Protein AF-A0A7S4S3A5-F1 (afdb_monomer_lite)

Structure (mmCIF, N/CA/C/O backbone):
data_AF-A0A7S4S3A5-F1
#
_entry.id   AF-A0A7S4S3A5-F1
#
loop_
_atom_site.group_PDB
_atom_site.id
_atom_site.type_symbol
_atom_site.label_atom_id
_atom_site.label_alt_id
_atom_site.label_comp_id
_atom_site.label_asym_id
_atom_site.label_entity_id
_atom_site.label_seq_id
_atom_site.pdbx_PDB_ins_code
_atom_site.Cartn_x
_atom_site.Cartn_y
_atom_site.Cartn_z
_atom_site.occupancy
_atom_site.B_iso_or_equiv
_atom_site.auth_seq_id
_atom_site.auth_comp_id
_atom_site.auth_asym_id
_atom_site.auth_atom_id
_atom_site.pdbx_PDB_model_num
ATOM 1 N N . GLN A 1 1 ? -41.468 -53.583 -55.514 1.00 37.50 1 GLN A N 1
ATOM 2 C CA . GLN A 1 1 ? -40.670 -54.495 -56.365 1.00 37.50 1 GLN A CA 1
ATOM 3 C C . GLN A 1 1 ? -39.213 -54.039 -56.278 1.00 37.50 1 GLN A C 1
ATOM 5 O O . GLN A 1 1 ? -38.823 -53.096 -56.940 1.00 37.50 1 GLN A O 1
ATOM 10 N N . ALA A 1 2 ? -38.533 -54.387 -55.187 1.00 44.19 2 ALA A N 1
ATOM 11 C CA . ALA A 1 2 ? -37.665 -55.563 -55.060 1.00 44.19 2 ALA A CA 1
ATOM 12 C C . ALA A 1 2 ? -36.298 -55.364 -55.738 1.00 44.19 2 ALA A C 1
ATOM 14 O O . ALA A 1 2 ? -36.160 -55.649 -56.922 1.00 44.19 2 ALA A O 1
ATOM 15 N N . ARG A 1 3 ? -35.287 -54.944 -54.961 1.00 41.59 3 ARG A N 1
ATOM 16 C CA . ARG A 1 3 ? -33.879 -55.312 -55.185 1.00 41.59 3 ARG A CA 1
ATOM 17 C C . ARG A 1 3 ? -33.167 -55.516 -53.845 1.00 41.59 3 ARG A C 1
ATOM 19 O O . ARG A 1 3 ? -33.154 -54.636 -52.993 1.00 41.59 3 ARG A O 1
ATOM 26 N N . GLN A 1 4 ? -32.658 -56.735 -53.691 1.00 42.19 4 GLN A N 1
ATOM 27 C CA . GLN A 1 4 ? -31.878 -57.276 -52.578 1.00 42.19 4 GLN A CA 1
ATOM 28 C C . GLN A 1 4 ? -30.462 -56.666 -52.526 1.00 42.19 4 GLN A C 1
ATOM 30 O O . GLN A 1 4 ? -29.972 -56.208 -53.562 1.00 42.19 4 GLN A O 1
ATOM 35 N N . PRO A 1 5 ? -29.767 -56.710 -51.374 1.00 48.22 5 PRO A N 1
ATOM 36 C CA . PRO A 1 5 ? -28.361 -56.340 -51.283 1.00 48.22 5 PRO A CA 1
ATOM 37 C C . PRO A 1 5 ? -27.451 -57.526 -51.643 1.00 48.22 5 PRO A C 1
ATOM 39 O O . PRO A 1 5 ? -27.626 -58.639 -51.147 1.00 48.22 5 PRO A O 1
ATOM 42 N N . ALA A 1 6 ? -26.465 -57.268 -52.505 1.00 44.44 6 ALA A N 1
ATOM 43 C CA . ALA A 1 6 ? -25.435 -58.223 -52.897 1.00 44.44 6 ALA A CA 1
ATOM 44 C C . ALA A 1 6 ? -24.244 -58.219 -51.921 1.00 44.44 6 ALA A C 1
ATOM 46 O O . ALA A 1 6 ? -23.878 -57.198 -51.337 1.00 44.44 6 ALA A O 1
ATOM 47 N N . ALA A 1 7 ? -23.667 -59.409 -51.778 1.00 40.34 7 ALA A N 1
ATOM 48 C CA . ALA A 1 7 ? -22.588 -59.813 -50.891 1.00 40.34 7 ALA A CA 1
ATOM 49 C C . ALA A 1 7 ? -21.313 -58.948 -50.959 1.00 40.34 7 ALA A C 1
ATOM 51 O O . ALA A 1 7 ? -20.834 -58.587 -52.033 1.00 40.34 7 ALA A O 1
ATOM 52 N N . ARG A 1 8 ? -20.706 -58.708 -49.789 1.00 41.41 8 ARG A N 1
ATOM 53 C CA . ARG A 1 8 ? -19.319 -58.240 -49.656 1.00 41.41 8 ARG A CA 1
ATOM 54 C C . ARG A 1 8 ? -18.373 -59.439 -49.763 1.00 41.41 8 ARG A C 1
ATOM 56 O O . ARG A 1 8 ? -18.410 -60.321 -48.910 1.00 41.41 8 ARG A O 1
ATOM 63 N N . GLY A 1 9 ? -17.531 -59.450 -50.794 1.00 48.03 9 GLY A N 1
ATOM 64 C CA . GLY A 1 9 ? -16.335 -60.295 -50.856 1.00 48.03 9 GLY A CA 1
ATOM 65 C C . GLY A 1 9 ? -15.207 -59.748 -49.962 1.00 48.03 9 GLY A C 1
ATOM 66 O O . GLY A 1 9 ? -15.243 -58.571 -49.587 1.00 48.03 9 GLY A O 1
ATOM 67 N N . PRO A 1 10 ? -14.220 -60.582 -49.593 1.00 45.22 10 PRO A N 1
ATOM 68 C CA . PRO A 1 10 ? -13.151 -60.205 -48.673 1.00 45.22 10 PRO A CA 1
ATOM 69 C C . PRO A 1 10 ? -12.150 -59.243 -49.339 1.00 45.22 10 PRO A C 1
ATOM 71 O O . PRO A 1 10 ? -11.857 -59.394 -50.528 1.00 45.22 10 PRO A O 1
ATOM 74 N N . PRO A 1 11 ? -11.601 -58.258 -48.606 1.00 46.75 11 PRO A N 1
ATOM 75 C CA . PRO A 1 11 ? -10.605 -57.354 -49.157 1.00 46.75 11 PRO A CA 1
ATOM 76 C C . PRO A 1 11 ? -9.257 -58.062 -49.330 1.00 46.75 11 PRO A C 1
ATOM 78 O O . PRO A 1 11 ? -8.777 -58.770 -48.444 1.00 46.75 11 PRO A O 1
ATOM 81 N N . ALA A 1 12 ? -8.656 -57.827 -50.494 1.00 41.59 12 ALA A N 1
ATOM 82 C CA . ALA A 1 12 ? -7.329 -58.279 -50.874 1.00 41.59 12 ALA A CA 1
ATOM 83 C C . ALA A 1 12 ? -6.245 -57.769 -49.909 1.00 41.59 12 ALA A C 1
ATOM 85 O O . ALA A 1 12 ? -6.272 -56.620 -49.457 1.00 41.59 12 ALA A O 1
ATOM 86 N N . ALA A 1 13 ? -5.273 -58.641 -49.640 1.00 45.72 13 ALA A N 1
ATOM 87 C CA . ALA A 1 13 ? -4.065 -58.346 -48.888 1.00 45.72 13 ALA A CA 1
ATOM 88 C C . ALA A 1 13 ? -3.307 -57.170 -49.524 1.00 45.72 13 ALA A C 1
ATOM 90 O O . ALA A 1 13 ? -2.934 -57.216 -50.696 1.00 45.72 13 ALA A O 1
ATOM 91 N N . ARG A 1 14 ? -3.081 -56.111 -48.741 1.00 42.50 14 ARG A N 1
ATOM 92 C CA . ARG A 1 14 ? -2.140 -55.040 -49.080 1.00 42.50 14 ARG A CA 1
ATOM 93 C C . ARG A 1 14 ? -0.765 -55.394 -48.531 1.00 42.50 14 ARG A C 1
ATOM 95 O O . ARG A 1 14 ? -0.626 -55.704 -47.351 1.00 42.50 14 ARG A O 1
ATOM 102 N N . GLU A 1 15 ? 0.222 -55.315 -49.412 1.00 42.34 15 GLU A N 1
ATOM 103 C CA . GLU A 1 15 ? 1.643 -55.477 -49.123 1.00 42.34 15 GLU A CA 1
ATOM 104 C C . GLU A 1 15 ? 2.129 -54.484 -48.046 1.00 42.34 15 GLU A C 1
ATOM 106 O O . GLU A 1 15 ? 1.672 -53.333 -48.005 1.00 42.34 15 GLU A O 1
ATOM 111 N N . PRO A 1 16 ? 3.056 -54.901 -47.165 1.00 41.09 16 PRO A N 1
ATOM 112 C CA . PRO A 1 16 ? 3.595 -54.042 -46.122 1.00 41.09 16 PRO A CA 1
ATOM 113 C C . PRO A 1 16 ? 4.495 -52.954 -46.723 1.00 41.09 16 PRO A C 1
ATOM 115 O O . PRO A 1 16 ? 5.475 -53.232 -47.411 1.00 41.09 16 PRO A O 1
ATOM 118 N N . ARG A 1 17 ? 4.181 -51.690 -46.413 1.00 43.78 17 ARG A N 1
ATOM 119 C CA . ARG A 1 17 ? 5.090 -50.557 -46.641 1.00 43.78 17 ARG A CA 1
ATOM 120 C C . ARG A 1 17 ? 6.388 -50.768 -45.843 1.00 43.78 17 ARG A C 1
ATOM 122 O O . ARG A 1 17 ? 6.305 -51.186 -44.687 1.00 43.78 17 ARG A O 1
ATOM 129 N N . PRO A 1 18 ? 7.566 -50.425 -46.393 1.00 39.50 18 PRO A N 1
ATOM 130 C CA . PRO A 1 18 ? 8.822 -50.517 -45.661 1.00 39.50 18 PRO A CA 1
ATOM 131 C C . PRO A 1 18 ? 8.795 -49.535 -44.483 1.00 39.50 18 PRO A C 1
ATOM 133 O O . PRO A 1 18 ? 8.697 -48.321 -44.667 1.00 39.50 18 PRO A O 1
ATOM 136 N N . MET A 1 19 ? 8.851 -50.071 -43.261 1.00 36.22 19 MET A N 1
ATOM 137 C CA . MET A 1 19 ? 9.057 -49.279 -42.053 1.00 36.22 19 MET A CA 1
ATOM 138 C C . MET A 1 19 ? 10.445 -48.643 -42.119 1.00 36.22 19 MET A C 1
ATOM 140 O O . MET A 1 19 ? 11.461 -49.336 -42.069 1.00 36.22 19 MET A O 1
ATOM 144 N N . ALA A 1 20 ? 10.487 -47.315 -42.202 1.00 43.66 20 ALA A N 1
ATOM 145 C CA . ALA A 1 20 ? 11.685 -46.561 -41.880 1.00 43.66 20 ALA A CA 1
ATOM 146 C C . ALA A 1 20 ? 12.095 -46.903 -40.439 1.00 43.66 20 ALA A C 1
ATOM 148 O O . ALA A 1 20 ? 11.288 -46.795 -39.513 1.00 43.66 20 ALA A O 1
ATOM 149 N N . ALA A 1 21 ? 13.336 -47.360 -40.270 1.00 41.38 21 ALA A N 1
ATOM 150 C CA . ALA A 1 21 ? 13.901 -47.743 -38.988 1.00 41.38 21 ALA A CA 1
ATOM 151 C C . ALA A 1 21 ? 13.780 -46.587 -37.983 1.00 41.38 21 ALA A C 1
ATOM 153 O O . ALA A 1 21 ? 14.452 -45.559 -38.099 1.00 41.38 21 ALA A O 1
ATOM 154 N N . ALA A 1 22 ? 12.915 -46.761 -36.984 1.00 43.72 22 ALA A N 1
ATOM 155 C CA . ALA A 1 22 ? 12.859 -45.884 -35.830 1.00 43.72 22 ALA A CA 1
ATOM 156 C C . ALA A 1 22 ? 14.199 -45.988 -35.092 1.00 43.72 22 ALA A C 1
ATOM 158 O O . ALA A 1 22 ? 14.549 -47.043 -34.560 1.00 43.72 22 ALA A O 1
ATOM 159 N N . ARG A 1 23 ? 14.963 -44.889 -35.072 1.00 42.09 23 ARG A N 1
ATOM 160 C CA . ARG A 1 23 ? 16.131 -44.763 -34.196 1.00 42.09 23 ARG A CA 1
ATOM 161 C C . ARG A 1 23 ? 15.680 -45.038 -32.753 1.00 42.09 23 ARG A C 1
ATOM 163 O O . ARG A 1 23 ? 14.708 -44.417 -32.314 1.00 42.09 23 ARG A O 1
ATOM 170 N N . PRO A 1 24 ? 16.350 -45.932 -32.007 1.00 42.34 24 PRO A N 1
ATOM 171 C CA . PRO A 1 24 ? 15.990 -46.194 -30.624 1.00 42.34 24 PRO A CA 1
ATOM 172 C C . PRO A 1 24 ? 16.175 -44.906 -29.818 1.00 42.34 24 PRO A C 1
ATOM 174 O O . PRO A 1 24 ? 17.274 -44.352 -29.754 1.00 42.34 24 PRO A O 1
ATOM 177 N N . LYS A 1 25 ? 15.088 -44.410 -29.215 1.00 43.53 25 LYS A N 1
ATOM 178 C CA . LYS A 1 25 ? 15.157 -43.383 -28.172 1.00 43.53 25 LYS A CA 1
ATOM 179 C C . LYS A 1 25 ? 15.916 -44.003 -27.001 1.00 43.53 25 LYS A C 1
ATOM 181 O O . LYS A 1 25 ? 15.350 -44.776 -26.233 1.00 43.53 25 LYS A O 1
ATOM 186 N N . GLY A 1 26 ? 17.215 -43.723 -26.929 1.00 42.66 26 GLY A N 1
ATOM 187 C CA . GLY A 1 26 ? 18.074 -44.168 -25.843 1.00 42.66 26 GLY A CA 1
ATOM 188 C C . GLY A 1 26 ? 17.502 -43.697 -24.512 1.00 42.66 26 GLY A C 1
ATOM 189 O O . GLY A 1 26 ? 17.360 -42.498 -24.274 1.00 42.66 26 GLY A O 1
ATOM 190 N N . VAL A 1 27 ? 17.154 -44.653 -23.658 1.00 42.47 27 VAL A N 1
ATOM 191 C CA . VAL A 1 27 ? 16.838 -44.418 -22.252 1.00 42.47 27 VAL A CA 1
ATOM 192 C C . VAL A 1 27 ? 18.093 -43.810 -21.620 1.00 42.47 27 VAL A C 1
ATOM 194 O O . VAL A 1 27 ? 19.087 -44.510 -21.423 1.00 42.47 27 VAL A O 1
ATOM 197 N N . ARG A 1 28 ? 18.087 -42.492 -21.369 1.00 46.34 28 ARG A N 1
ATOM 198 C CA . ARG A 1 28 ? 19.171 -41.812 -20.643 1.00 46.34 28 ARG A CA 1
ATOM 199 C C . ARG A 1 28 ? 19.309 -42.480 -19.274 1.00 46.34 28 ARG A C 1
ATOM 201 O O . ARG A 1 28 ? 18.336 -42.562 -18.522 1.00 46.34 28 ARG A O 1
ATOM 208 N N . ARG A 1 29 ? 20.506 -42.985 -18.968 1.00 49.81 29 ARG A N 1
ATOM 209 C CA . ARG A 1 29 ? 20.834 -43.567 -17.662 1.00 49.81 29 ARG A CA 1
ATOM 210 C C . ARG A 1 29 ? 20.615 -42.492 -16.590 1.00 49.81 29 ARG A C 1
ATOM 212 O O . ARG A 1 29 ? 21.306 -41.478 -16.585 1.00 49.81 29 ARG A O 1
ATOM 219 N N . ARG A 1 30 ? 19.639 -42.698 -15.698 1.00 45.53 30 ARG A N 1
ATOM 220 C CA . ARG A 1 30 ? 19.477 -41.909 -14.465 1.00 45.53 30 ARG A CA 1
ATOM 221 C C . ARG A 1 30 ? 20.737 -42.125 -13.620 1.00 45.53 30 ARG A C 1
ATOM 223 O O . ARG A 1 30 ? 20.896 -43.206 -13.065 1.00 45.53 30 ARG A O 1
ATOM 230 N N . GLY A 1 31 ? 21.648 -41.154 -13.582 1.00 44.56 31 GLY A N 1
ATOM 231 C CA . GLY A 1 31 ? 22.859 -41.253 -12.759 1.00 44.56 31 GLY A CA 1
ATOM 232 C C . GLY A 1 31 ? 24.038 -40.374 -13.174 1.00 44.56 31 GLY A C 1
ATOM 233 O O . GLY A 1 31 ? 24.948 -40.196 -12.371 1.00 44.56 31 GLY A O 1
ATOM 234 N N . GLU A 1 32 ? 24.044 -39.786 -14.373 1.00 55.31 32 GLU A N 1
ATOM 235 C CA . GLU A 1 32 ? 25.061 -38.784 -14.715 1.00 55.31 32 GLU A CA 1
ATOM 236 C C . GLU A 1 32 ? 24.706 -37.455 -14.039 1.00 55.31 32 GLU A C 1
ATOM 238 O O . GLU A 1 32 ? 23.836 -36.712 -14.490 1.00 55.31 32 GLU A O 1
ATOM 243 N N . CYS A 1 33 ? 25.347 -37.194 -12.897 1.00 51.50 33 CYS A N 1
ATOM 244 C CA . CYS A 1 33 ? 25.314 -35.901 -12.226 1.00 51.50 33 CYS A CA 1
ATOM 245 C C . CYS A 1 33 ? 25.749 -34.832 -13.241 1.00 51.50 33 CYS A C 1
ATOM 247 O O . CYS A 1 33 ? 26.848 -34.935 -13.788 1.00 51.50 33 CYS A O 1
ATOM 249 N N . LEU A 1 34 ? 24.879 -33.856 -13.537 1.00 68.50 34 LEU A N 1
ATOM 250 C CA . LEU A 1 34 ? 25.166 -32.768 -14.478 1.00 68.50 34 LEU A CA 1
ATOM 251 C C . LEU A 1 34 ? 26.463 -32.068 -14.051 1.00 68.50 34 LEU A C 1
ATOM 253 O O . LEU A 1 34 ? 26.477 -31.297 -13.089 1.00 68.50 34 LEU A O 1
ATOM 257 N N . GLN A 1 35 ? 27.557 -32.344 -14.759 1.00 77.56 35 GLN A N 1
ATOM 258 C CA . GLN A 1 35 ? 28.808 -31.624 -14.574 1.00 77.56 35 GLN A CA 1
ATOM 259 C C . GLN A 1 35 ? 28.621 -30.220 -15.154 1.00 77.56 35 GLN A C 1
ATOM 261 O O . GLN A 1 35 ? 28.675 -30.023 -16.366 1.00 77.56 35 GLN A O 1
ATOM 266 N N . LEU A 1 36 ? 28.322 -29.250 -14.287 1.00 82.88 36 LEU A N 1
ATOM 267 C CA . LEU A 1 36 ? 28.308 -27.841 -14.669 1.00 82.88 36 LEU A CA 1
ATOM 268 C C . LEU A 1 36 ? 29.756 -27.381 -14.906 1.00 82.88 36 LEU A C 1
ATOM 270 O O . LEU A 1 36 ? 30.623 -27.713 -14.091 1.00 82.88 36 LEU A O 1
ATOM 274 N N . PRO A 1 37 ? 30.034 -26.622 -15.981 1.00 84.19 37 PRO A N 1
ATOM 275 C CA . PRO A 1 37 ? 31.353 -26.046 -16.185 1.00 84.19 37 PRO A CA 1
ATOM 276 C C . PRO A 1 37 ? 31.720 -25.158 -14.991 1.00 84.19 37 PRO A C 1
ATOM 278 O O . PRO A 1 37 ? 30.894 -24.383 -14.504 1.00 84.19 37 PRO A O 1
ATOM 281 N N . LEU A 1 38 ? 32.963 -25.257 -14.519 1.00 90.25 38 LEU A N 1
ATOM 282 C CA . LEU A 1 38 ? 33.497 -24.294 -13.560 1.00 90.25 38 LEU A CA 1
ATOM 283 C C . LEU A 1 38 ? 33.682 -22.956 -14.280 1.00 90.25 38 LEU A C 1
ATOM 285 O O . LEU A 1 38 ? 34.464 -22.868 -15.225 1.00 90.25 38 LEU A O 1
ATOM 289 N N . LEU A 1 39 ? 32.976 -21.921 -13.825 1.00 96.06 39 LEU A N 1
ATOM 290 C CA . LEU A 1 39 ? 33.092 -20.563 -14.349 1.00 96.06 39 LEU A CA 1
ATOM 291 C C . LEU A 1 39 ? 33.826 -19.696 -13.315 1.00 96.06 39 LEU A C 1
ATOM 293 O O . LEU A 1 39 ? 33.231 -19.339 -12.298 1.00 96.06 39 LEU A O 1
ATOM 297 N N . PRO A 1 40 ? 35.116 -19.367 -13.527 1.00 96.94 40 PRO A N 1
ATOM 298 C CA . PRO A 1 40 ? 35.840 -18.464 -12.636 1.00 96.94 40 PRO A CA 1
ATOM 299 C C . PRO A 1 40 ? 35.103 -17.129 -12.488 1.00 96.94 40 PRO A C 1
ATOM 301 O O . PRO A 1 40 ? 34.561 -16.633 -13.475 1.00 96.94 40 PRO A O 1
ATOM 304 N N . LEU A 1 41 ? 35.140 -16.514 -11.299 1.00 95.50 41 LEU A N 1
ATOM 305 C CA . LEU A 1 41 ? 34.437 -15.253 -10.999 1.00 95.50 41 LEU A CA 1
ATOM 306 C C . LEU A 1 41 ? 34.650 -14.181 -12.077 1.00 95.50 41 LEU A C 1
ATOM 308 O O . LEU A 1 41 ? 33.695 -13.595 -12.575 1.00 95.50 41 LEU A O 1
ATOM 312 N N . GLN A 1 42 ? 35.893 -13.993 -12.526 1.00 97.38 42 GLN A N 1
ATOM 313 C CA . GLN A 1 42 ? 36.206 -13.010 -13.562 1.00 97.38 42 GLN A CA 1
ATOM 314 C C . GLN A 1 42 ? 35.545 -13.328 -14.916 1.00 97.38 42 GLN A C 1
ATOM 316 O O . GLN A 1 42 ? 35.103 -12.419 -15.614 1.00 97.38 42 GLN A O 1
ATOM 321 N N . ASN A 1 43 ? 35.448 -14.606 -15.290 1.00 97.56 43 ASN A N 1
ATOM 322 C CA . ASN A 1 43 ? 34.740 -15.017 -16.504 1.00 97.56 43 ASN A CA 1
ATOM 323 C C . ASN A 1 43 ? 33.227 -14.856 -16.338 1.00 97.56 43 ASN A C 1
ATOM 325 O O . ASN A 1 43 ? 32.555 -14.464 -17.286 1.00 97.56 43 ASN A O 1
ATOM 329 N N . ALA A 1 44 ? 32.708 -15.104 -15.134 1.00 97.56 44 ALA A N 1
ATOM 330 C CA . ALA A 1 44 ? 31.306 -14.904 -14.800 1.00 97.56 44 ALA A CA 1
ATOM 331 C C . ALA A 1 44 ? 30.894 -13.427 -14.934 1.00 97.56 44 ALA A C 1
ATOM 333 O O . ALA A 1 44 ? 29.846 -13.150 -15.510 1.00 97.56 44 ALA A O 1
ATOM 334 N N . MET A 1 45 ? 31.740 -12.493 -14.484 1.00 97.50 45 MET A N 1
ATOM 335 C CA . MET A 1 45 ? 31.525 -11.049 -14.653 1.00 97.50 45 MET A CA 1
ATOM 336 C C . MET A 1 45 ? 31.573 -10.631 -16.126 1.00 97.50 45 MET A C 1
ATOM 338 O O . MET A 1 45 ? 30.648 -9.971 -16.589 1.00 97.50 45 MET A O 1
ATOM 342 N N . ARG A 1 46 ? 32.591 -11.073 -16.886 1.00 97.81 46 ARG A N 1
ATOM 343 C CA . ARG A 1 46 ? 32.704 -10.751 -18.322 1.00 97.81 46 ARG A CA 1
ATOM 344 C C . ARG A 1 46 ? 31.513 -11.266 -19.132 1.00 97.81 46 ARG A C 1
ATOM 346 O O . ARG A 1 46 ? 31.037 -10.553 -20.005 1.00 97.81 46 ARG A O 1
ATOM 353 N N . LEU A 1 47 ? 31.020 -12.472 -18.828 1.00 98.06 47 LEU A N 1
ATOM 354 C CA . LEU A 1 47 ? 29.822 -13.028 -19.465 1.00 98.06 47 LEU A CA 1
ATOM 355 C C . LEU A 1 47 ? 28.626 -12.094 -19.263 1.00 98.06 47 LEU A C 1
ATOM 357 O O . LEU A 1 47 ? 27.947 -11.753 -20.230 1.00 98.06 47 LEU A O 1
ATOM 361 N N . LEU A 1 48 ? 28.390 -11.652 -18.025 1.00 97.75 48 LEU A N 1
ATOM 362 C CA . LEU A 1 48 ? 27.297 -10.731 -17.720 1.00 97.75 48 LEU A CA 1
ATOM 363 C C . LEU A 1 48 ? 27.500 -9.361 -18.384 1.00 97.75 48 LEU A C 1
ATOM 365 O O . LEU A 1 48 ? 26.537 -8.827 -18.918 1.00 97.75 48 LEU A O 1
ATOM 369 N N . ASP A 1 49 ? 28.722 -8.822 -18.413 1.00 98.06 49 ASP A N 1
ATOM 370 C CA . ASP A 1 49 ? 29.030 -7.548 -19.084 1.00 98.06 49 ASP A CA 1
ATOM 371 C C . ASP A 1 49 ? 28.745 -7.611 -20.598 1.00 98.06 49 ASP A C 1
ATOM 373 O O . ASP A 1 49 ? 28.136 -6.695 -21.150 1.00 98.06 49 ASP A O 1
ATOM 377 N N . GLU A 1 50 ? 29.110 -8.708 -21.272 1.00 98.31 50 GLU A N 1
ATOM 378 C CA . GLU A 1 50 ? 28.797 -8.903 -22.695 1.00 98.31 50 GLU A CA 1
ATOM 379 C C . GLU A 1 50 ? 27.288 -9.059 -22.951 1.00 98.31 50 GLU A C 1
ATOM 381 O O . GLU A 1 50 ? 26.775 -8.533 -23.941 1.00 98.31 50 GLU A O 1
ATOM 386 N N . LEU A 1 51 ? 26.557 -9.744 -22.060 1.00 98.00 51 LEU A N 1
ATOM 387 C CA . LEU A 1 51 ? 25.093 -9.816 -22.139 1.00 98.00 51 LEU A CA 1
ATOM 388 C C . LEU A 1 51 ? 24.447 -8.441 -21.938 1.00 98.00 51 LEU A C 1
ATOM 390 O O . LEU A 1 51 ? 23.548 -8.087 -22.695 1.00 98.00 51 LEU A O 1
ATOM 394 N N . ILE A 1 52 ? 24.903 -7.665 -20.948 1.00 97.56 52 ILE A N 1
ATOM 395 C CA . ILE A 1 52 ? 24.429 -6.298 -20.689 1.00 97.56 52 ILE A CA 1
ATOM 396 C C . ILE A 1 52 ? 24.637 -5.435 -21.931 1.00 97.56 52 ILE A C 1
ATOM 398 O O . ILE A 1 52 ? 23.678 -4.820 -22.385 1.00 97.56 52 ILE A O 1
ATOM 402 N N . ALA A 1 53 ? 25.839 -5.438 -22.514 1.00 97.50 53 ALA A N 1
ATOM 403 C CA . ALA A 1 53 ? 26.137 -4.663 -23.716 1.00 97.50 53 ALA A CA 1
ATOM 404 C C . ALA A 1 53 ? 25.194 -5.029 -24.875 1.00 97.50 53 ALA A C 1
ATOM 406 O O . ALA A 1 53 ? 24.570 -4.151 -25.463 1.00 97.50 53 ALA A O 1
ATOM 407 N N . GLY A 1 54 ? 25.010 -6.327 -25.147 1.00 97.62 54 GLY A N 1
ATOM 408 C CA . GLY A 1 54 ? 24.101 -6.782 -26.202 1.00 97.62 54 GLY A CA 1
ATOM 409 C C . GLY A 1 54 ? 22.631 -6.444 -25.937 1.00 97.62 54 GLY A C 1
ATOM 410 O O . GLY A 1 54 ? 21.895 -6.137 -26.871 1.00 97.62 54 GLY A O 1
ATOM 411 N N . TYR A 1 55 ? 22.189 -6.460 -24.677 1.00 97.88 55 TYR A N 1
ATOM 412 C CA . TYR A 1 55 ? 20.831 -6.052 -24.322 1.00 97.88 55 TYR A CA 1
ATOM 413 C C . TYR A 1 55 ? 20.640 -4.535 -24.291 1.00 97.88 55 TYR A C 1
ATOM 415 O O . TYR A 1 55 ? 19.510 -4.091 -24.462 1.00 97.88 55 TYR A O 1
ATOM 423 N N . GLN A 1 56 ? 21.689 -3.735 -24.095 1.00 96.00 56 GLN A N 1
ATOM 424 C CA . GLN A 1 56 ? 21.618 -2.269 -24.131 1.00 96.00 56 GLN A CA 1
ATOM 425 C C . GLN A 1 56 ? 21.504 -1.696 -25.547 1.00 96.00 56 GLN A C 1
ATOM 427 O O . GLN A 1 56 ? 21.121 -0.536 -25.691 1.00 96.00 56 GLN A O 1
ATOM 432 N N . GLU A 1 57 ? 21.800 -2.489 -26.580 1.00 97.25 57 GLU A N 1
ATOM 433 C CA . GLU A 1 57 ? 21.701 -2.056 -27.973 1.00 97.25 57 GLU A CA 1
ATOM 434 C C . GLU A 1 57 ? 20.309 -1.461 -28.282 1.00 97.25 57 GLU A C 1
ATOM 436 O O . GLU A 1 57 ? 19.291 -2.146 -28.100 1.00 97.25 57 GLU A O 1
ATOM 441 N N . PRO A 1 58 ? 20.218 -0.211 -28.788 1.00 92.56 58 PRO A N 1
ATOM 442 C CA . PRO A 1 58 ? 18.939 0.476 -28.982 1.00 92.56 58 PRO A CA 1
ATOM 443 C C . PRO A 1 58 ? 17.941 -0.305 -29.845 1.00 92.56 58 PRO A C 1
ATOM 445 O O . PRO A 1 58 ? 16.747 -0.341 -29.549 1.00 92.56 58 PRO A O 1
ATOM 448 N N . GLY A 1 59 ? 18.430 -0.989 -30.887 1.00 93.31 59 GLY A N 1
ATOM 449 C CA . GLY A 1 59 ? 17.594 -1.823 -31.755 1.00 93.31 59 GLY A CA 1
ATOM 450 C C . GLY A 1 59 ? 16.985 -3.031 -31.033 1.00 93.31 59 GLY A C 1
ATOM 451 O O . GLY A 1 59 ? 15.835 -3.395 -31.297 1.00 93.31 59 GLY A O 1
ATOM 452 N N . PHE A 1 60 ? 17.718 -3.624 -30.085 1.00 97.12 60 PHE A N 1
ATOM 453 C CA . PHE A 1 60 ? 17.221 -4.718 -29.253 1.00 97.12 60 PHE A CA 1
ATOM 454 C C . PHE A 1 60 ? 16.151 -4.217 -28.277 1.00 97.12 60 PHE A C 1
ATOM 456 O O . PHE A 1 60 ? 15.058 -4.785 -28.226 1.00 97.12 60 PHE A O 1
ATOM 463 N N . GLN A 1 61 ? 16.425 -3.119 -27.561 1.00 97.44 61 GLN A N 1
ATOM 464 C CA . GLN A 1 61 ? 15.475 -2.521 -26.614 1.00 97.44 61 GLN A CA 1
ATOM 465 C C . GLN A 1 61 ? 14.176 -2.089 -27.299 1.00 97.44 61 GLN A C 1
ATOM 467 O O . GLN A 1 61 ? 13.092 -2.389 -26.802 1.00 97.44 61 GLN A O 1
ATOM 472 N N . HIS A 1 62 ? 14.267 -1.475 -28.481 1.00 92.69 62 HIS A N 1
ATOM 473 C CA . HIS A 1 62 ? 13.092 -1.110 -29.267 1.00 92.69 62 HIS A CA 1
ATOM 474 C C . HIS A 1 62 ? 12.267 -2.340 -29.672 1.00 92.69 62 HIS A C 1
ATOM 476 O O . HIS A 1 62 ? 11.049 -2.355 -29.501 1.00 92.69 62 HIS A O 1
ATOM 482 N N . SER A 1 63 ? 12.923 -3.403 -30.151 1.00 95.81 63 SER A N 1
ATOM 483 C CA . SER A 1 63 ? 12.249 -4.654 -30.528 1.00 95.81 63 SER A CA 1
ATOM 484 C C . SER A 1 63 ? 11.542 -5.305 -29.337 1.00 95.81 63 SER A C 1
ATOM 486 O O . SER A 1 63 ? 10.429 -5.814 -29.467 1.00 95.81 63 SER A O 1
ATOM 488 N N . LEU A 1 64 ? 12.164 -5.260 -28.158 1.00 96.81 64 LEU A N 1
ATOM 489 C CA . LEU A 1 64 ? 11.592 -5.809 -26.937 1.00 96.81 64 LEU A CA 1
ATOM 490 C C . LEU A 1 64 ? 10.427 -4.946 -26.421 1.00 96.81 64 LEU A C 1
ATOM 492 O O . LEU A 1 64 ? 9.407 -5.493 -26.015 1.00 96.81 64 LEU A O 1
ATOM 496 N N . ALA A 1 65 ? 10.515 -3.617 -26.512 1.00 93.88 65 ALA A N 1
ATOM 497 C CA . ALA A 1 65 ? 9.410 -2.715 -26.184 1.00 93.88 65 ALA A CA 1
ATOM 498 C C . ALA A 1 65 ? 8.198 -2.930 -27.106 1.00 93.88 65 ALA A C 1
ATOM 500 O O . ALA A 1 65 ? 7.065 -2.989 -26.632 1.00 93.88 65 ALA A O 1
ATOM 501 N N . LEU A 1 66 ? 8.421 -3.128 -28.412 1.00 93.69 66 LEU A N 1
ATOM 502 C CA . LEU A 1 66 ? 7.353 -3.498 -29.346 1.00 93.69 66 LEU A CA 1
ATOM 503 C C . LEU A 1 66 ? 6.687 -4.820 -28.950 1.00 93.69 66 LEU A C 1
ATOM 505 O O . LEU A 1 66 ? 5.462 -4.908 -28.985 1.00 93.69 66 LEU A O 1
ATOM 509 N N . LEU A 1 67 ? 7.474 -5.805 -28.507 1.00 95.62 67 LEU A N 1
ATOM 510 C CA . LEU A 1 67 ? 6.953 -7.082 -28.025 1.00 95.62 67 LEU A CA 1
ATOM 511 C C . LEU A 1 67 ? 6.051 -6.920 -26.787 1.00 95.62 67 LEU A C 1
ATOM 513 O O . LEU A 1 67 ? 4.969 -7.498 -26.752 1.00 95.62 67 LEU A O 1
ATOM 517 N N . TYR A 1 68 ? 6.454 -6.117 -25.793 1.00 93.94 68 TYR A N 1
ATOM 518 C CA . TYR A 1 68 ? 5.622 -5.810 -24.612 1.00 93.94 68 TYR A CA 1
ATOM 519 C C . TYR A 1 68 ? 4.410 -4.926 -24.934 1.00 93.94 68 TYR A C 1
ATOM 521 O O . TYR A 1 68 ? 3.423 -4.914 -24.193 1.00 93.94 68 TYR A O 1
ATOM 529 N N . ARG A 1 69 ? 4.480 -4.151 -26.020 1.00 91.50 69 ARG A N 1
ATOM 530 C CA . ARG A 1 69 ? 3.345 -3.372 -26.514 1.00 91.50 69 ARG A CA 1
ATOM 531 C C . ARG A 1 69 ? 2.292 -4.277 -27.148 1.00 91.50 69 ARG A C 1
ATOM 533 O O . ARG A 1 69 ? 1.117 -4.066 -26.882 1.00 91.50 69 ARG A O 1
ATOM 540 N N . GLU A 1 70 ? 2.725 -5.234 -27.971 1.00 92.06 70 GLU A N 1
ATOM 541 C CA . GLU A 1 70 ? 1.862 -6.198 -28.667 1.00 92.06 70 GLU A CA 1
ATOM 542 C C . GLU A 1 70 ? 1.244 -7.209 -27.693 1.00 92.06 70 GLU A C 1
ATOM 544 O O . GLU A 1 70 ? 0.044 -7.415 -27.739 1.00 92.06 70 GLU A O 1
ATOM 549 N N . HIS A 1 71 ? 2.034 -7.759 -26.765 1.00 90.31 71 HIS A N 1
ATOM 550 C CA . HIS A 1 71 ? 1.619 -8.841 -25.858 1.00 90.31 71 HIS A CA 1
ATOM 551 C C . HIS A 1 71 ? 1.564 -8.403 -24.385 1.00 90.31 71 HIS A C 1
ATOM 553 O O . HIS A 1 71 ? 2.046 -9.118 -23.509 1.00 90.31 71 HIS A O 1
ATOM 559 N N . GLY A 1 72 ? 1.096 -7.178 -24.123 1.00 80.94 72 GLY A N 1
ATOM 560 C CA . GLY A 1 72 ? 1.012 -6.591 -22.777 1.00 80.94 72 GLY A CA 1
ATOM 561 C C . GLY A 1 72 ? -0.005 -7.277 -21.852 1.00 80.94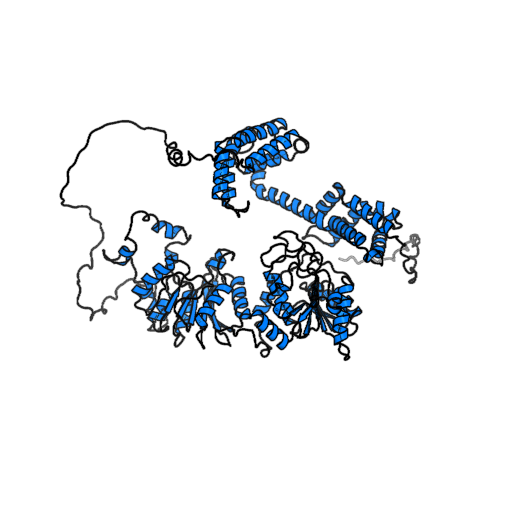 72 GLY A C 1
ATOM 562 O O . GLY A 1 72 ? -0.424 -8.393 -22.120 1.00 80.94 72 GLY A O 1
ATOM 563 N N . GLU A 1 73 ? -0.397 -6.599 -20.767 1.00 69.94 73 GLU A N 1
ATOM 564 C CA . GLU A 1 73 ? -1.161 -7.136 -19.615 1.00 69.94 73 GLU A CA 1
ATOM 565 C C . GLU A 1 73 ? -2.451 -7.915 -19.949 1.00 69.94 73 GLU A C 1
ATOM 567 O O . GLU A 1 73 ? -2.899 -8.709 -19.127 1.00 69.94 73 GLU A O 1
ATOM 572 N N . ASP A 1 74 ? -2.987 -7.769 -21.162 1.00 65.75 74 ASP A N 1
ATOM 573 C CA . ASP A 1 74 ? -4.223 -8.413 -21.615 1.00 65.75 74 ASP A CA 1
ATOM 574 C C . ASP A 1 74 ? -4.020 -9.704 -22.448 1.00 65.75 74 ASP A C 1
ATOM 576 O O . ASP A 1 74 ? -5.000 -10.363 -22.802 1.00 65.75 74 ASP A O 1
ATOM 580 N N . GLU A 1 75 ? -2.782 -10.091 -22.793 1.00 71.81 75 GLU A N 1
ATOM 581 C CA . GLU A 1 75 ? -2.498 -11.252 -23.662 1.00 71.81 75 GLU A CA 1
ATOM 582 C C . GLU A 1 75 ? -1.869 -12.461 -22.937 1.00 71.81 75 GLU A C 1
ATOM 584 O O . GLU A 1 75 ? -1.348 -12.346 -21.832 1.00 71.81 75 GLU A O 1
ATOM 589 N N . ASP A 1 76 ? -1.900 -13.648 -23.577 1.00 83.94 76 ASP A N 1
ATOM 590 C CA . ASP A 1 76 ? -1.366 -14.914 -23.038 1.00 83.94 76 ASP A CA 1
ATOM 591 C C . ASP A 1 76 ? 0.098 -14.757 -22.570 1.00 83.94 76 ASP A C 1
ATOM 593 O O . ASP A 1 76 ? 1.018 -14.704 -23.405 1.00 83.94 76 ASP A O 1
ATOM 597 N N . PRO A 1 77 ? 0.361 -14.778 -21.244 1.00 84.31 77 PRO A N 1
ATOM 598 C CA . PRO A 1 77 ? 1.702 -14.590 -20.697 1.00 84.31 77 PRO A CA 1
ATOM 599 C C . PRO A 1 77 ? 2.719 -15.604 -21.239 1.00 84.31 77 PRO A C 1
ATOM 601 O O . PRO A 1 77 ? 3.926 -15.342 -21.263 1.00 84.31 77 PRO A O 1
ATOM 604 N N . ARG A 1 78 ? 2.258 -16.773 -21.706 1.00 86.06 78 ARG A N 1
ATOM 605 C CA . ARG A 1 78 ? 3.118 -17.829 -22.255 1.00 86.06 78 ARG A CA 1
ATOM 606 C C . ARG A 1 78 ? 3.721 -17.438 -23.600 1.00 86.06 78 ARG A C 1
ATOM 608 O O . ARG A 1 78 ? 4.895 -17.738 -23.837 1.00 86.06 78 ARG A O 1
ATOM 615 N N . GLU A 1 79 ? 2.966 -16.763 -24.464 1.00 90.44 79 GLU A N 1
ATOM 616 C CA . GLU A 1 79 ? 3.472 -16.323 -25.768 1.00 90.44 79 GLU A CA 1
ATOM 617 C C . GLU A 1 79 ? 4.460 -15.163 -25.619 1.00 90.44 79 GLU A C 1
ATOM 619 O O . GLU A 1 79 ? 5.523 -15.200 -26.247 1.00 90.44 79 GLU A O 1
ATOM 624 N N . LEU A 1 80 ? 4.208 -14.213 -24.708 1.00 91.94 80 LEU A N 1
ATOM 625 C CA . LEU A 1 80 ? 5.180 -13.164 -24.378 1.00 91.94 80 LEU A CA 1
ATOM 626 C C . LEU A 1 80 ? 6.508 -13.770 -23.897 1.00 91.94 80 LEU A C 1
ATOM 628 O O . LEU A 1 80 ? 7.573 -13.419 -24.408 1.00 91.94 80 LEU A O 1
ATOM 632 N N . VAL A 1 81 ? 6.465 -14.721 -22.956 1.00 91.62 81 VAL A N 1
ATOM 633 C CA . VAL A 1 81 ? 7.673 -15.392 -22.442 1.00 91.62 81 VAL A CA 1
ATOM 634 C C . VAL A 1 81 ? 8.430 -16.113 -23.560 1.00 91.62 81 VAL A C 1
ATOM 636 O O . VAL A 1 81 ? 9.656 -16.005 -23.645 1.00 91.62 81 VAL A O 1
ATOM 639 N N . LYS A 1 82 ? 7.719 -16.818 -24.443 1.00 93.81 82 LYS A N 1
ATOM 640 C CA . LYS A 1 82 ? 8.300 -17.551 -25.576 1.00 93.81 82 LYS A CA 1
ATOM 641 C C . LYS A 1 82 ? 8.953 -16.617 -26.597 1.00 93.81 82 LYS A C 1
ATOM 643 O O . LYS A 1 82 ? 10.098 -16.857 -26.983 1.00 93.81 82 LYS A O 1
ATOM 648 N N . LYS A 1 83 ? 8.270 -15.546 -27.012 1.00 95.31 83 LYS A N 1
ATOM 649 C CA . LYS A 1 83 ? 8.813 -14.561 -27.961 1.00 95.31 83 LYS A CA 1
ATOM 650 C C . LYS A 1 83 ? 9.979 -13.778 -27.356 1.00 95.31 83 LYS A C 1
ATOM 652 O O . LYS A 1 83 ? 10.990 -13.583 -28.027 1.00 95.31 83 LYS A O 1
ATOM 657 N N . ARG A 1 84 ? 9.898 -13.416 -26.071 1.00 96.25 84 ARG A N 1
ATOM 658 C CA . ARG A 1 84 ? 10.995 -12.756 -25.347 1.00 96.25 84 ARG A CA 1
ATOM 659 C C . ARG A 1 84 ? 12.231 -13.641 -25.310 1.00 96.25 84 ARG A C 1
ATOM 661 O O . ARG A 1 84 ? 13.316 -13.169 -25.620 1.00 96.25 84 ARG A O 1
ATOM 668 N N . ARG A 1 85 ? 12.059 -14.927 -24.991 1.00 96.00 85 ARG A N 1
ATOM 669 C CA . ARG A 1 85 ? 13.145 -15.914 -25.002 1.00 96.00 85 ARG A CA 1
ATOM 670 C C . ARG A 1 85 ? 13.786 -16.037 -26.385 1.00 96.00 85 ARG A C 1
ATOM 672 O O . ARG A 1 85 ? 15.006 -16.059 -26.490 1.00 96.00 85 ARG A O 1
ATOM 679 N N . ALA A 1 86 ? 12.982 -16.078 -27.448 1.00 96.38 86 ALA A N 1
ATOM 680 C CA . ALA A 1 86 ? 13.497 -16.103 -28.815 1.00 96.38 86 ALA A CA 1
ATOM 681 C C . ALA A 1 86 ? 14.307 -14.837 -29.150 1.00 96.38 86 ALA A C 1
ATOM 683 O O . ALA A 1 86 ? 15.369 -14.937 -29.764 1.00 96.38 86 ALA A O 1
ATOM 684 N N . LEU A 1 87 ? 13.846 -13.663 -28.703 1.00 97.19 87 LEU A N 1
ATOM 685 C CA . LEU A 1 87 ? 14.546 -12.400 -28.919 1.00 97.19 87 LEU A CA 1
ATOM 686 C C . LEU A 1 87 ? 15.863 -12.339 -28.128 1.00 97.19 87 LEU A C 1
ATOM 688 O O . LEU A 1 87 ? 16.905 -12.063 -28.718 1.00 97.19 87 LEU A O 1
ATOM 692 N N . THR A 1 88 ? 15.866 -12.669 -26.830 1.00 97.50 88 THR A N 1
ATOM 693 C CA . THR A 1 88 ? 17.093 -12.682 -26.003 1.00 97.50 88 THR A CA 1
ATOM 694 C C . THR A 1 88 ? 18.123 -13.679 -26.525 1.00 97.50 88 THR A C 1
ATOM 696 O O . THR A 1 88 ? 19.324 -13.406 -26.470 1.00 97.50 88 THR A O 1
ATOM 699 N N . MET A 1 89 ? 17.673 -14.795 -27.110 1.00 97.94 89 MET A N 1
ATOM 700 C CA . MET A 1 89 ? 18.558 -15.785 -27.721 1.00 97.94 89 MET A CA 1
ATOM 701 C C . MET A 1 89 ? 19.380 -15.239 -28.894 1.00 97.94 89 MET A C 1
ATOM 703 O O . MET A 1 89 ? 20.452 -15.781 -29.154 1.00 97.94 89 MET A O 1
ATOM 707 N N . THR A 1 90 ? 18.961 -14.152 -29.555 1.00 97.81 90 THR A N 1
ATOM 708 C CA . THR A 1 90 ? 19.771 -13.512 -30.614 1.00 97.81 90 THR A CA 1
ATOM 709 C C . THR A 1 90 ? 21.091 -12.952 -30.071 1.00 97.81 90 THR A C 1
ATOM 711 O O . THR A 1 90 ? 22.117 -13.037 -30.743 1.00 97.81 90 THR A O 1
ATOM 714 N N . ILE A 1 91 ? 21.091 -12.479 -28.820 1.00 98.19 91 ILE A N 1
ATOM 715 C CA . ILE A 1 91 ? 22.284 -12.039 -28.092 1.00 98.19 91 ILE A CA 1
ATOM 716 C C . ILE A 1 91 ? 22.969 -13.238 -27.426 1.00 98.19 91 ILE A C 1
ATOM 718 O O . ILE A 1 91 ? 24.155 -13.487 -27.659 1.00 98.19 91 ILE A O 1
ATOM 722 N N . GLN A 1 92 ? 22.223 -14.038 -26.652 1.00 98.00 92 GLN A N 1
ATOM 723 C CA . GLN A 1 92 ? 22.777 -15.140 -25.850 1.00 98.00 92 GLN A CA 1
ATOM 724 C C . GLN A 1 92 ? 23.508 -16.187 -26.701 1.00 98.00 92 GLN A C 1
ATOM 726 O O . GLN A 1 92 ? 24.538 -16.700 -26.265 1.00 98.00 92 GLN A O 1
ATOM 731 N N . ALA A 1 93 ? 23.037 -16.470 -27.922 1.00 97.81 93 ALA A N 1
ATOM 732 C CA . ALA A 1 93 ? 23.679 -17.427 -28.823 1.00 97.81 93 ALA A CA 1
ATOM 733 C C . ALA A 1 93 ? 25.104 -17.019 -29.234 1.00 97.81 93 ALA A C 1
ATOM 735 O O . ALA A 1 93 ? 25.926 -17.888 -29.520 1.00 97.81 93 ALA A O 1
ATOM 736 N N . SER A 1 94 ? 25.408 -15.718 -29.242 1.00 97.69 94 SER A N 1
ATOM 737 C CA . SER A 1 94 ? 26.747 -15.204 -29.554 1.00 97.69 94 SER A CA 1
ATOM 738 C C . SER A 1 94 ? 27.670 -15.132 -28.331 1.00 97.69 94 SER A C 1
ATOM 740 O O . SER A 1 94 ? 28.887 -15.244 -28.476 1.00 97.69 94 SER A O 1
ATOM 742 N N . VAL A 1 95 ? 27.103 -14.975 -27.128 1.00 98.25 95 VAL A N 1
ATOM 743 C CA . VAL A 1 95 ? 27.857 -14.765 -25.881 1.00 98.25 95 VAL A CA 1
ATOM 744 C C . VAL A 1 95 ? 28.141 -16.084 -25.160 1.00 98.25 95 VAL A C 1
ATOM 746 O O . VAL A 1 95 ? 29.291 -16.368 -24.832 1.00 98.25 95 VAL A O 1
ATOM 749 N N . LEU A 1 96 ? 27.127 -16.931 -24.949 1.00 97.88 96 LEU A N 1
ATOM 750 C CA . LEU A 1 96 ? 27.228 -18.149 -24.130 1.00 97.88 96 LEU A CA 1
ATOM 751 C C . LEU A 1 96 ? 28.353 -19.120 -24.554 1.00 97.88 96 LEU A C 1
ATOM 753 O O . LEU A 1 96 ? 29.095 -19.567 -23.668 1.00 97.88 96 LEU A O 1
ATOM 757 N N . PRO A 1 97 ? 28.572 -19.399 -25.859 1.00 97.94 97 PRO A N 1
ATOM 758 C CA . PRO A 1 97 ? 29.651 -20.289 -26.301 1.00 97.94 97 PRO A CA 1
ATOM 759 C C . PRO A 1 97 ? 31.050 -19.849 -25.878 1.00 97.94 97 PRO A C 1
ATOM 761 O O . PRO A 1 97 ? 31.907 -20.699 -25.638 1.00 97.94 97 PRO A O 1
ATOM 764 N N . LYS A 1 98 ? 31.287 -18.539 -25.724 1.00 97.94 98 LYS A N 1
ATOM 765 C CA . LYS A 1 98 ? 32.591 -17.997 -25.305 1.00 97.94 98 LYS A CA 1
ATOM 766 C C . LYS A 1 98 ? 32.976 -18.415 -23.882 1.00 97.94 98 LYS A C 1
ATOM 768 O O . LYS A 1 98 ? 34.153 -18.393 -23.536 1.00 97.94 98 LYS A O 1
ATOM 773 N N . TYR A 1 99 ? 31.995 -18.820 -23.074 1.00 97.62 99 TYR A N 1
ATOM 774 C CA . TYR A 1 99 ? 32.161 -19.170 -21.663 1.00 97.62 99 TYR A CA 1
ATOM 775 C C . TYR A 1 99 ? 31.848 -20.641 -21.367 1.00 97.62 99 TYR A C 1
ATOM 777 O O . TYR A 1 99 ? 31.677 -21.018 -20.210 1.00 97.62 99 TYR A O 1
ATOM 785 N N . GLY A 1 100 ? 31.792 -21.483 -22.405 1.00 96.75 100 GLY A N 1
ATOM 786 C CA . GLY A 1 100 ? 31.593 -22.926 -22.260 1.00 96.75 100 GLY A CA 1
ATOM 787 C C . GLY A 1 100 ? 30.135 -23.361 -22.098 1.00 96.75 100 GLY A C 1
ATOM 788 O O . GLY A 1 100 ? 29.888 -24.497 -21.694 1.00 96.75 100 GLY A O 1
ATOM 789 N N . PHE A 1 101 ? 29.172 -22.495 -22.421 1.00 96.94 101 PHE A N 1
ATOM 790 C CA . PHE A 1 101 ? 27.750 -22.837 -22.449 1.00 96.94 101 PHE A CA 1
ATOM 791 C C . PHE A 1 101 ? 27.259 -22.971 -23.890 1.00 96.94 101 PHE A C 1
ATOM 793 O O . PHE A 1 101 ? 27.669 -22.236 -24.781 1.00 96.94 101 PHE A O 1
ATOM 800 N N . GLU A 1 102 ? 26.361 -23.916 -24.140 1.00 96.62 102 GLU A N 1
ATOM 801 C CA . GLU A 1 102 ? 25.788 -24.117 -25.471 1.00 96.62 102 GLU A CA 1
ATOM 802 C C . GLU A 1 102 ? 24.913 -22.910 -25.867 1.00 96.62 102 GLU A C 1
ATOM 804 O O . GLU A 1 102 ? 24.247 -22.315 -25.022 1.00 96.62 102 GLU A O 1
ATOM 809 N N . ALA A 1 103 ? 24.870 -22.558 -27.156 1.00 96.56 103 ALA A N 1
ATOM 810 C CA . ALA A 1 103 ? 23.971 -21.528 -27.694 1.00 96.56 103 ALA A CA 1
ATOM 811 C C . ALA A 1 103 ? 22.520 -22.041 -27.788 1.00 96.56 103 ALA A C 1
ATOM 813 O O . ALA A 1 103 ? 21.900 -22.042 -28.850 1.00 96.56 103 ALA A O 1
ATOM 814 N N . THR A 1 104 ? 21.998 -22.555 -26.678 1.00 96.94 104 THR A N 1
ATOM 815 C CA . THR A 1 104 ? 20.692 -23.201 -26.579 1.00 96.94 104 THR A CA 1
ATOM 816 C C . THR A 1 104 ? 20.005 -22.816 -25.279 1.00 96.94 104 THR A C 1
ATOM 818 O O . THR A 1 104 ? 20.622 -22.364 -24.316 1.00 96.94 104 THR A O 1
ATOM 821 N N . ASP A 1 105 ? 18.713 -23.098 -25.230 1.00 93.19 105 ASP A N 1
ATOM 822 C CA . ASP A 1 105 ? 17.883 -23.028 -24.034 1.00 93.19 105 ASP A CA 1
ATOM 823 C C . ASP A 1 105 ? 18.457 -23.787 -22.830 1.00 93.19 105 ASP A C 1
ATOM 825 O O . ASP A 1 105 ? 18.344 -23.336 -21.688 1.00 93.19 105 ASP A O 1
ATOM 829 N N . GLU A 1 106 ? 19.087 -24.934 -23.086 1.00 93.56 106 GLU A N 1
ATOM 830 C CA . GLU A 1 106 ? 19.759 -25.730 -22.063 1.00 93.56 106 GLU A CA 1
ATOM 831 C C . GLU A 1 106 ? 21.045 -25.042 -21.580 1.00 93.56 106 GLU A C 1
ATOM 833 O O . GLU A 1 106 ? 21.323 -25.037 -20.380 1.00 93.56 106 GLU A O 1
ATOM 838 N N . GLY A 1 107 ? 21.800 -24.405 -22.480 1.00 95.88 107 GLY A N 1
ATOM 839 C CA . GLY A 1 107 ? 22.984 -23.618 -22.135 1.00 95.88 107 GLY A CA 1
ATOM 840 C C . GLY A 1 107 ? 22.668 -22.389 -21.281 1.00 95.88 107 GLY A C 1
ATOM 841 O O . GLY A 1 107 ? 23.364 -22.159 -20.295 1.00 95.88 107 GLY A O 1
ATOM 842 N N . VAL A 1 108 ? 21.575 -21.673 -21.579 1.00 95.81 108 VAL A N 1
ATOM 843 C CA . VAL A 1 108 ? 21.066 -20.562 -20.745 1.00 95.81 108 VAL A CA 1
ATOM 844 C C . VAL A 1 108 ? 20.719 -21.049 -19.335 1.00 95.81 108 VAL A C 1
ATOM 846 O O . VAL A 1 108 ? 21.066 -20.417 -18.338 1.00 95.81 108 VAL A O 1
ATOM 849 N N . HIS A 1 109 ? 20.039 -22.194 -19.223 1.00 92.56 109 HIS A N 1
ATOM 850 C CA . HIS A 1 109 ? 19.689 -22.748 -17.916 1.00 92.56 109 HIS A CA 1
ATOM 851 C C . HIS A 1 109 ? 20.935 -23.187 -17.130 1.00 92.56 109 HIS A C 1
ATOM 853 O O . HIS A 1 109 ? 21.055 -22.886 -15.943 1.00 92.56 109 HIS A O 1
ATOM 859 N N . LYS A 1 110 ? 21.897 -23.843 -17.796 1.00 94.75 110 LYS A N 1
ATOM 860 C CA . LYS A 1 110 ? 23.185 -24.222 -17.196 1.00 94.75 110 LYS A CA 1
ATOM 861 C C . LYS A 1 110 ? 23.971 -22.997 -16.723 1.00 94.75 110 LYS A C 1
ATOM 863 O O . LYS A 1 110 ? 24.515 -23.045 -15.623 1.00 94.75 110 LYS A O 1
ATOM 868 N N . SER A 1 111 ? 24.009 -21.909 -17.498 1.00 96.12 111 SER A N 1
ATOM 869 C CA . SER A 1 111 ? 24.692 -20.680 -17.078 1.00 96.12 111 SER A CA 1
ATOM 870 C C . SER A 1 111 ? 24.019 -20.066 -15.857 1.00 96.12 111 SER A C 1
ATOM 872 O O . SER A 1 111 ? 24.703 -19.727 -14.898 1.00 96.12 111 SER A O 1
ATOM 874 N N . TRP A 1 112 ? 22.685 -20.012 -15.829 1.00 94.88 112 TRP A N 1
ATOM 875 C CA . TRP A 1 112 ? 21.936 -19.540 -14.663 1.00 94.88 112 TRP A CA 1
ATOM 876 C C . TRP A 1 112 ? 22.214 -20.377 -13.404 1.00 94.88 112 TRP A C 1
ATOM 878 O O . TRP A 1 112 ? 22.492 -19.812 -12.350 1.00 94.88 112 TRP A O 1
ATOM 888 N N . LEU A 1 113 ? 22.234 -21.713 -13.511 1.00 89.94 113 LEU A N 1
ATOM 889 C CA . LEU A 1 113 ? 22.551 -22.605 -12.385 1.00 89.94 113 LEU A CA 1
ATOM 890 C C . LEU A 1 113 ? 23.952 -22.376 -11.805 1.00 89.94 113 LEU A C 1
ATOM 892 O O . LEU A 1 113 ? 24.161 -22.603 -10.614 1.00 89.94 113 LEU A O 1
ATOM 896 N N . VAL A 1 114 ? 24.916 -21.954 -12.625 1.00 94.81 114 VAL A N 1
ATOM 897 C CA . VAL A 1 114 ? 26.269 -21.625 -12.157 1.00 94.81 114 VAL A CA 1
ATOM 898 C C . VAL A 1 114 ? 26.254 -20.374 -11.273 1.00 94.81 114 VAL A C 1
ATOM 900 O O . VAL A 1 114 ? 26.893 -20.380 -10.224 1.00 94.81 114 VAL A O 1
ATOM 903 N N . TYR A 1 115 ? 25.463 -19.354 -11.619 1.00 92.31 115 TYR A N 1
ATOM 904 C CA . TYR A 1 115 ? 25.317 -18.141 -10.802 1.00 92.31 115 TYR A CA 1
ATOM 905 C C . TYR A 1 115 ? 24.581 -18.362 -9.479 1.00 92.31 115 TYR A C 1
ATOM 907 O O . TYR A 1 115 ? 24.693 -17.520 -8.600 1.00 92.31 115 TYR A O 1
ATOM 915 N N . GLN A 1 116 ? 23.868 -19.480 -9.312 1.00 87.50 116 GLN A N 1
ATOM 916 C CA . GLN A 1 116 ? 23.181 -19.830 -8.061 1.00 87.50 116 GLN A CA 1
ATOM 917 C C . GLN A 1 116 ? 24.093 -20.504 -7.025 1.00 87.50 116 GLN A C 1
ATOM 919 O O . GLN A 1 116 ? 23.651 -20.808 -5.920 1.00 87.50 116 GLN A O 1
ATOM 924 N N . LYS A 1 117 ? 25.360 -20.771 -7.365 1.00 87.44 117 LYS A N 1
ATOM 925 C CA . LYS A 1 117 ? 26.302 -21.466 -6.481 1.00 87.44 117 LYS A CA 1
ATOM 926 C C . LYS A 1 117 ? 27.345 -20.503 -5.905 1.00 87.44 117 LYS A C 1
ATOM 928 O O . LYS A 1 117 ? 27.860 -19.665 -6.649 1.00 87.44 117 LYS A O 1
ATOM 933 N N . PRO A 1 118 ? 27.740 -20.664 -4.629 1.00 86.69 118 PRO A N 1
ATOM 934 C CA . PRO A 1 118 ? 28.893 -19.961 -4.086 1.00 86.69 118 PRO A CA 1
ATOM 935 C C . PRO A 1 118 ? 30.174 -20.274 -4.879 1.00 86.69 118 PRO A C 1
ATOM 937 O O . PRO A 1 118 ? 30.353 -21.412 -5.328 1.00 86.69 118 PRO A O 1
ATOM 940 N N . PRO A 1 119 ? 31.079 -19.294 -5.050 1.00 93.38 119 PRO A N 1
ATOM 941 C CA . PRO A 1 119 ? 31.016 -17.938 -4.492 1.00 93.38 119 PRO A CA 1
ATOM 942 C C . PRO A 1 119 ? 30.204 -16.928 -5.330 1.00 93.38 119 PRO A C 1
ATOM 944 O O . PRO A 1 119 ? 30.111 -15.770 -4.939 1.00 93.38 119 PRO A O 1
ATOM 947 N N . LEU A 1 120 ? 29.638 -17.321 -6.478 1.00 92.25 120 LEU A N 1
ATOM 948 C CA . LEU A 1 120 ? 29.056 -16.374 -7.439 1.00 92.25 120 LEU A CA 1
ATOM 949 C C . LEU A 1 120 ? 27.741 -15.747 -6.961 1.00 92.25 120 LEU A C 1
ATOM 951 O O . LEU A 1 120 ? 27.556 -14.551 -7.148 1.00 92.25 120 LEU A O 1
ATOM 955 N N . ASN A 1 121 ? 26.849 -16.515 -6.326 1.00 86.31 121 ASN A N 1
ATOM 956 C CA . ASN A 1 121 ? 25.573 -15.986 -5.810 1.00 86.31 121 ASN A CA 1
ATOM 957 C C . ASN A 1 121 ? 25.750 -15.009 -4.633 1.00 86.31 121 ASN A C 1
ATOM 959 O O . ASN A 1 121 ? 24.875 -14.193 -4.353 1.00 86.31 121 ASN A O 1
ATOM 963 N N . THR A 1 122 ? 26.884 -15.097 -3.941 1.00 80.94 122 THR A N 1
ATOM 964 C CA . THR A 1 122 ? 27.246 -14.218 -2.824 1.00 80.94 122 THR A CA 1
ATOM 965 C C . THR A 1 122 ? 28.077 -13.012 -3.256 1.00 80.94 122 THR A C 1
ATOM 967 O O . THR A 1 122 ? 28.357 -12.147 -2.431 1.00 80.94 122 THR A O 1
ATOM 970 N N . ASP A 1 123 ? 28.500 -12.944 -4.521 1.00 93.06 123 ASP A N 1
ATOM 971 C CA . ASP A 1 123 ? 29.331 -11.847 -5.008 1.00 93.06 123 ASP A CA 1
ATOM 972 C C . ASP A 1 123 ? 28.465 -10.609 -5.341 1.00 93.06 123 ASP A C 1
ATOM 974 O O . ASP A 1 123 ? 27.550 -10.688 -6.172 1.00 93.06 123 ASP A O 1
ATOM 978 N N . PRO A 1 124 ? 28.721 -9.447 -4.711 1.00 75.69 124 PRO A N 1
ATOM 979 C CA . PRO A 1 124 ? 27.885 -8.258 -4.879 1.00 75.69 124 PRO A CA 1
ATOM 980 C C . PRO A 1 124 ? 27.926 -7.695 -6.306 1.00 75.69 124 PRO A C 1
ATOM 982 O O . PRO A 1 124 ? 26.927 -7.161 -6.791 1.00 75.69 124 PRO A O 1
ATOM 985 N N . GLU A 1 125 ? 29.048 -7.844 -7.011 1.00 91.69 125 GLU A N 1
ATOM 986 C CA . GLU A 1 125 ? 29.218 -7.339 -8.373 1.00 91.69 125 GLU A CA 1
ATOM 987 C C . GLU A 1 125 ? 28.503 -8.219 -9.408 1.00 91.69 125 GLU A C 1
ATOM 989 O O . GLU A 1 125 ? 27.989 -7.705 -10.410 1.00 91.69 125 GLU A O 1
ATOM 994 N N . ILE A 1 126 ? 28.417 -9.529 -9.160 1.00 95.44 126 ILE A N 1
ATOM 995 C CA . ILE A 1 126 ? 27.554 -10.449 -9.914 1.00 95.44 126 ILE A CA 1
ATOM 996 C C . ILE A 1 126 ? 26.078 -10.100 -9.698 1.00 95.44 126 ILE A C 1
ATOM 998 O O . ILE A 1 126 ? 25.331 -9.968 -10.671 1.00 95.44 126 ILE A O 1
ATOM 1002 N N . ASN A 1 127 ? 25.661 -9.891 -8.446 1.00 78.50 127 ASN A N 1
ATOM 1003 C CA . ASN A 1 127 ? 24.273 -9.554 -8.117 1.00 78.50 127 ASN A CA 1
ATOM 1004 C C . ASN A 1 127 ? 23.833 -8.240 -8.771 1.00 78.50 127 ASN A C 1
ATOM 1006 O O . ASN A 1 127 ? 22.788 -8.196 -9.423 1.00 78.50 127 ASN A O 1
ATOM 1010 N N . LYS A 1 128 ? 24.679 -7.204 -8.713 1.00 79.12 128 LYS A N 1
ATOM 1011 C CA . LYS A 1 128 ? 24.448 -5.927 -9.402 1.00 79.12 128 LYS A CA 1
ATOM 1012 C C . LYS A 1 128 ? 24.219 -6.111 -10.907 1.00 79.12 128 LYS A C 1
ATOM 1014 O O . LYS A 1 128 ? 23.278 -5.550 -11.462 1.00 79.12 128 LYS A O 1
ATOM 1019 N N . ARG A 1 129 ? 25.040 -6.920 -11.581 1.00 95.94 129 ARG A N 1
ATOM 1020 C CA . ARG A 1 129 ? 24.901 -7.185 -13.026 1.00 95.94 129 ARG A CA 1
ATOM 1021 C C . ARG A 1 129 ? 23.650 -7.989 -13.363 1.00 95.94 129 ARG A C 1
ATOM 1023 O O . ARG A 1 129 ? 22.971 -7.667 -14.334 1.00 95.94 129 ARG A O 1
ATOM 1030 N N . ASN A 1 130 ? 23.311 -8.991 -12.554 1.00 91.38 130 ASN A N 1
ATOM 1031 C CA . ASN A 1 130 ? 22.070 -9.751 -12.714 1.00 91.38 130 ASN A CA 1
ATOM 1032 C C . ASN A 1 130 ? 20.834 -8.847 -12.589 1.00 91.38 130 ASN A C 1
ATOM 1034 O O . ASN A 1 130 ? 19.899 -8.994 -13.377 1.00 91.38 130 ASN A O 1
ATOM 1038 N N . MET A 1 131 ? 20.849 -7.869 -11.674 1.00 75.38 131 MET A N 1
ATOM 1039 C CA . MET A 1 131 ? 19.791 -6.854 -11.581 1.00 75.38 131 MET A CA 1
ATOM 1040 C C . MET A 1 131 ? 19.694 -6.005 -12.854 1.00 75.38 131 MET A C 1
ATOM 1042 O O . MET A 1 131 ? 18.593 -5.808 -13.366 1.00 75.38 131 MET A O 1
ATOM 1046 N N . VAL A 1 132 ? 20.827 -5.553 -13.408 1.00 85.81 132 VAL A N 1
ATOM 1047 C CA . VAL A 1 132 ? 20.852 -4.782 -14.667 1.00 85.81 132 VAL A CA 1
ATOM 1048 C C . VAL A 1 132 ? 20.304 -5.605 -15.836 1.00 85.81 132 VAL A C 1
ATOM 1050 O O . VAL A 1 132 ? 19.473 -5.107 -16.591 1.00 85.81 132 VAL A O 1
ATOM 1053 N N . ILE A 1 133 ? 20.698 -6.875 -15.970 1.00 96.06 133 ILE A N 1
ATOM 1054 C CA . ILE A 1 133 ? 20.142 -7.776 -16.995 1.00 96.06 133 ILE A CA 1
ATOM 1055 C C . ILE A 1 133 ? 18.629 -7.942 -16.813 1.00 96.06 133 ILE A C 1
ATOM 1057 O O . ILE A 1 133 ? 17.884 -7.863 -17.790 1.00 96.06 133 ILE A O 1
ATOM 1061 N N . GLY A 1 134 ? 18.168 -8.141 -15.574 1.00 88.31 134 GLY A N 1
ATOM 1062 C CA . GLY A 1 134 ? 16.743 -8.218 -15.252 1.00 88.31 134 GLY A CA 1
ATOM 1063 C C . GLY A 1 134 ? 15.986 -6.968 -15.703 1.00 88.31 134 GLY A C 1
ATOM 1064 O O . GLY A 1 134 ? 14.986 -7.082 -16.408 1.00 88.31 134 GLY A O 1
ATOM 1065 N N . TYR A 1 135 ? 16.508 -5.781 -15.387 1.00 83.69 135 TYR A N 1
ATOM 1066 C CA . TYR A 1 135 ? 15.936 -4.503 -15.813 1.00 83.69 135 TYR A CA 1
ATOM 1067 C C . TYR A 1 135 ? 15.879 -4.367 -17.343 1.00 83.69 135 TYR A C 1
ATOM 1069 O O . TYR A 1 135 ? 14.832 -4.024 -17.887 1.00 83.69 135 TYR A O 1
ATOM 1077 N N . LEU A 1 136 ? 16.967 -4.689 -18.049 1.00 91.06 136 LEU A N 1
ATOM 1078 C CA . LEU A 1 136 ? 17.051 -4.561 -19.510 1.00 91.06 136 LEU A CA 1
ATOM 1079 C C . LEU A 1 136 ? 16.123 -5.524 -20.265 1.00 91.06 136 LEU A C 1
ATOM 1081 O O . LEU A 1 136 ? 15.727 -5.230 -21.390 1.00 91.06 136 LEU A O 1
ATOM 1085 N N . ILE A 1 137 ? 15.781 -6.677 -19.685 1.00 96.50 137 ILE A N 1
ATOM 1086 C CA . ILE A 1 137 ? 14.898 -7.669 -20.324 1.00 96.50 137 ILE A CA 1
ATOM 1087 C C . ILE A 1 137 ? 13.427 -7.490 -19.903 1.00 96.50 137 ILE A C 1
ATOM 1089 O O . ILE A 1 137 ? 12.507 -7.876 -20.636 1.00 96.50 137 ILE A O 1
ATOM 1093 N N . LEU A 1 138 ? 13.187 -6.956 -18.704 1.00 91.62 138 LEU A N 1
ATOM 1094 C CA . LEU A 1 138 ? 11.859 -6.876 -18.100 1.00 91.62 138 LEU A CA 1
ATOM 1095 C C . LEU A 1 138 ? 11.366 -5.433 -18.011 1.00 91.62 138 LEU A C 1
ATOM 1097 O O . LEU A 1 138 ? 10.487 -5.046 -18.773 1.00 91.62 138 LEU A O 1
ATOM 1101 N N . GLU A 1 139 ? 11.924 -4.647 -17.098 1.00 82.31 139 GLU A N 1
ATOM 1102 C CA . GLU A 1 139 ? 11.317 -3.384 -16.666 1.00 82.31 139 GLU A CA 1
ATOM 1103 C C . GLU A 1 139 ? 11.529 -2.230 -17.657 1.00 82.31 139 GLU A C 1
ATOM 1105 O O . GLU A 1 139 ? 10.575 -1.530 -17.995 1.00 82.31 139 GLU A O 1
ATOM 1110 N N . GLY A 1 140 ? 12.735 -2.069 -18.211 1.00 84.19 140 GLY A N 1
ATOM 1111 C CA . GLY A 1 140 ? 13.030 -1.018 -19.194 1.00 84.19 140 GLY A CA 1
ATOM 1112 C C . GLY A 1 140 ? 12.120 -1.075 -20.436 1.00 84.19 140 GLY A C 1
ATOM 1113 O O . GLY A 1 140 ? 11.445 -0.089 -20.752 1.00 84.19 140 GLY A O 1
ATOM 1114 N N . PRO A 1 141 ? 12.018 -2.230 -21.118 1.00 90.81 141 PRO A N 1
ATOM 1115 C CA . PRO A 1 141 ? 11.121 -2.399 -22.259 1.00 90.81 141 PRO A CA 1
ATOM 1116 C C . PRO A 1 141 ? 9.634 -2.206 -21.933 1.00 90.81 141 PRO A C 1
ATOM 1118 O O . PRO A 1 141 ? 8.911 -1.644 -22.756 1.00 90.81 141 PRO A O 1
ATOM 1121 N N . LYS A 1 142 ? 9.163 -2.632 -20.749 1.00 87.75 142 LYS A N 1
ATOM 1122 C CA . LYS A 1 142 ? 7.776 -2.399 -20.302 1.00 87.75 142 LYS A CA 1
ATOM 1123 C C . LYS A 1 142 ? 7.474 -0.909 -20.167 1.00 87.75 142 LYS A C 1
ATOM 1125 O O . LYS A 1 142 ? 6.456 -0.448 -20.682 1.00 87.75 142 LYS A O 1
ATOM 1130 N N . ALA A 1 143 ? 8.365 -0.151 -19.526 1.00 78.12 143 ALA A N 1
ATOM 1131 C CA . ALA A 1 143 ? 8.214 1.294 -19.375 1.00 78.12 143 ALA A CA 1
ATOM 1132 C C . ALA A 1 143 ? 8.182 2.000 -20.744 1.00 78.12 143 ALA A C 1
ATOM 1134 O O . ALA A 1 143 ? 7.322 2.851 -20.995 1.00 78.12 143 ALA A O 1
ATOM 1135 N N . MET A 1 144 ? 9.057 1.592 -21.672 1.00 83.62 144 MET A N 1
ATOM 1136 C CA . MET A 1 144 ? 9.059 2.101 -23.047 1.00 83.62 144 MET A CA 1
ATOM 1137 C C . MET A 1 144 ? 7.759 1.749 -23.791 1.00 83.62 144 MET A C 1
ATOM 1139 O O . MET A 1 144 ? 7.181 2.613 -24.450 1.00 83.62 144 MET A O 1
ATOM 1143 N N . ALA A 1 145 ? 7.248 0.523 -23.643 1.00 89.56 145 ALA A N 1
ATOM 1144 C CA . ALA A 1 145 ? 5.977 0.097 -24.229 1.00 89.56 145 ALA A CA 1
ATOM 1145 C C . ALA A 1 145 ? 4.779 0.895 -23.685 1.00 89.56 145 ALA A C 1
ATOM 1147 O O . ALA A 1 145 ? 3.909 1.300 -24.457 1.00 89.56 145 ALA A O 1
ATOM 1148 N N . ALA A 1 146 ? 4.744 1.170 -22.378 1.00 82.88 146 ALA A N 1
ATOM 1149 C CA . ALA A 1 146 ? 3.721 2.012 -21.760 1.00 82.88 146 ALA A CA 1
ATOM 1150 C C . ALA A 1 146 ? 3.774 3.452 -22.295 1.00 82.88 146 ALA A C 1
ATOM 1152 O O . ALA A 1 146 ? 2.739 4.023 -22.634 1.00 82.88 146 ALA A O 1
ATOM 1153 N N . SER A 1 147 ? 4.978 4.015 -22.456 1.00 78.56 147 SER A N 1
ATOM 1154 C CA . SER A 1 147 ? 5.170 5.321 -23.099 1.00 78.56 147 SER A CA 1
ATOM 1155 C C . SER A 1 147 ? 4.649 5.329 -24.543 1.00 78.56 147 SER A C 1
ATOM 1157 O O . SER A 1 147 ? 3.890 6.220 -24.928 1.00 78.56 147 SER A O 1
ATOM 1159 N N . MET A 1 148 ? 4.955 4.283 -25.322 1.00 85.44 148 MET A N 1
ATOM 1160 C CA . MET A 1 148 ? 4.427 4.108 -26.679 1.00 85.44 148 MET A CA 1
ATOM 1161 C C . MET A 1 148 ? 2.895 4.011 -26.715 1.00 85.44 148 MET A C 1
ATOM 1163 O O . MET A 1 148 ? 2.285 4.570 -27.626 1.00 85.44 148 MET A O 1
ATOM 1167 N N . ARG A 1 149 ? 2.267 3.314 -25.753 1.00 84.38 149 ARG A N 1
ATOM 1168 C CA . ARG A 1 149 ? 0.799 3.219 -25.640 1.00 84.38 149 ARG A CA 1
ATOM 1169 C C . ARG A 1 149 ? 0.175 4.569 -25.323 1.00 84.38 149 ARG A C 1
ATOM 1171 O O . ARG A 1 149 ? -0.690 4.999 -26.073 1.00 84.38 149 ARG A O 1
ATOM 1178 N N . ARG A 1 150 ? 0.680 5.286 -24.314 1.00 78.19 150 ARG A N 1
ATOM 1179 C CA . ARG A 1 150 ? 0.206 6.640 -23.974 1.00 78.19 150 ARG A CA 1
ATOM 1180 C C . ARG A 1 150 ? 0.318 7.597 -25.154 1.00 78.19 150 ARG A C 1
ATOM 1182 O O . ARG A 1 150 ? -0.595 8.378 -25.408 1.00 78.19 150 ARG A O 1
ATOM 1189 N N . HIS A 1 151 ? 1.417 7.518 -25.902 1.00 71.75 151 HIS A N 1
ATOM 1190 C CA . HIS A 1 151 ? 1.586 8.310 -27.115 1.00 71.75 151 HIS A CA 1
ATOM 1191 C C . HIS A 1 151 ? 0.538 7.939 -28.179 1.00 71.75 151 HIS A C 1
ATOM 1193 O O . HIS A 1 151 ? -0.136 8.820 -28.706 1.00 71.75 151 HIS A O 1
ATOM 1199 N N . ALA A 1 152 ? 0.326 6.643 -28.438 1.00 73.56 152 ALA A N 1
ATOM 1200 C CA . ALA A 1 152 ? -0.692 6.171 -29.378 1.00 73.56 152 ALA A CA 1
ATOM 1201 C C . ALA A 1 152 ? -2.123 6.550 -28.950 1.00 73.56 152 ALA A C 1
ATOM 1203 O O . ALA A 1 152 ? -2.907 7.032 -29.766 1.00 73.56 152 ALA A O 1
ATOM 1204 N N . GLU A 1 153 ? -2.471 6.390 -27.677 1.00 72.62 153 GLU A N 1
ATOM 1205 C CA . GLU A 1 153 ? -3.769 6.759 -27.103 1.00 72.62 153 GLU A CA 1
ATOM 1206 C C . GLU A 1 153 ? -4.005 8.263 -27.159 1.00 72.62 153 GLU A C 1
ATOM 1208 O O . GLU A 1 153 ? -5.089 8.687 -27.552 1.00 72.62 153 GLU A O 1
ATOM 1213 N N . SER A 1 154 ? -2.984 9.072 -26.862 1.00 58.50 154 SER A N 1
ATOM 1214 C CA . SER A 1 154 ? -3.024 10.520 -27.067 1.00 58.50 154 SER A CA 1
ATOM 1215 C C . SER A 1 154 ? -3.362 10.833 -28.527 1.00 58.50 154 SER A C 1
ATOM 1217 O O . SER A 1 154 ? -4.354 11.510 -28.798 1.00 58.50 154 SER A O 1
ATOM 1219 N N . CYS A 1 155 ? -2.669 10.212 -29.490 1.00 54.25 155 CYS A N 1
ATOM 1220 C CA . CYS A 1 155 ? -2.993 10.354 -30.913 1.00 54.25 155 CYS A CA 1
ATOM 1221 C C . CYS A 1 155 ? -4.422 9.885 -31.269 1.00 54.25 155 CYS A C 1
ATOM 1223 O O . CYS A 1 155 ? -5.034 10.432 -32.188 1.00 54.25 155 CYS A O 1
ATOM 1225 N N . THR A 1 156 ? -4.983 8.908 -30.548 1.00 57.19 156 THR A N 1
ATOM 1226 C CA . THR A 1 156 ? -6.333 8.368 -30.806 1.00 57.19 156 THR A CA 1
ATOM 1227 C C . THR A 1 156 ? -7.440 9.203 -30.152 1.00 57.19 156 THR A C 1
ATOM 1229 O O . THR A 1 156 ? -8.513 9.353 -30.735 1.00 57.19 156 THR A O 1
ATOM 1232 N N . ARG A 1 157 ? -7.185 9.810 -28.986 1.00 44.59 157 ARG A N 1
ATOM 1233 C CA . ARG A 1 157 ? -8.121 10.689 -28.259 1.00 44.59 157 ARG A CA 1
ATOM 1234 C C . ARG A 1 157 ? -8.360 12.004 -29.000 1.00 44.59 157 ARG A C 1
ATOM 1236 O O . ARG A 1 157 ? -9.480 12.502 -29.020 1.00 44.59 157 ARG A O 1
ATOM 1243 N N . TYR A 1 158 ? -7.355 12.492 -29.724 1.00 48.03 158 TYR A N 1
ATOM 1244 C CA . TYR A 1 158 ? -7.512 13.576 -30.702 1.00 48.03 158 TYR A CA 1
ATOM 1245 C C . TYR A 1 158 ? -8.076 13.088 -32.060 1.00 48.03 158 TYR A C 1
ATOM 1247 O O . TYR A 1 158 ? -8.327 13.879 -32.970 1.00 48.03 158 TYR A O 1
ATOM 1255 N N . GLY A 1 159 ? -8.336 11.784 -32.207 1.00 47.38 159 GLY A N 1
ATOM 1256 C CA . GLY A 1 159 ? -8.681 11.078 -33.446 1.00 47.38 159 GLY A CA 1
ATOM 1257 C C . GLY A 1 159 ? -9.968 11.515 -34.159 1.00 47.38 159 GLY A C 1
ATOM 1258 O O . GLY A 1 159 ? -10.077 11.337 -35.376 1.00 47.38 159 GLY A O 1
ATOM 1259 N N . LEU A 1 160 ? -10.927 12.128 -33.453 1.00 44.81 160 LEU A N 1
ATOM 1260 C CA . LEU A 1 160 ? -12.111 12.727 -34.090 1.00 44.81 160 LEU A CA 1
ATOM 1261 C C . LEU A 1 160 ? -11.778 14.034 -34.830 1.00 44.81 160 LEU A C 1
ATOM 1263 O O . LEU A 1 160 ? -12.411 14.327 -35.840 1.00 44.81 160 LEU A O 1
ATOM 1267 N N . VAL A 1 161 ? -10.722 14.746 -34.421 1.00 48.69 161 VAL A N 1
ATOM 1268 C CA . VAL A 1 161 ? -10.182 15.916 -35.138 1.00 48.69 161 VAL A CA 1
ATOM 1269 C C . VAL A 1 161 ? -9.249 15.474 -36.280 1.00 48.69 161 VAL A C 1
ATOM 1271 O O . VAL A 1 161 ? -9.262 16.044 -37.370 1.00 48.69 161 VAL A O 1
ATOM 1274 N N . TYR A 1 162 ? -8.511 14.371 -36.104 1.00 47.31 162 TYR A N 1
ATOM 1275 C CA . TYR A 1 162 ? -7.573 13.855 -37.115 1.00 47.31 162 TYR A CA 1
ATOM 1276 C C . TYR A 1 162 ? -8.230 13.279 -38.383 1.00 47.31 162 TYR A C 1
ATOM 1278 O O . TYR A 1 162 ? -7.613 13.289 -39.452 1.00 47.31 162 TYR A O 1
ATOM 1286 N N . LYS A 1 163 ? -9.479 12.792 -38.323 1.00 47.53 163 LYS A N 1
ATOM 1287 C CA . LYS A 1 163 ? -10.159 12.225 -39.507 1.00 47.53 163 LYS A CA 1
ATOM 1288 C C . LYS A 1 163 ? -10.435 13.260 -40.607 1.00 47.53 163 LYS A C 1
ATOM 1290 O O . LYS A 1 163 ? -10.540 12.869 -41.765 1.00 47.53 163 LYS A O 1
ATOM 1295 N N . HIS A 1 164 ? -10.529 14.549 -40.272 1.00 47.59 164 HIS A N 1
ATOM 1296 C CA . HIS A 1 164 ? -10.679 15.636 -41.252 1.00 47.59 164 HIS A CA 1
ATOM 1297 C C . HIS A 1 164 ? -9.342 16.200 -41.762 1.00 47.59 164 HIS A C 1
ATOM 1299 O O . HIS A 1 164 ? -9.308 16.786 -42.841 1.00 47.59 164 HIS A O 1
ATOM 1305 N N . LEU A 1 165 ? -8.230 15.967 -41.055 1.00 49.06 165 LEU A N 1
ATOM 1306 C CA . LEU A 1 165 ? -6.908 16.503 -41.412 1.00 49.06 165 LEU A CA 1
ATOM 1307 C C . LEU A 1 165 ? -6.006 15.505 -42.159 1.00 49.06 165 LEU A C 1
ATOM 1309 O O . LEU A 1 165 ? -5.007 15.905 -42.748 1.00 49.06 165 LEU A O 1
ATOM 1313 N N . ARG A 1 166 ? -6.390 14.221 -42.245 1.00 47.44 166 ARG A N 1
ATOM 1314 C CA . ARG A 1 166 ? -5.626 13.154 -42.931 1.00 47.44 166 ARG A CA 1
ATOM 1315 C C . ARG A 1 166 ? -5.335 13.402 -44.422 1.00 47.44 166 ARG A C 1
ATOM 1317 O O . ARG A 1 166 ? -4.505 12.701 -44.990 1.00 47.44 166 ARG A O 1
ATOM 1324 N N . ASN A 1 167 ? -5.993 14.382 -45.043 1.00 47.88 167 ASN A N 1
ATOM 1325 C CA . ASN A 1 167 ? -5.836 14.705 -46.464 1.00 47.88 167 ASN A CA 1
ATOM 1326 C C . ASN A 1 167 ? -4.992 15.963 -46.740 1.00 47.88 167 ASN A C 1
ATOM 1328 O O . ASN A 1 167 ? -4.839 16.332 -47.903 1.00 47.88 167 ASN A O 1
ATOM 1332 N N . LYS A 1 168 ? -4.420 16.612 -45.717 1.00 50.25 168 LYS A N 1
ATOM 1333 C CA . LYS A 1 168 ? -3.402 17.653 -45.905 1.00 50.25 168 LYS A CA 1
ATOM 1334 C C . LYS A 1 168 ? -2.132 17.253 -45.153 1.00 50.25 168 LYS A C 1
ATOM 1336 O O . LYS A 1 168 ? -2.150 17.264 -43.925 1.00 50.25 168 LYS A O 1
ATOM 1341 N N . PRO A 1 169 ? -1.037 16.889 -45.842 1.00 53.62 169 PRO A N 1
ATOM 1342 C CA . PRO A 1 169 ? 0.247 16.748 -45.176 1.00 53.62 169 PRO A CA 1
ATOM 1343 C C . PRO A 1 169 ? 0.634 18.118 -44.603 1.00 53.62 169 PRO A C 1
ATOM 1345 O O . PRO A 1 169 ? 0.971 19.030 -45.353 1.00 53.62 169 PRO A O 1
ATOM 1348 N N . MET A 1 170 ? 0.542 18.279 -43.280 1.00 63.75 170 MET A N 1
ATOM 1349 C CA . MET A 1 170 ? 1.158 19.400 -42.565 1.00 63.75 170 MET A CA 1
ATOM 1350 C C . MET A 1 170 ? 2.659 19.147 -42.529 1.00 63.75 170 MET A C 1
ATOM 1352 O O . MET A 1 170 ? 3.213 18.619 -41.570 1.00 63.75 170 MET A O 1
ATOM 1356 N N . VAL A 1 171 ? 3.293 19.432 -43.657 1.00 80.69 171 VAL A N 1
ATOM 1357 C CA . VAL A 1 171 ? 4.736 19.383 -43.824 1.00 80.69 171 VAL A CA 1
ATOM 1358 C C . VAL A 1 171 ? 5.197 20.826 -43.847 1.00 80.69 171 VAL A C 1
ATOM 1360 O O . VAL A 1 171 ? 5.017 21.511 -44.849 1.00 80.69 171 VAL A O 1
ATOM 1363 N N . ILE A 1 172 ? 5.768 21.280 -42.734 1.00 92.31 172 ILE A N 1
ATOM 1364 C CA . ILE A 1 172 ? 6.581 22.490 -42.739 1.00 92.31 172 ILE A CA 1
ATOM 1365 C C . ILE A 1 172 ? 7.941 22.145 -43.354 1.00 92.31 172 ILE A C 1
ATOM 1367 O O . ILE A 1 172 ? 8.503 21.076 -43.078 1.00 92.31 172 ILE A O 1
ATOM 1371 N N . GLY A 1 173 ? 8.433 22.999 -44.250 1.00 95.06 173 GLY A N 1
ATOM 1372 C CA . GLY A 1 173 ? 9.804 22.899 -44.737 1.00 95.06 173 GLY A CA 1
ATOM 1373 C C . GLY A 1 173 ? 10.791 23.116 -43.590 1.00 95.06 173 GLY A C 1
ATOM 1374 O O . GLY A 1 173 ? 10.456 23.745 -42.593 1.00 95.06 173 GLY A O 1
ATOM 1375 N N . PHE A 1 174 ? 12.012 22.599 -43.714 1.00 94.75 174 PHE A N 1
ATOM 1376 C CA . PHE A 1 174 ? 13.041 22.817 -42.692 1.00 94.75 174 PHE A CA 1
ATOM 1377 C C . PHE A 1 174 ? 13.312 24.317 -42.467 1.00 94.75 174 PHE A C 1
ATOM 1379 O O . PHE A 1 174 ? 13.241 24.783 -41.334 1.00 94.75 174 PHE A O 1
ATOM 1386 N N . GLU A 1 175 ? 13.494 25.074 -43.555 1.00 96.50 175 GLU A N 1
ATOM 1387 C CA . GLU A 1 175 ? 13.689 26.534 -43.534 1.00 96.50 175 GLU A CA 1
ATOM 1388 C C . GLU A 1 175 ? 12.492 27.278 -42.927 1.00 96.50 175 GLU A C 1
ATOM 1390 O O . GLU A 1 175 ? 12.663 28.102 -42.034 1.00 96.50 175 GLU A O 1
ATOM 1395 N N . ASP A 1 176 ? 11.269 26.930 -43.342 1.00 95.50 176 ASP A N 1
ATOM 1396 C CA . ASP A 1 176 ? 10.040 27.507 -42.781 1.00 95.50 176 ASP A CA 1
ATOM 1397 C C . ASP A 1 176 ? 9.918 27.206 -41.278 1.00 95.50 176 ASP A C 1
ATOM 1399 O O . ASP A 1 176 ? 9.438 28.028 -40.504 1.00 95.50 176 ASP A O 1
ATOM 1403 N N . GLY A 1 177 ? 10.380 26.029 -40.845 1.00 96.31 177 GLY A N 1
ATOM 1404 C CA . GLY A 1 177 ? 10.396 25.627 -39.446 1.00 96.31 177 GLY A CA 1
ATOM 1405 C C . GLY A 1 177 ? 11.354 26.463 -38.603 1.00 96.31 177 GLY A C 1
ATOM 1406 O O . GLY A 1 177 ? 10.984 26.873 -37.504 1.00 96.31 177 GLY A O 1
ATOM 1407 N N . LEU A 1 178 ? 12.552 26.754 -39.118 1.00 96.94 178 LEU A N 1
ATOM 1408 C CA . LEU A 1 178 ? 13.496 27.658 -38.457 1.00 96.94 178 LEU A CA 1
ATOM 1409 C C . LEU A 1 178 ? 12.936 29.083 -38.395 1.00 96.94 178 LEU A C 1
ATOM 1411 O O . LEU A 1 178 ? 12.883 29.660 -37.312 1.00 96.94 178 LEU A O 1
ATOM 1415 N N . HIS A 1 179 ? 12.422 29.597 -39.515 1.00 96.94 179 HIS A N 1
ATOM 1416 C CA . HIS A 1 179 ? 11.790 30.916 -39.592 1.00 96.94 179 HIS A CA 1
ATOM 1417 C C . HIS A 1 179 ? 10.619 31.068 -38.605 1.00 96.94 179 HIS A C 1
ATOM 1419 O O . HIS A 1 179 ? 10.514 32.082 -37.912 1.00 96.94 179 HIS A O 1
ATOM 1425 N N . MET A 1 180 ? 9.779 30.038 -38.459 1.00 97.81 180 MET A N 1
ATOM 1426 C CA . MET A 1 180 ? 8.696 30.040 -37.475 1.00 97.81 180 MET A CA 1
ATOM 1427 C C . MET A 1 180 ? 9.223 30.150 -36.041 1.00 97.81 180 MET A C 1
ATOM 1429 O O . MET A 1 180 ? 8.663 30.896 -35.237 1.00 97.81 180 MET A O 1
ATOM 1433 N N . LEU A 1 181 ? 10.286 29.415 -35.699 1.00 97.38 181 LEU A N 1
ATOM 1434 C CA . LEU A 1 181 ? 10.887 29.490 -34.366 1.00 97.38 181 LEU A CA 1
ATOM 1435 C C . LEU A 1 181 ? 11.533 30.856 -34.117 1.00 97.38 181 LEU A C 1
ATOM 1437 O O . LEU A 1 181 ? 11.400 31.380 -33.017 1.00 97.38 181 LEU A O 1
ATOM 1441 N N . GLU A 1 182 ? 12.174 31.462 -35.117 1.00 97.56 182 GLU A N 1
ATOM 1442 C CA . GLU A 1 182 ? 12.729 32.817 -35.011 1.00 97.56 182 GLU A CA 1
ATOM 1443 C C . GLU A 1 182 ? 11.639 33.873 -34.779 1.00 97.56 182 GLU A C 1
ATOM 1445 O O . GLU A 1 182 ? 11.801 34.739 -33.917 1.00 97.56 182 GLU A O 1
ATOM 1450 N N . GLU A 1 183 ? 10.500 33.777 -35.472 1.00 97.50 183 GLU A N 1
ATOM 1451 C CA . GLU A 1 183 ? 9.344 34.649 -35.225 1.00 97.50 183 GLU A CA 1
ATOM 1452 C C . GLU A 1 183 ? 8.746 34.438 -33.826 1.00 97.50 183 GLU A C 1
ATOM 1454 O O . GLU A 1 183 ? 8.403 35.413 -33.152 1.00 97.50 183 GLU A O 1
ATOM 1459 N N . LEU A 1 184 ? 8.667 33.189 -33.346 1.00 97.06 184 LEU A N 1
ATOM 1460 C CA . LEU A 1 184 ? 8.252 32.897 -31.970 1.00 97.06 184 LEU A CA 1
ATOM 1461 C C . LEU A 1 184 ? 9.237 33.478 -30.948 1.00 97.06 184 LEU A C 1
ATOM 1463 O O . LEU A 1 184 ? 8.797 34.059 -29.959 1.00 97.06 184 LEU A O 1
ATOM 1467 N N . VAL A 1 185 ? 10.551 33.377 -31.182 1.00 97.12 185 VAL A N 1
ATOM 1468 C CA . VAL A 1 185 ? 11.572 34.018 -30.337 1.00 97.12 185 VAL A CA 1
ATOM 1469 C C . VAL A 1 185 ? 11.374 35.530 -30.317 1.00 97.12 185 VAL A C 1
ATOM 1471 O O . VAL A 1 185 ? 11.358 36.111 -29.235 1.00 97.12 185 VAL A O 1
ATOM 1474 N N . ALA A 1 186 ? 11.189 36.168 -31.474 1.00 96.44 186 ALA A N 1
ATOM 1475 C CA . ALA A 1 186 ? 10.984 37.612 -31.561 1.00 96.44 186 ALA A CA 1
ATOM 1476 C C . ALA A 1 186 ? 9.720 38.059 -30.808 1.00 96.44 186 ALA A C 1
ATOM 1478 O O . ALA A 1 186 ? 9.766 39.024 -30.048 1.00 96.44 186 ALA A O 1
ATOM 1479 N N . GLY A 1 187 ? 8.611 37.327 -30.953 1.00 96.06 187 GLY A N 1
ATOM 1480 C CA . GLY A 1 187 ? 7.377 37.604 -30.218 1.00 96.06 187 GLY A CA 1
ATOM 1481 C C . GLY A 1 187 ? 7.498 37.335 -28.716 1.00 96.06 187 GLY A C 1
ATOM 1482 O O . GLY A 1 187 ? 6.954 38.080 -27.907 1.00 96.06 187 GLY A O 1
ATOM 1483 N N . TYR A 1 188 ? 8.249 36.309 -28.311 1.00 96.56 188 TYR A N 1
ATOM 1484 C CA . TYR A 1 188 ? 8.503 36.028 -26.898 1.00 96.56 188 TYR A CA 1
ATOM 1485 C C . TYR A 1 188 ? 9.521 36.968 -26.256 1.00 96.56 188 TYR A C 1
ATOM 1487 O O . TYR A 1 188 ? 9.496 37.129 -25.040 1.00 96.56 188 TYR A O 1
ATOM 1495 N N . GLN A 1 189 ? 10.365 37.635 -27.039 1.00 95.25 189 GLN A N 1
ATOM 1496 C CA . GLN A 1 189 ? 11.239 38.711 -26.570 1.00 95.25 189 GLN A CA 1
ATOM 1497 C C . GLN A 1 189 ? 10.501 40.027 -26.308 1.00 95.25 189 GLN A C 1
ATOM 1499 O O . GLN A 1 189 ? 11.102 40.942 -25.741 1.00 95.25 189 GLN A O 1
ATOM 1504 N N . ASP A 1 190 ? 9.228 40.134 -26.701 1.00 94.56 190 ASP A N 1
ATOM 1505 C CA . ASP A 1 190 ? 8.441 41.343 -26.503 1.00 94.56 190 ASP A CA 1
ATOM 1506 C C . ASP A 1 190 ? 8.405 41.744 -25.008 1.00 94.56 190 ASP A C 1
ATOM 1508 O O . ASP A 1 190 ? 8.017 40.936 -24.151 1.00 94.56 190 ASP A O 1
ATOM 1512 N N . PRO A 1 191 ? 8.814 42.982 -24.660 1.00 93.25 191 PRO A N 1
ATOM 1513 C CA . PRO A 1 191 ? 8.867 43.426 -23.271 1.00 93.25 191 PRO A CA 1
ATOM 1514 C C . PRO A 1 191 ? 7.518 43.396 -22.545 1.00 93.25 191 PRO A C 1
ATOM 1516 O O . PRO A 1 191 ? 7.498 43.225 -21.325 1.00 93.25 191 PRO A O 1
ATOM 1519 N N . ASP A 1 192 ? 6.394 43.570 -23.241 1.00 92.38 192 ASP A N 1
ATOM 1520 C CA . ASP A 1 192 ? 5.059 43.553 -22.636 1.00 92.38 192 ASP A CA 1
ATOM 1521 C C . ASP A 1 192 ? 4.637 42.126 -22.306 1.00 92.38 192 ASP A C 1
ATOM 1523 O O . ASP A 1 192 ? 4.144 41.864 -21.205 1.00 92.38 192 ASP A O 1
ATOM 1527 N N . LEU A 1 193 ? 4.914 41.182 -23.209 1.00 94.81 193 LEU A N 1
ATOM 1528 C CA . LEU A 1 193 ? 4.694 39.762 -22.951 1.00 94.81 193 LEU A CA 1
ATOM 1529 C C . LEU A 1 193 ? 5.544 39.274 -21.770 1.00 94.81 193 LEU A C 1
ATOM 1531 O O . LEU A 1 193 ? 5.026 38.617 -20.865 1.00 94.81 193 LEU A O 1
ATOM 1535 N N . GLN A 1 194 ? 6.833 39.623 -21.742 1.00 95.19 194 GLN A N 1
ATOM 1536 C CA . GLN A 1 194 ? 7.731 39.242 -20.650 1.00 95.19 194 GLN A CA 1
ATOM 1537 C C . GLN A 1 194 ? 7.291 39.851 -19.313 1.00 95.19 194 GLN A C 1
ATOM 1539 O O . GLN A 1 194 ? 7.299 39.160 -18.293 1.00 95.19 194 GLN A O 1
ATOM 1544 N N . ARG A 1 195 ? 6.812 41.103 -19.308 1.00 90.88 195 ARG A N 1
ATOM 1545 C CA . ARG A 1 195 ? 6.182 41.712 -18.124 1.00 90.88 195 ARG A CA 1
ATOM 1546 C C . ARG A 1 195 ? 4.916 40.970 -17.692 1.00 90.88 195 ARG A C 1
ATOM 1548 O O . ARG A 1 195 ? 4.730 40.749 -16.498 1.00 90.88 195 ARG A O 1
ATOM 1555 N N . GLY A 1 196 ? 4.071 40.547 -18.631 1.00 92.19 196 GLY A N 1
ATOM 1556 C CA . GLY A 1 196 ? 2.885 39.738 -18.340 1.00 92.19 196 GLY A CA 1
ATOM 1557 C C . GLY A 1 196 ? 3.236 38.390 -17.704 1.00 92.19 196 GLY A C 1
ATOM 1558 O O . GLY A 1 196 ? 2.635 38.009 -16.700 1.00 92.19 196 GLY A O 1
ATOM 1559 N N . LEU A 1 197 ? 4.258 37.701 -18.226 1.00 92.38 197 LEU A N 1
ATOM 1560 C CA . LEU A 1 197 ? 4.767 36.464 -17.631 1.00 92.38 197 LEU A CA 1
ATOM 1561 C C . LEU A 1 197 ? 5.276 36.729 -16.211 1.00 92.38 197 LEU A C 1
ATOM 1563 O O . LEU A 1 197 ? 4.904 35.997 -15.300 1.00 92.38 197 LEU A O 1
ATOM 1567 N N . ALA A 1 198 ? 6.027 37.812 -15.993 1.00 87.81 198 ALA A N 1
ATOM 1568 C CA . ALA A 1 198 ? 6.486 38.223 -14.664 1.00 87.81 198 ALA A CA 1
ATOM 1569 C C . ALA A 1 198 ? 5.344 38.351 -13.653 1.00 87.81 198 ALA A C 1
ATOM 1571 O O . ALA A 1 198 ? 5.466 37.898 -12.518 1.00 87.81 198 ALA A O 1
ATOM 1572 N N . LEU A 1 199 ? 4.241 38.986 -14.060 1.00 89.56 199 LEU A N 1
ATOM 1573 C CA . LEU A 1 199 ? 3.077 39.196 -13.204 1.00 89.56 199 LEU A CA 1
ATOM 1574 C C . LEU A 1 199 ? 2.371 37.878 -12.893 1.00 89.56 199 LEU A C 1
ATOM 1576 O O . LEU A 1 199 ? 2.053 37.640 -11.734 1.00 89.56 199 LEU A O 1
ATOM 1580 N N . ILE A 1 200 ? 2.214 36.994 -13.883 1.00 91.12 200 ILE A N 1
ATOM 1581 C CA . ILE A 1 200 ? 1.671 35.644 -13.676 1.00 91.12 200 ILE A CA 1
ATOM 1582 C C . ILE A 1 200 ? 2.554 34.867 -12.686 1.00 91.12 200 ILE A C 1
ATOM 1584 O O . ILE A 1 200 ? 2.050 34.316 -11.712 1.00 91.12 200 ILE A O 1
ATOM 1588 N N . TYR A 1 201 ? 3.877 34.886 -12.862 1.00 86.81 201 TYR A N 1
ATOM 1589 C CA . TYR A 1 201 ? 4.812 34.260 -11.922 1.00 86.81 201 TYR A CA 1
ATOM 1590 C C . TYR A 1 201 ? 4.793 34.919 -10.537 1.00 86.81 201 TYR A C 1
ATOM 1592 O O . TYR A 1 201 ? 4.946 34.226 -9.543 1.00 86.81 201 TYR A O 1
ATOM 1600 N N . LYS A 1 202 ? 4.587 36.234 -10.430 1.00 85.38 202 LYS A N 1
ATOM 1601 C CA . LYS A 1 202 ? 4.506 36.938 -9.142 1.00 85.38 202 LYS A CA 1
ATOM 1602 C C . LYS A 1 202 ? 3.200 36.647 -8.398 1.00 85.38 202 LYS A C 1
ATOM 1604 O O . LYS A 1 202 ? 3.221 36.531 -7.178 1.00 85.38 202 LYS A O 1
ATOM 1609 N N . TRP A 1 203 ? 2.078 36.575 -9.111 1.00 83.69 203 TRP A N 1
ATOM 1610 C CA . TRP A 1 203 ? 0.755 36.347 -8.526 1.00 83.69 203 TRP A CA 1
ATOM 1611 C C . TRP A 1 203 ? 0.511 34.888 -8.169 1.00 83.69 203 TRP A C 1
ATOM 1613 O O . TRP A 1 203 ? -0.105 34.622 -7.143 1.00 83.69 203 TRP A O 1
ATOM 1623 N N . HIS A 1 204 ? 1.035 33.959 -8.967 1.00 81.25 204 HIS A N 1
ATOM 1624 C CA . HIS A 1 204 ? 0.889 32.531 -8.698 1.00 81.25 204 HIS A CA 1
ATOM 1625 C C . HIS A 1 204 ? 2.107 31.931 -7.965 1.00 81.25 204 HIS A C 1
ATOM 1627 O O . HIS A 1 204 ? 1.958 30.992 -7.197 1.00 81.25 204 HIS A O 1
ATOM 1633 N N . GLY A 1 205 ? 3.312 32.489 -8.120 1.00 61.91 205 GLY A N 1
ATOM 1634 C CA . GLY A 1 205 ? 4.579 31.911 -7.644 1.00 61.91 205 GLY A CA 1
ATOM 1635 C C . GLY A 1 205 ? 5.114 32.453 -6.315 1.00 61.91 205 GLY A C 1
ATOM 1636 O O . GLY A 1 205 ? 6.283 32.832 -6.225 1.00 61.91 205 GLY A O 1
ATOM 1637 N N . GLY A 1 206 ? 4.301 32.454 -5.253 1.00 63.91 206 GLY A N 1
ATOM 1638 C CA . GLY A 1 206 ? 4.832 32.542 -3.883 1.00 63.91 206 GLY A CA 1
ATOM 1639 C C . GLY A 1 206 ? 5.845 31.416 -3.590 1.00 63.91 206 GLY A C 1
ATOM 1640 O O . GLY A 1 206 ? 5.884 30.417 -4.302 1.00 63.91 206 GLY A O 1
ATOM 1641 N N . ALA A 1 207 ? 6.669 31.560 -2.542 1.00 42.97 207 ALA A N 1
ATOM 1642 C CA . ALA A 1 207 ? 7.867 30.748 -2.235 1.00 42.97 207 ALA A CA 1
ATOM 1643 C C . ALA A 1 207 ? 7.669 29.229 -1.958 1.00 42.97 207 ALA A C 1
ATOM 1645 O O . ALA A 1 207 ? 8.511 28.606 -1.315 1.00 42.97 207 ALA A O 1
ATOM 1646 N N . GLY A 1 208 ? 6.594 28.611 -2.442 1.00 53.84 208 GLY A N 1
ATOM 1647 C CA . GLY A 1 208 ? 6.317 27.177 -2.325 1.00 53.84 208 GLY A CA 1
ATOM 1648 C C . GLY A 1 208 ? 5.511 26.605 -3.492 1.00 53.84 208 GLY A C 1
ATOM 1649 O O . GLY A 1 208 ? 4.763 25.655 -3.298 1.00 53.84 208 GLY A O 1
ATOM 1650 N N . TYR A 1 209 ? 5.605 27.202 -4.678 1.00 68.12 209 TYR A N 1
ATOM 1651 C CA . TYR A 1 209 ? 4.721 26.877 -5.792 1.00 68.12 209 TYR A CA 1
ATOM 1652 C C . TYR A 1 209 ? 5.200 25.707 -6.673 1.00 68.12 209 TYR A C 1
ATOM 1654 O O . TYR A 1 209 ? 6.391 25.598 -6.968 1.00 68.12 209 TYR A O 1
ATOM 1662 N N . SER A 1 210 ? 4.255 24.869 -7.125 1.00 63.16 210 SER A N 1
ATOM 1663 C CA . SER A 1 210 ? 4.460 23.783 -8.099 1.00 63.16 210 SER A CA 1
ATOM 1664 C C . SER A 1 210 ? 4.066 24.259 -9.499 1.00 63.16 210 SER A C 1
ATOM 1666 O O . SER A 1 210 ? 2.997 24.840 -9.653 1.00 63.16 210 SER A O 1
ATOM 1668 N N . GLU A 1 211 ? 4.858 23.956 -10.539 1.00 69.12 211 GLU A N 1
ATOM 1669 C CA . GLU A 1 211 ? 4.508 24.216 -11.957 1.00 69.12 211 GLU A CA 1
ATOM 1670 C C . GLU A 1 211 ? 3.179 23.564 -12.403 1.00 69.12 211 GLU A C 1
ATOM 1672 O O . GLU A 1 211 ? 2.739 23.751 -13.538 1.00 69.12 211 GLU A O 1
ATOM 1677 N N . GLU A 1 212 ? 2.542 22.806 -11.516 1.00 75.88 212 GLU A N 1
ATOM 1678 C CA . GLU A 1 212 ? 1.324 22.047 -11.736 1.00 75.88 212 GLU A CA 1
ATOM 1679 C C . GLU A 1 212 ? 0.033 22.788 -11.369 1.00 75.88 212 GLU A C 1
ATOM 1681 O O . GLU A 1 212 ? -1.025 22.259 -11.716 1.00 75.88 212 GLU A O 1
ATOM 1686 N N . ASP A 1 213 ? 0.047 23.973 -10.723 1.00 82.25 213 ASP A N 1
ATOM 1687 C CA . ASP A 1 213 ? -1.252 24.603 -10.425 1.00 82.25 213 ASP A CA 1
ATOM 1688 C C . ASP A 1 213 ? -2.002 25.021 -11.717 1.00 82.25 213 ASP A C 1
ATOM 1690 O O . ASP A 1 213 ? -1.458 25.719 -12.594 1.00 82.25 213 ASP A O 1
ATOM 1694 N N . PRO A 1 214 ? -3.261 24.556 -11.870 1.00 78.31 214 PRO A N 1
ATOM 1695 C CA . PRO A 1 214 ? -4.062 24.769 -13.066 1.00 78.31 214 PRO A CA 1
ATOM 1696 C C . PRO A 1 214 ? -4.225 26.232 -13.485 1.00 78.31 214 PRO A C 1
ATOM 1698 O O . PRO A 1 214 ? -4.294 26.503 -14.690 1.00 78.31 214 PRO A O 1
ATOM 1701 N N . ASP A 1 215 ? -4.300 27.170 -12.541 1.00 82.75 215 ASP A N 1
ATOM 1702 C CA . ASP A 1 215 ? -4.623 28.567 -12.831 1.00 82.75 215 ASP A CA 1
ATOM 1703 C C . ASP A 1 215 ? -3.428 29.325 -13.403 1.00 82.75 215 ASP A C 1
ATOM 1705 O O . ASP A 1 215 ? -3.568 30.030 -14.408 1.00 82.75 215 ASP A O 1
ATOM 1709 N N . PHE A 1 216 ? -2.225 29.074 -12.888 1.00 87.44 216 PHE A N 1
ATOM 1710 C CA . PHE A 1 216 ? -0.986 29.539 -13.515 1.00 87.44 216 PHE A CA 1
ATOM 1711 C C . PHE A 1 216 ? -0.828 28.984 -14.923 1.00 87.44 216 PHE A C 1
ATOM 1713 O O . PHE A 1 216 ? -0.551 29.730 -15.866 1.00 87.44 216 PHE A O 1
ATOM 1720 N N . LEU A 1 217 ? -1.031 27.672 -15.096 1.00 85.75 217 LEU A N 1
ATOM 1721 C CA . LEU A 1 217 ? -0.902 27.038 -16.402 1.00 85.75 217 LEU A CA 1
ATOM 1722 C C . LEU A 1 217 ? -1.919 27.594 -17.402 1.00 85.75 217 LEU A C 1
ATOM 1724 O O . LEU A 1 217 ? -1.612 27.675 -18.595 1.00 85.75 217 LEU A O 1
ATOM 1728 N N . ARG A 1 218 ? -3.116 27.972 -16.943 1.00 87.31 218 ARG A N 1
ATOM 1729 C CA . ARG A 1 218 ? -4.158 28.602 -17.760 1.00 87.31 218 ARG A CA 1
ATOM 1730 C C . ARG A 1 218 ? -3.785 30.037 -18.131 1.00 87.31 218 ARG A C 1
ATOM 1732 O O . ARG A 1 218 ? -3.817 30.368 -19.317 1.00 87.31 218 ARG A O 1
ATOM 1739 N N . ALA A 1 219 ? -3.383 30.856 -17.160 1.00 88.88 219 ALA A N 1
ATOM 1740 C CA . ALA A 1 219 ? -2.985 32.247 -17.374 1.00 88.88 219 ALA A CA 1
ATOM 1741 C C . ALA A 1 219 ? -1.765 32.351 -18.302 1.00 88.88 219 ALA A C 1
ATOM 1743 O O . ALA A 1 219 ? -1.774 33.097 -19.284 1.00 88.88 219 ALA A O 1
ATOM 1744 N N . ARG A 1 220 ? -0.741 31.524 -18.058 1.00 93.94 220 ARG A N 1
ATOM 1745 C CA . ARG A 1 220 ? 0.465 31.438 -18.892 1.00 93.94 220 ARG A CA 1
ATOM 1746 C C . ARG A 1 220 ? 0.133 31.022 -20.321 1.00 93.94 220 ARG A C 1
ATOM 1748 O O . ARG A 1 220 ? 0.619 31.643 -21.263 1.00 93.94 220 ARG A O 1
ATOM 1755 N N . ARG A 1 221 ? -0.717 30.002 -20.503 1.00 92.81 221 ARG A N 1
ATOM 1756 C CA . ARG A 1 221 ? -1.169 29.576 -21.838 1.00 92.81 221 ARG A CA 1
ATOM 1757 C C . ARG A 1 221 ? -1.912 30.689 -22.570 1.00 92.81 221 ARG A C 1
ATOM 1759 O O . ARG A 1 221 ? -1.636 30.905 -23.744 1.00 92.81 221 ARG A O 1
ATOM 1766 N N . ALA A 1 222 ? -2.815 31.400 -21.898 1.00 91.94 222 ALA A N 1
ATOM 1767 C CA . ALA A 1 222 ? -3.562 32.499 -22.506 1.00 91.94 222 ALA A CA 1
ATOM 1768 C C . ALA A 1 222 ? -2.635 33.621 -23.001 1.00 91.94 222 ALA A C 1
ATOM 1770 O O . ALA A 1 222 ? -2.818 34.121 -24.109 1.00 91.94 222 ALA A O 1
ATOM 1771 N N . LEU A 1 223 ? -1.608 33.962 -22.218 1.00 94.94 223 LEU A N 1
ATOM 1772 C CA . LEU A 1 223 ? -0.641 34.993 -22.585 1.00 94.94 223 LEU A CA 1
ATOM 1773 C C . LEU A 1 223 ? 0.243 34.570 -23.769 1.00 94.94 223 LEU A C 1
ATOM 1775 O O . LEU A 1 223 ? 0.361 35.309 -24.743 1.00 94.94 223 LEU A O 1
ATOM 1779 N N . LEU A 1 224 ? 0.815 33.361 -23.730 1.00 95.81 224 LEU A N 1
ATOM 1780 C CA . LEU A 1 224 ? 1.657 32.843 -24.819 1.00 95.81 224 LEU A CA 1
ATOM 1781 C C . LEU A 1 224 ? 0.875 32.664 -26.128 1.00 95.81 224 LEU A C 1
ATOM 1783 O O . LEU A 1 224 ? 1.440 32.847 -27.211 1.00 95.81 224 LEU A O 1
ATOM 1787 N N . MET A 1 225 ? -0.425 32.364 -26.038 1.00 96.19 225 MET A N 1
ATOM 1788 C CA . MET A 1 225 ? -1.298 32.254 -27.204 1.00 96.19 225 MET A CA 1
ATOM 1789 C C . MET A 1 225 ? -1.454 33.559 -27.977 1.00 96.19 225 MET A C 1
ATOM 1791 O O . MET A 1 225 ? -1.742 33.487 -29.166 1.00 96.19 225 MET A O 1
ATOM 1795 N N . ALA A 1 226 ? -1.241 34.730 -27.369 1.00 92.94 226 ALA A N 1
ATOM 1796 C CA . ALA A 1 226 ? -1.306 35.998 -28.094 1.00 92.94 226 ALA A CA 1
ATOM 1797 C C . ALA A 1 226 ? -0.243 36.077 -29.206 1.00 92.94 226 ALA A C 1
ATOM 1799 O O . ALA A 1 226 ? -0.536 36.542 -30.304 1.00 92.94 226 ALA A O 1
ATOM 1800 N N . VAL A 1 227 ? 0.959 35.551 -28.946 1.00 96.31 227 VAL A N 1
ATOM 1801 C CA . VAL A 1 227 ? 2.047 35.454 -29.936 1.00 96.31 227 VAL A CA 1
ATOM 1802 C C . VAL A 1 227 ? 1.818 34.269 -30.870 1.00 96.31 227 VAL A C 1
ATOM 1804 O O . VAL A 1 227 ? 1.906 34.398 -32.088 1.00 96.31 227 VAL A O 1
ATOM 1807 N N . GLN A 1 228 ? 1.474 33.102 -30.316 1.00 96.88 228 GLN A N 1
ATOM 1808 C CA . GLN A 1 228 ? 1.295 31.885 -31.114 1.00 96.88 228 GLN A CA 1
ATOM 1809 C C . GLN A 1 228 ? 0.150 32.025 -32.126 1.00 96.88 228 GLN A C 1
ATOM 1811 O O . GLN A 1 228 ? 0.275 31.542 -33.246 1.00 96.88 228 GLN A O 1
ATOM 1816 N N . ALA A 1 229 ? -0.941 32.711 -31.774 1.00 94.75 229 ALA A N 1
ATOM 1817 C CA . ALA A 1 229 ? -2.074 32.940 -32.667 1.00 94.75 229 ALA A CA 1
ATOM 1818 C C . ALA A 1 229 ? -1.731 33.812 -33.887 1.00 94.75 229 ALA A C 1
ATOM 1820 O O . ALA A 1 229 ? -2.389 33.677 -34.916 1.00 94.75 229 ALA A O 1
ATOM 1821 N N . ASP A 1 230 ? -0.714 34.673 -33.790 1.00 95.62 230 ASP A N 1
ATOM 1822 C CA . ASP A 1 230 ? -0.241 35.503 -34.903 1.00 95.62 230 ASP A CA 1
ATOM 1823 C C . ASP A 1 230 ? 0.772 34.758 -35.791 1.00 95.62 230 ASP A C 1
ATOM 1825 O O . ASP A 1 230 ? 0.700 34.822 -37.022 1.00 95.62 230 ASP A O 1
ATOM 1829 N N . VAL A 1 231 ? 1.688 34.004 -35.173 1.00 97.00 231 VAL A N 1
ATOM 1830 C CA . VAL A 1 231 ? 2.780 33.321 -35.885 1.00 97.00 231 VAL A CA 1
ATOM 1831 C C . VAL A 1 231 ? 2.302 32.036 -36.569 1.00 97.00 231 VAL A C 1
ATOM 1833 O O . VAL A 1 231 ? 2.534 31.842 -37.760 1.00 97.00 231 VAL A O 1
ATOM 1836 N N . LEU A 1 232 ? 1.593 31.159 -35.852 1.00 96.00 232 LEU A N 1
ATOM 1837 C CA . LEU A 1 232 ? 1.250 29.808 -36.321 1.00 96.00 232 LEU A CA 1
ATOM 1838 C C . LEU A 1 232 ? 0.501 29.757 -37.674 1.00 96.00 232 LEU A C 1
ATOM 1840 O O . LEU A 1 232 ? 0.886 28.941 -38.521 1.00 96.00 232 LEU A O 1
ATOM 1844 N N . PRO A 1 233 ? -0.495 30.627 -37.955 1.00 96.50 233 PRO A N 1
ATOM 1845 C CA . PRO A 1 233 ? -1.212 30.623 -39.235 1.00 96.50 233 PRO A CA 1
ATOM 1846 C C . PRO A 1 233 ? -0.342 30.864 -40.466 1.00 96.50 233 PRO A C 1
ATOM 1848 O O . PRO A 1 233 ? -0.653 30.339 -41.537 1.00 96.50 233 PRO A O 1
ATOM 1851 N N . ARG A 1 234 ? 0.761 31.611 -40.330 1.00 97.12 234 ARG A N 1
ATOM 1852 C CA . ARG A 1 234 ? 1.686 31.907 -41.441 1.00 97.12 234 ARG A CA 1
ATOM 1853 C C . ARG A 1 234 ? 2.401 30.654 -41.938 1.00 97.12 234 ARG A C 1
ATOM 1855 O O . ARG A 1 234 ? 2.741 30.562 -43.112 1.00 97.12 234 ARG A O 1
ATOM 1862 N N . TYR A 1 235 ? 2.537 29.672 -41.053 1.00 96.38 235 TYR A N 1
ATOM 1863 C CA . TYR A 1 235 ? 3.227 28.409 -41.286 1.00 96.38 235 TYR A CA 1
ATOM 1864 C C . TYR A 1 235 ? 2.261 27.224 -41.432 1.00 96.38 235 TYR A C 1
ATOM 1866 O O . TYR A 1 235 ? 2.666 26.063 -41.410 1.00 96.38 235 TYR A O 1
ATOM 1874 N N . GLY A 1 236 ? 0.965 27.508 -41.608 1.00 93.50 236 GLY A N 1
ATOM 1875 C CA . GLY A 1 236 ? -0.059 26.497 -41.868 1.00 93.50 236 GLY A CA 1
ATOM 1876 C C . GLY A 1 236 ? -0.595 25.780 -40.626 1.00 93.50 236 GLY A C 1
ATOM 1877 O O . GLY A 1 236 ? -1.276 24.764 -40.773 1.00 93.50 236 GLY A O 1
ATOM 1878 N N . PHE A 1 237 ? -0.330 26.297 -39.424 1.00 93.75 237 PHE A N 1
ATOM 1879 C CA . PHE A 1 237 ? -0.902 25.807 -38.168 1.00 93.75 237 PHE A CA 1
ATOM 1880 C C . PHE A 1 237 ? -2.090 26.677 -37.741 1.00 93.75 237 PHE A C 1
ATOM 1882 O O . PHE A 1 237 ? -2.133 27.873 -38.003 1.00 93.75 237 PHE A O 1
ATOM 1889 N N . GLU A 1 238 ? -3.084 26.098 -37.075 1.00 91.25 238 GLU A N 1
ATOM 1890 C CA . GLU A 1 238 ? -4.217 26.878 -36.567 1.00 91.25 238 GLU A CA 1
ATOM 1891 C C . GLU A 1 238 ? -3.779 27.839 -35.442 1.00 91.25 238 GLU A C 1
ATOM 1893 O O . GLU A 1 238 ? -2.899 27.512 -34.647 1.00 91.25 238 GLU A O 1
ATOM 1898 N N . ALA A 1 239 ? -4.431 29.000 -35.324 1.00 92.50 239 ALA A N 1
ATOM 1899 C CA . ALA A 1 239 ? -4.281 29.927 -34.196 1.00 92.50 239 ALA A CA 1
ATOM 1900 C C . ALA A 1 239 ? -4.956 29.388 -32.913 1.00 92.50 239 ALA A C 1
ATOM 1902 O O . ALA A 1 239 ? -5.816 30.033 -32.315 1.00 92.50 239 ALA A O 1
ATOM 1903 N N . SER A 1 240 ? -4.610 28.165 -32.514 1.00 92.50 240 SER A N 1
ATOM 1904 C CA . SER A 1 240 ? -5.226 27.426 -31.411 1.00 92.50 240 SER A CA 1
ATOM 1905 C C . SER A 1 240 ? -4.183 26.609 -30.642 1.00 92.50 240 SER A C 1
ATOM 1907 O O . SER A 1 240 ? -3.073 26.372 -31.118 1.00 92.50 240 SER A O 1
ATOM 1909 N N . GLN A 1 241 ? -4.551 26.112 -29.457 1.00 87.94 241 GLN A N 1
ATOM 1910 C CA . GLN A 1 241 ? -3.712 25.174 -28.694 1.00 87.94 241 GLN A CA 1
ATOM 1911 C C . GLN A 1 241 ? -3.441 23.876 -29.467 1.00 87.94 241 GLN A C 1
ATOM 1913 O O . GLN A 1 241 ? -2.365 23.289 -29.355 1.00 87.94 241 GLN A O 1
ATOM 1918 N N . SER A 1 242 ? -4.392 23.440 -30.295 1.00 82.12 242 SER A N 1
ATOM 1919 C CA . SER A 1 242 ? -4.177 22.314 -31.198 1.00 82.12 242 SER A CA 1
ATOM 1920 C C . SER A 1 242 ? -3.113 22.652 -32.241 1.00 82.12 242 SER A C 1
ATOM 1922 O O . SER A 1 242 ? -2.220 21.840 -32.458 1.00 82.12 242 SER A O 1
ATOM 1924 N N . GLY A 1 243 ? -3.135 23.856 -32.820 1.00 91.00 243 GLY A N 1
ATOM 1925 C CA . GLY A 1 243 ? -2.092 24.325 -33.736 1.00 91.00 243 GLY A CA 1
ATOM 1926 C C . GLY A 1 243 ? -0.694 24.356 -33.113 1.00 91.00 243 GLY A C 1
ATOM 1927 O O . GLY A 1 243 ? 0.252 23.898 -33.750 1.00 91.00 243 GLY A O 1
ATOM 1928 N N . VAL A 1 244 ? -0.572 24.789 -31.851 1.00 92.62 244 VAL A N 1
ATOM 1929 C CA . VAL A 1 244 ? 0.687 24.720 -31.079 1.00 92.62 244 VAL A CA 1
ATOM 1930 C C . VAL A 1 244 ? 1.160 23.274 -30.936 1.00 92.62 244 VAL A C 1
ATOM 1932 O O . VAL A 1 244 ? 2.322 22.961 -31.173 1.00 92.62 244 VAL A O 1
ATOM 1935 N N . HIS A 1 245 ? 0.262 22.359 -30.570 1.00 86.75 245 HIS A N 1
ATOM 1936 C CA . HIS A 1 245 ? 0.616 20.948 -30.438 1.00 86.75 245 HIS A CA 1
ATOM 1937 C C . HIS A 1 245 ? 1.092 20.352 -31.772 1.00 86.75 245 HIS A C 1
ATOM 1939 O O . HIS A 1 245 ? 2.098 19.644 -31.820 1.00 86.75 245 HIS A O 1
ATOM 1945 N N . PHE A 1 246 ? 0.401 20.671 -32.868 1.00 87.56 246 PHE A N 1
ATOM 1946 C CA . PHE A 1 246 ? 0.780 20.209 -34.199 1.00 87.56 246 PHE A CA 1
ATOM 1947 C C . PHE A 1 246 ? 2.112 20.787 -34.677 1.00 87.56 246 PHE A C 1
ATOM 1949 O O . PHE A 1 246 ? 2.852 20.078 -35.359 1.00 87.56 246 PHE A O 1
ATOM 1956 N N . SER A 1 247 ? 2.443 22.030 -34.318 1.00 93.44 247 SER A N 1
ATOM 1957 C CA . SER A 1 247 ? 3.734 22.616 -34.682 1.00 93.44 247 SER A CA 1
ATOM 1958 C C . SER A 1 247 ? 4.893 21.937 -33.963 1.00 93.44 247 SER A C 1
ATOM 1960 O O . SER A 1 247 ? 5.896 21.626 -34.598 1.00 93.44 247 SER A O 1
ATOM 1962 N N . VAL A 1 248 ? 4.716 21.563 -32.693 1.00 91.44 248 VAL A N 1
ATOM 1963 C CA . VAL A 1 248 ? 5.697 20.753 -31.953 1.00 91.44 248 VAL A CA 1
ATOM 1964 C C . VAL A 1 248 ? 5.902 19.382 -32.604 1.00 91.44 248 VAL A C 1
ATOM 1966 O O . VAL A 1 248 ? 7.039 18.944 -32.765 1.00 91.44 248 VAL A O 1
ATOM 1969 N N . LEU A 1 249 ? 4.827 18.709 -33.026 1.00 84.00 249 LEU A N 1
ATOM 1970 C CA . LEU A 1 249 ? 4.935 17.416 -33.716 1.00 84.00 249 LEU A CA 1
ATOM 1971 C C . LEU A 1 249 ? 5.644 17.531 -35.072 1.00 84.00 249 LEU A C 1
ATOM 1973 O O . LEU A 1 249 ? 6.383 16.625 -35.453 1.00 84.00 249 LEU A O 1
ATOM 1977 N N . ALA A 1 250 ? 5.455 18.640 -35.790 1.00 89.00 250 ALA A N 1
ATOM 1978 C CA . ALA A 1 250 ? 6.110 18.871 -37.075 1.00 89.00 250 ALA A CA 1
ATOM 1979 C C . ALA A 1 250 ? 7.646 18.950 -36.960 1.00 89.00 250 ALA A C 1
ATOM 1981 O O . ALA A 1 250 ? 8.342 18.638 -37.929 1.00 89.00 250 ALA A O 1
ATOM 1982 N N . PHE A 1 251 ? 8.166 19.290 -35.774 1.00 91.69 251 PHE A N 1
ATOM 1983 C CA . PHE A 1 251 ? 9.598 19.335 -35.478 1.00 91.69 251 PHE A CA 1
ATOM 1984 C C . PHE A 1 251 ? 10.217 17.992 -35.070 1.00 91.69 251 PHE A C 1
ATOM 1986 O O . PHE A 1 251 ? 11.435 17.893 -35.040 1.00 91.69 251 PHE A O 1
ATOM 1993 N N . GLN A 1 252 ? 9.438 16.930 -34.837 1.00 86.75 252 GLN A N 1
ATOM 1994 C CA . GLN A 1 252 ? 9.965 15.599 -34.462 1.00 86.75 252 GLN A CA 1
ATOM 1995 C C . GLN A 1 252 ? 10.550 14.810 -35.647 1.00 86.75 252 GLN A C 1
ATOM 1997 O O . GLN A 1 252 ? 10.552 13.576 -35.661 1.00 86.75 252 GLN A O 1
ATOM 2002 N N . ARG A 1 253 ? 10.963 15.505 -36.707 1.00 86.31 253 ARG A N 1
ATOM 2003 C CA . ARG A 1 253 ? 11.495 14.869 -37.908 1.00 86.31 253 ARG A CA 1
ATOM 2004 C C . ARG A 1 253 ? 13.023 14.828 -37.863 1.00 86.31 253 ARG A C 1
ATOM 2006 O O . ARG A 1 253 ? 13.636 15.767 -37.354 1.00 86.31 253 ARG A O 1
ATOM 2013 N N . PRO A 1 254 ? 13.654 13.822 -38.503 1.00 86.69 254 PRO A N 1
ATOM 2014 C CA . PRO A 1 254 ? 15.107 13.669 -38.483 1.00 86.69 254 PRO A CA 1
ATOM 2015 C C . PRO A 1 254 ? 15.881 14.894 -38.978 1.00 86.69 254 PRO A C 1
ATOM 2017 O O . PRO A 1 254 ? 17.030 15.082 -38.583 1.00 86.69 254 PRO A O 1
ATOM 2020 N N . GLU A 1 255 ? 15.293 15.714 -39.855 1.00 90.81 255 GLU A N 1
ATOM 2021 C CA . GLU A 1 255 ? 15.962 16.913 -40.363 1.00 90.81 255 GLU A CA 1
ATOM 2022 C C . GLU A 1 255 ? 16.136 17.991 -39.276 1.00 90.81 255 GLU A C 1
ATOM 2024 O O . GLU A 1 255 ? 17.153 18.681 -39.267 1.00 90.81 255 GLU A O 1
ATOM 2029 N N . PHE A 1 256 ? 15.200 18.095 -38.325 1.00 92.44 256 PHE A N 1
ATOM 2030 C CA . PHE A 1 256 ? 15.281 19.019 -37.188 1.00 92.44 256 PHE A CA 1
ATOM 2031 C C . PHE A 1 256 ? 16.092 18.430 -36.029 1.00 92.44 256 PHE A C 1
ATOM 2033 O O . PHE A 1 256 ? 16.976 19.107 -35.510 1.00 92.44 256 PHE A O 1
ATOM 2040 N N . ASP A 1 257 ? 15.882 17.151 -35.694 1.00 85.50 257 ASP A N 1
ATOM 2041 C CA . ASP A 1 257 ? 16.590 16.473 -34.594 1.00 85.50 257 ASP A CA 1
ATOM 2042 C C . ASP A 1 257 ? 18.118 16.498 -34.759 1.00 85.50 257 ASP A C 1
ATOM 2044 O O . ASP A 1 257 ? 18.858 16.568 -33.778 1.00 85.50 257 ASP A O 1
ATOM 2048 N N . ASN A 1 258 ? 18.604 16.466 -36.003 1.00 87.44 258 ASN A N 1
ATOM 2049 C CA . ASN A 1 258 ? 20.034 16.494 -36.309 1.00 87.44 258 ASN A CA 1
ATOM 2050 C C . ASN A 1 258 ? 20.581 17.905 -36.581 1.00 87.44 258 ASN A C 1
ATOM 2052 O O . ASN A 1 258 ? 21.763 18.033 -36.903 1.00 87.44 258 ASN A O 1
ATOM 2056 N N . SER A 1 259 ? 19.761 18.957 -36.480 1.00 94.19 259 SER A N 1
ATOM 2057 C CA . SER A 1 259 ? 20.170 20.333 -36.774 1.00 94.19 259 SER A CA 1
ATOM 2058 C C . SER A 1 259 ? 20.618 21.077 -35.509 1.00 94.19 259 SER A C 1
ATOM 2060 O O . SER A 1 259 ? 19.792 21.385 -34.647 1.00 94.19 259 SER A O 1
ATOM 2062 N N . PRO A 1 260 ? 21.905 21.465 -35.395 1.00 93.62 260 PRO A N 1
ATOM 2063 C CA . PRO A 1 260 ? 22.371 22.309 -34.294 1.00 93.62 260 PRO A CA 1
ATOM 2064 C C . PRO A 1 260 ? 21.691 23.682 -34.267 1.00 93.62 260 PRO A C 1
ATOM 2066 O O . PRO A 1 260 ? 21.530 24.280 -33.205 1.00 93.62 260 PRO A O 1
ATOM 2069 N N . GLU A 1 261 ? 21.299 24.192 -35.436 1.00 96.00 261 GLU A N 1
ATOM 2070 C CA . GLU A 1 261 ? 20.622 25.479 -35.567 1.00 96.00 261 GLU A CA 1
ATOM 2071 C C . GLU A 1 261 ? 19.197 25.432 -35.013 1.00 96.00 261 GLU A C 1
ATOM 2073 O O . GLU A 1 261 ? 18.814 26.336 -34.271 1.00 96.00 261 GLU A O 1
ATOM 2078 N N . TYR A 1 262 ? 18.464 24.347 -35.283 1.00 96.25 262 TYR A N 1
ATOM 2079 C CA . TYR A 1 262 ? 17.151 24.102 -34.686 1.00 96.25 262 TYR A CA 1
ATOM 2080 C C . TYR A 1 262 ? 17.246 24.074 -33.160 1.00 96.25 262 TYR A C 1
ATOM 2082 O O . TYR A 1 262 ? 16.536 24.829 -32.500 1.00 96.25 262 TYR A O 1
ATOM 2090 N N . HIS A 1 263 ? 18.159 23.269 -32.601 1.00 92.00 263 HIS A N 1
ATOM 2091 C CA . HIS A 1 263 ? 18.326 23.161 -31.146 1.00 92.00 263 HIS A CA 1
ATOM 2092 C C . HIS A 1 263 ? 18.650 24.512 -30.514 1.00 92.00 263 HIS A C 1
ATOM 2094 O O . HIS A 1 263 ? 18.014 24.897 -29.540 1.00 92.00 263 HIS A O 1
ATOM 2100 N N . ARG A 1 264 ? 19.550 25.292 -31.128 1.00 96.31 264 ARG A N 1
ATOM 2101 C CA . ARG A 1 264 ? 19.889 26.644 -30.662 1.00 96.31 264 ARG A CA 1
ATOM 2102 C C . ARG A 1 264 ? 18.664 27.563 -30.591 1.00 96.31 264 ARG A C 1
ATOM 2104 O O . ARG A 1 264 ? 18.499 28.265 -29.598 1.00 96.31 264 ARG A O 1
ATOM 2111 N N . ILE A 1 265 ? 17.831 27.602 -31.633 1.00 95.00 265 ILE A N 1
ATOM 2112 C CA . ILE A 1 265 ? 16.665 28.502 -31.676 1.00 95.00 265 ILE A CA 1
ATOM 2113 C C . ILE A 1 265 ? 15.548 27.972 -30.764 1.00 95.00 265 ILE A C 1
ATOM 2115 O O . ILE A 1 265 ? 14.928 28.744 -30.035 1.00 95.00 265 ILE A O 1
ATOM 2119 N N . ASN A 1 266 ? 15.326 26.657 -30.730 1.00 94.69 266 ASN A N 1
ATOM 2120 C CA . ASN A 1 266 ? 14.351 26.028 -29.842 1.00 94.69 266 ASN A CA 1
ATOM 2121 C C . ASN A 1 266 ? 14.706 26.242 -28.359 1.00 94.69 266 ASN A C 1
ATOM 2123 O O . ASN A 1 266 ? 13.829 26.557 -27.557 1.00 94.69 266 ASN A O 1
ATOM 2127 N N . ASP A 1 267 ? 15.989 26.177 -27.999 1.00 91.06 267 ASP A N 1
ATOM 2128 C CA . ASP A 1 267 ? 16.462 26.519 -26.655 1.00 91.06 267 ASP A CA 1
ATOM 2129 C C . ASP A 1 267 ? 16.164 27.982 -26.305 1.00 91.06 267 ASP A C 1
ATOM 2131 O O . ASP A 1 267 ? 15.775 28.274 -25.175 1.00 91.06 267 ASP A O 1
ATOM 2135 N N . MET A 1 268 ? 16.262 28.906 -27.269 1.00 94.25 268 MET A N 1
ATOM 2136 C CA . MET A 1 268 ? 15.860 30.303 -27.067 1.00 94.25 268 MET A CA 1
ATOM 2137 C C . MET A 1 268 ? 14.347 30.445 -26.862 1.00 94.25 268 MET A C 1
ATOM 2139 O O . MET A 1 268 ? 13.932 31.171 -25.960 1.00 94.25 268 MET A O 1
ATOM 2143 N N . VAL A 1 269 ? 13.518 29.735 -27.638 1.00 95.12 269 VAL A N 1
ATOM 2144 C CA . VAL A 1 269 ? 12.059 29.694 -27.421 1.00 95.12 269 VAL A CA 1
ATOM 2145 C C . VAL A 1 269 ? 11.758 29.222 -25.998 1.00 95.12 269 VAL A C 1
ATOM 2147 O O . VAL A 1 269 ? 11.016 29.877 -25.265 1.00 95.12 269 VAL A O 1
ATOM 2150 N N . MET A 1 270 ? 12.380 28.121 -25.572 1.00 92.62 270 MET A N 1
ATOM 2151 C CA . MET A 1 270 ? 12.189 27.569 -24.233 1.00 92.62 270 MET A CA 1
ATOM 2152 C C . MET A 1 270 ? 12.715 28.501 -23.140 1.00 92.62 270 MET A C 1
ATOM 2154 O O . MET A 1 270 ? 12.070 28.613 -22.098 1.00 92.62 270 MET A O 1
ATOM 2158 N N . TYR A 1 271 ? 13.825 29.201 -23.380 1.00 91.81 271 TYR A N 1
ATOM 2159 C CA . TYR A 1 271 ? 14.368 30.209 -22.474 1.00 91.81 271 TYR A CA 1
ATOM 2160 C C . TYR A 1 271 ? 13.371 31.348 -22.248 1.00 91.81 271 TYR A C 1
ATOM 2162 O O . TYR A 1 271 ? 13.031 31.615 -21.104 1.00 91.81 271 TYR A O 1
ATOM 2170 N N . PHE A 1 272 ? 12.811 31.964 -23.293 1.00 91.75 272 PHE A N 1
ATOM 2171 C CA . PHE A 1 272 ? 11.851 33.066 -23.104 1.00 91.75 272 PHE A CA 1
ATOM 2172 C C . PHE A 1 272 ? 10.495 32.614 -22.550 1.00 91.75 272 PHE A C 1
ATOM 2174 O O . PHE A 1 272 ? 9.789 33.403 -21.923 1.00 91.75 272 PHE A O 1
ATOM 2181 N N . VAL A 1 273 ? 10.127 31.346 -22.752 1.00 91.00 273 VAL A N 1
ATOM 2182 C CA . VAL A 1 273 ? 8.895 30.767 -22.198 1.00 91.00 273 VAL A CA 1
ATOM 2183 C C . VAL A 1 273 ? 9.053 30.367 -20.728 1.00 91.00 273 VAL A C 1
ATOM 2185 O O . VAL A 1 273 ? 8.070 30.428 -19.986 1.00 91.00 273 VAL A O 1
ATOM 2188 N N . LYS A 1 274 ? 10.237 29.900 -20.301 1.00 84.31 274 LYS A N 1
ATOM 2189 C CA . LYS A 1 274 ? 10.483 29.344 -18.953 1.00 84.31 274 LYS A CA 1
ATOM 2190 C C . LYS A 1 274 ? 11.272 30.263 -18.027 1.00 84.31 274 LYS A C 1
ATOM 2192 O O . LYS A 1 274 ? 11.087 30.201 -16.817 1.00 84.31 274 LYS A O 1
ATOM 2197 N N . THR A 1 275 ? 12.189 31.053 -18.564 1.00 73.62 275 THR A N 1
ATOM 2198 C CA . THR A 1 275 ? 13.155 31.828 -17.791 1.00 73.62 275 THR A CA 1
ATOM 2199 C C . THR A 1 275 ? 12.780 33.298 -17.844 1.00 73.62 275 THR A C 1
ATOM 2201 O O . THR A 1 275 ? 12.927 33.964 -18.863 1.00 73.62 275 THR A O 1
ATOM 2204 N N . TYR A 1 276 ? 12.314 33.816 -16.713 1.00 66.00 276 TYR A N 1
ATOM 2205 C CA . TYR A 1 276 ? 12.138 35.249 -16.544 1.00 66.00 276 TYR A CA 1
ATOM 2206 C C . TYR A 1 276 ? 13.484 35.900 -16.173 1.00 66.00 276 TYR A C 1
ATOM 2208 O O . TYR A 1 276 ? 14.145 35.419 -15.245 1.00 66.00 276 TYR A O 1
ATOM 2216 N N . PRO A 1 277 ? 13.917 36.998 -16.820 1.00 54.34 277 PRO A N 1
ATOM 2217 C CA . PRO A 1 277 ? 15.069 37.760 -16.354 1.00 54.34 277 PRO A CA 1
ATOM 2218 C C . PRO A 1 277 ? 14.687 38.548 -15.089 1.00 54.34 277 PRO A C 1
ATOM 2220 O O . PRO A 1 277 ? 14.285 39.706 -15.156 1.00 54.34 277 PRO A O 1
ATOM 2223 N N . MET A 1 278 ? 14.826 37.928 -13.911 1.00 50.16 278 MET A N 1
ATOM 2224 C CA . MET A 1 278 ? 14.532 38.571 -12.618 1.00 50.16 278 MET A CA 1
ATOM 2225 C C . MET A 1 278 ? 15.411 39.797 -12.307 1.00 50.16 278 MET A C 1
ATOM 2227 O O . MET A 1 278 ? 15.051 40.598 -11.450 1.00 50.16 278 MET A O 1
ATOM 2231 N N . GLU A 1 279 ? 16.551 39.982 -12.975 1.00 43.88 279 GLU A N 1
ATOM 2232 C CA . GLU A 1 279 ? 17.631 40.815 -12.425 1.00 43.88 279 GLU A CA 1
ATOM 2233 C C . GLU A 1 279 ? 17.718 42.272 -12.914 1.00 43.88 279 GLU A C 1
ATOM 2235 O O . GLU A 1 279 ? 18.640 42.967 -12.495 1.00 43.88 279 GLU A O 1
ATOM 2240 N N . ARG A 1 280 ? 16.824 42.794 -13.774 1.00 44.84 280 ARG A N 1
ATOM 2241 C CA . ARG A 1 280 ? 17.070 44.136 -14.369 1.00 44.84 280 ARG A CA 1
ATOM 2242 C C . ARG A 1 280 ? 15.970 45.197 -14.371 1.00 44.84 280 ARG A C 1
ATOM 2244 O O . ARG A 1 280 ? 16.263 46.298 -14.824 1.00 44.84 280 ARG A O 1
ATOM 2251 N N . SER A 1 281 ? 14.759 44.967 -13.864 1.00 42.69 281 SER A N 1
ATOM 2252 C CA . SER A 1 281 ? 13.675 45.957 -14.055 1.00 42.69 281 SER A CA 1
ATOM 2253 C C . SER A 1 281 ? 12.850 46.326 -12.823 1.00 42.69 281 SER A C 1
ATOM 2255 O O . SER A 1 281 ? 11.741 46.833 -12.973 1.00 42.69 281 SER A O 1
ATOM 2257 N N . VAL A 1 282 ? 13.371 46.132 -11.610 1.00 43.34 282 VAL A N 1
ATOM 2258 C CA . VAL A 1 282 ? 12.742 46.687 -10.398 1.00 43.34 282 VAL A CA 1
ATOM 2259 C C . VAL A 1 282 ? 13.694 47.669 -9.718 1.00 43.34 282 VAL A C 1
ATOM 2261 O O . VAL A 1 282 ? 14.105 47.482 -8.579 1.00 43.34 282 VAL A O 1
ATOM 2264 N N . GLU A 1 283 ? 14.035 48.746 -10.427 1.00 40.19 283 GLU A N 1
ATOM 2265 C CA . GLU A 1 283 ? 14.255 50.026 -9.753 1.00 40.19 283 GLU A CA 1
ATOM 2266 C C . GLU A 1 283 ? 12.897 50.734 -9.663 1.00 40.19 283 GLU A C 1
ATOM 2268 O O . GLU A 1 283 ? 12.170 50.891 -10.645 1.00 40.19 283 GLU A O 1
ATOM 2273 N N . ALA A 1 284 ? 12.510 51.041 -8.427 1.00 46.78 284 ALA A N 1
ATOM 2274 C CA . ALA A 1 284 ? 11.183 51.473 -8.025 1.00 46.78 284 ALA A CA 1
ATOM 2275 C C . ALA A 1 284 ? 10.788 52.829 -8.638 1.00 46.78 284 ALA A C 1
ATOM 2277 O O . ALA A 1 284 ? 11.535 53.798 -8.525 1.00 46.78 284 ALA A O 1
ATOM 2278 N N . GLY A 1 285 ? 9.585 52.927 -9.220 1.00 39.97 285 GLY A N 1
ATOM 2279 C CA . GLY A 1 285 ? 9.023 54.240 -9.563 1.00 39.97 285 GLY A CA 1
ATOM 2280 C C . GLY A 1 285 ? 7.683 54.289 -10.304 1.00 39.97 285 GLY A C 1
ATOM 2281 O O . GLY A 1 285 ? 6.930 55.221 -10.066 1.00 39.97 285 GLY A O 1
ATOM 2282 N N . HIS A 1 286 ? 7.331 53.315 -11.150 1.00 41.91 286 HIS A N 1
ATOM 2283 C CA . HIS A 1 286 ? 6.213 53.491 -12.109 1.00 41.91 286 HIS A CA 1
ATOM 2284 C C . HIS A 1 286 ? 5.013 52.541 -11.935 1.00 41.91 286 HIS A C 1
ATOM 2286 O O . HIS A 1 286 ? 4.172 52.436 -12.822 1.00 41.91 286 HIS A O 1
ATOM 2292 N N . ALA A 1 287 ? 4.891 51.845 -10.801 1.00 41.03 287 ALA A N 1
ATOM 2293 C CA . ALA A 1 287 ? 3.834 50.842 -10.616 1.00 41.03 287 ALA A CA 1
ATOM 2294 C C . ALA A 1 287 ? 2.431 51.419 -10.316 1.00 41.03 287 ALA A C 1
ATOM 2296 O O . ALA A 1 287 ? 1.465 50.673 -10.391 1.00 41.03 287 ALA A O 1
ATOM 2297 N N . ILE A 1 288 ? 2.300 52.714 -9.998 1.00 41.28 288 ILE A N 1
ATOM 2298 C CA . ILE A 1 288 ? 1.018 53.313 -9.562 1.00 41.28 288 ILE A CA 1
ATOM 2299 C C . ILE A 1 288 ? 0.268 54.019 -10.711 1.00 41.28 288 ILE A C 1
ATOM 2301 O O . ILE A 1 288 ? -0.946 54.166 -10.647 1.00 41.28 288 ILE A O 1
ATOM 2305 N N . GLU A 1 289 ? 0.931 54.399 -11.807 1.00 37.22 289 GLU A N 1
ATOM 2306 C CA . GLU A 1 289 ? 0.263 55.133 -12.903 1.00 37.22 289 GLU A CA 1
ATOM 2307 C C . GLU A 1 289 ? -0.424 54.230 -13.949 1.00 37.22 289 GLU A C 1
ATOM 2309 O O . GLU A 1 289 ? -1.197 54.720 -14.769 1.00 37.22 289 GLU A O 1
ATOM 2314 N N . LEU A 1 290 ? -0.211 52.908 -13.909 1.00 42.34 290 LEU A N 1
ATOM 2315 C CA . LEU A 1 290 ? -0.655 51.977 -14.961 1.00 42.34 290 LEU A CA 1
ATOM 2316 C C . LEU A 1 290 ? -1.904 51.139 -14.634 1.00 42.34 290 LEU A C 1
ATOM 2318 O O . LEU A 1 290 ? -2.481 50.570 -15.561 1.00 42.34 290 LEU A O 1
ATOM 2322 N N . GLU A 1 291 ? -2.384 51.112 -13.384 1.00 36.34 291 GLU A N 1
ATOM 2323 C CA . GLU A 1 291 ? -3.692 50.502 -13.058 1.00 36.34 291 GLU A CA 1
ATOM 2324 C C . GLU A 1 291 ? -4.855 51.235 -13.749 1.00 36.34 291 GLU A C 1
ATOM 2326 O O . GLU A 1 291 ? -5.884 50.638 -14.063 1.00 36.34 291 GLU A O 1
ATOM 2331 N N . THR A 1 292 ? -4.664 52.511 -14.091 1.00 36.94 292 THR A N 1
ATOM 2332 C CA . THR A 1 292 ? -5.708 53.354 -14.684 1.00 36.94 292 THR A CA 1
ATOM 2333 C C . THR A 1 292 ? -5.680 53.363 -16.220 1.00 36.94 292 THR A C 1
ATOM 2335 O O . THR A 1 292 ? -6.712 53.580 -16.855 1.00 36.94 292 THR A O 1
ATOM 2338 N N . GLU A 1 293 ? -4.532 53.110 -16.863 1.00 34.50 293 GLU A N 1
ATOM 2339 C CA . GLU A 1 293 ? -4.379 53.362 -18.309 1.00 34.50 293 GLU A CA 1
ATOM 2340 C C . GLU A 1 293 ? -4.765 52.174 -19.215 1.00 34.50 293 GLU A C 1
ATOM 2342 O O . GLU A 1 293 ? -5.187 52.379 -20.357 1.00 34.50 293 GLU A O 1
ATOM 2347 N N . VAL A 1 294 ? -4.707 50.933 -18.714 1.00 37.84 294 VAL A N 1
ATOM 2348 C CA . VAL A 1 294 ? -5.051 49.727 -19.501 1.00 37.84 294 VAL A CA 1
ATOM 2349 C C . VAL A 1 294 ? -6.570 49.501 -19.593 1.00 37.84 294 VAL A C 1
ATOM 2351 O O . VAL A 1 294 ? -7.051 48.966 -20.594 1.00 37.84 294 VAL A O 1
ATOM 2354 N N . CYS A 1 295 ? -7.359 49.999 -18.634 1.00 37.34 295 CYS A N 1
ATOM 2355 C CA . CYS A 1 295 ? -8.826 49.936 -18.699 1.00 37.34 295 CYS A CA 1
ATOM 2356 C C . CYS A 1 295 ? -9.454 50.975 -19.648 1.00 37.34 295 CYS A C 1
ATOM 2358 O O . CYS A 1 295 ? -10.538 50.740 -20.179 1.00 37.34 295 CYS A O 1
ATOM 2360 N N . LEU A 1 296 ? -8.787 52.104 -19.925 1.00 35.78 296 LEU A N 1
ATOM 2361 C CA . LEU A 1 296 ? -9.420 53.248 -20.602 1.00 35.78 296 LEU A CA 1
ATOM 2362 C C . LEU A 1 296 ? -9.211 53.330 -22.126 1.00 35.78 296 LEU A C 1
ATOM 2364 O O . LEU A 1 296 ? -9.855 54.152 -22.775 1.00 35.78 296 LEU A O 1
ATOM 2368 N N . ARG A 1 297 ? -8.396 52.465 -22.752 1.00 34.62 297 ARG A N 1
ATOM 2369 C CA . ARG A 1 297 ? -8.188 52.492 -24.222 1.00 34.62 297 ARG A CA 1
ATOM 2370 C C . ARG A 1 297 ? -9.091 51.556 -25.042 1.00 34.62 297 ARG A C 1
ATOM 2372 O O . ARG A 1 297 ? -8.969 51.530 -26.264 1.00 34.62 297 ARG A O 1
ATOM 2379 N N . ARG A 1 298 ? -10.023 50.810 -24.429 1.00 40.56 298 ARG A N 1
ATOM 2380 C CA . ARG A 1 298 ? -10.829 49.786 -25.136 1.00 40.56 298 ARG A CA 1
ATOM 2381 C C . ARG A 1 298 ? -12.147 50.253 -25.773 1.00 40.56 298 ARG A C 1
ATOM 2383 O O . ARG A 1 298 ? -12.781 49.454 -26.458 1.00 40.56 298 ARG A O 1
ATOM 2390 N N . HIS A 1 299 ? -12.529 51.527 -25.661 1.00 38.25 299 HIS A N 1
ATOM 2391 C CA . HIS A 1 299 ? -13.733 52.055 -26.323 1.00 38.25 299 HIS A CA 1
ATOM 2392 C C . HIS A 1 299 ? -13.447 53.328 -27.129 1.00 38.25 299 HIS A C 1
ATOM 2394 O O . HIS A 1 299 ? -13.690 54.443 -26.680 1.00 38.25 299 HIS A O 1
ATOM 2400 N N . GLY A 1 300 ? -12.935 53.154 -28.349 1.00 33.06 300 GLY A N 1
ATOM 2401 C CA . GLY A 1 300 ? -12.742 54.232 -29.321 1.00 33.06 300 GLY A CA 1
ATOM 2402 C C . GLY A 1 300 ? -13.736 54.162 -30.481 1.00 33.06 300 GLY A C 1
ATOM 2403 O O . GLY A 1 300 ? -13.418 53.576 -31.510 1.00 33.06 300 GLY A O 1
ATOM 2404 N N . ALA A 1 301 ? -14.910 54.786 -30.340 1.00 30.73 301 ALA A N 1
ATOM 2405 C CA . ALA A 1 301 ? -15.713 55.296 -31.461 1.00 30.73 301 ALA A CA 1
ATOM 2406 C C . ALA A 1 301 ? -16.722 56.358 -30.962 1.00 30.73 301 ALA A C 1
ATOM 2408 O O . ALA A 1 301 ? -17.505 56.047 -30.063 1.00 30.73 301 ALA A O 1
ATOM 2409 N N . PRO A 1 302 ? -16.754 57.589 -31.517 1.00 32.19 302 PRO A N 1
ATOM 2410 C CA . PRO A 1 302 ? -17.760 58.592 -31.169 1.00 32.19 302 PRO A CA 1
ATOM 2411 C C . PRO A 1 302 ? -18.961 58.571 -32.137 1.00 32.19 302 PRO A C 1
ATOM 2413 O O . PRO A 1 302 ? -18.794 58.465 -33.352 1.00 32.19 302 PRO A O 1
ATOM 2416 N N . LEU A 1 303 ? -20.174 58.750 -31.601 1.00 28.83 303 LEU A N 1
ATOM 2417 C CA . LEU A 1 303 ? -21.392 59.153 -32.329 1.00 28.83 303 LEU A CA 1
ATOM 2418 C C . LEU A 1 303 ? -21.892 60.518 -31.786 1.00 28.83 303 LEU A C 1
ATOM 2420 O O . LEU A 1 303 ? -21.439 60.936 -30.721 1.00 28.83 303 LEU A O 1
ATOM 2424 N N . PRO A 1 304 ? -22.714 61.272 -32.549 1.00 34.09 304 PRO A N 1
ATOM 2425 C CA . PRO A 1 304 ? -22.485 62.690 -32.834 1.00 34.09 304 PRO A CA 1
ATOM 2426 C C . PRO A 1 304 ? -23.091 63.689 -31.834 1.00 34.09 304 PRO A C 1
ATOM 2428 O O . PRO A 1 304 ? -23.856 63.356 -30.938 1.00 34.09 304 PRO A O 1
ATOM 2431 N N . ALA A 1 305 ? -22.691 64.941 -32.053 1.00 29.97 305 ALA A N 1
ATOM 2432 C CA . ALA A 1 305 ? -22.684 66.082 -31.150 1.00 29.97 305 ALA A CA 1
ATOM 2433 C C . ALA A 1 305 ? -24.028 66.752 -30.782 1.00 29.97 305 ALA A C 1
ATOM 2435 O O . ALA A 1 305 ? -24.971 66.786 -31.571 1.00 29.97 305 ALA A O 1
ATOM 2436 N N . CYS A 1 306 ? -23.920 67.489 -29.663 1.00 25.12 306 CYS A N 1
ATOM 2437 C CA . CYS A 1 306 ? -24.578 68.750 -29.270 1.00 25.12 306 CYS A CA 1
ATOM 2438 C C . CYS A 1 306 ? -25.983 68.726 -28.625 1.00 25.12 306 CYS A C 1
ATOM 2440 O O . CYS A 1 306 ? -26.795 67.877 -28.980 1.00 25.12 306 CYS A O 1
ATOM 2442 N N . PRO A 1 307 ? -26.350 69.747 -27.802 1.00 38.00 307 PRO A N 1
ATOM 2443 C CA . PRO A 1 307 ? -25.539 70.854 -27.264 1.00 38.00 307 PRO A CA 1
ATOM 2444 C C . PRO A 1 307 ? -25.678 71.132 -25.746 1.00 38.00 307 PRO A C 1
ATOM 2446 O O . PRO A 1 307 ? -26.626 70.748 -25.069 1.00 38.00 307 PRO A O 1
ATOM 2449 N N . GLU A 1 308 ? -24.680 71.881 -25.285 1.00 32.66 308 GLU A N 1
ATOM 2450 C CA . GLU A 1 308 ? -24.523 72.705 -24.080 1.00 32.66 308 GLU A CA 1
ATOM 2451 C C . GLU A 1 308 ? -25.802 73.295 -23.441 1.00 32.66 308 GLU A C 1
ATOM 2453 O O . GLU A 1 308 ? -26.650 73.851 -24.143 1.00 32.66 308 GLU A O 1
ATOM 2458 N N . ARG A 1 309 ? -25.847 73.343 -22.094 1.00 30.50 309 ARG A N 1
ATOM 2459 C CA . ARG A 1 309 ? -25.778 74.603 -21.309 1.00 30.50 309 ARG A CA 1
ATOM 2460 C C . ARG A 1 309 ? -25.868 74.403 -19.783 1.00 30.50 309 ARG A C 1
ATOM 2462 O O . ARG A 1 309 ? -26.701 73.658 -19.286 1.00 30.50 309 ARG A O 1
ATOM 2469 N N . ASP A 1 310 ? -24.981 75.153 -19.136 1.00 29.84 310 ASP A N 1
ATOM 2470 C CA . ASP A 1 310 ? -24.773 75.627 -17.757 1.00 29.84 310 ASP A CA 1
ATOM 2471 C C . ASP A 1 310 ? -25.715 75.298 -16.558 1.00 29.84 310 ASP A C 1
ATOM 2473 O O . ASP A 1 310 ? -26.934 75.203 -16.704 1.00 29.84 310 ASP A O 1
ATOM 2477 N N . PRO A 1 311 ? -25.137 75.239 -15.327 1.00 51.12 311 PRO A N 1
ATOM 2478 C CA . PRO A 1 311 ? -25.815 75.080 -14.019 1.00 51.12 311 PRO A CA 1
ATOM 2479 C C . PRO A 1 311 ? -26.404 76.443 -13.539 1.00 51.12 311 PRO A C 1
ATOM 2481 O O . PRO A 1 311 ? -26.072 77.440 -14.185 1.00 51.12 311 PRO A O 1
ATOM 2484 N N . PRO A 1 312 ? -27.198 76.607 -12.433 1.00 47.06 312 PRO A N 1
ATOM 2485 C CA . PRO A 1 312 ? -26.997 75.970 -11.113 1.00 47.06 312 PRO A CA 1
ATOM 2486 C C . PRO A 1 312 ? -28.222 75.827 -10.150 1.00 47.06 312 PRO A C 1
ATOM 2488 O O . PRO A 1 312 ? -29.314 76.304 -10.417 1.00 47.06 312 PRO A O 1
ATOM 2491 N N . LEU A 1 313 ? -27.949 75.223 -8.977 1.00 37.38 313 LEU A N 1
ATOM 2492 C CA . LEU A 1 313 ? -28.476 75.489 -7.614 1.00 37.38 313 LEU A CA 1
ATOM 2493 C C . LEU A 1 313 ? -30.000 75.529 -7.313 1.00 37.38 313 LEU A C 1
ATOM 2495 O O . LEU A 1 313 ? -30.797 76.118 -8.028 1.00 37.38 313 LEU A O 1
ATOM 2499 N N . VAL A 1 314 ? -30.308 75.068 -6.084 1.00 29.72 314 VAL A N 1
ATOM 2500 C CA . VAL A 1 314 ? -31.415 75.439 -5.160 1.00 29.72 314 VAL A CA 1
ATOM 2501 C C . VAL A 1 314 ? -32.369 74.280 -4.773 1.00 29.72 314 VAL A C 1
ATOM 2503 O O . VAL A 1 314 ? -33.178 73.797 -5.552 1.00 29.72 314 VAL A O 1
ATOM 2506 N N . SER A 1 315 ? -32.277 73.878 -3.498 1.00 35.03 315 SER A N 1
ATOM 2507 C CA . SER A 1 315 ? -33.302 73.206 -2.657 1.00 35.03 315 SER A CA 1
ATOM 2508 C C . SER A 1 315 ? -34.368 74.242 -2.215 1.00 35.03 315 SER A C 1
ATOM 2510 O O . SER A 1 315 ? -33.962 75.403 -2.180 1.00 35.03 315 SER A O 1
ATOM 2512 N N . PRO A 1 316 ? -35.642 73.970 -1.793 1.00 49.75 316 PRO A N 1
ATOM 2513 C CA . PRO A 1 316 ? -36.202 72.756 -1.154 1.00 49.75 316 PRO A CA 1
ATOM 2514 C C . PRO A 1 316 ? -37.696 72.401 -1.484 1.00 49.75 316 PRO A C 1
ATOM 2516 O O . PRO A 1 316 ? -38.413 73.153 -2.134 1.00 49.75 316 PRO A O 1
ATOM 2519 N N . ARG A 1 317 ? -38.190 71.314 -0.851 1.00 30.12 317 ARG A N 1
ATOM 2520 C CA . ARG A 1 317 ? -39.601 70.941 -0.512 1.00 30.12 317 ARG A CA 1
ATOM 2521 C C . ARG A 1 317 ? -40.522 70.287 -1.577 1.00 30.12 317 ARG A C 1
ATOM 2523 O O . ARG A 1 317 ? -40.845 70.861 -2.605 1.00 30.12 317 ARG A O 1
ATOM 2530 N N . ALA A 1 318 ? -41.025 69.101 -1.197 1.00 33.72 318 ALA A N 1
ATOM 2531 C CA . ALA A 1 318 ? -42.175 68.331 -1.725 1.00 33.72 318 ALA A CA 1
ATOM 2532 C C . ALA A 1 318 ? -43.534 69.064 -1.528 1.00 33.72 318 ALA A C 1
ATOM 2534 O O . ALA A 1 318 ? -43.505 70.076 -0.817 1.00 33.72 318 ALA A O 1
ATOM 2535 N N . PRO A 1 319 ? -44.732 68.589 -1.994 1.00 42.62 319 PRO A N 1
ATOM 2536 C CA . PRO A 1 319 ? -45.175 67.265 -2.532 1.00 42.62 319 PRO A CA 1
ATOM 2537 C C . PRO A 1 319 ? -46.163 67.426 -3.753 1.00 42.62 319 PRO A C 1
ATOM 2539 O O . PRO A 1 319 ? -46.040 68.451 -4.417 1.00 42.62 319 PRO A O 1
ATOM 2542 N N . PRO A 1 320 ? -47.247 66.638 -4.024 1.00 45.09 320 PRO A N 1
ATOM 2543 C CA . PRO A 1 320 ? -47.568 65.186 -4.055 1.00 45.09 320 PRO A CA 1
ATOM 2544 C C . PRO A 1 320 ? -48.160 64.712 -5.437 1.00 45.09 320 PRO A C 1
ATOM 2546 O O . PRO A 1 320 ? -48.243 65.489 -6.378 1.00 45.09 320 PRO A O 1
ATOM 2549 N N . GLN A 1 321 ? -48.701 63.474 -5.479 1.00 28.61 321 GLN A N 1
ATOM 2550 C CA . GLN A 1 321 ? -49.628 62.847 -6.468 1.00 28.61 321 GLN A CA 1
ATOM 2551 C C . GLN A 1 321 ? -48.977 62.091 -7.647 1.00 28.61 321 GLN A C 1
ATOM 2553 O O . GLN A 1 321 ? -48.316 62.671 -8.492 1.00 28.61 321 GLN A O 1
ATOM 2558 N N . ALA A 1 322 ? -48.977 60.752 -7.634 1.00 27.59 322 ALA A N 1
ATOM 2559 C CA . ALA A 1 322 ? -50.074 59.807 -7.929 1.00 27.59 322 ALA A CA 1
ATOM 2560 C C . ALA A 1 322 ? -50.300 59.597 -9.438 1.00 27.59 322 ALA A C 1
ATOM 2562 O O . ALA A 1 322 ? -50.764 60.498 -10.120 1.00 27.59 322 ALA A O 1
ATOM 2563 N N . ASP A 1 323 ? -50.007 58.393 -9.940 1.00 27.45 323 ASP A N 1
ATOM 2564 C CA . ASP A 1 323 ? -50.987 57.412 -10.452 1.00 27.45 323 ASP A CA 1
ATOM 2565 C C . ASP A 1 323 ? -50.224 56.323 -11.235 1.00 27.45 323 ASP A C 1
ATOM 2567 O O . ASP A 1 323 ? -49.495 56.637 -12.175 1.00 27.45 323 ASP A O 1
ATOM 2571 N N . ARG A 1 324 ? -50.394 55.050 -10.849 1.00 27.55 324 ARG A N 1
ATOM 2572 C CA . ARG A 1 324 ? -50.706 53.928 -11.760 1.00 27.55 324 ARG A CA 1
ATOM 2573 C C . ARG A 1 324 ? -50.836 52.602 -11.001 1.00 27.55 324 ARG A C 1
ATOM 2575 O O . ARG A 1 324 ? -49.895 51.863 -10.752 1.00 27.55 324 ARG A O 1
ATOM 2582 N N . ARG A 1 325 ? -52.099 52.380 -10.652 1.00 27.78 325 ARG A N 1
ATOM 2583 C CA . ARG A 1 325 ? -52.872 51.149 -10.429 1.00 27.78 325 ARG A CA 1
ATOM 2584 C C . ARG A 1 325 ? -52.240 49.828 -10.901 1.00 27.78 325 ARG A C 1
ATOM 2586 O O . ARG A 1 325 ? -51.941 49.658 -12.079 1.00 27.78 325 ARG A O 1
ATOM 2593 N N . CYS A 1 326 ? -52.243 48.867 -9.976 1.00 25.67 326 CYS A N 1
ATOM 2594 C CA . CYS A 1 326 ? -52.184 47.425 -10.202 1.00 25.67 326 CYS A CA 1
ATOM 2595 C C . CYS A 1 326 ? -53.605 46.832 -10.090 1.00 25.67 326 CYS A C 1
ATOM 2597 O O . CYS A 1 326 ? -54.420 47.293 -9.286 1.00 25.67 326 CYS A O 1
ATOM 2599 N N . VAL A 1 327 ? -53.907 45.837 -10.923 1.00 29.11 327 VAL A N 1
ATOM 2600 C CA . VAL A 1 327 ? -55.194 45.140 -11.024 1.00 29.11 327 VAL A CA 1
ATOM 2601 C C . VAL A 1 327 ? -55.000 43.728 -10.479 1.00 29.11 327 VAL A C 1
ATOM 2603 O O . VAL A 1 327 ? -54.272 42.964 -11.097 1.00 29.11 327 VAL A O 1
ATOM 2606 N N . LEU A 1 328 ? -55.646 43.397 -9.353 1.00 26.59 328 LEU A N 1
ATOM 2607 C CA . LEU A 1 328 ? -56.439 42.171 -9.123 1.00 26.59 328 LEU A CA 1
ATOM 2608 C C . LEU A 1 328 ? -56.868 42.057 -7.638 1.00 26.59 328 LEU A C 1
ATOM 2610 O O . LEU A 1 328 ? -56.041 42.087 -6.737 1.00 26.59 328 LEU A O 1
ATOM 2614 N N . CYS A 1 329 ? -58.201 42.011 -7.461 1.00 27.94 329 CYS A N 1
ATOM 2615 C CA . CYS A 1 329 ? -59.089 41.766 -6.298 1.00 27.94 329 CYS A CA 1
ATOM 2616 C C . CYS A 1 329 ? -58.462 41.570 -4.895 1.00 27.94 329 CYS A C 1
ATOM 2618 O O . CYS A 1 329 ? -57.630 40.699 -4.702 1.00 27.94 329 CYS A O 1
ATOM 2620 N N . ARG A 1 330 ? -58.823 42.283 -3.813 1.00 31.23 330 ARG A N 1
ATOM 2621 C CA . ARG A 1 330 ? -60.090 42.872 -3.303 1.00 31.23 330 ARG A CA 1
ATOM 2622 C C . ARG A 1 330 ? -61.161 41.863 -2.849 1.00 31.23 330 ARG A C 1
ATOM 2624 O O . ARG A 1 330 ? -62.288 41.908 -3.324 1.00 31.23 330 ARG A O 1
ATOM 2631 N N . ALA A 1 331 ? -60.814 41.024 -1.874 1.00 30.91 331 ALA A N 1
ATOM 2632 C CA . ALA A 1 331 ? -61.728 40.517 -0.844 1.00 30.91 331 ALA A CA 1
ATOM 2633 C C . ALA A 1 331 ? -60.897 40.091 0.386 1.00 30.91 331 ALA A C 1
ATOM 2635 O O . ALA A 1 331 ? -59.924 39.369 0.214 1.00 30.91 331 ALA A O 1
ATOM 2636 N N . CYS A 1 332 ? -61.274 40.549 1.588 1.00 29.09 332 CYS A N 1
ATOM 2637 C CA . CYS A 1 332 ? -60.658 40.263 2.905 1.00 29.09 332 CYS A CA 1
ATOM 2638 C C . CYS A 1 332 ? -59.537 41.194 3.420 1.00 29.09 332 CYS A C 1
ATOM 2640 O O . CYS A 1 332 ? -58.672 40.757 4.172 1.00 29.09 332 CYS A O 1
ATOM 2642 N N . VAL A 1 333 ? -59.620 42.499 3.143 1.00 30.06 333 VAL A N 1
ATOM 2643 C CA . VAL A 1 333 ? -59.098 43.512 4.081 1.00 30.06 333 VAL A CA 1
ATOM 2644 C C . VAL A 1 333 ? -60.297 44.129 4.776 1.00 30.06 333 VAL A C 1
ATOM 2646 O O . VAL A 1 333 ? -61.001 44.921 4.166 1.00 30.06 333 VAL A O 1
ATOM 2649 N N . ASP A 1 334 ? -60.567 43.653 5.985 1.00 33.25 334 ASP A N 1
ATOM 2650 C CA . ASP A 1 334 ? -61.123 44.415 7.106 1.00 33.25 334 ASP A CA 1
ATOM 2651 C C . ASP A 1 334 ? -61.308 43.427 8.256 1.00 33.25 334 ASP A C 1
ATOM 2653 O O . ASP A 1 334 ? -62.220 42.611 8.208 1.00 33.25 334 ASP A O 1
ATOM 2657 N N . LEU A 1 335 ? -60.396 43.455 9.232 1.00 30.69 335 LEU A N 1
ATOM 2658 C CA . LEU A 1 335 ? -60.631 43.205 10.661 1.00 30.69 335 LEU A CA 1
ATOM 2659 C C . LEU A 1 335 ? -59.295 43.410 11.401 1.00 30.69 335 LEU A C 1
ATOM 2661 O O . LEU A 1 335 ? -58.377 42.595 11.341 1.00 30.69 335 LEU A O 1
ATOM 2665 N N . THR A 1 336 ? -59.180 44.554 12.071 1.00 33.19 336 THR A N 1
ATOM 2666 C CA . THR A 1 336 ? -58.093 44.901 12.991 1.00 33.19 336 THR A CA 1
ATOM 2667 C C . THR A 1 336 ? -58.171 44.105 14.295 1.00 33.19 336 THR A C 1
ATOM 2669 O O . THR A 1 336 ? -59.237 43.648 14.699 1.00 33.19 336 THR A O 1
ATOM 2672 N N . ALA A 1 337 ? -57.016 43.993 14.955 1.00 36.62 337 ALA A N 1
ATOM 2673 C CA . ALA A 1 337 ? -56.756 43.349 16.239 1.00 36.62 337 ALA A CA 1
ATOM 2674 C C . ALA A 1 337 ? -57.918 43.373 17.254 1.00 36.62 337 ALA A C 1
ATOM 2676 O O . ALA A 1 337 ? -58.336 44.435 17.713 1.00 36.62 337 ALA A O 1
ATOM 2677 N N . GLY A 1 338 ? -58.345 42.176 17.675 1.00 36.66 338 GLY A N 1
ATOM 2678 C CA . GLY A 1 338 ? -59.118 41.979 18.903 1.00 36.66 338 GLY A CA 1
ATOM 2679 C C . GLY A 1 338 ? -60.327 41.057 18.773 1.00 36.66 338 GLY A C 1
ATOM 2680 O O . GLY A 1 338 ? -61.438 41.547 18.882 1.00 36.66 338 GLY A O 1
ATOM 2681 N N . GLN A 1 339 ? -60.117 39.744 18.587 1.00 29.42 339 GLN A N 1
ATOM 2682 C CA . GLN A 1 339 ? -60.987 38.638 19.054 1.00 29.42 339 GLN A CA 1
ATOM 2683 C C . GLN A 1 339 ? -60.562 37.321 18.389 1.00 29.42 339 GLN A C 1
ATOM 2685 O O . GLN A 1 339 ? -61.055 36.938 17.335 1.00 29.42 339 GLN A O 1
ATOM 2690 N N . TRP A 1 340 ? -59.646 36.596 19.028 1.00 30.19 340 TRP A N 1
ATOM 2691 C CA . TRP A 1 340 ? -59.375 35.190 18.720 1.00 30.19 340 TRP A CA 1
ATOM 2692 C C . TRP A 1 340 ? -60.035 34.318 19.787 1.00 30.19 340 TRP A C 1
ATOM 2694 O O . TRP A 1 340 ? -59.391 33.749 20.661 1.00 30.19 340 TRP A O 1
ATOM 2704 N N . SER A 1 341 ? -61.363 34.244 19.749 1.00 42.28 341 SER A N 1
ATOM 2705 C CA . SER A 1 341 ? -62.070 33.110 20.336 1.00 42.28 341 SER A CA 1
ATOM 2706 C C . SER A 1 341 ? -63.421 32.947 19.650 1.00 42.28 341 SER A C 1
ATOM 2708 O O . SER A 1 341 ? -64.234 33.867 19.711 1.00 42.28 341 SER A O 1
ATOM 2710 N N . ARG A 1 342 ? -63.651 31.741 19.111 1.00 37.28 342 ARG A N 1
ATOM 2711 C CA . ARG A 1 342 ? -64.886 31.238 18.478 1.00 37.28 342 ARG A CA 1
ATOM 2712 C C . ARG A 1 342 ? -65.106 31.740 17.046 1.00 37.28 342 ARG A C 1
ATOM 2714 O O . ARG A 1 342 ? -65.527 32.867 16.861 1.00 37.28 342 ARG A O 1
ATOM 2721 N N . ASP A 1 343 ? -64.772 30.881 16.072 1.00 33.50 343 ASP A N 1
ATOM 2722 C CA . ASP A 1 343 ? -65.557 30.615 14.839 1.00 33.50 343 ASP A CA 1
ATOM 2723 C C . ASP A 1 343 ? -64.745 29.978 13.685 1.00 33.50 343 ASP A C 1
ATOM 2725 O O . ASP A 1 343 ? -64.993 30.231 12.509 1.00 33.50 343 ASP A O 1
ATOM 2729 N N . CYS A 1 344 ? -63.842 29.029 13.969 1.00 29.83 344 CYS A N 1
ATOM 2730 C CA . CYS A 1 344 ? -63.319 28.121 12.930 1.00 29.83 344 CYS A CA 1
ATOM 2731 C C . CYS A 1 344 ? -64.257 26.910 12.734 1.00 29.83 344 CYS A C 1
ATOM 2733 O O . CYS A 1 344 ? -63.887 25.761 12.960 1.00 29.83 344 CYS A O 1
ATOM 2735 N N . GLY A 1 345 ? -65.525 27.182 12.407 1.00 35.31 345 GLY A N 1
ATOM 2736 C CA . GLY A 1 345 ? -66.574 26.161 12.282 1.00 35.31 345 GLY A CA 1
ATOM 2737 C C . GLY A 1 345 ? -67.364 26.173 10.972 1.00 35.31 345 GLY A C 1
ATOM 2738 O O . GLY A 1 345 ? -68.164 25.266 10.751 1.00 35.31 345 GLY A O 1
ATOM 2739 N N . ARG A 1 346 ? -67.190 27.165 10.088 1.00 36.62 346 ARG A N 1
ATOM 2740 C CA . ARG A 1 346 ? -68.003 27.281 8.861 1.00 36.62 346 ARG A CA 1
ATOM 2741 C C . ARG A 1 346 ? -67.226 27.860 7.680 1.00 36.62 346 ARG A C 1
ATOM 2743 O O . ARG A 1 346 ? -67.438 29.001 7.301 1.00 36.62 346 ARG A O 1
ATOM 2750 N N . ALA A 1 347 ? -66.377 27.041 7.071 1.00 30.45 347 ALA A N 1
ATOM 2751 C CA . ALA A 1 347 ? -65.961 27.199 5.675 1.00 30.45 347 ALA A CA 1
ATOM 2752 C C . ALA A 1 347 ? -65.421 25.858 5.149 1.00 30.45 347 ALA A C 1
ATOM 2754 O O . ALA A 1 347 ? -64.232 25.692 4.904 1.00 30.45 347 ALA A O 1
ATOM 2755 N N . ARG A 1 348 ? -66.297 24.853 5.031 1.00 41.53 348 ARG A N 1
ATOM 2756 C CA . ARG A 1 348 ? -66.055 23.701 4.151 1.00 41.53 348 ARG A CA 1
ATOM 2757 C C . ARG A 1 348 ? -66.857 23.941 2.882 1.00 41.53 348 ARG A C 1
ATOM 2759 O O . ARG A 1 348 ? -68.081 23.867 2.924 1.00 41.53 348 ARG A O 1
ATOM 2766 N N . GLY A 1 349 ? -66.164 24.251 1.795 1.00 32.50 349 GLY A N 1
ATOM 2767 C CA . GLY A 1 349 ? -66.777 24.480 0.496 1.00 32.50 349 GLY A CA 1
ATOM 2768 C C . GLY A 1 349 ? -65.731 24.703 -0.587 1.00 32.50 349 GLY A C 1
ATOM 2769 O O . GLY A 1 349 ? -65.318 25.832 -0.804 1.00 32.50 349 GLY A O 1
ATOM 2770 N N . GLU A 1 350 ? -65.387 23.596 -1.248 1.00 37.53 350 GLU A N 1
ATOM 2771 C CA . GLU A 1 350 ? -64.862 23.478 -2.617 1.00 37.53 350 GLU A CA 1
ATOM 2772 C C . GLU A 1 350 ? -63.355 23.712 -2.872 1.00 37.53 350 GLU A C 1
ATOM 2774 O O . GLU A 1 350 ? -62.808 24.788 -2.663 1.00 37.53 350 GLU A O 1
ATOM 2779 N N . LYS A 1 351 ? -62.742 22.655 -3.444 1.00 35.88 351 LYS A N 1
ATOM 2780 C CA . LYS A 1 351 ? -61.367 22.480 -3.961 1.00 35.88 351 LYS A CA 1
ATOM 2781 C C . LYS A 1 351 ? -60.265 22.138 -2.952 1.00 35.88 351 LYS A C 1
ATOM 2783 O O . LYS A 1 351 ? -59.379 22.940 -2.687 1.00 35.88 351 LYS A O 1
ATOM 2788 N N . CYS A 1 352 ? -60.241 20.880 -2.504 1.00 29.23 352 CYS A N 1
ATOM 2789 C CA . CYS A 1 352 ? -58.987 20.208 -2.142 1.00 29.23 352 CYS A CA 1
ATOM 2790 C C . CYS A 1 352 ? -59.131 18.681 -2.302 1.00 29.23 352 CYS A C 1
ATOM 2792 O O . CYS A 1 352 ? -59.283 17.956 -1.325 1.00 29.23 352 CYS A O 1
ATOM 2794 N N . ASP A 1 353 ? -59.117 18.203 -3.550 1.00 30.44 353 ASP A N 1
ATOM 2795 C CA . ASP A 1 353 ? -59.244 16.774 -3.900 1.00 30.44 353 ASP A CA 1
ATOM 2796 C C . ASP A 1 353 ? -57.887 16.069 -4.110 1.00 30.44 353 ASP A C 1
ATOM 2798 O O . ASP A 1 353 ? -57.821 15.031 -4.756 1.00 30.44 353 ASP A O 1
ATOM 2802 N N . LEU A 1 354 ? -56.782 16.589 -3.559 1.00 31.39 354 LEU A N 1
ATOM 2803 C CA . LEU A 1 354 ? -55.448 15.980 -3.731 1.00 31.39 354 LEU A CA 1
ATOM 2804 C C . LEU A 1 354 ? -54.858 15.319 -2.472 1.00 31.39 354 LEU A C 1
ATOM 2806 O O . LEU A 1 354 ? -53.753 14.794 -2.531 1.00 31.39 354 LEU A O 1
ATOM 2810 N N . LEU A 1 355 ? -55.589 15.272 -1.351 1.00 32.41 355 LEU A N 1
ATOM 2811 C CA . LEU A 1 355 ? -55.095 14.672 -0.094 1.00 32.41 355 LEU A CA 1
ATOM 2812 C C . LEU A 1 355 ? -56.005 13.582 0.504 1.00 32.41 355 LEU A C 1
ATOM 2814 O O . LEU A 1 355 ? -55.758 13.109 1.611 1.00 32.41 355 LEU A O 1
ATOM 2818 N N . ALA A 1 356 ? -57.042 13.138 -0.213 1.00 31.89 356 ALA A N 1
ATOM 2819 C CA . ALA A 1 356 ? -58.024 12.184 0.318 1.00 31.89 356 ALA A CA 1
ATOM 2820 C C . ALA A 1 356 ? -57.741 10.692 0.020 1.00 31.89 356 ALA A C 1
ATOM 2822 O O . ALA A 1 356 ? -58.484 9.841 0.505 1.00 31.89 356 ALA A O 1
ATOM 2823 N N . GLU A 1 357 ? -56.683 10.330 -0.717 1.00 34.28 357 GLU A N 1
ATOM 2824 C CA . GLU A 1 357 ? -56.476 8.933 -1.164 1.00 34.28 357 GLU A CA 1
ATOM 2825 C C . GLU A 1 357 ? -55.581 8.043 -0.282 1.00 34.28 357 GLU A C 1
ATOM 2827 O O . GLU A 1 357 ? -55.331 6.890 -0.629 1.00 34.28 357 GLU A O 1
ATOM 2832 N N . ARG A 1 358 ? -55.150 8.475 0.908 1.00 34.06 358 ARG A N 1
ATOM 2833 C CA . ARG A 1 358 ? -54.484 7.563 1.861 1.00 34.06 358 ARG A CA 1
ATOM 2834 C C . ARG A 1 358 ? -55.212 7.528 3.195 1.00 34.06 358 ARG A C 1
ATOM 2836 O O . ARG A 1 358 ? -54.950 8.297 4.112 1.00 34.06 358 ARG A O 1
ATOM 2843 N N . GLY A 1 359 ? -56.172 6.611 3.275 1.00 34.00 359 GLY A N 1
ATOM 2844 C CA . GLY A 1 359 ? -56.917 6.306 4.487 1.00 34.00 359 GLY A CA 1
ATOM 2845 C C . GLY A 1 359 ? -56.033 5.674 5.564 1.00 34.00 359 GLY A C 1
ATOM 2846 O O . GLY A 1 359 ? -55.534 4.567 5.396 1.00 34.00 359 GLY A O 1
ATOM 2847 N N . GLY A 1 360 ? -55.908 6.357 6.699 1.00 31.59 360 GLY A N 1
ATOM 2848 C CA . GLY A 1 360 ? -55.320 5.825 7.927 1.00 31.59 360 GLY A CA 1
ATOM 2849 C C . GLY A 1 360 ? -55.368 6.876 9.032 1.00 31.59 360 GLY A C 1
ATOM 2850 O O . GLY A 1 360 ? -54.685 7.888 8.962 1.00 31.59 360 GLY A O 1
ATOM 2851 N N . ARG A 1 361 ? -56.239 6.688 10.027 1.00 33.34 361 ARG A N 1
ATOM 2852 C CA . ARG A 1 361 ? -56.490 7.656 11.105 1.00 33.34 361 ARG A CA 1
ATOM 2853 C C . ARG A 1 361 ? -55.340 7.659 12.121 1.00 33.34 361 ARG A C 1
ATOM 2855 O O . ARG A 1 361 ? -55.169 6.661 12.807 1.00 33.34 361 ARG A O 1
ATOM 2862 N N . HIS A 1 362 ? -54.684 8.803 12.318 1.00 30.25 362 HIS A N 1
ATOM 2863 C CA . HIS A 1 362 ? -54.051 9.175 13.592 1.00 30.25 362 HIS A CA 1
ATOM 2864 C C . HIS A 1 362 ? -54.239 10.685 13.845 1.00 30.25 362 HIS A C 1
ATOM 2866 O O . HIS A 1 362 ? -53.742 11.503 13.070 1.00 30.25 362 HIS A O 1
ATOM 2872 N N . PRO A 1 363 ? -54.972 11.100 14.897 1.00 31.36 363 PRO A N 1
ATOM 2873 C CA . PRO A 1 363 ? -55.127 12.507 15.246 1.00 31.36 363 PRO A CA 1
ATOM 2874 C C . PRO A 1 363 ? -53.886 12.962 16.030 1.00 31.36 363 PRO A C 1
ATOM 2876 O O . PRO A 1 363 ? -53.862 12.891 17.253 1.00 31.36 363 PRO A O 1
ATOM 2879 N N . GLY A 1 364 ? -52.835 13.369 15.314 1.00 35.16 364 GLY A N 1
ATOM 2880 C CA . GLY A 1 364 ? -51.598 13.890 15.918 1.00 35.16 364 GLY A CA 1
ATOM 2881 C C . GLY A 1 364 ? -50.546 14.449 14.946 1.00 35.16 364 GLY A C 1
ATOM 2882 O O . GLY A 1 364 ? -49.617 15.109 15.388 1.00 35.16 364 GLY A O 1
ATOM 2883 N N . MET A 1 365 ? -50.686 14.243 13.629 1.00 34.69 365 MET A N 1
ATOM 2884 C CA . MET A 1 365 ? -49.615 14.507 12.646 1.00 34.69 365 MET A CA 1
ATOM 2885 C C . MET A 1 365 ? -49.543 15.925 12.038 1.00 34.69 365 MET A C 1
ATOM 2887 O O . MET A 1 365 ? -48.649 16.185 11.243 1.00 34.69 365 MET A O 1
ATOM 2891 N N . LEU A 1 366 ? -50.416 16.870 12.397 1.00 35.97 366 LEU A N 1
ATOM 2892 C CA . LEU A 1 366 ? -50.534 18.160 11.681 1.00 35.97 366 LEU A CA 1
ATOM 2893 C C . LEU A 1 366 ? -49.584 19.286 12.161 1.00 35.97 366 LEU A C 1
ATOM 2895 O O . LEU A 1 366 ? -49.846 20.458 11.912 1.00 35.97 366 LEU A O 1
ATOM 2899 N N . GLY A 1 367 ? -48.497 18.970 12.873 1.00 39.81 367 GLY A N 1
ATOM 2900 C CA . GLY A 1 367 ? -47.598 19.990 13.445 1.00 39.81 367 GLY A CA 1
ATOM 2901 C C . GLY A 1 367 ? -46.417 20.419 12.559 1.00 39.81 367 GLY A C 1
ATOM 2902 O O . GLY A 1 367 ? -45.989 21.567 12.617 1.00 39.81 367 GLY A O 1
ATOM 2903 N N . TRP A 1 368 ? -45.871 19.509 11.748 1.00 41.12 368 TRP A N 1
ATOM 2904 C CA . TRP A 1 368 ? -44.581 19.696 11.059 1.00 41.12 368 TRP A CA 1
ATOM 2905 C C . TRP A 1 368 ? -44.652 20.602 9.833 1.00 41.12 368 TRP A C 1
ATOM 2907 O O . TRP A 1 368 ? -43.741 21.385 9.575 1.00 41.12 368 TRP A O 1
ATOM 2917 N N . GLU A 1 369 ? -45.761 20.510 9.100 1.00 38.31 369 GLU A N 1
ATOM 2918 C CA . GLU A 1 369 ? -46.029 21.319 7.910 1.00 38.31 369 GLU A CA 1
ATOM 2919 C C . GLU A 1 369 ? -46.137 22.806 8.280 1.00 38.31 369 GLU A C 1
ATOM 2921 O O . GLU A 1 369 ? -45.795 23.667 7.484 1.00 38.31 369 GLU A O 1
ATOM 2926 N N . CYS A 1 370 ? -46.520 23.134 9.520 1.00 33.56 370 CYS A N 1
ATOM 2927 C CA . CYS A 1 370 ? -46.618 24.517 9.986 1.00 33.56 370 CYS A CA 1
ATOM 2928 C C . CYS A 1 370 ? -45.253 25.165 10.263 1.00 33.56 370 CYS A C 1
ATOM 2930 O O . CYS A 1 370 ? -45.109 26.355 10.014 1.00 33.56 370 CYS A O 1
ATOM 2932 N N . LEU A 1 371 ? -44.239 24.411 10.706 1.00 36.19 371 LEU A N 1
ATOM 2933 C CA . LEU A 1 371 ? -42.875 24.938 10.903 1.00 36.19 371 LEU A CA 1
ATOM 2934 C C . LEU A 1 371 ? -42.151 25.226 9.576 1.00 36.19 371 LEU A C 1
ATOM 2936 O O . LEU A 1 371 ? -41.192 25.989 9.561 1.00 36.19 371 LEU A O 1
ATOM 2940 N N . THR A 1 372 ? -42.634 24.656 8.469 1.00 36.34 372 THR A N 1
ATOM 2941 C CA . THR A 1 372 ? -42.133 24.904 7.106 1.00 36.34 372 THR A CA 1
ATOM 2942 C C . THR A 1 372 ? -43.049 25.823 6.285 1.00 36.34 372 THR A C 1
ATOM 2944 O O . THR A 1 372 ? -42.569 26.498 5.381 1.00 36.34 372 THR A O 1
ATOM 2947 N N . ALA A 1 373 ? -44.346 25.920 6.610 1.00 25.88 373 ALA A N 1
ATOM 2948 C CA . ALA A 1 373 ? -45.314 26.756 5.887 1.00 25.88 373 ALA A CA 1
ATOM 2949 C C . ALA A 1 373 ? -45.496 28.179 6.448 1.00 25.88 373 ALA A C 1
ATOM 2951 O O . ALA A 1 373 ? -46.086 29.020 5.767 1.00 25.88 373 ALA A O 1
ATOM 2952 N N . THR A 1 374 ? -45.001 28.504 7.648 1.00 26.81 374 THR A N 1
ATOM 2953 C CA . THR A 1 374 ? -45.001 29.893 8.147 1.00 26.81 374 THR A CA 1
ATOM 2954 C C . THR A 1 374 ? -43.643 30.571 8.007 1.00 26.81 374 THR A C 1
ATOM 2956 O O . THR A 1 374 ? -43.061 30.952 9.013 1.00 26.81 374 THR A O 1
ATOM 2959 N N . THR A 1 375 ? -43.188 30.801 6.771 1.00 26.91 375 THR A N 1
ATOM 2960 C CA . THR A 1 375 ? -42.262 31.901 6.433 1.00 26.91 375 THR A CA 1
ATOM 2961 C C . THR A 1 375 ? -42.299 32.252 4.930 1.00 26.91 375 THR A C 1
ATOM 2963 O O . THR A 1 375 ? -41.701 31.601 4.088 1.00 26.91 375 THR A O 1
ATOM 2966 N N . PHE A 1 376 ? -43.005 33.355 4.644 1.00 31.16 376 PHE A N 1
ATOM 2967 C CA . PHE A 1 376 ? -42.776 34.372 3.600 1.00 31.16 376 PHE A CA 1
ATOM 2968 C C . PHE A 1 376 ? -42.886 34.027 2.097 1.00 31.16 376 PHE A C 1
ATOM 2970 O O . PHE A 1 376 ? -41.877 33.911 1.415 1.00 31.16 376 PHE A O 1
ATOM 2977 N N . TYR A 1 377 ? -44.097 34.172 1.528 1.00 25.97 377 TYR A N 1
ATOM 2978 C CA . TYR A 1 377 ? -44.328 35.243 0.536 1.00 25.97 377 TYR A CA 1
ATOM 2979 C C . TYR A 1 377 ? -45.824 35.591 0.327 1.00 25.97 377 TYR A C 1
ATOM 2981 O O . TYR A 1 377 ? -46.629 34.678 0.138 1.00 25.97 377 TYR A O 1
ATOM 2989 N N . PRO A 1 378 ? -46.213 36.887 0.278 1.00 35.03 378 PRO A N 1
ATOM 2990 C CA . PRO A 1 378 ? -45.441 38.070 0.660 1.00 35.03 378 PRO A CA 1
ATOM 2991 C C . PRO A 1 378 ? -45.667 38.452 2.145 1.00 35.03 378 PRO A C 1
ATOM 2993 O O . PRO A 1 378 ? -46.780 38.300 2.657 1.00 35.03 378 PRO A O 1
ATOM 2996 N N . PRO A 1 379 ? -44.646 38.975 2.854 1.00 32.50 379 PRO A N 1
ATOM 2997 C CA . PRO A 1 379 ? -44.831 39.562 4.180 1.00 32.50 379 PRO A CA 1
ATOM 2998 C C . PRO A 1 379 ? -45.652 40.864 4.137 1.00 32.50 379 PRO A C 1
ATOM 3000 O O . PRO A 1 379 ? -45.671 41.552 3.113 1.00 32.50 379 PRO A O 1
ATOM 3003 N N . PRO A 1 380 ? -46.257 41.283 5.266 1.00 34.00 380 PRO A N 1
ATOM 3004 C CA . PRO A 1 380 ? -46.699 42.661 5.446 1.00 34.00 380 PRO A CA 1
ATOM 3005 C C . PRO A 1 380 ? -45.506 43.615 5.306 1.00 34.00 380 PRO A C 1
ATOM 3007 O O . PRO A 1 380 ? -44.426 43.345 5.836 1.00 34.00 380 PRO A O 1
ATOM 3010 N N . ALA A 1 381 ? -45.701 44.748 4.631 1.00 29.62 381 ALA A N 1
ATOM 3011 C CA . ALA A 1 381 ? -44.685 45.791 4.532 1.00 29.62 381 ALA A CA 1
ATOM 3012 C C . ALA A 1 381 ? -44.217 46.218 5.941 1.00 29.62 381 ALA A C 1
ATOM 3014 O O . ALA A 1 381 ? -45.007 46.760 6.713 1.00 29.62 381 ALA A O 1
ATOM 3015 N N . GLY A 1 382 ? -42.944 45.953 6.271 1.00 35.06 382 GLY A N 1
ATOM 3016 C CA . GLY A 1 382 ? -42.312 46.366 7.534 1.00 35.06 382 GLY A CA 1
ATOM 3017 C C . GLY A 1 382 ? -41.818 45.257 8.478 1.00 35.06 382 GLY A C 1
ATOM 3018 O O . GLY A 1 382 ? -41.499 45.564 9.623 1.00 35.06 382 GLY A O 1
ATOM 3019 N N . SER A 1 383 ? -41.736 43.985 8.067 1.00 35.41 383 SER A N 1
ATOM 3020 C CA . SER A 1 383 ? -41.171 42.933 8.930 1.00 35.41 383 SER A CA 1
ATOM 3021 C C . SER A 1 383 ? -39.641 43.041 9.088 1.00 35.41 383 SER A C 1
ATOM 3023 O O . SER A 1 383 ? -38.908 43.062 8.100 1.00 35.41 383 SER A O 1
ATOM 3025 N N . VAL A 1 384 ? -39.180 43.004 10.343 1.00 34.81 384 VAL A N 1
ATOM 3026 C CA . VAL A 1 384 ? -37.780 43.101 10.818 1.00 34.81 384 VAL A CA 1
ATOM 3027 C C . VAL A 1 384 ? -36.750 42.168 10.132 1.00 34.81 384 VAL A C 1
ATOM 3029 O O . VAL A 1 384 ? -35.610 42.605 9.986 1.00 34.81 384 VAL A O 1
ATOM 3032 N N . PRO A 1 385 ? -37.072 40.945 9.648 1.00 34.53 385 PRO A N 1
ATOM 3033 C CA . PRO A 1 385 ? -36.066 40.063 9.036 1.00 34.53 385 PRO A CA 1
ATOM 3034 C C . PRO A 1 385 ? -35.387 40.643 7.785 1.00 34.53 385 PRO A C 1
ATOM 3036 O O . PRO A 1 385 ? -34.214 40.383 7.552 1.00 34.53 385 PRO A O 1
ATOM 3039 N N . LEU A 1 386 ? -36.089 41.489 7.020 1.00 32.47 386 LEU A N 1
ATOM 3040 C CA . LEU A 1 386 ? -35.524 42.168 5.846 1.00 32.47 386 LEU A CA 1
ATOM 3041 C C . LEU A 1 386 ? -34.654 43.377 6.219 1.00 32.47 386 LEU A C 1
ATOM 3043 O O . LEU A 1 386 ? -33.842 43.803 5.413 1.00 32.47 386 LEU A O 1
ATOM 3047 N N . GLN A 1 387 ? -34.781 43.915 7.435 1.00 33.97 387 GLN A N 1
ATOM 3048 C CA . GLN A 1 387 ? -33.924 45.008 7.906 1.00 33.97 387 GLN A CA 1
ATOM 3049 C C . GLN A 1 387 ? -32.566 44.509 8.411 1.00 33.97 387 GLN A C 1
ATOM 3051 O O . GLN A 1 387 ? -31.595 45.250 8.327 1.00 33.97 387 GLN A O 1
ATOM 3056 N N . LEU A 1 388 ? -32.473 43.260 8.881 1.00 35.78 388 LEU A N 1
ATOM 3057 C CA . LEU A 1 388 ? -31.199 42.658 9.302 1.00 35.78 388 LEU A CA 1
ATOM 3058 C C . LEU A 1 388 ? -30.314 42.221 8.123 1.00 35.78 388 LEU A C 1
ATOM 3060 O O . LEU A 1 388 ? -29.107 42.128 8.298 1.00 35.78 388 LEU A O 1
ATOM 3064 N N . LEU A 1 389 ? -30.897 42.003 6.939 1.00 34.59 389 LEU A N 1
ATOM 3065 C CA . LEU A 1 389 ? -30.165 41.744 5.689 1.00 34.59 389 LEU A CA 1
ATOM 3066 C C . LEU A 1 389 ? -29.948 43.009 4.836 1.00 34.59 389 LEU A C 1
ATOM 3068 O O . LEU A 1 389 ? -29.294 42.934 3.806 1.00 34.59 389 LEU A O 1
ATOM 3072 N N . ALA A 1 390 ? -30.497 44.162 5.240 1.00 34.47 390 ALA A N 1
ATOM 3073 C CA . ALA A 1 390 ? -30.460 45.406 4.460 1.00 34.47 390 ALA A CA 1
ATOM 3074 C C . ALA A 1 390 ? -29.867 46.608 5.222 1.00 34.47 390 ALA A C 1
ATOM 3076 O O . ALA A 1 390 ? -30.094 47.751 4.827 1.00 34.47 390 ALA A O 1
ATOM 3077 N N . ALA A 1 391 ? -29.132 46.385 6.316 1.00 31.58 391 ALA A N 1
ATOM 3078 C CA . ALA A 1 391 ? -28.482 47.457 7.067 1.00 31.58 391 ALA A CA 1
ATOM 3079 C C . ALA A 1 391 ? -26.943 47.376 6.962 1.00 31.58 391 ALA A C 1
ATOM 3081 O O . ALA A 1 391 ? -26.331 46.574 7.663 1.00 31.58 391 ALA A O 1
ATOM 3082 N N . GLU A 1 392 ? -26.402 48.303 6.146 1.00 33.09 392 GLU A N 1
ATOM 3083 C CA . GLU A 1 392 ? -25.000 48.770 5.950 1.00 33.09 392 GLU A CA 1
ATOM 3084 C C . GLU A 1 392 ? -24.112 48.025 4.913 1.00 33.09 392 GLU A C 1
ATOM 3086 O O . GLU A 1 392 ? -23.935 46.819 5.037 1.00 33.09 392 GLU A O 1
ATOM 3091 N N . PRO A 1 393 ? -23.383 48.734 4.013 1.00 41.19 393 PRO A N 1
ATOM 3092 C CA . PRO A 1 393 ? -23.837 49.701 3.010 1.00 41.19 393 PRO A CA 1
ATOM 3093 C C . PRO A 1 393 ? -23.691 49.186 1.547 1.00 41.19 393 PRO A C 1
ATOM 3095 O O . PRO A 1 393 ? -22.722 48.531 1.190 1.00 41.19 393 PRO A O 1
ATOM 3098 N N . GLU A 1 394 ? -24.679 49.547 0.720 1.00 39.94 394 GLU A N 1
ATOM 3099 C CA . GLU A 1 394 ? -24.810 49.682 -0.756 1.00 39.94 394 GLU A CA 1
ATOM 3100 C C . GLU A 1 394 ? -23.955 48.934 -1.825 1.00 39.94 394 GLU A C 1
ATOM 3102 O O . GLU A 1 394 ? -24.268 49.126 -2.999 1.00 39.94 394 GLU A O 1
ATOM 3107 N N . GLU A 1 395 ? -22.996 48.043 -1.541 1.00 41.47 395 GLU A N 1
ATOM 3108 C CA . GLU A 1 395 ? -22.213 47.369 -2.615 1.00 41.47 395 GLU A CA 1
ATOM 3109 C C . GLU A 1 395 ? -22.607 45.919 -2.972 1.00 41.47 395 GLU A C 1
ATOM 3111 O O . GLU A 1 395 ? -22.249 45.457 -4.051 1.00 41.47 395 GLU A O 1
ATOM 3116 N N . GLU A 1 396 ? -23.435 45.223 -2.187 1.00 43.75 396 GLU A N 1
ATOM 3117 C CA . GLU A 1 396 ? -23.716 43.780 -2.398 1.00 43.75 396 GLU A CA 1
ATOM 3118 C C . GLU A 1 396 ? -25.195 43.453 -2.701 1.00 43.75 396 GLU A C 1
ATOM 3120 O O . GLU A 1 396 ? -25.715 42.387 -2.379 1.00 43.75 396 GLU A O 1
ATOM 3125 N N . ALA A 1 397 ? -25.926 44.354 -3.366 1.00 36.19 397 ALA A N 1
ATOM 3126 C CA . ALA A 1 397 ? -27.289 44.043 -3.827 1.00 36.19 397 ALA A CA 1
ATOM 3127 C C . ALA A 1 397 ? -27.327 43.073 -5.034 1.00 36.19 397 ALA A C 1
ATOM 3129 O O . ALA A 1 397 ? -28.407 42.614 -5.412 1.00 36.19 397 ALA A O 1
ATOM 3130 N N . ALA A 1 398 ? -26.173 42.760 -5.636 1.00 36.00 398 ALA A N 1
ATOM 3131 C CA . ALA A 1 398 ? -26.045 41.806 -6.740 1.00 36.00 398 ALA A CA 1
ATOM 3132 C C . ALA A 1 398 ? -25.986 40.333 -6.276 1.00 36.00 398 ALA A C 1
ATOM 3134 O O . ALA A 1 398 ? -26.279 39.432 -7.062 1.00 36.00 398 ALA A O 1
ATOM 3135 N N . ASP A 1 399 ? -25.718 40.077 -4.993 1.00 43.75 399 ASP A N 1
ATOM 3136 C CA . ASP A 1 399 ? -25.294 38.746 -4.540 1.00 43.75 399 ASP A CA 1
ATOM 3137 C C . ASP A 1 399 ? -26.448 37.790 -4.226 1.00 43.75 399 ASP A C 1
ATOM 3139 O O . ASP A 1 399 ? -26.252 36.583 -4.119 1.00 43.75 399 ASP A O 1
ATOM 3143 N N . VAL A 1 400 ? -27.689 38.272 -4.123 1.00 37.69 400 VAL A N 1
ATOM 3144 C CA . VAL A 1 400 ? -28.834 37.401 -3.790 1.00 37.69 400 VAL A CA 1
ATOM 3145 C C . VAL A 1 400 ? -29.227 36.488 -4.961 1.00 37.69 400 VAL A C 1
ATOM 3147 O O . VAL A 1 400 ? -29.659 35.358 -4.730 1.00 37.69 400 VAL A O 1
ATOM 3150 N N . GLU A 1 401 ? -29.018 36.917 -6.212 1.00 34.06 401 GLU A N 1
ATOM 3151 C CA . GLU A 1 401 ? -29.119 36.023 -7.379 1.00 34.06 401 GLU A CA 1
ATOM 3152 C C . GLU A 1 401 ? -27.889 35.103 -7.500 1.00 34.06 401 GLU A C 1
ATOM 3154 O O . GLU A 1 401 ? -28.027 33.942 -7.891 1.00 34.06 401 GLU A O 1
ATOM 3159 N N . GLU A 1 402 ? -26.703 35.555 -7.085 1.00 37.91 402 GLU A N 1
ATOM 3160 C CA . GLU A 1 402 ? -25.463 34.764 -7.116 1.00 37.91 402 GLU A CA 1
ATOM 3161 C C . GLU A 1 402 ? -25.425 33.663 -6.034 1.00 37.91 402 GLU A C 1
ATOM 3163 O O . GLU A 1 402 ? -24.909 32.568 -6.275 1.00 37.91 402 GLU A O 1
ATOM 3168 N N . ILE A 1 403 ? -26.095 33.874 -4.893 1.00 40.56 403 ILE A N 1
ATOM 3169 C CA . ILE A 1 403 ? -26.298 32.881 -3.822 1.00 40.56 403 ILE A CA 1
ATOM 3170 C C . ILE A 1 403 ? -27.040 31.630 -4.332 1.00 40.56 403 ILE A C 1
ATOM 3172 O O . ILE A 1 403 ? -26.746 30.517 -3.889 1.00 40.56 403 ILE A O 1
ATOM 3176 N N . ALA A 1 404 ? -27.965 31.782 -5.287 1.00 35.91 404 ALA A N 1
ATOM 3177 C CA . ALA A 1 404 ? -28.668 30.654 -5.901 1.00 35.91 404 ALA A CA 1
ATOM 3178 C C . ALA A 1 404 ? -27.834 29.957 -6.993 1.00 35.91 404 ALA A C 1
ATOM 3180 O O . ALA A 1 404 ? -27.900 28.738 -7.136 1.00 35.91 404 ALA A O 1
ATOM 3181 N N . TYR A 1 405 ? -27.018 30.702 -7.746 1.00 33.72 405 TYR A N 1
ATOM 3182 C CA . TYR A 1 405 ? -26.243 30.145 -8.861 1.00 33.72 405 TYR A CA 1
ATOM 3183 C C . TYR A 1 405 ? -24.909 29.503 -8.444 1.00 33.72 405 TYR A C 1
ATOM 3185 O O . TYR A 1 405 ? -24.482 28.542 -9.086 1.00 33.72 405 TYR A O 1
ATOM 3193 N N . GLY A 1 406 ? -24.280 29.947 -7.350 1.00 34.78 406 GLY A N 1
ATOM 3194 C CA . GLY A 1 406 ? -22.972 29.445 -6.900 1.00 34.78 406 GLY A CA 1
ATOM 3195 C C . GLY A 1 406 ? -22.956 27.998 -6.380 1.00 34.78 406 GLY A C 1
ATOM 3196 O O . GLY A 1 406 ? -21.889 27.400 -6.276 1.00 34.78 406 GLY A O 1
ATOM 3197 N N . THR A 1 407 ? -24.120 27.410 -6.074 1.00 41.81 407 THR A N 1
ATOM 3198 C CA . THR A 1 407 ? -24.244 26.015 -5.593 1.00 41.81 407 THR A CA 1
ATOM 3199 C C . THR A 1 407 ? -24.761 25.038 -6.654 1.00 41.81 407 THR A C 1
ATOM 3201 O O . THR A 1 407 ? -24.780 23.832 -6.416 1.00 41.81 407 THR A O 1
ATOM 3204 N N . GLY A 1 408 ? -25.187 25.529 -7.826 1.00 34.00 408 GLY A N 1
ATOM 3205 C CA . GLY A 1 408 ? -25.765 24.699 -8.890 1.00 34.00 408 GLY A CA 1
ATOM 3206 C C . GLY A 1 408 ? -27.118 24.045 -8.555 1.00 34.00 408 GLY A C 1
ATOM 3207 O O . GLY A 1 408 ? -27.595 23.225 -9.339 1.00 34.00 408 GLY A O 1
ATOM 3208 N N . LEU A 1 409 ? -27.748 24.391 -7.427 1.00 34.59 409 LEU A N 1
ATOM 3209 C CA . LEU A 1 409 ? -29.058 23.885 -7.011 1.00 34.59 409 LEU A CA 1
ATOM 3210 C C . LEU A 1 409 ? -30.141 24.945 -7.253 1.00 34.59 409 LEU A C 1
ATOM 3212 O O . LEU A 1 409 ? -29.966 26.116 -6.931 1.00 34.59 409 LEU A O 1
ATOM 3216 N N . ALA A 1 410 ? -31.284 24.536 -7.811 1.00 33.88 410 ALA A N 1
ATOM 3217 C CA . ALA A 1 410 ? -32.436 25.424 -7.958 1.00 33.88 410 ALA A CA 1
ATOM 3218 C C . ALA A 1 410 ? -32.893 25.942 -6.573 1.00 33.88 410 ALA A C 1
ATOM 3220 O O . ALA A 1 410 ? -32.887 25.157 -5.621 1.00 33.88 410 ALA A O 1
ATOM 3221 N N . PRO A 1 411 ? -33.358 27.202 -6.438 1.00 39.12 411 PRO A N 1
ATOM 3222 C CA . PRO A 1 411 ? -33.835 27.765 -5.167 1.00 39.12 411 PRO A CA 1
ATOM 3223 C C . PRO A 1 411 ? -34.870 26.891 -4.442 1.00 39.12 411 PRO A C 1
ATOM 3225 O O . PRO A 1 411 ? -34.946 26.897 -3.218 1.00 39.12 411 PRO A O 1
ATOM 3228 N N . GLU A 1 412 ? -35.646 26.102 -5.191 1.00 37.12 412 GLU A N 1
ATOM 3229 C CA . GLU A 1 412 ? -36.659 25.176 -4.673 1.00 37.12 412 GLU A CA 1
ATOM 3230 C C . GLU A 1 412 ? -36.067 23.964 -3.924 1.00 37.12 412 GLU A C 1
ATOM 3232 O O . GLU A 1 412 ? -36.744 23.381 -3.074 1.00 37.12 412 GLU A O 1
ATOM 3237 N N . ALA A 1 413 ? -34.813 23.588 -4.199 1.00 39.25 413 ALA A N 1
ATOM 3238 C CA . ALA A 1 413 ? -34.133 22.462 -3.554 1.00 39.25 413 ALA A CA 1
ATOM 3239 C C . ALA A 1 413 ? -33.662 22.793 -2.126 1.00 39.25 413 ALA A C 1
ATOM 3241 O O . ALA A 1 413 ? -33.607 21.906 -1.276 1.00 39.25 413 ALA A O 1
ATOM 3242 N N . CYS A 1 414 ? -33.404 24.070 -1.822 1.00 42.31 414 CYS A N 1
ATOM 3243 C CA . CYS A 1 414 ? -32.925 24.520 -0.509 1.00 42.31 414 CYS A CA 1
ATOM 3244 C C . CYS A 1 414 ? -33.987 24.463 0.607 1.00 42.31 414 CYS A C 1
ATOM 3246 O O . CYS A 1 414 ? -33.657 24.662 1.776 1.00 42.31 414 CYS A O 1
ATOM 3248 N N . PHE A 1 415 ? -35.252 24.184 0.273 1.00 54.19 415 PHE A N 1
ATOM 3249 C CA . PHE A 1 415 ? -36.371 24.193 1.226 1.00 54.19 415 PHE A CA 1
ATOM 3250 C C . PHE A 1 415 ? -37.005 22.818 1.470 1.00 54.19 415 PHE A C 1
ATOM 3252 O O . PHE A 1 415 ? -37.956 22.713 2.246 1.00 54.19 415 PHE A O 1
ATOM 3259 N N . GLN A 1 416 ? -36.508 21.753 0.836 1.00 70.81 416 GLN A N 1
ATOM 3260 C CA . GLN A 1 416 ? -37.032 20.407 1.060 1.00 70.81 416 GLN A CA 1
ATOM 3261 C C . GLN A 1 416 ? -36.319 19.730 2.231 1.00 70.81 416 GLN A C 1
ATOM 3263 O O . GLN A 1 416 ? -35.092 19.689 2.302 1.00 70.81 416 GLN A O 1
ATOM 3268 N N . ILE A 1 417 ? -37.102 19.157 3.150 1.00 81.62 417 ILE A N 1
ATOM 3269 C CA . ILE A 1 417 ? -36.556 18.288 4.193 1.00 81.62 417 ILE A CA 1
ATOM 3270 C C . ILE A 1 417 ? -35.973 17.058 3.501 1.00 81.62 417 ILE A C 1
ATOM 3272 O O . ILE A 1 417 ? -36.706 16.285 2.878 1.00 81.62 417 ILE A O 1
ATOM 3276 N N . ARG A 1 418 ? -34.657 16.875 3.629 1.00 88.12 418 ARG A N 1
ATOM 3277 C CA . ARG A 1 418 ? -33.956 15.715 3.078 1.00 88.12 418 ARG A CA 1
ATOM 3278 C C . ARG A 1 418 ? -34.574 14.423 3.633 1.00 88.12 418 ARG A C 1
ATOM 3280 O O . ARG A 1 418 ? -34.847 14.357 4.837 1.00 88.12 418 ARG A O 1
ATOM 3287 N N . PRO A 1 419 ? -34.770 13.374 2.814 1.00 92.44 419 PRO A N 1
ATOM 3288 C CA . PRO A 1 419 ? -35.359 12.119 3.280 1.00 92.44 419 PRO A CA 1
ATOM 3289 C C . PRO A 1 419 ? -34.635 11.512 4.493 1.00 92.44 419 PRO A C 1
ATOM 3291 O O . PRO A 1 419 ? -35.280 11.046 5.431 1.00 92.44 419 PRO A O 1
ATOM 3294 N N . ALA A 1 420 ? -33.301 11.595 4.526 1.00 91.69 420 ALA A N 1
ATOM 3295 C CA . ALA A 1 420 ? -32.489 11.142 5.653 1.00 91.69 420 ALA A CA 1
ATOM 3296 C C . ALA A 1 420 ? -32.708 11.971 6.937 1.00 91.69 420 ALA A C 1
ATOM 3298 O O . ALA A 1 420 ? -32.717 11.405 8.031 1.00 91.69 420 ALA A O 1
ATOM 3299 N N . ALA A 1 421 ? -32.929 13.287 6.823 1.00 93.44 421 ALA A N 1
ATOM 3300 C CA . ALA A 1 421 ? -33.243 14.158 7.961 1.00 93.44 421 ALA A CA 1
ATOM 3301 C C . ALA A 1 421 ? -34.620 13.827 8.548 1.00 93.44 421 ALA A C 1
ATOM 3303 O O . ALA A 1 421 ? -34.786 13.752 9.765 1.00 93.44 421 ALA A O 1
ATOM 3304 N N . ARG A 1 422 ? -35.601 13.566 7.676 1.00 94.19 422 ARG A N 1
ATOM 3305 C CA . ARG A 1 422 ? -36.939 13.125 8.079 1.00 94.19 422 ARG A CA 1
ATOM 3306 C C . ARG A 1 422 ? -36.892 11.788 8.818 1.00 94.19 422 ARG A C 1
ATOM 3308 O O . ARG A 1 422 ? -37.456 11.687 9.902 1.00 94.19 422 ARG A O 1
ATOM 3315 N N . LEU A 1 423 ? -36.204 10.791 8.259 1.00 95.25 423 LEU A N 1
ATOM 3316 C CA . LEU A 1 423 ? -36.089 9.470 8.881 1.00 95.25 423 LEU A CA 1
ATOM 3317 C C . LEU A 1 423 ? -35.380 9.543 10.244 1.00 95.25 423 LEU A C 1
ATOM 3319 O O . LEU A 1 423 ? -35.802 8.887 11.193 1.00 95.25 423 LEU A O 1
ATOM 3323 N N . LEU A 1 424 ? -34.331 10.371 10.358 1.00 95.94 424 LEU A N 1
ATOM 3324 C CA . LEU A 1 424 ? -33.644 10.627 11.629 1.00 95.94 424 LEU A CA 1
ATOM 3325 C C . LEU A 1 424 ? -34.599 11.189 12.680 1.00 95.94 424 LEU A C 1
ATOM 3327 O O . LEU A 1 424 ? -34.621 10.726 13.815 1.00 95.94 424 LEU A O 1
ATOM 3331 N N . LEU A 1 425 ? -35.388 12.183 12.288 1.00 95.06 425 LEU A N 1
ATOM 3332 C CA . LEU A 1 425 ? -36.331 12.859 13.160 1.00 95.06 425 LEU A CA 1
ATOM 3333 C C . LEU A 1 425 ? -37.423 11.901 13.653 1.00 95.06 425 LEU A C 1
ATOM 3335 O O . LEU A 1 425 ? -37.634 11.814 14.858 1.00 95.06 425 LEU A O 1
ATOM 3339 N N . GLU A 1 426 ? -38.024 11.114 12.756 1.00 94.25 426 GLU A N 1
ATOM 3340 C CA . GLU A 1 426 ? -39.005 10.073 13.105 1.00 94.25 426 GLU A CA 1
ATOM 3341 C C . GLU A 1 426 ? -38.418 9.045 14.095 1.00 94.25 426 GLU A C 1
ATOM 3343 O O . GLU A 1 426 ? -39.044 8.735 15.107 1.00 94.25 426 GLU A O 1
ATOM 3348 N N . ALA A 1 427 ? -37.180 8.586 13.876 1.00 94.31 427 ALA A N 1
ATOM 3349 C CA . ALA A 1 427 ? -36.510 7.628 14.764 1.00 94.31 427 ALA A CA 1
ATOM 3350 C C . ALA A 1 427 ? -36.205 8.188 16.166 1.00 94.31 427 ALA A C 1
ATOM 3352 O O . ALA A 1 427 ? -36.213 7.458 17.164 1.00 94.31 427 ALA A O 1
ATOM 3353 N N . LEU A 1 428 ? -35.887 9.481 16.243 1.00 94.69 428 LEU A N 1
ATOM 3354 C CA . LEU A 1 428 ? -35.509 10.154 17.482 1.00 94.69 428 LEU A CA 1
ATOM 3355 C C . LEU A 1 428 ? -36.718 10.535 18.343 1.00 94.69 428 LEU A C 1
ATOM 3357 O O . LEU A 1 428 ? -36.597 10.563 19.565 1.00 94.69 428 LEU A O 1
ATOM 3361 N N . GLU A 1 429 ? -37.883 10.786 17.746 1.00 90.81 429 GLU A N 1
ATOM 3362 C CA . GLU A 1 429 ? -39.111 11.090 18.491 1.00 90.81 429 GLU A CA 1
ATOM 3363 C C . GLU A 1 429 ? -39.658 9.920 19.302 1.00 90.81 429 GLU A C 1
ATOM 3365 O O . GLU A 1 429 ? -40.315 10.120 20.323 1.00 90.81 429 GLU A O 1
ATOM 3370 N N . GLU A 1 430 ? -39.373 8.693 18.875 1.00 88.06 430 GLU A N 1
ATOM 3371 C CA . GLU A 1 430 ? -39.744 7.492 19.622 1.00 88.06 430 GLU A CA 1
ATOM 3372 C C . GLU A 1 430 ? -38.919 7.332 20.915 1.00 88.06 430 GLU A C 1
ATOM 3374 O O . GLU A 1 430 ? -39.219 6.477 21.753 1.00 88.06 430 GLU A O 1
ATOM 3379 N N . GLN A 1 431 ? -37.888 8.162 21.115 1.00 82.62 431 GLN A N 1
ATOM 3380 C CA . GLN A 1 431 ? -37.041 8.139 22.304 1.00 82.62 431 GLN A CA 1
ATOM 3381 C C . GLN A 1 431 ? -37.642 8.989 23.434 1.00 82.62 431 GLN A C 1
ATOM 3383 O O . GLN A 1 431 ? -38.021 10.139 23.251 1.00 82.62 431 GLN A O 1
ATOM 3388 N N . CYS A 1 432 ? -37.674 8.443 24.657 1.00 69.69 432 CYS A N 1
ATOM 3389 C CA . CYS A 1 432 ? -38.339 9.087 25.802 1.00 69.69 432 CYS A CA 1
ATOM 3390 C C . CYS A 1 432 ? -37.674 10.400 26.269 1.00 69.69 432 CYS A C 1
ATOM 3392 O O . CYS A 1 432 ? -38.322 11.201 26.939 1.00 69.69 432 CYS A O 1
ATOM 3394 N N . SER A 1 433 ? -36.378 10.583 25.996 1.00 90.25 433 SER A N 1
ATOM 3395 C CA . SER A 1 433 ? -35.621 11.822 26.228 1.00 90.25 433 SER A CA 1
ATOM 3396 C C . SER A 1 433 ? -34.223 11.696 25.616 1.00 90.25 433 SER A C 1
ATOM 3398 O O . SER A 1 433 ? -33.538 10.681 25.819 1.00 90.25 433 SER A O 1
ATOM 3400 N N . LEU A 1 434 ? -33.801 12.730 24.885 1.00 94.12 434 LEU A N 1
ATOM 3401 C CA . LEU A 1 434 ? -32.448 12.853 24.331 1.00 94.12 434 LEU A CA 1
ATOM 3402 C C . LEU A 1 434 ? -31.505 13.685 25.211 1.00 94.12 434 LEU A C 1
ATOM 3404 O O . LEU A 1 434 ? -30.317 13.767 24.904 1.00 94.12 434 LEU A O 1
ATOM 3408 N N . GLY A 1 435 ? -32.009 14.286 26.294 1.00 94.62 435 GLY A N 1
ATOM 3409 C CA . GLY A 1 435 ? -31.240 15.240 27.094 1.00 94.62 435 GLY A CA 1
ATOM 3410 C C . GLY A 1 435 ? -30.820 16.458 26.268 1.00 94.62 435 GLY A C 1
ATOM 3411 O O . GLY A 1 435 ? -31.588 16.930 25.420 1.00 94.62 435 GLY A O 1
ATOM 3412 N N . ARG A 1 436 ? -29.611 16.971 26.517 1.00 94.94 436 ARG A N 1
ATOM 3413 C CA . ARG A 1 436 ? -29.043 18.070 25.730 1.00 94.94 436 ARG A CA 1
ATOM 3414 C C . ARG A 1 436 ? -28.411 17.539 24.445 1.00 94.94 436 ARG A C 1
ATOM 3416 O O . ARG A 1 436 ? -27.504 16.705 24.492 1.00 94.94 436 ARG A O 1
ATOM 3423 N N . VAL A 1 437 ? -28.883 18.050 23.312 1.00 96.44 437 VAL A N 1
ATOM 3424 C CA . VAL A 1 437 ? -28.495 17.603 21.971 1.00 96.44 437 VAL A CA 1
ATOM 3425 C C . VAL A 1 437 ? -27.467 18.550 21.347 1.00 96.44 437 VAL A C 1
ATOM 3427 O O . VAL A 1 437 ? -27.615 19.765 21.442 1.00 96.44 437 VAL A O 1
ATOM 3430 N N . LEU A 1 438 ? -26.461 18.002 20.668 1.00 96.81 438 LEU A N 1
ATOM 3431 C CA . LEU A 1 438 ? -25.628 18.708 19.691 1.00 96.81 438 LEU A CA 1
ATOM 3432 C C . LEU A 1 438 ? -25.973 18.208 18.287 1.00 96.81 438 LEU A C 1
ATOM 3434 O O . LEU A 1 438 ? -25.912 17.005 18.045 1.00 96.81 438 LEU A O 1
ATOM 3438 N N . GLU A 1 439 ? -26.285 19.108 17.360 1.00 96.62 439 GLU A N 1
ATOM 3439 C CA . GLU A 1 439 ? -26.435 18.777 15.940 1.00 96.62 439 GLU A CA 1
ATOM 3440 C C . GLU A 1 439 ? -25.218 19.255 15.138 1.00 96.62 439 GLU A C 1
ATOM 3442 O O . GLU A 1 439 ? -24.873 20.442 15.168 1.00 96.62 439 GLU A O 1
ATOM 3447 N N . LEU A 1 440 ? -24.573 18.320 14.432 1.00 95.56 440 LEU A N 1
ATOM 3448 C CA . LEU A 1 440 ? -23.443 18.568 13.534 1.00 95.56 440 LEU A CA 1
ATOM 3449 C C . LEU A 1 440 ? -23.935 18.701 12.090 1.00 95.56 440 LEU A C 1
ATOM 3451 O O . LEU A 1 440 ? -24.623 17.804 11.599 1.00 95.56 440 LEU A O 1
ATOM 3455 N N . GLY A 1 441 ? -23.552 19.786 11.411 1.00 93.69 441 GLY A N 1
ATOM 3456 C CA . GLY A 1 441 ? -23.995 20.064 10.039 1.00 93.69 441 GLY A CA 1
ATOM 3457 C C . GLY A 1 441 ? -25.498 20.327 9.970 1.00 93.69 441 GLY A C 1
ATOM 3458 O O . GLY A 1 441 ? -26.208 19.708 9.182 1.00 93.69 441 GLY A O 1
ATOM 3459 N N . ALA A 1 442 ? -26.000 21.188 10.858 1.00 94.12 442 ALA A N 1
ATOM 3460 C CA . ALA A 1 442 ? -27.429 21.401 11.053 1.00 94.12 442 ALA A CA 1
ATOM 3461 C C . ALA A 1 442 ? -28.124 22.045 9.838 1.00 94.12 442 ALA A C 1
ATOM 3463 O O . ALA A 1 442 ? -29.352 21.980 9.735 1.00 94.12 442 ALA A O 1
ATOM 3464 N N . GLY A 1 443 ? -27.381 22.687 8.928 1.00 92.94 443 GLY A N 1
ATOM 3465 C CA . GLY A 1 443 ? -27.920 23.349 7.746 1.00 92.94 443 GLY A CA 1
ATOM 3466 C C . GLY A 1 443 ? -28.942 24.423 8.117 1.00 92.94 443 GLY A C 1
ATOM 3467 O O . GLY A 1 443 ? -28.592 25.501 8.585 1.00 92.94 443 GLY A O 1
ATOM 3468 N N . THR A 1 444 ? -30.228 24.128 7.914 1.00 92.56 444 THR A N 1
ATOM 3469 C CA . THR A 1 444 ? -31.353 25.014 8.270 1.00 92.56 444 THR A CA 1
ATOM 3470 C C . THR A 1 444 ? -31.880 24.798 9.696 1.00 92.56 444 THR A C 1
ATOM 3472 O O . THR A 1 444 ? -32.691 25.592 10.179 1.00 92.56 444 THR A O 1
ATOM 3475 N N . GLY A 1 445 ? -31.430 23.744 10.384 1.00 93.56 445 GLY A N 1
ATOM 3476 C CA . GLY A 1 445 ? -31.785 23.408 11.765 1.00 93.56 445 GLY A CA 1
ATOM 3477 C C . GLY A 1 445 ? -33.059 22.584 11.911 1.00 93.56 445 GLY A C 1
ATOM 3478 O O . GLY A 1 445 ? -33.581 22.472 13.018 1.00 93.56 445 GLY A O 1
ATOM 3479 N N . VAL A 1 446 ? -33.592 22.027 10.818 1.00 93.88 446 VAL A N 1
ATOM 3480 C CA . VAL A 1 446 ? -34.886 21.319 10.804 1.00 93.88 446 VAL A CA 1
ATOM 3481 C C . VAL A 1 446 ? -34.973 20.229 11.872 1.00 93.88 446 VAL A C 1
ATOM 3483 O O . VAL A 1 446 ? -36.005 20.134 12.538 1.00 93.88 446 VAL A O 1
ATOM 3486 N N . VAL A 1 447 ? -33.926 19.421 12.063 1.00 95.06 447 VAL A N 1
ATOM 3487 C CA . VAL A 1 447 ? -33.966 18.299 13.013 1.00 95.06 447 VAL A CA 1
ATOM 3488 C C . VAL A 1 447 ? -33.851 18.815 14.449 1.00 95.06 447 VAL A C 1
ATOM 3490 O O . VAL A 1 447 ? -34.768 18.604 15.245 1.00 95.06 447 VAL A O 1
ATOM 3493 N N . GLY A 1 448 ? -32.792 19.550 14.789 1.00 94.62 448 GLY A N 1
ATOM 3494 C CA . GLY A 1 448 ? -32.545 20.027 16.149 1.00 94.62 448 GLY A CA 1
ATOM 3495 C C . GLY A 1 448 ? -33.590 21.016 16.673 1.00 94.62 448 GLY A C 1
ATOM 3496 O O . GLY A 1 448 ? -34.030 20.878 17.818 1.00 94.62 448 GLY A O 1
ATOM 3497 N N . LEU A 1 449 ? -34.072 21.953 15.843 1.00 94.50 449 LEU A N 1
ATOM 3498 C CA . LEU A 1 449 ? -35.176 22.854 16.219 1.00 94.50 449 LEU A CA 1
ATOM 3499 C C . LEU A 1 449 ? -36.458 22.066 16.494 1.00 94.50 449 LEU A C 1
ATOM 3501 O O . LEU A 1 449 ? -37.165 22.339 17.467 1.00 94.50 449 LEU A O 1
ATOM 3505 N N . SER A 1 450 ? -36.750 21.058 15.668 1.00 94.06 450 SER A N 1
ATOM 3506 C CA . SER A 1 450 ? -37.933 20.223 15.856 1.00 94.06 450 SER A CA 1
ATOM 3507 C C . SER A 1 450 ? -37.865 19.423 17.154 1.00 94.06 450 SER A C 1
ATOM 3509 O O . SER A 1 450 ? -38.821 19.451 17.927 1.00 94.06 450 SER A O 1
ATOM 3511 N N . LEU A 1 451 ? -36.734 18.773 17.437 1.00 94.06 451 LEU A N 1
ATOM 3512 C CA . LEU A 1 451 ? -36.540 18.003 18.669 1.00 94.06 451 LEU A CA 1
ATOM 3513 C C . LEU A 1 451 ? -36.670 18.881 19.923 1.00 94.06 451 LEU A C 1
ATOM 3515 O O . LEU A 1 451 ? -37.318 18.477 20.892 1.00 94.06 451 LEU A O 1
ATOM 3519 N N . ALA A 1 452 ? -36.105 20.092 19.897 1.00 93.44 452 ALA A N 1
ATOM 3520 C CA . ALA A 1 452 ? -36.194 21.039 21.006 1.00 93.44 452 ALA A CA 1
ATOM 3521 C C . ALA A 1 452 ? -37.617 21.599 21.187 1.00 93.44 452 ALA A C 1
ATOM 3523 O O . ALA A 1 452 ? -38.132 21.629 22.303 1.00 93.44 452 ALA A O 1
ATOM 3524 N N . SER A 1 453 ? -38.292 21.993 20.100 1.00 91.75 453 SER A N 1
ATOM 3525 C CA . SER A 1 453 ? -39.657 22.552 20.155 1.00 91.75 453 SER A CA 1
ATOM 3526 C C . SER A 1 453 ? -40.699 21.569 20.704 1.00 91.75 453 SER A C 1
ATOM 3528 O O . SER A 1 453 ? -41.703 21.979 21.284 1.00 91.75 453 SER A O 1
ATOM 3530 N N . ARG A 1 454 ? -40.447 20.265 20.559 1.00 91.50 454 ARG A N 1
ATOM 3531 C CA . ARG A 1 454 ? -41.332 19.182 21.013 1.00 91.50 454 ARG A CA 1
ATOM 3532 C C . ARG A 1 454 ? -41.009 18.671 22.408 1.00 91.50 454 ARG A C 1
ATOM 3534 O O . ARG A 1 454 ? -41.714 17.801 22.911 1.00 91.50 454 ARG A O 1
ATOM 3541 N N . GLY A 1 455 ? -39.942 19.181 23.020 1.00 92.69 455 GLY A N 1
ATOM 3542 C CA . GLY A 1 455 ? -39.455 18.703 24.310 1.00 92.69 455 GLY A CA 1
ATOM 3543 C C . GLY A 1 455 ? -38.855 17.294 24.267 1.00 92.69 455 GLY A C 1
ATOM 3544 O O . GLY A 1 455 ? -38.702 16.681 25.320 1.00 92.69 455 GLY A O 1
ATOM 3545 N N . VAL A 1 456 ? -38.514 16.778 23.078 1.00 94.94 456 VAL A N 1
ATOM 3546 C CA . VAL A 1 456 ? -37.767 15.513 22.924 1.00 94.94 456 VAL A CA 1
ATOM 3547 C C . VAL A 1 456 ? -36.312 15.718 23.369 1.00 94.94 456 VAL A C 1
ATOM 3549 O O . VAL A 1 456 ? -35.726 14.862 24.037 1.00 94.94 456 VAL A O 1
ATOM 3552 N N . ALA A 1 457 ? -35.753 16.890 23.052 1.00 95.12 457 ALA A N 1
ATOM 3553 C CA . ALA A 1 457 ? -34.503 17.401 23.609 1.00 95.12 457 ALA A CA 1
ATOM 3554 C C . ALA A 1 457 ? -34.794 18.439 24.707 1.00 95.12 457 ALA A C 1
ATOM 3556 O O . ALA A 1 457 ? -35.662 19.295 24.536 1.00 95.12 457 ALA A O 1
ATOM 3557 N N . SER A 1 458 ? -34.048 18.406 25.817 1.00 93.44 458 SER A N 1
ATOM 3558 C CA . SER A 1 458 ? -34.148 19.433 26.872 1.00 93.44 458 SER A CA 1
ATOM 3559 C C . SER A 1 458 ? -33.526 20.770 26.455 1.00 93.44 458 SER A C 1
ATOM 3561 O O . SER A 1 458 ? -33.833 21.808 27.036 1.00 93.44 458 SER A O 1
ATOM 3563 N N . GLY A 1 459 ? -32.664 20.730 25.441 1.00 93.38 459 GLY A N 1
ATOM 3564 C CA . GLY A 1 459 ? -32.105 21.864 24.719 1.00 93.38 459 GLY A CA 1
ATOM 3565 C C . GLY A 1 459 ? -31.241 21.361 23.566 1.00 93.38 459 GLY A C 1
ATOM 3566 O O . GLY A 1 459 ? -30.790 20.212 23.597 1.00 93.38 459 GLY A O 1
ATOM 3567 N N . ALA A 1 460 ? -31.016 22.197 22.554 1.00 94.75 460 ALA A N 1
ATOM 3568 C CA . ALA A 1 460 ? -30.167 21.844 21.416 1.00 94.75 460 ALA A CA 1
ATOM 3569 C C . ALA A 1 460 ? -29.100 22.911 21.148 1.00 94.75 460 ALA A C 1
ATOM 3571 O O . ALA A 1 460 ? -29.378 24.102 21.255 1.00 94.75 460 ALA A O 1
ATOM 3572 N N . VAL A 1 461 ? -27.897 22.478 20.775 1.00 95.81 461 VAL A N 1
ATOM 3573 C CA . VAL A 1 461 ? -26.849 23.322 20.193 1.00 95.81 461 VAL A CA 1
ATOM 3574 C C . VAL A 1 461 ? -26.731 22.953 18.721 1.00 95.81 461 VAL A C 1
ATOM 3576 O O . VAL A 1 461 ? -26.477 21.792 18.403 1.00 95.81 461 VAL A O 1
ATOM 3579 N N . LEU A 1 462 ? -26.948 23.914 17.825 1.00 95.50 462 LEU A N 1
ATOM 3580 C CA . LEU A 1 462 ? -26.917 23.676 16.377 1.00 95.50 462 LEU A CA 1
ATOM 3581 C C . LEU A 1 462 ? -25.639 24.252 15.787 1.00 95.50 462 LEU A C 1
ATOM 3583 O O . LEU A 1 462 ? -25.344 25.429 15.998 1.00 95.50 462 LEU A O 1
ATOM 3587 N N . THR A 1 463 ? -24.892 23.435 15.051 1.00 95.00 463 THR A N 1
ATOM 3588 C CA . THR A 1 463 ? -23.594 23.823 14.493 1.00 95.00 463 THR A CA 1
ATOM 3589 C C . THR A 1 463 ? -23.506 23.515 13.010 1.00 95.00 463 THR A C 1
ATOM 3591 O O . THR A 1 463 ? -24.107 22.559 12.526 1.00 95.00 463 THR A O 1
ATOM 3594 N N . ASP A 1 464 ? -22.744 24.334 12.296 1.00 93.44 464 ASP A N 1
ATOM 3595 C CA . ASP A 1 464 ? -22.452 24.153 10.882 1.00 93.44 464 ASP A CA 1
ATOM 3596 C C 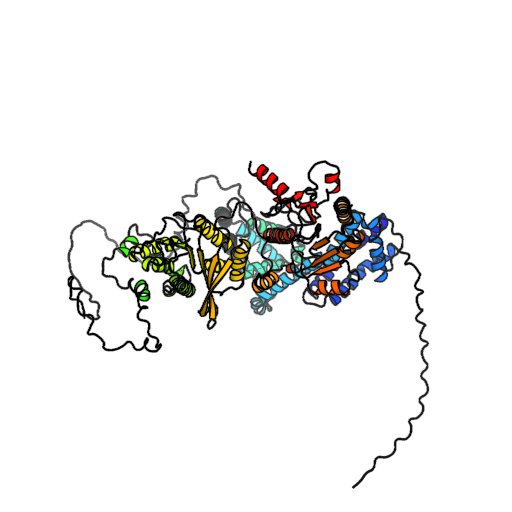. ASP A 1 464 ? -21.062 24.721 10.561 1.00 93.44 464 ASP A C 1
ATOM 3598 O O . ASP A 1 464 ? -20.576 25.627 11.251 1.00 93.44 464 ASP A O 1
ATOM 3602 N N . SER A 1 465 ? -20.420 24.184 9.527 1.00 89.38 465 SER A N 1
ATOM 3603 C CA . SER A 1 465 ? -19.148 24.697 9.017 1.00 89.38 465 SER A CA 1
ATOM 3604 C C . SER A 1 465 ? -19.335 25.918 8.112 1.00 89.38 465 SER A C 1
ATOM 3606 O O . SER A 1 465 ? -18.401 26.700 7.955 1.00 89.38 465 SER A O 1
ATOM 3608 N N . ASP A 1 466 ? -20.524 26.108 7.528 1.00 86.00 466 ASP A N 1
ATOM 3609 C CA . ASP A 1 466 ? -20.830 27.252 6.667 1.00 86.00 466 ASP A CA 1
ATOM 3610 C C . ASP A 1 466 ? -21.396 28.427 7.485 1.00 86.00 466 ASP A C 1
ATOM 3612 O O . ASP A 1 466 ? -22.446 28.337 8.130 1.00 86.00 466 ASP A O 1
ATOM 3616 N N . ALA A 1 467 ? -20.720 29.577 7.425 1.00 85.00 467 ALA A N 1
ATOM 3617 C CA . ALA A 1 467 ? -21.140 30.798 8.110 1.00 85.00 467 ALA A CA 1
ATOM 3618 C C . ALA A 1 467 ? -22.547 31.273 7.693 1.00 85.00 467 ALA A C 1
ATOM 3620 O O . ALA A 1 467 ? -23.265 31.855 8.511 1.00 85.00 467 ALA A O 1
ATOM 3621 N N . ARG A 1 468 ? -22.975 30.994 6.455 1.00 86.00 468 ARG A N 1
ATOM 3622 C CA . ARG A 1 468 ? -24.322 31.311 5.953 1.00 86.00 468 ARG A CA 1
ATOM 3623 C C . ARG A 1 468 ? -25.378 30.439 6.627 1.00 86.00 468 ARG A C 1
ATOM 3625 O O . ARG A 1 468 ? -26.414 30.950 7.054 1.00 86.00 468 ARG A O 1
ATOM 3632 N N . CYS A 1 469 ? -25.089 29.149 6.807 1.00 88.69 469 CYS A N 1
ATOM 3633 C CA . CYS A 1 469 ? -25.940 28.240 7.575 1.00 88.69 469 CYS A CA 1
ATOM 3634 C C . CYS A 1 469 ? -26.049 28.696 9.033 1.00 88.69 469 CYS A C 1
ATOM 3636 O O . CYS A 1 469 ? -27.153 28.756 9.562 1.00 88.69 469 CYS A O 1
ATOM 3638 N N . ILE A 1 470 ? -24.956 29.146 9.662 1.00 89.12 470 ILE A N 1
ATOM 3639 C CA . ILE A 1 470 ? -25.001 29.716 11.021 1.00 89.12 470 ILE A CA 1
ATOM 3640 C C . ILE A 1 470 ? -25.936 30.935 11.113 1.00 89.12 470 ILE A C 1
ATOM 3642 O O . ILE A 1 470 ? -26.718 31.043 12.062 1.00 89.12 470 ILE A O 1
ATOM 3646 N N . GLN A 1 471 ? -25.893 31.857 10.146 1.00 85.31 471 GLN A N 1
ATOM 3647 C CA . GLN A 1 471 ? -26.803 33.010 10.124 1.00 85.31 471 GLN A CA 1
ATOM 3648 C C . GLN A 1 471 ? -28.270 32.573 9.994 1.00 85.31 471 GLN A C 1
ATOM 3650 O O . GLN A 1 471 ? -29.127 33.050 10.744 1.00 85.31 471 GLN A O 1
ATOM 3655 N N . LEU A 1 472 ? -28.549 31.624 9.097 1.00 89.19 472 LEU A N 1
ATOM 3656 C CA . LEU A 1 472 ? -29.887 31.074 8.897 1.00 89.19 472 LEU A CA 1
ATOM 3657 C C . LEU A 1 472 ? -30.399 30.332 10.141 1.00 89.19 472 LEU A C 1
ATOM 3659 O O . LEU A 1 472 ? -31.538 30.537 10.560 1.00 89.19 472 LEU A O 1
ATOM 3663 N N . LEU A 1 473 ? -29.546 29.532 10.784 1.00 91.12 473 LEU A N 1
ATOM 3664 C CA . LEU A 1 473 ? -29.851 28.837 12.034 1.00 91.12 473 LEU A CA 1
ATOM 3665 C C . LEU A 1 473 ? -30.259 29.815 13.133 1.00 91.12 473 LEU A C 1
ATOM 3667 O O . LEU A 1 473 ? -31.238 29.563 13.830 1.00 91.12 473 LEU A O 1
ATOM 3671 N N . ARG A 1 474 ? -29.566 30.953 13.275 1.00 89.19 474 ARG A N 1
ATOM 3672 C CA . ARG A 1 474 ? -29.942 31.991 14.253 1.00 89.19 474 ARG A CA 1
ATOM 3673 C C . ARG A 1 474 ? -31.320 32.568 13.969 1.00 89.19 474 ARG A C 1
ATOM 3675 O O . ARG A 1 474 ? -32.114 32.719 14.896 1.00 89.19 474 ARG A O 1
ATOM 3682 N N . ALA A 1 475 ? -31.610 32.874 12.706 1.00 87.81 475 ALA A N 1
ATOM 3683 C CA . ALA A 1 475 ? -32.922 33.372 12.312 1.00 87.81 475 ALA A CA 1
ATOM 3684 C C . ALA A 1 475 ? -34.020 32.345 12.639 1.00 87.81 475 ALA A C 1
ATOM 3686 O O . ALA A 1 475 ? -35.013 32.687 13.282 1.00 87.81 475 ALA A O 1
ATOM 3687 N N . ASN A 1 476 ? -33.808 31.074 12.292 1.00 89.56 476 ASN A N 1
ATOM 3688 C CA . ASN A 1 476 ? -34.772 30.004 12.549 1.00 89.56 476 ASN A CA 1
ATOM 3689 C C . ASN A 1 476 ? -34.935 29.704 14.049 1.00 89.56 476 ASN A C 1
ATOM 3691 O O . ASN A 1 476 ? -36.057 29.503 14.519 1.00 89.56 476 ASN A O 1
ATOM 3695 N N . ALA A 1 477 ? -33.853 29.746 14.830 1.00 88.25 477 ALA A N 1
ATOM 3696 C CA . ALA A 1 477 ? -33.899 29.585 16.281 1.00 88.25 477 ALA A CA 1
ATOM 3697 C C . ALA A 1 477 ? -34.745 30.683 16.944 1.00 88.25 477 ALA A C 1
ATOM 3699 O O . ALA A 1 477 ? -35.641 30.362 17.729 1.00 88.25 477 ALA A O 1
ATOM 3700 N N . LEU A 1 478 ? -34.544 31.952 16.560 1.00 86.94 478 LEU A N 1
ATOM 3701 C CA . LEU A 1 478 ? -35.341 33.086 17.048 1.00 86.94 478 LEU A CA 1
ATOM 3702 C C . LEU A 1 478 ? -36.834 32.937 16.726 1.00 86.94 478 LEU A C 1
ATOM 3704 O O . LEU A 1 478 ? -37.677 33.299 17.545 1.00 86.94 478 LEU A O 1
ATOM 3708 N N . LEU A 1 479 ? -37.165 32.388 15.555 1.00 88.69 479 LEU A N 1
ATOM 3709 C CA . LEU A 1 479 ? -38.551 32.159 15.138 1.00 88.69 479 LEU A CA 1
ATOM 3710 C C . LEU A 1 479 ? -39.207 30.978 15.869 1.00 88.69 479 LEU A C 1
ATOM 3712 O O . LEU A 1 479 ? -40.401 31.022 16.158 1.00 88.69 479 LEU A O 1
ATOM 3716 N N . SER A 1 480 ? -38.442 29.934 16.195 1.00 84.62 480 SER A N 1
ATOM 3717 C CA . SER A 1 480 ? -38.975 28.691 16.770 1.00 84.62 480 SER A CA 1
ATOM 3718 C C . SER A 1 480 ? -39.451 28.810 18.224 1.00 84.62 480 SER A C 1
ATOM 3720 O O . SER A 1 480 ? -40.218 27.967 18.685 1.00 84.62 480 SER A O 1
ATOM 3722 N N . SER A 1 481 ? -38.986 29.826 18.966 1.00 84.62 481 SER A N 1
ATOM 3723 C CA . SER A 1 481 ? -39.127 29.924 20.435 1.00 84.62 481 SER A CA 1
ATOM 3724 C C . SER A 1 481 ? -38.618 28.693 21.212 1.00 84.62 481 SER A C 1
ATOM 3726 O O . SER A 1 481 ? -38.901 28.556 22.403 1.00 84.62 481 SER A O 1
ATOM 3728 N N . ALA A 1 482 ? -37.887 27.784 20.559 1.00 84.38 482 ALA A N 1
ATOM 3729 C CA . ALA A 1 482 ? -37.368 26.569 21.165 1.00 84.38 482 ALA A CA 1
ATOM 3730 C C . ALA A 1 482 ? -36.122 26.870 22.023 1.00 84.38 482 ALA A C 1
ATOM 3732 O O . ALA A 1 482 ? -35.414 27.845 21.753 1.00 84.38 482 ALA A O 1
ATOM 3733 N N . PRO A 1 483 ? -35.818 26.048 23.048 1.00 88.81 483 PRO A N 1
ATOM 3734 C CA . PRO A 1 483 ? -34.618 26.198 23.874 1.00 88.81 483 PRO A CA 1
ATOM 3735 C C . PRO A 1 483 ? -33.362 25.771 23.095 1.00 88.81 483 PRO A C 1
ATOM 3737 O O . PRO A 1 483 ? -32.806 24.693 23.311 1.00 88.81 483 PRO A O 1
ATOM 3740 N N . VAL A 1 484 ? -32.948 26.605 22.142 1.00 89.00 484 VAL A N 1
ATOM 3741 C CA . VAL A 1 484 ? -31.876 26.306 21.192 1.00 89.00 484 VAL A CA 1
ATOM 3742 C C . VAL A 1 484 ? -30.800 27.380 21.225 1.00 89.00 484 VAL A C 1
ATOM 3744 O O . VAL A 1 484 ? -31.080 28.576 21.179 1.00 89.00 484 VAL A O 1
ATOM 3747 N N . GLU A 1 485 ? -29.554 26.928 21.277 1.00 90.19 485 GLU A N 1
ATOM 3748 C CA . GLU A 1 485 ? -28.353 27.746 21.202 1.00 90.19 485 GLU A CA 1
ATOM 3749 C C . GLU A 1 485 ? -27.716 27.566 19.817 1.00 90.19 485 GLU A C 1
ATOM 3751 O O . GLU A 1 485 ? -27.472 26.449 19.364 1.00 90.19 485 GLU A O 1
ATOM 3756 N N . VAL A 1 486 ? -27.424 28.671 19.133 1.00 85.88 486 VAL A N 1
ATOM 3757 C CA . VAL A 1 486 ? -26.670 28.661 17.870 1.00 85.88 486 VAL A CA 1
ATOM 3758 C C . VAL A 1 486 ? -25.381 29.444 18.104 1.00 85.88 486 VAL A C 1
ATOM 3760 O O . VAL A 1 486 ? -25.449 30.671 18.251 1.00 85.88 486 VAL A O 1
ATOM 3763 N N . PRO A 1 487 ? -24.214 28.778 18.200 1.00 82.12 487 PRO A N 1
ATOM 3764 C CA . PRO A 1 487 ? -22.964 29.435 18.550 1.00 82.12 487 PRO A CA 1
ATOM 3765 C C . PRO A 1 487 ? -22.582 30.607 17.636 1.00 82.12 487 PRO A C 1
ATOM 3767 O O . PRO A 1 487 ? -22.994 30.728 16.480 1.00 82.12 487 PRO A O 1
ATOM 3770 N N . GLY A 1 488 ? -21.751 31.492 18.194 1.00 73.06 488 GLY A N 1
ATOM 3771 C CA . GLY A 1 488 ? -21.143 32.643 17.519 1.00 73.06 488 GLY A CA 1
ATOM 3772 C C . GLY A 1 488 ? -20.320 32.276 16.276 1.00 73.06 488 GLY A C 1
ATOM 3773 O O . GLY A 1 488 ? -20.283 33.042 15.312 1.00 73.06 488 GLY A O 1
ATOM 3774 N N . ALA A 1 489 ? -19.690 31.106 16.325 1.00 69.88 489 ALA A N 1
ATOM 3775 C CA . ALA A 1 489 ? -18.680 30.633 15.392 1.00 69.88 489 ALA A CA 1
ATOM 3776 C C . ALA A 1 489 ? -19.149 29.386 14.629 1.00 69.88 489 ALA A C 1
ATOM 3778 O O . ALA A 1 489 ? -20.020 28.653 15.103 1.00 69.88 489 ALA A O 1
ATOM 3779 N N . THR A 1 490 ? -18.541 29.161 13.466 1.00 86.69 490 THR A N 1
ATOM 3780 C CA . THR A 1 490 ? -18.619 27.900 12.721 1.00 86.69 490 THR A CA 1
ATOM 3781 C C . THR A 1 490 ? -17.951 26.775 13.510 1.00 86.69 490 THR A C 1
ATOM 3783 O O . THR A 1 490 ? -17.060 27.039 14.319 1.00 86.69 490 THR A O 1
ATOM 3786 N N . LEU A 1 491 ? -18.362 25.534 13.260 1.00 86.50 491 LEU A N 1
ATOM 3787 C CA . LEU A 1 491 ? -17.694 24.343 13.784 1.00 86.50 491 LEU A CA 1
ATOM 3788 C C . LEU A 1 491 ? -17.318 23.440 12.613 1.00 86.50 491 LEU A C 1
ATOM 3790 O O . LEU A 1 491 ? -18.199 22.899 11.942 1.00 86.50 491 LEU A O 1
ATOM 3794 N N . ALA A 1 492 ? -16.022 23.276 12.370 1.00 86.50 492 ALA A N 1
ATOM 3795 C CA . ALA A 1 492 ? -15.547 22.276 11.428 1.00 86.50 492 ALA A CA 1
ATOM 3796 C C . ALA A 1 492 ? -15.540 20.891 12.093 1.00 86.50 492 ALA A C 1
ATOM 3798 O O . ALA A 1 492 ? -15.278 20.748 13.291 1.00 86.50 492 ALA A O 1
ATOM 3799 N N . LEU A 1 493 ? -15.811 19.840 11.316 1.00 87.00 493 LEU A N 1
ATOM 3800 C CA . LEU A 1 493 ? -15.618 18.476 11.805 1.00 87.00 493 LEU A CA 1
ATOM 3801 C C . LEU A 1 493 ? -14.132 18.273 12.155 1.00 87.00 493 LEU A C 1
ATOM 3803 O O . LEU A 1 493 ? -13.244 18.730 11.437 1.00 87.00 493 LEU A O 1
ATOM 3807 N N . GLY A 1 494 ? -13.868 17.583 13.260 1.00 84.31 494 GLY A N 1
ATOM 3808 C CA . GLY A 1 494 ? -12.554 17.454 13.892 1.00 84.31 494 GLY A CA 1
ATOM 3809 C C . GLY A 1 494 ? -12.318 18.443 15.041 1.00 84.31 494 GLY A C 1
ATOM 3810 O O . GLY A 1 494 ? -11.430 18.213 15.862 1.00 84.31 494 GLY A O 1
ATOM 3811 N N . GLU A 1 495 ? -13.119 19.506 15.154 1.00 88.06 495 GLU A N 1
ATOM 3812 C CA . GLU A 1 495 ? -13.016 20.482 16.242 1.00 88.06 495 GLU A CA 1
ATOM 3813 C C . GLU A 1 495 ? -13.826 20.071 17.481 1.00 88.06 495 GLU A C 1
ATOM 3815 O O . GLU A 1 495 ? -14.760 19.264 17.419 1.00 88.06 495 GLU A O 1
ATOM 3820 N N . THR A 1 496 ? -13.473 20.659 18.629 1.00 88.56 496 THR A N 1
ATOM 3821 C CA . THR A 1 496 ? -14.213 20.495 19.886 1.00 88.56 496 THR A CA 1
ATOM 3822 C C . THR A 1 496 ? -15.426 21.428 19.891 1.00 88.56 496 THR A C 1
ATOM 3824 O O . THR A 1 496 ? -15.244 22.646 19.811 1.00 88.56 496 THR A O 1
ATOM 3827 N N . PRO A 1 497 ? -16.656 20.907 20.036 1.00 87.62 497 PRO A N 1
ATOM 3828 C CA . PRO A 1 497 ? -17.845 21.740 20.008 1.00 87.62 497 PRO A CA 1
ATOM 3829 C C . PRO A 1 497 ? -17.911 22.679 21.221 1.00 87.62 497 PRO A C 1
ATOM 3831 O O . PRO A 1 497 ? -17.587 22.281 22.346 1.00 87.62 497 PRO A O 1
ATOM 3834 N N . PRO A 1 498 ? -18.357 23.931 21.028 1.00 79.75 498 PRO A N 1
ATOM 3835 C CA . PRO A 1 498 ? -18.568 24.861 22.124 1.00 79.75 498 PRO A CA 1
ATOM 3836 C C . PRO A 1 498 ? -19.792 24.449 22.955 1.00 79.75 498 PRO A C 1
ATOM 3838 O O . PRO A 1 498 ? -20.774 23.932 22.429 1.00 79.75 498 PRO A O 1
ATOM 3841 N N . GLY A 1 499 ? -19.771 24.755 24.254 1.00 72.00 499 GLY A N 1
ATOM 3842 C CA . GLY A 1 499 ? -20.985 24.732 25.075 1.00 72.00 499 GLY A CA 1
ATOM 3843 C C . GLY A 1 499 ? -21.071 23.657 26.156 1.00 72.00 499 GLY A C 1
ATOM 3844 O O . GLY A 1 499 ? -22.061 23.668 26.878 1.00 72.00 499 GLY A O 1
ATOM 3845 N N . GLY A 1 500 ? -20.064 22.807 26.363 1.00 74.75 500 GLY A N 1
ATOM 3846 C CA . GLY A 1 500 ? -20.013 21.860 27.491 1.00 74.75 500 GLY A CA 1
ATOM 3847 C C . GLY A 1 500 ? -20.419 20.431 27.120 1.00 74.75 500 GLY A C 1
ATOM 3848 O O . GLY A 1 500 ? -20.360 20.055 25.958 1.00 74.75 500 GLY A O 1
ATOM 3849 N N . GLU A 1 501 ? -20.775 19.624 28.120 1.00 86.31 501 GLU A N 1
ATOM 3850 C CA . GLU A 1 501 ? -21.080 18.198 27.945 1.00 86.31 501 GLU A CA 1
ATOM 3851 C C . GLU A 1 501 ? -22.473 18.005 27.313 1.00 86.31 501 GLU A C 1
ATOM 3853 O O . GLU A 1 501 ? -23.442 18.669 27.705 1.00 86.31 501 GLU A O 1
ATOM 3858 N N . PHE A 1 502 ? -22.566 17.106 26.331 1.00 94.19 502 PHE A N 1
ATOM 3859 C CA . PHE A 1 502 ? -23.807 16.746 25.640 1.00 94.19 502 PHE A CA 1
ATOM 3860 C C . PHE A 1 502 ? -24.246 15.326 25.999 1.00 94.19 502 PHE A C 1
ATOM 3862 O O . PHE A 1 502 ? -23.410 14.451 26.220 1.00 94.19 502 PHE A O 1
ATOM 3869 N N . ASP A 1 503 ? -25.556 15.079 26.020 1.00 94.38 503 ASP A N 1
ATOM 3870 C CA . ASP A 1 503 ? -26.117 13.737 26.226 1.00 94.38 503 ASP A CA 1
ATOM 3871 C C . ASP A 1 503 ? -26.274 12.987 24.903 1.00 94.38 503 ASP A C 1
ATOM 3873 O O . ASP A 1 503 ? -26.111 11.766 24.842 1.00 94.38 503 ASP A O 1
ATOM 3877 N N . THR A 1 504 ? -26.583 13.723 23.835 1.00 95.62 504 THR A N 1
ATOM 3878 C CA . THR A 1 504 ? -26.791 13.160 22.505 1.00 95.62 504 THR A CA 1
ATOM 3879 C C . THR A 1 504 ? -26.128 14.036 21.445 1.00 95.62 504 THR A C 1
ATOM 3881 O O . THR A 1 504 ? -26.309 15.249 21.436 1.00 95.62 504 THR A O 1
ATOM 3884 N N . VAL A 1 505 ? -25.399 13.424 20.516 1.00 96.19 505 VAL A N 1
ATOM 3885 C CA . VAL A 1 505 ? -24.979 14.044 19.255 1.00 96.19 505 VAL A CA 1
ATOM 3886 C C . VAL A 1 505 ? -25.855 13.488 18.145 1.00 96.19 505 VAL A C 1
ATOM 3888 O O . VAL A 1 505 ? -26.164 12.292 18.134 1.00 96.19 505 VAL A O 1
ATOM 3891 N N . ILE A 1 506 ? -26.258 14.343 17.214 1.00 97.00 506 ILE A N 1
ATOM 3892 C CA . ILE A 1 506 ? -26.975 13.953 16.006 1.00 97.00 506 ILE A CA 1
ATOM 3893 C C . ILE A 1 506 ? -26.295 14.540 14.769 1.00 97.00 506 ILE A C 1
ATOM 3895 O O . ILE A 1 506 ? -25.713 15.623 14.830 1.00 97.00 506 ILE A O 1
ATOM 3899 N N . ALA A 1 507 ? -26.367 13.829 13.648 1.00 95.88 507 ALA A N 1
ATOM 3900 C CA . ALA A 1 507 ? -25.881 14.321 12.364 1.00 95.88 507 ALA A CA 1
ATOM 3901 C C . ALA A 1 507 ? -26.738 13.783 11.211 1.00 95.88 507 ALA A C 1
ATOM 3903 O O . ALA A 1 507 ? -26.908 12.570 11.073 1.00 95.88 507 ALA A O 1
ATOM 3904 N N . SER A 1 508 ? -27.271 14.666 10.369 1.00 94.25 508 SER A N 1
ATOM 3905 C CA . SER A 1 508 ? -28.068 14.268 9.204 1.00 94.25 508 SER A CA 1
ATOM 3906 C C . SER A 1 508 ? -27.251 14.422 7.928 1.00 94.25 508 SER A C 1
ATOM 3908 O O . SER A 1 508 ? -26.958 15.538 7.526 1.00 94.25 508 SER A O 1
ATOM 3910 N N . GLU A 1 509 ? -26.902 13.310 7.278 1.00 89.38 509 GLU A N 1
ATOM 3911 C CA . GLU A 1 509 ? -26.030 13.292 6.089 1.00 89.38 509 GLU A CA 1
ATOM 3912 C C . GLU A 1 509 ? -24.702 14.074 6.245 1.00 89.38 509 GLU A C 1
ATOM 3914 O O . GLU A 1 509 ? -24.312 14.812 5.337 1.00 89.38 509 GLU A O 1
ATOM 3919 N N . PRO A 1 510 ? -23.939 13.884 7.342 1.00 81.00 510 PRO A N 1
ATOM 3920 C CA . PRO A 1 510 ? -22.774 14.725 7.660 1.00 81.00 510 PRO A CA 1
ATOM 3921 C C . PRO A 1 510 ? -21.643 14.710 6.620 1.00 81.00 510 PRO A C 1
ATOM 3923 O O . PRO A 1 510 ? -20.733 15.526 6.690 1.00 81.00 510 PRO A O 1
ATOM 3926 N N . LEU A 1 511 ? -21.666 13.765 5.677 1.00 84.38 511 LEU A N 1
ATOM 3927 C CA . LEU A 1 511 ? -20.577 13.486 4.739 1.00 84.38 511 LEU A CA 1
ATOM 3928 C C . LEU A 1 511 ? -20.964 13.727 3.270 1.00 84.38 511 LEU A C 1
ATOM 3930 O O . LEU A 1 511 ? -20.239 13.323 2.362 1.00 84.38 511 LEU A O 1
ATOM 3934 N N . HIS A 1 512 ? -22.093 14.394 3.010 1.00 82.38 512 HIS A N 1
ATOM 3935 C CA . HIS A 1 512 ? -22.544 14.682 1.644 1.00 82.38 512 HIS A CA 1
ATOM 3936 C C . HIS A 1 512 ? -21.516 15.506 0.838 1.00 82.38 512 HIS A C 1
ATOM 3938 O O . HIS A 1 512 ? -21.251 15.225 -0.335 1.00 82.38 512 HIS A O 1
ATOM 3944 N N . HIS A 1 513 ? -20.881 16.497 1.474 1.00 76.38 513 HIS A N 1
ATOM 3945 C CA . HIS A 1 513 ? -19.841 17.314 0.838 1.00 76.38 513 HIS A CA 1
ATOM 3946 C C . HIS A 1 513 ? -18.548 16.542 0.574 1.00 76.38 513 HIS A C 1
ATOM 3948 O O . HIS A 1 513 ? -17.937 16.727 -0.477 1.00 76.38 513 HIS A O 1
ATOM 3954 N N . TRP A 1 514 ? -18.170 15.641 1.484 1.00 79.44 514 TRP A N 1
ATOM 3955 C CA . TRP A 1 514 ? -16.982 14.801 1.334 1.00 79.44 514 TRP A CA 1
ATOM 3956 C C . TRP A 1 514 ? -17.058 13.945 0.058 1.00 79.44 514 TRP A C 1
ATOM 3958 O O . TRP A 1 514 ? -16.108 13.912 -0.723 1.00 79.44 514 TRP A O 1
ATOM 3968 N N . LEU A 1 515 ? -18.232 13.360 -0.222 1.00 71.94 515 LEU A N 1
ATOM 3969 C CA . LEU A 1 515 ? -18.492 12.608 -1.459 1.00 71.94 515 LEU A CA 1
ATOM 3970 C C . LEU A 1 515 ? -18.339 13.451 -2.723 1.00 71.94 515 LEU A C 1
ATOM 3972 O O . LEU A 1 515 ? -17.839 12.976 -3.739 1.00 71.94 515 LEU A O 1
ATOM 3976 N N . SER A 1 516 ? -18.821 14.690 -2.677 1.00 72.62 516 SER A N 1
ATOM 3977 C CA . SER A 1 516 ? -18.897 15.548 -3.862 1.00 72.62 516 SER A CA 1
ATOM 3978 C C . SER A 1 516 ? -17.524 16.072 -4.294 1.00 72.62 516 SER A C 1
ATOM 3980 O O . SER A 1 516 ? -17.347 16.437 -5.452 1.00 72.62 516 SER A O 1
ATOM 3982 N N . LEU A 1 517 ? -16.556 16.092 -3.373 1.00 72.88 517 LEU A N 1
ATOM 3983 C CA . LEU A 1 517 ? -15.229 16.678 -3.567 1.00 72.88 517 LEU A CA 1
ATOM 3984 C C . LEU A 1 517 ? -14.100 15.636 -3.659 1.00 72.88 517 LEU A C 1
ATOM 3986 O O . LEU A 1 517 ? -12.934 16.007 -3.711 1.00 72.88 517 LEU A O 1
ATOM 3990 N N . GLY A 1 518 ? -14.422 14.338 -3.699 1.00 72.69 518 GLY A N 1
ATOM 3991 C CA . GLY A 1 518 ? -13.417 13.275 -3.850 1.00 72.69 518 GLY A CA 1
ATOM 3992 C C . GLY A 1 518 ? -12.535 13.053 -2.616 1.00 72.69 518 GLY A C 1
ATOM 3993 O O . GLY A 1 518 ? -11.494 12.414 -2.715 1.00 72.69 518 GLY A O 1
ATOM 3994 N N . GLY A 1 519 ? -12.948 13.570 -1.457 1.00 70.56 519 GLY A N 1
ATOM 3995 C CA . GLY A 1 519 ? -12.338 13.305 -0.157 1.00 70.56 519 GLY A CA 1
ATOM 3996 C C . GLY A 1 519 ? -11.010 13.998 0.166 1.00 70.56 519 GLY A C 1
ATOM 3997 O O . GLY A 1 519 ? -10.603 13.964 1.327 1.00 70.56 519 GLY A O 1
ATOM 3998 N N . GLU A 1 520 ? -10.354 14.664 -0.786 1.00 62.44 520 GLU A N 1
ATOM 3999 C CA . GLU A 1 520 ? -9.132 15.430 -0.506 1.00 62.44 520 GLU A CA 1
ATOM 4000 C C . GLU A 1 520 ? -9.454 16.800 0.111 1.00 62.44 520 GLU A C 1
ATOM 4002 O O . GLU A 1 520 ? -10.222 17.589 -0.436 1.00 62.44 520 GLU A O 1
ATOM 4007 N N . GLY A 1 521 ? -8.860 17.093 1.273 1.00 68.06 521 GLY A N 1
ATOM 4008 C CA . GLY A 1 521 ? -8.968 18.401 1.935 1.00 68.06 521 GLY A CA 1
ATOM 4009 C C . GLY A 1 521 ? -10.309 18.697 2.620 1.00 68.06 521 GLY A C 1
ATOM 4010 O O . GLY A 1 521 ? -10.498 19.804 3.120 1.00 68.06 521 GLY A O 1
ATOM 4011 N N . VAL A 1 522 ? -11.226 17.726 2.677 1.00 76.31 522 VAL A N 1
ATOM 4012 C CA . VAL A 1 522 ? -12.535 17.850 3.334 1.00 76.31 522 VAL A CA 1
ATOM 4013 C C . VAL A 1 522 ? -12.592 16.898 4.519 1.00 76.31 522 VAL A C 1
ATOM 4015 O O . VAL A 1 522 ? -12.162 15.751 4.419 1.00 76.31 522 VAL A O 1
ATOM 4018 N N . ALA A 1 523 ? -13.145 17.359 5.636 1.00 81.19 523 ALA A N 1
ATOM 4019 C CA . ALA A 1 523 ? -13.298 16.534 6.824 1.00 81.19 523 ALA A CA 1
ATOM 4020 C C . ALA A 1 523 ? -14.169 15.294 6.538 1.00 81.19 523 ALA A C 1
ATOM 4022 O O . ALA A 1 523 ? -15.257 15.403 5.966 1.00 81.19 523 ALA A O 1
ATOM 4023 N N . GLY A 1 524 ? -13.667 14.116 6.904 1.00 88.94 524 GLY A N 1
ATOM 4024 C CA . GLY A 1 524 ? -14.276 12.824 6.623 1.00 88.94 524 GLY A CA 1
ATOM 4025 C C . GLY A 1 524 ? -14.916 12.167 7.856 1.00 88.94 524 GLY A C 1
ATOM 4026 O O . GLY A 1 524 ? -15.167 12.811 8.880 1.00 88.94 524 GLY A O 1
ATOM 4027 N N . PRO A 1 525 ? -15.196 10.852 7.785 1.00 89.75 525 PRO A N 1
ATOM 4028 C CA . PRO A 1 525 ? -15.679 10.040 8.899 1.00 89.75 525 PRO A CA 1
ATOM 4029 C C . PRO A 1 525 ? -14.842 10.159 10.173 1.00 89.75 525 PRO A C 1
ATOM 4031 O O . PRO A 1 525 ? -15.401 10.189 11.268 1.00 89.75 525 PRO A O 1
ATOM 4034 N N . GLY A 1 526 ? -13.513 10.221 10.050 1.00 89.69 526 GLY A N 1
ATOM 4035 C CA . GLY A 1 526 ? -12.616 10.299 11.201 1.00 89.69 526 GLY A CA 1
ATOM 4036 C C . GLY A 1 526 ? -12.827 11.582 12.003 1.00 89.69 526 GLY A C 1
ATOM 4037 O O . GLY A 1 526 ? -12.965 11.541 13.225 1.00 89.69 526 GLY A O 1
ATOM 4038 N N . GLU A 1 527 ? -12.908 12.714 11.315 1.00 92.75 527 GLU A N 1
ATOM 4039 C CA . GLU A 1 527 ? -13.159 14.032 11.889 1.00 92.75 527 GLU A CA 1
ATOM 4040 C C . GLU A 1 527 ? -14.562 14.126 12.502 1.00 92.75 527 GLU A C 1
ATOM 4042 O O . GLU A 1 527 ? -14.708 14.611 13.626 1.00 92.75 527 GLU A O 1
ATOM 4047 N N . LEU A 1 528 ? -15.579 13.589 11.815 1.00 93.50 528 LEU A N 1
ATOM 4048 C CA . LEU A 1 528 ? -16.947 13.490 12.335 1.00 93.50 528 LEU A CA 1
ATOM 4049 C C . LEU A 1 528 ? -16.986 12.757 13.681 1.00 93.50 528 LEU A C 1
ATOM 4051 O O . LEU A 1 528 ? -17.581 13.242 14.647 1.00 93.50 528 LEU A O 1
ATOM 4055 N N . LEU A 1 529 ? -16.335 11.593 13.752 1.00 93.06 529 LEU A N 1
ATOM 4056 C CA . LEU A 1 529 ? -16.284 10.786 14.968 1.00 93.06 529 LEU A CA 1
ATOM 4057 C C . LEU A 1 529 ? -15.504 11.488 16.080 1.00 93.06 529 LEU A C 1
ATOM 4059 O O . LEU A 1 529 ? -15.942 11.462 17.225 1.00 93.06 529 LEU A O 1
ATOM 4063 N N . SER A 1 530 ? -14.404 12.170 15.757 1.00 91.50 530 SER A N 1
ATOM 4064 C CA . SER A 1 530 ? -13.623 12.932 16.738 1.00 91.50 530 SER A CA 1
ATOM 4065 C C . SER A 1 530 ? -14.421 14.087 17.356 1.00 91.50 530 SER A C 1
ATOM 4067 O O . SER A 1 530 ? -14.378 14.272 18.573 1.00 91.50 530 SER A O 1
ATOM 4069 N N . THR A 1 531 ? -15.200 14.830 16.562 1.00 93.00 531 THR A N 1
ATOM 4070 C CA . THR A 1 531 ? -16.088 15.880 17.094 1.00 93.00 531 THR A CA 1
ATOM 4071 C C . THR A 1 531 ? -17.194 15.294 17.967 1.00 93.00 531 THR A C 1
ATOM 4073 O O . THR A 1 531 ? -17.445 15.810 19.059 1.00 93.00 531 THR A O 1
ATOM 4076 N N . ALA A 1 532 ? -17.831 14.198 17.535 1.00 93.19 532 ALA A N 1
ATOM 4077 C CA . ALA A 1 532 ? -18.851 13.517 18.333 1.00 93.19 532 ALA A CA 1
ATOM 4078 C C . ALA A 1 532 ? -18.279 12.991 19.663 1.00 93.19 532 ALA A C 1
ATOM 4080 O O . ALA A 1 532 ? -18.916 13.119 20.709 1.00 93.19 532 ALA A O 1
ATOM 4081 N N . GLU A 1 533 ? -17.052 12.467 19.648 1.00 91.12 533 GLU A N 1
ATOM 4082 C CA . GLU A 1 533 ? -16.347 12.024 20.851 1.00 91.12 533 GLU A CA 1
ATOM 4083 C C . GLU A 1 533 ? -16.048 13.165 21.814 1.00 91.12 533 GLU A C 1
ATOM 4085 O O . GLU A 1 533 ? -16.336 13.056 23.008 1.00 91.12 533 GLU A O 1
ATOM 4090 N N . ALA A 1 534 ? -15.520 14.276 21.302 1.00 90.44 534 ALA A N 1
ATOM 4091 C CA . ALA A 1 534 ? -15.252 15.457 22.109 1.00 90.44 534 ALA A CA 1
ATOM 4092 C C . ALA A 1 534 ? -16.535 15.960 22.793 1.00 90.44 534 ALA A C 1
ATOM 4094 O O . ALA A 1 534 ? -16.526 16.210 24.003 1.00 90.44 534 ALA A O 1
ATOM 4095 N N . ALA A 1 535 ? -17.647 16.015 22.050 1.00 92.31 535 ALA A N 1
ATOM 4096 C CA . ALA A 1 535 ? -18.957 16.435 22.547 1.00 92.31 535 ALA A CA 1
ATOM 4097 C C . ALA A 1 535 ? -19.482 15.556 23.693 1.00 92.31 535 ALA A C 1
ATOM 4099 O O . ALA A 1 535 ? -20.065 16.048 24.662 1.00 92.31 535 ALA A O 1
ATOM 4100 N N . LEU A 1 536 ? -19.288 14.243 23.571 1.00 92.44 536 LEU A N 1
ATOM 4101 C CA . LEU A 1 536 ? -19.892 13.260 24.466 1.00 92.44 536 LEU A CA 1
ATOM 4102 C C . LEU A 1 536 ? -18.964 12.845 25.609 1.00 92.44 536 LEU A C 1
ATOM 4104 O O . LEU A 1 536 ? -19.419 12.176 26.531 1.00 92.44 536 LEU A O 1
ATOM 4108 N N . SER A 1 537 ? -17.698 13.276 25.607 1.00 88.12 537 SER A N 1
ATOM 4109 C CA . SER A 1 537 ? -16.649 12.917 26.583 1.00 88.12 537 SER A CA 1
ATOM 4110 C C . SER A 1 537 ? -17.008 13.127 28.067 1.00 88.12 537 SER A C 1
ATOM 4112 O O . SER A 1 537 ? -16.388 12.535 28.961 1.00 88.12 537 SER A O 1
ATOM 4114 N N . GLY A 1 538 ? -18.010 13.955 28.348 1.00 84.88 538 GLY A N 1
ATOM 4115 C CA . GLY A 1 538 ? -18.570 14.182 29.676 1.00 84.88 538 GLY A CA 1
ATOM 4116 C C . GLY A 1 538 ? -19.734 13.274 30.074 1.00 84.88 538 GLY A C 1
ATOM 4117 O O . GLY A 1 538 ? -19.986 13.058 31.258 1.00 84.88 538 GLY A O 1
ATOM 4118 N N . SER A 1 539 ? -20.431 12.692 29.099 1.00 86.19 539 SER A N 1
ATOM 4119 C CA . SER A 1 539 ? -21.651 11.929 29.334 1.00 86.19 539 SER A CA 1
ATOM 4120 C C . SER A 1 539 ? -21.375 10.441 29.528 1.00 86.19 539 SER A C 1
ATOM 4122 O O . SER A 1 539 ? -20.875 9.735 28.648 1.00 86.19 539 SER A O 1
ATOM 4124 N N . ALA A 1 540 ? -21.778 9.930 30.693 1.00 83.00 540 ALA A N 1
ATOM 4125 C CA . ALA A 1 540 ? -21.708 8.506 31.016 1.00 83.00 540 ALA A CA 1
ATOM 4126 C C . ALA A 1 540 ? -22.631 7.643 30.134 1.00 83.00 540 ALA A C 1
ATOM 4128 O O . ALA A 1 540 ? -22.404 6.443 30.003 1.00 83.00 540 ALA A O 1
ATOM 4129 N N . ALA A 1 541 ? -23.662 8.248 29.540 1.00 85.50 541 ALA A N 1
ATOM 4130 C CA . ALA A 1 541 ? -24.658 7.579 28.709 1.00 85.50 541 ALA A CA 1
ATOM 4131 C C . ALA A 1 541 ? -24.790 8.237 27.327 1.00 85.50 541 ALA A C 1
ATOM 4133 O O . ALA A 1 541 ? -25.860 8.156 26.721 1.00 85.50 541 ALA A O 1
ATOM 4134 N N . GLY A 1 542 ? -23.718 8.892 26.860 1.00 90.62 542 GLY A N 1
ATOM 4135 C CA . GLY A 1 542 ? -23.713 9.640 25.610 1.00 90.62 542 GLY A CA 1
ATOM 4136 C C . GLY A 1 542 ? -24.185 8.792 24.429 1.00 90.62 542 GLY A C 1
ATOM 4137 O O . GLY A 1 542 ? -23.852 7.606 24.331 1.00 90.62 542 GLY A O 1
ATOM 4138 N N . ARG A 1 543 ? -24.956 9.385 23.521 1.00 92.50 543 ARG A N 1
ATOM 4139 C CA . ARG A 1 543 ? -25.480 8.699 22.332 1.00 92.50 543 ARG A CA 1
ATOM 4140 C C . ARG A 1 543 ? -25.093 9.475 21.090 1.00 92.50 543 ARG A C 1
ATOM 4142 O O . ARG A 1 543 ? -25.247 10.688 21.072 1.00 92.50 543 ARG A O 1
ATOM 4149 N N . PHE A 1 544 ? -24.654 8.789 20.042 1.00 95.31 544 PHE A N 1
ATOM 4150 C CA . PHE A 1 544 ? -24.488 9.422 18.738 1.00 95.31 544 PHE A CA 1
ATOM 4151 C C . PHE A 1 544 ? -25.415 8.756 17.727 1.00 95.31 544 PHE A C 1
ATOM 4153 O O . PHE A 1 544 ? -25.339 7.543 17.520 1.00 95.31 544 PHE A O 1
ATOM 4160 N N . PHE A 1 545 ? -26.304 9.553 17.137 1.00 96.06 545 PHE A N 1
ATOM 4161 C CA . PHE A 1 545 ? -27.158 9.142 16.034 1.00 96.06 545 PHE A CA 1
ATOM 4162 C C . PHE A 1 545 ? -26.722 9.831 14.753 1.00 96.06 545 PHE A C 1
ATOM 4164 O O . PHE A 1 545 ? -26.452 11.029 14.746 1.00 96.06 545 PHE A O 1
ATOM 4171 N N . PHE A 1 546 ? -26.716 9.105 13.647 1.00 95.06 546 PHE A N 1
ATOM 4172 C CA . PHE A 1 546 ? -26.576 9.746 12.350 1.00 95.06 546 PHE A CA 1
ATOM 4173 C C . PHE A 1 546 ? -27.451 9.066 11.312 1.00 95.06 546 PHE A C 1
ATOM 4175 O O . PHE A 1 546 ? -27.658 7.852 11.362 1.00 95.06 546 PHE A O 1
ATOM 4182 N N . SER A 1 547 ? -27.969 9.852 10.374 1.00 94.75 547 SER A N 1
ATOM 4183 C CA . SER A 1 547 ? -28.645 9.325 9.195 1.00 94.75 547 SER A CA 1
ATOM 4184 C C . SER A 1 547 ? -27.761 9.417 7.964 1.00 94.75 547 SER A C 1
ATOM 4186 O O . SER A 1 547 ? -26.957 10.340 7.806 1.00 94.75 547 SER A O 1
ATOM 4188 N N . HIS A 1 548 ? -27.901 8.427 7.091 1.00 91.69 548 HIS A N 1
ATOM 4189 C CA . HIS A 1 548 ? -27.142 8.342 5.857 1.00 91.69 548 HIS A CA 1
ATOM 4190 C C . HIS A 1 548 ? -28.007 7.778 4.732 1.00 91.69 548 HIS A C 1
ATOM 4192 O O . HIS A 1 548 ? -28.703 6.773 4.909 1.00 91.69 548 HIS A O 1
ATOM 4198 N N . GLN A 1 549 ? -27.938 8.423 3.570 1.00 91.12 549 GLN A N 1
ATOM 4199 C CA . GLN A 1 549 ? -28.437 7.877 2.319 1.00 91.12 549 GLN A CA 1
ATOM 4200 C C . GLN A 1 549 ? -27.312 7.087 1.654 1.00 91.12 549 GLN A C 1
ATOM 4202 O O . GLN A 1 549 ? -26.275 7.646 1.310 1.00 91.12 549 GLN A O 1
ATOM 4207 N N . HIS A 1 550 ? -27.529 5.789 1.444 1.00 87.56 550 HIS A N 1
ATOM 4208 C CA . HIS A 1 550 ? -26.566 4.847 0.861 1.00 87.56 550 HIS A CA 1
ATOM 4209 C C . HIS A 1 550 ? -26.431 5.029 -0.659 1.00 87.56 550 HIS A C 1
ATOM 4211 O O . HIS A 1 550 ? -26.503 4.069 -1.424 1.00 87.56 550 HIS A O 1
ATOM 4217 N N . ALA A 1 551 ? -26.272 6.272 -1.112 1.00 81.62 551 ALA A N 1
ATOM 4218 C CA . ALA A 1 551 ? -25.958 6.587 -2.502 1.00 81.62 551 ALA A CA 1
ATOM 4219 C C . ALA A 1 551 ? -24.501 6.227 -2.852 1.00 81.62 551 ALA A C 1
ATOM 4221 O O . ALA A 1 551 ? -24.154 6.156 -4.030 1.00 81.62 551 ALA A O 1
ATOM 4222 N N . ASP A 1 552 ? -23.655 6.015 -1.837 1.00 79.25 552 ASP A N 1
ATOM 4223 C CA . ASP A 1 552 ? -22.287 5.524 -1.970 1.00 79.25 552 ASP A CA 1
ATOM 4224 C C . ASP A 1 552 ? -22.002 4.416 -0.929 1.00 79.25 552 ASP A C 1
ATOM 4226 O O . ASP A 1 552 ? -21.824 4.700 0.264 1.00 79.25 552 ASP A O 1
ATOM 4230 N N . PRO A 1 553 ? -21.972 3.139 -1.355 1.00 79.44 553 PRO A N 1
ATOM 4231 C CA . PRO A 1 553 ? -21.668 2.021 -0.469 1.00 79.44 553 PRO A CA 1
ATOM 4232 C C . PRO A 1 553 ? -20.275 2.096 0.171 1.00 79.44 553 PRO A C 1
ATOM 4234 O O . PRO A 1 553 ? -20.130 1.675 1.318 1.00 79.44 553 PRO A O 1
ATOM 4237 N N . GLN A 1 554 ? -19.271 2.648 -0.524 1.00 78.81 554 GLN A N 1
ATOM 4238 C CA . GLN A 1 554 ? -17.889 2.695 -0.029 1.00 78.81 554 GLN A CA 1
ATOM 4239 C C . GLN A 1 554 ? -17.760 3.652 1.151 1.00 78.81 554 GLN A C 1
ATOM 4241 O O . GLN A 1 554 ? -17.099 3.341 2.139 1.00 78.81 554 GLN A O 1
ATOM 4246 N N . LEU A 1 555 ? -18.441 4.798 1.094 1.00 79.31 555 LEU A N 1
ATOM 4247 C CA . LEU A 1 555 ? -18.451 5.730 2.217 1.00 79.31 555 LEU A CA 1
ATOM 4248 C C . LEU A 1 555 ? -19.141 5.135 3.444 1.00 79.31 555 LEU A C 1
ATOM 4250 O O . LEU A 1 555 ? -18.656 5.300 4.563 1.00 79.31 555 LEU A O 1
ATOM 4254 N N . THR A 1 556 ? -20.265 4.445 3.240 1.00 81.44 556 THR A N 1
ATOM 4255 C CA . THR A 1 556 ? -20.961 3.762 4.338 1.00 81.44 556 THR A CA 1
ATOM 4256 C C . THR A 1 556 ? -20.030 2.749 4.991 1.00 81.44 556 THR A C 1
ATOM 4258 O O . THR A 1 556 ? -19.892 2.721 6.211 1.00 81.44 556 THR A O 1
ATOM 4261 N N . GLU A 1 557 ? -19.366 1.934 4.178 1.00 82.19 557 GLU A N 1
ATOM 4262 C CA . GLU A 1 557 ? -18.409 0.942 4.645 1.00 82.19 557 GLU A CA 1
ATOM 4263 C C . GLU A 1 557 ? -17.251 1.580 5.414 1.00 82.19 557 GLU A C 1
ATOM 4265 O O . GLU A 1 557 ? -16.927 1.131 6.513 1.00 82.19 557 GLU A O 1
ATOM 4270 N N . TRP A 1 558 ? -16.674 2.658 4.885 1.00 82.88 558 TRP A N 1
ATOM 4271 C CA . TRP A 1 558 ? -15.561 3.350 5.521 1.00 82.88 558 TRP A CA 1
ATOM 4272 C C . TRP A 1 558 ? -15.960 3.976 6.860 1.00 82.88 558 TRP A C 1
ATOM 4274 O O . TRP A 1 558 ? -15.273 3.772 7.861 1.00 82.88 558 TRP A O 1
ATOM 4284 N N . LEU A 1 559 ? -17.110 4.656 6.917 1.00 85.81 559 LEU A N 1
ATOM 4285 C CA . LEU A 1 559 ? -17.650 5.213 8.156 1.00 85.81 559 LEU A CA 1
ATOM 4286 C C . LEU A 1 559 ? -17.890 4.117 9.199 1.00 85.81 559 LEU A C 1
ATOM 4288 O O . LEU A 1 559 ? -17.460 4.250 10.343 1.00 85.81 559 LEU A O 1
ATOM 4292 N N . LEU A 1 560 ? -18.535 3.013 8.817 1.00 85.62 560 LEU A N 1
ATOM 4293 C CA . LEU A 1 560 ? -18.774 1.891 9.725 1.00 85.62 560 LEU A CA 1
ATOM 4294 C C . LEU A 1 560 ? -17.472 1.195 10.153 1.00 85.62 560 LEU A C 1
ATOM 4296 O O . LEU A 1 560 ? -17.365 0.755 11.300 1.00 85.62 560 LEU A O 1
ATOM 4300 N N . GLY A 1 561 ? -16.479 1.130 9.265 1.00 84.38 561 GLY A N 1
ATOM 4301 C CA . GLY A 1 561 ? -15.138 0.622 9.542 1.00 84.38 561 GLY A CA 1
ATOM 4302 C C . GLY A 1 561 ? -14.394 1.473 10.567 1.00 84.38 561 GLY A C 1
ATOM 4303 O O . GLY A 1 561 ? -13.858 0.929 11.533 1.00 84.38 561 GLY A O 1
ATOM 4304 N N . GLU A 1 562 ? -14.428 2.799 10.421 1.00 86.44 562 GLU A N 1
ATOM 4305 C CA . GLU A 1 562 ? -13.854 3.737 11.391 1.00 86.44 562 GLU A CA 1
ATOM 4306 C C . GLU A 1 562 ? -14.541 3.634 12.753 1.00 86.44 562 GLU A C 1
ATOM 4308 O O . GLU A 1 562 ? -13.882 3.523 13.788 1.00 86.44 562 GLU A O 1
ATOM 4313 N N . VAL A 1 563 ? -15.872 3.566 12.778 1.00 85.56 563 VAL A N 1
ATOM 4314 C CA . VAL A 1 563 ? -16.616 3.368 14.027 1.00 85.56 563 VAL A CA 1
ATOM 4315 C C . VAL A 1 563 ? -16.204 2.068 14.727 1.00 85.56 563 VAL A C 1
ATOM 4317 O O . VAL A 1 563 ? -15.963 2.054 15.940 1.00 85.56 563 VAL A O 1
ATOM 4320 N N . ALA A 1 564 ? -16.097 0.972 13.972 1.00 81.00 564 ALA A N 1
ATOM 4321 C CA . ALA A 1 564 ? -15.667 -0.316 14.501 1.00 81.00 564 ALA A CA 1
ATOM 4322 C C . ALA A 1 564 ? -14.213 -0.271 14.998 1.00 81.00 564 ALA A C 1
ATOM 4324 O O . ALA A 1 564 ? -13.905 -0.830 16.053 1.00 81.00 564 ALA A O 1
ATOM 4325 N N . HIS A 1 565 ? -13.327 0.429 14.283 1.00 80.88 565 HIS A N 1
ATOM 4326 C CA . HIS A 1 565 ? -11.934 0.640 14.677 1.00 80.88 565 HIS A CA 1
ATOM 4327 C C . HIS A 1 565 ? -11.821 1.367 16.025 1.00 80.88 565 HIS A C 1
ATOM 4329 O O . HIS A 1 565 ? -10.973 1.021 16.851 1.00 80.88 565 HIS A O 1
ATOM 4335 N N . ARG A 1 566 ? -12.737 2.302 16.296 1.00 81.31 566 ARG A N 1
ATOM 4336 C CA . ARG A 1 566 ? -12.831 3.021 17.575 1.00 81.31 566 ARG A CA 1
ATOM 4337 C C . ARG A 1 566 ? -13.568 2.253 18.677 1.00 81.31 566 ARG A C 1
ATOM 4339 O O . ARG A 1 566 ? -13.709 2.747 19.793 1.00 81.31 566 ARG A O 1
ATOM 4346 N N . GLY A 1 567 ? -14.002 1.022 18.403 1.00 81.81 567 GLY A N 1
ATOM 4347 C CA . GLY A 1 567 ? -14.629 0.139 19.387 1.00 81.81 567 GLY A CA 1
ATOM 4348 C C . GLY A 1 567 ? -16.074 0.504 19.736 1.00 81.81 567 GLY A C 1
ATOM 4349 O O . GLY A 1 567 ? -16.586 0.029 20.755 1.00 81.81 567 GLY A O 1
ATOM 4350 N N . ALA A 1 568 ? -16.740 1.324 18.918 1.00 83.75 568 ALA A N 1
ATOM 4351 C CA . ALA A 1 568 ? -18.163 1.582 19.081 1.00 83.75 568 ALA A CA 1
ATOM 4352 C C . ALA A 1 568 ? -19.002 0.404 18.579 1.00 83.75 568 ALA A C 1
ATOM 4354 O O . ALA A 1 568 ? -18.688 -0.261 17.591 1.00 83.75 568 ALA A O 1
ATOM 4355 N N . VAL A 1 569 ? -20.121 0.171 19.255 1.00 84.62 569 VAL A N 1
ATOM 4356 C CA . VAL A 1 569 ? -21.167 -0.730 18.785 1.00 84.62 569 VAL A CA 1
ATOM 4357 C C . VAL A 1 569 ? -22.088 0.064 17.873 1.00 84.62 569 VAL A C 1
ATOM 4359 O O . VAL A 1 569 ? -22.768 0.983 18.325 1.00 84.62 569 VAL A O 1
ATOM 4362 N N . VAL A 1 570 ? -22.124 -0.316 16.599 1.00 90.00 570 VAL A N 1
ATOM 4363 C CA . VAL A 1 570 ? -23.078 0.214 15.620 1.00 90.00 570 VAL A CA 1
ATOM 4364 C C . VAL A 1 570 ? -24.382 -0.568 15.714 1.00 90.00 570 VAL A C 1
ATOM 4366 O O . VAL A 1 570 ? -24.378 -1.800 15.669 1.00 90.00 570 VAL A O 1
ATOM 4369 N N . ARG A 1 571 ? -25.511 0.138 15.775 1.00 91.94 571 ARG A N 1
ATOM 4370 C CA . ARG A 1 571 ? -26.844 -0.438 15.581 1.00 91.94 571 ARG A CA 1
ATOM 4371 C C . ARG A 1 571 ? -27.595 0.362 14.532 1.00 91.94 571 ARG A C 1
ATOM 4373 O O . ARG A 1 571 ? -27.729 1.570 14.666 1.00 91.94 571 ARG A O 1
ATOM 4380 N N . GLU A 1 572 ? -28.107 -0.301 13.507 1.00 93.75 572 GLU A N 1
ATOM 4381 C CA . GLU A 1 572 ? -29.091 0.312 12.616 1.00 93.75 572 GLU A CA 1
ATOM 4382 C C . GLU A 1 572 ? -30.440 0.346 13.350 1.00 93.75 572 GLU A C 1
ATOM 4384 O O . GLU A 1 572 ? -30.959 -0.698 13.742 1.00 93.75 572 GLU A O 1
ATOM 4389 N N . VAL A 1 573 ? -30.954 1.548 13.615 1.00 94.56 573 VAL A N 1
ATOM 4390 C CA . VAL A 1 573 ? -32.188 1.773 14.386 1.00 94.56 573 VAL A CA 1
ATOM 4391 C C . VAL A 1 573 ? -33.405 1.629 13.485 1.00 94.56 573 VAL A C 1
ATOM 4393 O O . VAL A 1 573 ? -34.349 0.919 13.821 1.00 94.56 573 VAL A O 1
ATOM 4396 N N . VAL A 1 574 ? -33.364 2.289 12.330 1.00 95.88 574 VAL A N 1
ATOM 4397 C CA . VAL A 1 574 ? -34.406 2.231 11.308 1.00 95.88 574 VAL A CA 1
ATOM 4398 C C . VAL A 1 574 ? -33.764 2.340 9.930 1.00 95.88 574 VAL A C 1
ATOM 4400 O O . VAL A 1 574 ? -32.725 2.985 9.766 1.00 95.88 574 VAL A O 1
ATOM 4403 N N . ALA A 1 575 ? -34.388 1.700 8.947 1.00 95.44 575 ALA A N 1
ATOM 4404 C CA . ALA A 1 575 ? -34.035 1.823 7.545 1.00 95.44 575 ALA A CA 1
ATOM 4405 C C . ALA A 1 575 ? -35.295 2.052 6.708 1.00 95.44 575 ALA A C 1
ATOM 4407 O O . ALA A 1 575 ? -36.351 1.499 7.018 1.00 95.44 575 ALA A O 1
ATOM 4408 N N . ASP A 1 576 ? -35.160 2.837 5.646 1.00 96.38 576 ASP A N 1
ATOM 4409 C CA . ASP A 1 576 ? -36.217 3.104 4.669 1.00 96.38 576 ASP A CA 1
ATOM 4410 C C . ASP A 1 576 ? -35.616 3.194 3.253 1.00 96.38 576 ASP A C 1
ATOM 4412 O O . ASP A 1 576 ? -34.417 2.975 3.057 1.00 96.38 576 ASP A O 1
ATOM 4416 N N . ALA A 1 577 ? -36.431 3.493 2.248 1.00 93.50 577 ALA A N 1
ATOM 4417 C CA . ALA A 1 577 ? -35.998 3.753 0.884 1.00 93.50 577 ALA A CA 1
ATOM 4418 C C . ALA A 1 577 ? -36.538 5.101 0.392 1.00 93.50 577 ALA A C 1
ATOM 4420 O O . ALA A 1 577 ? -37.724 5.397 0.517 1.00 93.50 577 ALA A O 1
ATOM 4421 N N . ALA A 1 578 ? -35.674 5.896 -0.233 1.00 90.62 578 ALA A N 1
ATOM 4422 C CA . ALA A 1 578 ? -36.052 7.129 -0.917 1.00 90.62 578 ALA A CA 1
ATOM 4423 C C . ALA A 1 578 ? -35.645 7.073 -2.393 1.00 90.62 578 ALA A C 1
ATOM 4425 O O . ALA A 1 578 ? -34.778 6.276 -2.753 1.00 90.62 578 ALA A O 1
ATOM 4426 N N . PRO A 1 579 ? -36.258 7.887 -3.270 1.00 89.12 579 PRO A N 1
ATOM 4427 C CA . PRO A 1 579 ? -35.769 8.053 -4.634 1.00 89.12 579 PRO A CA 1
ATOM 4428 C C . PRO A 1 579 ? -34.274 8.394 -4.639 1.00 89.12 579 PRO A C 1
ATOM 4430 O O . PRO A 1 579 ? -33.824 9.246 -3.874 1.00 89.12 579 PRO A O 1
ATOM 4433 N N . ASP A 1 580 ? -33.506 7.709 -5.481 1.00 83.88 580 ASP A N 1
ATOM 4434 C CA . ASP A 1 580 ? -32.086 7.989 -5.658 1.00 83.88 580 ASP A CA 1
ATOM 4435 C C . ASP A 1 580 ? -31.917 9.263 -6.496 1.00 83.88 580 ASP A C 1
ATOM 4437 O O . ASP A 1 580 ? -32.296 9.306 -7.667 1.00 83.88 580 ASP A O 1
ATOM 4441 N N . GLU A 1 581 ? -31.345 10.311 -5.901 1.00 78.06 581 GLU A N 1
ATOM 4442 C CA . GLU A 1 581 ? -31.090 11.583 -6.589 1.00 78.06 581 GLU A CA 1
ATOM 4443 C C . GLU A 1 581 ? -30.087 11.423 -7.740 1.00 78.06 581 GLU A C 1
ATOM 4445 O O . GLU A 1 581 ? -30.147 12.167 -8.720 1.00 78.06 581 GLU A O 1
ATOM 4450 N N . LYS A 1 582 ? -29.187 10.432 -7.661 1.00 78.75 582 LYS A N 1
ATOM 4451 C CA . LYS A 1 582 ? -28.172 10.172 -8.691 1.00 78.75 582 LYS A CA 1
ATOM 4452 C C . LYS A 1 582 ? -28.691 9.287 -9.822 1.00 78.75 582 LYS A C 1
ATOM 4454 O O . LYS A 1 582 ? -28.139 9.322 -10.922 1.00 78.75 582 LYS A O 1
ATOM 4459 N N . GLN A 1 583 ? -29.730 8.490 -9.575 1.00 80.62 583 GLN A N 1
ATOM 4460 C CA . GLN A 1 583 ? -30.279 7.551 -10.552 1.00 80.62 583 GLN A CA 1
ATOM 4461 C C . GLN A 1 583 ? -31.777 7.798 -10.753 1.00 80.62 583 GLN A C 1
ATOM 4463 O O . GLN A 1 583 ? -32.583 7.343 -9.943 1.00 80.62 583 GLN A O 1
ATOM 4468 N N . PRO A 1 584 ? -32.194 8.458 -11.853 1.00 83.00 584 PRO A N 1
ATOM 4469 C CA . PRO A 1 584 ? -33.607 8.659 -12.156 1.00 83.00 584 PRO A CA 1
ATOM 4470 C C . PRO A 1 584 ? -34.379 7.329 -12.164 1.00 83.00 584 PRO A C 1
ATOM 4472 O O . PRO A 1 584 ? -34.142 6.464 -13.005 1.00 83.00 584 PRO A O 1
ATOM 4475 N N . GLY A 1 585 ? -35.305 7.165 -11.215 1.00 88.56 585 GLY A N 1
ATOM 4476 C CA . GLY A 1 585 ? -36.089 5.936 -11.026 1.00 88.56 585 GLY A CA 1
ATOM 4477 C C . GLY A 1 585 ? -35.447 4.874 -10.121 1.00 88.56 585 GLY A C 1
ATOM 4478 O O . GLY A 1 585 ? -36.086 3.857 -9.852 1.00 88.56 585 GLY A O 1
ATOM 4479 N N . GLY A 1 586 ? -34.226 5.101 -9.631 1.00 88.69 586 GLY A N 1
ATOM 4480 C CA . GLY A 1 586 ? -33.584 4.296 -8.595 1.00 88.69 586 GLY A CA 1
ATOM 4481 C C . GLY A 1 586 ? -34.163 4.575 -7.206 1.00 88.69 586 GLY A C 1
ATOM 4482 O O . GLY A 1 586 ? -34.775 5.617 -6.964 1.00 88.69 586 GLY A O 1
ATOM 4483 N N . GLN A 1 587 ? -33.975 3.632 -6.284 1.00 90.75 587 GLN A N 1
ATOM 4484 C CA . GLN A 1 587 ? -34.235 3.826 -4.857 1.00 90.75 587 GLN A CA 1
ATOM 4485 C C . GLN A 1 587 ? -32.919 3.684 -4.094 1.00 90.75 587 GLN A C 1
ATOM 4487 O O . GLN A 1 587 ? -32.249 2.659 -4.207 1.00 90.75 587 GLN A O 1
ATOM 4492 N N . ALA A 1 588 ? -32.572 4.696 -3.305 1.00 89.38 588 ALA A N 1
ATOM 4493 C CA . ALA A 1 588 ? -31.465 4.652 -2.367 1.00 89.38 588 ALA A CA 1
ATOM 4494 C C . ALA A 1 588 ? -31.979 4.211 -0.993 1.00 89.38 588 ALA A C 1
ATOM 4496 O O . ALA A 1 588 ? -33.001 4.701 -0.502 1.00 89.38 588 ALA A O 1
ATOM 4497 N N . ARG A 1 589 ? -31.255 3.292 -0.350 1.00 94.00 589 ARG A N 1
ATOM 4498 C CA . ARG A 1 589 ? -31.522 2.924 1.042 1.00 94.00 589 ARG A CA 1
ATOM 4499 C C . ARG A 1 589 ? -31.167 4.103 1.947 1.00 94.00 589 ARG A C 1
ATOM 4501 O O . ARG A 1 589 ? -30.114 4.714 1.790 1.00 94.00 589 ARG A O 1
ATOM 4508 N N . LEU A 1 590 ? -32.028 4.390 2.906 1.00 94.38 590 LEU A N 1
ATOM 4509 C CA . LEU A 1 590 ? -31.787 5.306 4.009 1.00 94.38 590 LEU A CA 1
ATOM 4510 C C . LEU A 1 590 ? -31.602 4.487 5.278 1.00 94.38 590 LEU A C 1
ATOM 4512 O O . LEU A 1 590 ? -32.343 3.530 5.497 1.00 94.38 590 LEU A O 1
ATOM 4516 N N . SER A 1 591 ? -30.666 4.884 6.129 1.00 95.06 591 SER A N 1
ATOM 4517 C CA . SER A 1 591 ? -30.496 4.271 7.445 1.00 95.06 591 SER A CA 1
ATOM 4518 C C . SER A 1 591 ? -30.246 5.330 8.500 1.00 95.06 591 SER A C 1
ATOM 4520 O O . SER A 1 591 ? -29.553 6.315 8.248 1.00 95.06 591 SER A O 1
ATOM 4522 N N . VAL A 1 592 ? -30.773 5.091 9.697 1.00 95.94 592 VAL A N 1
ATOM 4523 C CA . VAL A 1 592 ? -30.392 5.793 10.921 1.00 95.94 592 VAL A CA 1
ATOM 4524 C C . VAL A 1 592 ? -29.594 4.826 11.773 1.00 95.94 592 VAL A C 1
ATOM 4526 O O . VAL A 1 592 ? -30.070 3.744 12.120 1.00 95.94 592 VAL A O 1
ATOM 4529 N N . TYR A 1 593 ? -28.384 5.225 12.127 1.00 94.50 593 TYR A N 1
ATOM 4530 C CA . TYR A 1 593 ? -27.497 4.454 12.978 1.00 94.50 593 TYR A CA 1
ATOM 4531 C C . TYR A 1 593 ? -27.418 5.074 14.363 1.00 94.50 593 TYR A C 1
ATOM 4533 O O . TYR A 1 593 ? -27.434 6.292 14.518 1.00 94.50 593 TYR A O 1
ATOM 4541 N N . TRP A 1 594 ? -27.288 4.212 15.362 1.00 94.06 594 TRP A N 1
ATOM 4542 C CA . TRP A 1 594 ? -26.993 4.545 16.743 1.00 94.06 594 TRP A CA 1
ATOM 4543 C C . TRP A 1 594 ? -25.657 3.920 17.133 1.00 94.06 594 TRP A C 1
ATOM 4545 O O . TRP A 1 594 ? -25.459 2.709 16.998 1.00 94.06 594 TRP A O 1
ATOM 4555 N N . LEU A 1 595 ? -24.746 4.761 17.615 1.00 91.81 595 LEU A N 1
ATOM 4556 C CA . LEU A 1 595 ? -23.418 4.383 18.073 1.00 91.81 595 LEU A CA 1
ATOM 4557 C C . LEU A 1 595 ? -23.341 4.410 19.602 1.00 91.81 595 LEU A C 1
ATOM 4559 O O . LEU A 1 595 ? -23.680 5.410 20.242 1.00 91.81 595 LEU A O 1
ATOM 4563 N N . GLU A 1 596 ? -22.874 3.301 20.179 1.00 83.12 596 GLU A N 1
ATOM 4564 C CA . GLU A 1 596 ? -22.707 3.111 21.623 1.00 83.12 596 GLU A CA 1
ATOM 4565 C C . GLU A 1 596 ? -21.260 2.705 21.955 1.00 83.12 596 GLU A C 1
ATOM 4567 O O . GLU A 1 596 ? -20.790 1.639 21.552 1.00 83.12 596 GLU A O 1
ATOM 4572 N N . PHE A 1 597 ? -20.550 3.522 22.735 1.00 77.44 597 PHE A N 1
ATOM 4573 C CA . PHE A 1 597 ? -19.183 3.231 23.180 1.00 77.44 597 PHE A CA 1
ATOM 4574 C C . PHE A 1 597 ? -19.202 2.574 24.567 1.00 77.44 597 PHE A C 1
ATOM 4576 O O . PHE A 1 597 ? -19.545 3.198 25.571 1.00 77.44 597 PHE A O 1
ATOM 4583 N N . ARG A 1 598 ? -18.808 1.295 24.650 1.00 58.19 598 ARG A N 1
ATOM 4584 C CA . ARG A 1 598 ? -18.954 0.455 25.862 1.00 58.19 598 ARG A CA 1
ATOM 4585 C C . ARG A 1 598 ? -18.038 0.820 27.050 1.00 58.19 598 ARG A C 1
ATOM 4587 O O . ARG A 1 598 ? -18.066 0.123 28.060 1.00 58.19 598 ARG A O 1
ATOM 4594 N N . GLY A 1 599 ? -17.256 1.898 26.962 1.00 61.25 599 GLY A N 1
ATOM 4595 C CA . GLY A 1 599 ? -16.354 2.384 28.019 1.00 61.25 599 GLY A CA 1
ATOM 4596 C C . GLY A 1 599 ? -16.671 3.788 28.547 1.00 61.25 599 GLY A C 1
ATOM 4597 O O . GLY A 1 599 ? -15.873 4.334 29.305 1.00 61.25 599 GLY A O 1
ATOM 4598 N N . GLY A 1 600 ? -17.806 4.373 28.145 1.00 60.38 600 GLY A N 1
ATOM 4599 C CA . GLY A 1 600 ? -18.016 5.820 28.204 1.00 60.38 600 GLY A CA 1
ATOM 4600 C C . GLY A 1 600 ? -17.273 6.523 27.063 1.00 60.38 600 GLY A C 1
ATOM 4601 O O . GLY A 1 600 ? -16.341 5.977 26.479 1.00 60.38 600 GLY A O 1
ATOM 4602 N N . TRP A 1 601 ? -17.676 7.748 26.734 1.00 60.69 601 TRP A N 1
ATOM 4603 C CA . TRP A 1 601 ? -17.093 8.537 25.636 1.00 60.69 601 TRP A CA 1
ATOM 4604 C C . TRP A 1 601 ? -15.712 9.129 25.946 1.00 60.69 601 TRP A C 1
ATOM 4606 O O . TRP A 1 601 ? -15.177 9.941 25.198 1.00 60.69 601 TRP A O 1
ATOM 4616 N N . ARG A 1 602 ? -15.096 8.694 27.046 1.00 48.34 602 ARG A N 1
ATOM 4617 C CA . ARG A 1 602 ? -13.669 8.874 27.271 1.00 48.34 602 ARG A CA 1
ATOM 4618 C C . ARG A 1 602 ? -12.984 7.611 26.801 1.00 48.34 602 ARG A C 1
ATOM 4620 O O . ARG A 1 602 ? -13.114 6.575 27.448 1.00 48.34 602 ARG A O 1
ATOM 4627 N N . LEU A 1 603 ? -12.197 7.712 25.734 1.00 39.50 603 LEU A N 1
ATOM 4628 C CA . LEU A 1 603 ? -11.124 6.749 25.529 1.00 39.50 603 LEU A CA 1
ATOM 4629 C C . LEU A 1 603 ? -10.319 6.709 26.839 1.00 39.50 603 LEU A C 1
ATOM 4631 O O . LEU A 1 603 ? -9.769 7.742 27.241 1.00 39.50 603 LEU A O 1
ATOM 4635 N N . PRO A 1 604 ? -10.247 5.569 27.552 1.00 33.94 604 PRO A N 1
ATOM 4636 C CA . PRO A 1 604 ? -9.245 5.423 28.587 1.00 33.94 604 PRO A CA 1
ATOM 4637 C C . PRO A 1 604 ? -7.914 5.675 27.888 1.00 33.94 604 PRO A C 1
ATOM 4639 O O . PRO A 1 604 ? -7.683 5.133 26.804 1.00 33.94 604 PRO A O 1
ATOM 4642 N N . GLY A 1 605 ? -7.050 6.507 28.466 1.00 37.62 605 GLY A N 1
ATOM 4643 C CA . GLY A 1 605 ? -5.673 6.609 27.999 1.00 37.62 605 GLY A CA 1
ATOM 4644 C C . GLY A 1 605 ? -5.072 5.202 27.931 1.00 37.62 605 GLY A C 1
ATOM 4645 O O . GLY A 1 605 ? -4.690 4.635 28.949 1.00 37.62 605 GLY A O 1
ATOM 4646 N N . GLY A 1 606 ? -5.033 4.622 26.730 1.00 35.50 606 GLY A N 1
ATOM 4647 C CA . GLY A 1 606 ? -4.647 3.235 26.501 1.00 35.50 606 GLY A CA 1
ATOM 4648 C C . GLY A 1 606 ? -5.815 2.245 26.410 1.00 35.50 606 GLY A C 1
ATOM 4649 O O . GLY A 1 606 ? -6.437 1.880 27.402 1.00 35.50 606 GLY A O 1
ATOM 4650 N N . PHE A 1 607 ? -5.986 1.705 25.201 1.00 36.00 607 PHE A N 1
ATOM 4651 C CA . PHE A 1 607 ? -6.656 0.440 24.899 1.00 36.00 607 PHE A CA 1
ATOM 4652 C C . PHE A 1 607 ? -6.379 -0.642 25.960 1.00 36.00 607 PHE A C 1
ATOM 4654 O O . PHE A 1 607 ? -5.268 -1.174 26.029 1.00 36.00 607 PHE A O 1
ATOM 4661 N N . GLN A 1 608 ? -7.400 -1.017 26.730 1.00 35.62 608 GLN A N 1
ATOM 4662 C CA . GLN A 1 608 ? -7.475 -2.292 27.445 1.00 35.62 608 GLN A CA 1
ATOM 4663 C C . GLN A 1 608 ? -8.924 -2.786 27.453 1.00 35.62 608 GLN A C 1
ATOM 4665 O O . GLN A 1 608 ? -9.735 -2.301 28.230 1.00 35.62 608 GLN A O 1
ATOM 4670 N N . HIS A 1 609 ? -9.233 -3.724 26.552 1.00 31.94 609 HIS A N 1
ATOM 4671 C CA . HIS A 1 609 ? -10.015 -4.953 26.779 1.00 31.94 609 HIS A CA 1
ATOM 4672 C C . HIS A 1 609 ? -10.618 -5.467 25.462 1.00 31.94 609 HIS A C 1
ATOM 4674 O O . HIS A 1 609 ? -11.797 -5.282 25.181 1.00 31.94 609 HIS A O 1
ATOM 4680 N N . ALA A 1 610 ? -9.800 -6.176 24.677 1.00 33.62 610 ALA A N 1
ATOM 4681 C CA . ALA A 1 610 ? -10.262 -7.013 23.563 1.00 33.62 610 ALA A CA 1
ATOM 4682 C C . ALA A 1 610 ? -10.281 -8.520 23.911 1.00 33.62 610 ALA A C 1
ATOM 4684 O O . ALA A 1 610 ? -10.630 -9.343 23.075 1.00 33.62 610 ALA A O 1
ATOM 4685 N N . ASP A 1 611 ? -9.971 -8.907 25.154 1.00 33.78 611 ASP A N 1
ATOM 4686 C CA . ASP A 1 611 ? -9.770 -10.325 25.508 1.00 33.78 611 ASP A CA 1
ATOM 4687 C C . ASP A 1 611 ? -11.056 -11.107 25.834 1.00 33.78 611 ASP A C 1
ATOM 4689 O O . ASP A 1 611 ? -10.994 -12.249 26.288 1.00 33.78 611 ASP A O 1
ATOM 4693 N N . ARG A 1 612 ? -12.249 -10.535 25.620 1.00 33.69 612 ARG A N 1
ATOM 4694 C CA . ARG A 1 612 ? -13.514 -11.233 25.915 1.00 33.69 612 ARG A CA 1
ATOM 4695 C C . ARG A 1 612 ? -14.655 -10.941 24.942 1.00 33.69 612 ARG A C 1
ATOM 4697 O O . ARG A 1 612 ? -15.751 -10.693 25.410 1.00 33.69 612 ARG A O 1
ATOM 4704 N N . MET A 1 613 ? -14.458 -11.025 23.628 1.00 30.91 613 MET A N 1
ATOM 4705 C CA . MET A 1 613 ? -15.542 -11.428 22.707 1.00 30.91 613 MET A CA 1
ATOM 4706 C C . MET A 1 613 ? -14.949 -12.119 21.479 1.00 30.91 613 MET A C 1
ATOM 4708 O O . MET A 1 613 ? -14.697 -11.505 20.449 1.00 30.91 613 MET A O 1
ATOM 4712 N N . GLY A 1 614 ? -14.730 -13.428 21.598 1.00 38.62 614 GLY A N 1
ATOM 4713 C CA . GLY A 1 614 ? -14.750 -14.293 20.428 1.00 38.62 614 GLY A CA 1
ATOM 4714 C C . GLY A 1 614 ? -16.196 -14.423 19.944 1.00 38.62 614 GLY A C 1
ATOM 4715 O O . GLY A 1 614 ? -17.074 -14.729 20.747 1.00 38.62 614 GLY A O 1
ATOM 4716 N N . ALA A 1 615 ? -16.376 -14.232 18.637 1.00 40.81 615 ALA A N 1
ATOM 4717 C CA . ALA A 1 615 ? -17.577 -14.432 17.822 1.00 40.81 615 ALA A CA 1
ATOM 4718 C C . ALA A 1 615 ? -18.436 -13.187 17.504 1.00 40.81 615 ALA A C 1
ATOM 4720 O O . ALA A 1 615 ? -19.076 -12.596 18.367 1.00 40.81 615 ALA A O 1
ATOM 4721 N N . GLN A 1 616 ? -18.519 -12.946 16.186 1.00 35.09 616 GLN A N 1
ATOM 4722 C CA . GLN A 1 616 ? -19.469 -12.121 15.425 1.00 35.09 616 GLN A CA 1
ATOM 4723 C C . GLN A 1 616 ? -19.119 -10.641 15.213 1.00 35.09 616 GLN A C 1
ATOM 4725 O O . GLN A 1 616 ? -19.858 -9.740 15.593 1.00 35.09 616 GLN A O 1
ATOM 4730 N N . VAL A 1 617 ? -18.045 -10.409 14.452 1.00 43.19 617 VAL A N 1
ATOM 4731 C CA . VAL A 1 617 ? -18.056 -9.318 13.464 1.00 43.19 617 VAL A CA 1
ATOM 4732 C C . VAL A 1 617 ? -18.989 -9.761 12.319 1.00 43.19 617 VAL A C 1
ATOM 4734 O O . VAL A 1 617 ? -18.862 -10.907 11.872 1.00 43.19 617 VAL A O 1
ATOM 4737 N N . PRO A 1 618 ? -19.954 -8.941 11.860 1.00 44.59 618 PRO A N 1
ATOM 4738 C CA . PRO A 1 618 ? -20.815 -9.302 10.738 1.00 44.59 618 PRO A CA 1
ATOM 4739 C C . PRO A 1 618 ? -19.977 -9.606 9.494 1.00 44.59 618 PRO A C 1
ATOM 4741 O O . PRO A 1 618 ? -19.100 -8.824 9.138 1.00 44.59 618 PRO A O 1
ATOM 4744 N N . LYS A 1 619 ? -20.284 -10.711 8.804 1.00 40.53 619 LYS A N 1
ATOM 4745 C CA . LYS A 1 619 ? -19.626 -11.143 7.557 1.00 40.53 619 LYS A CA 1
ATOM 4746 C C . LYS A 1 619 ? -19.484 -10.005 6.525 1.00 40.53 619 LYS A C 1
ATOM 4748 O O . LYS A 1 619 ? -18.486 -9.948 5.824 1.00 40.53 619 LYS A O 1
ATOM 4753 N N . LEU A 1 620 ? -20.432 -9.062 6.518 1.00 38.03 620 LEU A N 1
ATOM 4754 C CA . LEU A 1 620 ? -20.434 -7.881 5.652 1.00 38.03 620 LEU A CA 1
ATOM 4755 C C . LEU A 1 620 ? -19.215 -6.960 5.849 1.00 38.03 620 LEU A C 1
ATOM 4757 O O . LEU A 1 620 ? -18.700 -6.442 4.873 1.00 38.03 620 LEU A O 1
ATOM 4761 N N . VAL A 1 621 ? -18.734 -6.778 7.085 1.00 41.50 621 VAL A N 1
ATOM 4762 C CA . VAL A 1 621 ? -17.557 -5.935 7.385 1.00 41.50 621 VAL A CA 1
ATOM 4763 C C . VAL A 1 621 ? -16.273 -6.608 6.890 1.00 41.50 621 VAL A C 1
ATOM 4765 O O . VAL A 1 621 ? -15.337 -5.938 6.469 1.00 41.50 621 VAL A O 1
ATOM 4768 N N . TRP A 1 622 ? -16.242 -7.944 6.910 1.00 42.16 622 TRP A N 1
ATOM 4769 C CA . TRP A 1 622 ? -15.091 -8.714 6.447 1.00 42.16 622 TRP A CA 1
ATOM 4770 C C . TRP A 1 622 ? -15.040 -8.842 4.923 1.00 42.16 622 TRP A C 1
ATOM 4772 O O . TRP A 1 622 ? -13.991 -8.637 4.321 1.00 42.16 622 TRP A O 1
ATOM 4782 N N . ASP A 1 623 ? -16.178 -9.138 4.290 1.00 40.72 623 ASP A N 1
ATOM 4783 C CA . ASP A 1 623 ? -16.285 -9.264 2.831 1.00 40.72 623 ASP A CA 1
ATOM 4784 C C . ASP A 1 623 ? -15.924 -7.945 2.119 1.00 40.72 623 ASP A C 1
ATOM 4786 O O . ASP A 1 623 ? -15.434 -7.961 0.992 1.00 40.72 623 ASP A O 1
ATOM 4790 N N . ALA A 1 624 ? -16.113 -6.813 2.797 1.00 39.38 624 ALA A N 1
ATOM 4791 C CA . ALA A 1 624 ? -15.854 -5.488 2.264 1.00 39.38 624 ALA A CA 1
ATOM 4792 C C . ALA A 1 624 ? -14.383 -5.036 2.489 1.00 39.38 624 ALA A C 1
ATOM 4794 O O . ALA A 1 624 ? -13.710 -4.642 1.535 1.00 39.38 624 ALA A O 1
ATOM 4795 N N . GLN A 1 625 ? -13.776 -5.357 3.646 1.00 43.25 625 GLN A N 1
ATOM 4796 C CA . GLN A 1 625 ? -12.308 -5.307 3.816 1.00 43.25 625 GLN A CA 1
ATOM 4797 C C . GLN A 1 625 ? -11.556 -6.213 2.828 1.00 43.25 625 GLN A C 1
ATOM 4799 O O . GLN A 1 625 ? -10.441 -5.904 2.410 1.00 43.25 625 GLN A O 1
ATOM 4804 N N . LYS A 1 626 ? -12.169 -7.330 2.419 1.00 42.38 626 LYS A N 1
ATOM 4805 C CA . LYS A 1 626 ? -11.627 -8.210 1.379 1.00 42.38 626 LYS A CA 1
ATOM 4806 C C . LYS A 1 626 ? -11.664 -7.564 -0.012 1.00 42.38 626 LYS A C 1
ATOM 4808 O O . LYS A 1 626 ? -10.805 -7.871 -0.832 1.00 42.38 626 LYS A O 1
ATOM 4813 N N . ALA A 1 627 ? -12.600 -6.648 -0.271 1.00 39.72 627 ALA A N 1
ATOM 4814 C CA . ALA A 1 627 ? -12.647 -5.849 -1.498 1.00 39.72 627 ALA A CA 1
ATOM 4815 C C . ALA A 1 627 ? -11.632 -4.685 -1.495 1.00 39.72 627 ALA A C 1
ATOM 4817 O O . ALA A 1 627 ? -11.221 -4.242 -2.566 1.00 39.72 627 ALA A O 1
ATOM 4818 N N . SER A 1 628 ? -11.170 -4.236 -0.319 1.00 42.06 628 SER A N 1
ATOM 4819 C CA . SER A 1 628 ? -10.118 -3.216 -0.158 1.00 42.06 628 SER A CA 1
ATOM 4820 C C . SER A 1 628 ? -8.701 -3.789 -0.008 1.00 42.06 628 SER A C 1
ATOM 4822 O O . SER A 1 628 ? -7.764 -3.060 0.326 1.00 42.06 628 SER A O 1
ATOM 4824 N N . LEU A 1 629 ? -8.521 -5.096 -0.208 1.00 54.44 629 LEU A N 1
ATOM 4825 C CA . LEU A 1 629 ? -7.219 -5.755 -0.218 1.00 54.44 629 LEU A CA 1
ATOM 4826 C C . LEU A 1 629 ? -6.446 -5.308 -1.469 1.00 54.44 629 LEU A C 1
ATOM 4828 O O . LEU A 1 629 ? -6.514 -5.914 -2.535 1.00 54.44 629 LEU A O 1
ATOM 4832 N N . VAL A 1 630 ? -5.738 -4.186 -1.350 1.00 64.56 630 VAL A N 1
ATOM 4833 C CA . VAL A 1 630 ? -4.909 -3.638 -2.425 1.00 64.56 630 VAL A CA 1
ATOM 4834 C C . VAL A 1 630 ? -3.543 -4.302 -2.377 1.00 64.56 630 VAL A C 1
ATOM 4836 O O . VAL A 1 630 ? -2.839 -4.250 -1.369 1.00 64.56 630 VAL A O 1
ATOM 4839 N N . GLN A 1 631 ? -3.130 -4.878 -3.501 1.00 77.56 631 GLN A N 1
ATOM 4840 C CA . GLN A 1 631 ? -1.776 -5.379 -3.675 1.00 77.56 631 GLN A CA 1
ATOM 4841 C C . GLN A 1 631 ? -0.752 -4.251 -3.419 1.00 77.56 631 GLN A C 1
ATOM 4843 O O . GLN A 1 631 ? -0.686 -3.256 -4.145 1.00 77.56 631 GLN A O 1
ATOM 4848 N N . HIS A 1 632 ? 0.053 -4.395 -2.362 1.00 80.00 632 HIS A N 1
ATOM 4849 C CA . HIS A 1 632 ? 1.024 -3.370 -1.965 1.00 80.00 632 HIS A CA 1
ATOM 4850 C C . HIS A 1 632 ? 2.257 -3.338 -2.879 1.00 80.00 632 HIS A C 1
ATOM 4852 O O . HIS A 1 632 ? 2.670 -2.256 -3.299 1.00 80.00 632 HIS A O 1
ATOM 4858 N N . GLN A 1 633 ? 2.805 -4.512 -3.217 1.00 79.62 633 GLN A N 1
ATOM 4859 C CA . GLN A 1 633 ? 3.998 -4.680 -4.055 1.00 79.62 633 GLN A CA 1
ATOM 4860 C C . GLN A 1 633 ? 3.653 -5.033 -5.506 1.00 79.62 633 GLN A C 1
ATOM 4862 O O . GLN A 1 633 ? 2.777 -5.850 -5.762 1.00 79.62 633 GLN A O 1
ATOM 4867 N N . VAL A 1 634 ? 4.395 -4.486 -6.470 1.00 76.00 634 VAL A N 1
ATOM 4868 C CA . VAL A 1 634 ? 4.176 -4.769 -7.905 1.00 76.00 634 VAL A CA 1
ATOM 4869 C C . VAL A 1 634 ? 4.904 -6.042 -8.362 1.00 76.00 634 VAL A C 1
ATOM 4871 O O . VAL A 1 634 ? 4.438 -6.752 -9.249 1.00 76.00 634 VAL A O 1
ATOM 4874 N N . SER A 1 635 ? 6.050 -6.360 -7.754 1.00 78.94 635 SER A N 1
ATOM 4875 C CA . SER A 1 635 ? 6.841 -7.543 -8.111 1.00 78.94 635 SER A CA 1
ATOM 4876 C C . SER A 1 635 ? 6.481 -8.731 -7.229 1.00 78.94 635 SER A C 1
ATOM 4878 O O . SER A 1 635 ? 6.480 -8.615 -6.010 1.00 78.94 635 SER A O 1
ATOM 4880 N N . GLN A 1 636 ? 6.265 -9.893 -7.843 1.00 79.94 636 GLN A N 1
ATOM 4881 C CA . GLN A 1 636 ? 6.078 -11.170 -7.144 1.00 79.94 636 GLN A CA 1
ATOM 4882 C C . GLN A 1 636 ? 7.389 -11.963 -6.999 1.00 79.94 636 GLN A C 1
ATOM 4884 O O . GLN A 1 636 ? 7.364 -13.145 -6.649 1.00 79.94 636 GLN A O 1
ATOM 4889 N N . TRP A 1 637 ? 8.542 -11.356 -7.316 1.00 82.06 637 TRP A N 1
ATOM 4890 C CA . TRP A 1 637 ? 9.813 -12.076 -7.331 1.00 82.06 637 TRP A CA 1
ATOM 4891 C C . TRP A 1 637 ? 10.145 -12.635 -5.946 1.00 82.06 637 TRP A C 1
ATOM 4893 O O . TRP A 1 637 ? 10.354 -11.893 -4.986 1.00 82.06 637 TRP A O 1
ATOM 4903 N N . THR A 1 638 ? 10.231 -13.958 -5.878 1.00 88.25 638 THR A N 1
ATOM 4904 C CA . THR A 1 638 ? 10.607 -14.733 -4.702 1.00 88.25 638 THR A CA 1
ATOM 4905 C C . THR A 1 638 ? 11.619 -15.799 -5.112 1.00 88.25 638 THR A C 1
ATOM 4907 O O . THR A 1 638 ? 11.737 -16.153 -6.289 1.00 88.25 638 THR A O 1
ATOM 4910 N N . GLN A 1 639 ? 12.407 -16.271 -4.152 1.00 83.50 639 GLN A N 1
ATOM 4911 C CA . GLN A 1 639 ? 13.408 -17.305 -4.369 1.00 83.50 639 GLN A CA 1
ATOM 4912 C C . GLN A 1 639 ? 13.590 -18.111 -3.081 1.00 83.50 639 GLN A C 1
ATOM 4914 O O . GLN A 1 639 ? 13.522 -17.567 -1.980 1.00 83.50 639 GLN A O 1
ATOM 4919 N N . PHE A 1 640 ? 13.859 -19.409 -3.223 1.00 90.50 640 PHE A N 1
ATOM 4920 C CA . PHE A 1 640 ? 14.353 -20.223 -2.117 1.00 90.50 640 PHE A CA 1
ATOM 4921 C C . PHE A 1 640 ? 15.613 -19.608 -1.513 1.00 90.50 640 PHE A C 1
ATOM 4923 O O . PHE A 1 640 ? 16.568 -19.312 -2.227 1.00 90.50 640 PHE A O 1
ATOM 4930 N N . ASP A 1 641 ? 15.603 -19.475 -0.193 1.00 91.06 641 ASP A N 1
ATOM 4931 C CA . ASP A 1 641 ? 16.725 -18.992 0.606 1.00 91.06 641 ASP A CA 1
ATOM 4932 C C . ASP A 1 641 ? 17.231 -17.619 0.157 1.00 91.06 641 ASP A C 1
ATOM 4934 O O . ASP A 1 641 ? 18.424 -17.369 0.022 1.00 91.06 641 ASP A O 1
ATOM 4938 N N . ARG A 1 642 ? 16.279 -16.715 -0.105 1.00 92.19 642 ARG A N 1
ATOM 4939 C CA . ARG A 1 642 ? 16.552 -15.347 -0.558 1.00 92.19 642 ARG A CA 1
ATOM 4940 C C . ARG A 1 642 ? 17.301 -14.497 0.480 1.00 92.19 642 ARG A C 1
ATOM 4942 O O . ARG A 1 642 ? 18.035 -13.596 0.086 1.00 92.19 642 ARG A O 1
ATOM 4949 N N . HIS A 1 643 ? 17.098 -14.762 1.775 1.00 94.75 643 HIS A N 1
ATOM 4950 C CA . HIS A 1 643 ? 17.612 -13.960 2.898 1.00 94.75 643 HIS A CA 1
ATOM 4951 C C . HIS A 1 643 ? 18.254 -14.831 4.002 1.00 94.75 643 HIS A C 1
ATOM 4953 O O . HIS A 1 643 ? 17.795 -14.814 5.152 1.00 94.75 643 HIS A O 1
ATOM 4959 N N . PRO A 1 644 ? 19.301 -15.616 3.683 1.00 94.06 644 PRO A N 1
ATOM 4960 C CA . PRO A 1 644 ? 19.853 -16.627 4.588 1.00 94.06 644 PRO A CA 1
ATOM 4961 C C . PRO A 1 644 ? 20.389 -16.031 5.897 1.00 94.06 644 PRO A C 1
ATOM 4963 O O . PRO A 1 644 ? 20.295 -16.654 6.958 1.00 94.06 644 PRO A O 1
ATOM 4966 N N . GLU A 1 645 ? 20.928 -14.811 5.856 1.00 94.38 645 GLU A N 1
ATOM 4967 C CA . GLU A 1 645 ? 21.431 -14.101 7.031 1.00 94.38 645 GLU A CA 1
ATOM 4968 C C . GLU A 1 645 ? 20.320 -13.704 8.015 1.00 94.38 645 GLU A C 1
ATOM 4970 O O . GLU A 1 645 ? 20.508 -13.829 9.230 1.00 94.38 645 GLU A O 1
ATOM 4975 N N . ILE A 1 646 ? 19.146 -13.314 7.506 1.00 96.44 646 ILE A N 1
ATOM 4976 C CA . ILE A 1 646 ? 17.975 -12.957 8.318 1.00 96.44 646 ILE A CA 1
ATOM 4977 C C . ILE A 1 646 ? 17.369 -14.224 8.926 1.00 96.44 646 ILE A C 1
ATOM 4979 O O . ILE A 1 646 ? 17.129 -14.264 10.135 1.00 96.44 646 ILE A O 1
ATOM 4983 N N . PHE A 1 647 ? 17.207 -15.297 8.143 1.00 96.81 647 PHE A N 1
ATOM 4984 C CA . PHE A 1 647 ? 16.720 -16.578 8.670 1.00 96.81 647 PHE A CA 1
ATOM 4985 C C . PHE A 1 647 ? 17.659 -17.152 9.738 1.00 96.81 647 PHE A C 1
ATOM 4987 O O . PHE A 1 647 ? 17.204 -17.577 10.800 1.00 96.81 647 PHE A O 1
ATOM 4994 N N . GLY A 1 648 ? 18.976 -17.090 9.516 1.00 95.81 648 GLY A N 1
ATOM 4995 C CA . GLY A 1 648 ? 19.970 -17.526 10.495 1.00 95.81 648 GLY A CA 1
ATOM 4996 C C . GLY A 1 648 ? 19.973 -16.689 11.780 1.00 95.81 648 GLY A C 1
ATOM 4997 O O . GLY A 1 648 ? 20.185 -17.228 12.866 1.00 95.81 648 GLY A O 1
ATOM 4998 N N . ALA A 1 649 ? 19.726 -15.379 11.694 1.00 95.50 649 ALA A N 1
ATOM 4999 C CA . ALA A 1 649 ? 19.587 -14.525 12.873 1.00 95.50 649 ALA A CA 1
ATOM 5000 C C . ALA A 1 649 ? 18.313 -14.827 13.662 1.00 95.50 649 ALA A C 1
ATOM 5002 O O . ALA A 1 649 ? 18.381 -15.007 14.879 1.00 95.50 649 ALA A O 1
ATOM 5003 N N . LEU A 1 650 ? 17.181 -14.984 12.970 1.00 96.31 650 LEU A N 1
ATOM 5004 C CA . LEU A 1 650 ? 15.930 -15.399 13.596 1.00 96.31 650 LEU A CA 1
ATOM 5005 C C . LEU A 1 650 ? 16.076 -16.764 14.281 1.00 96.31 650 LEU A C 1
ATOM 5007 O O . LEU A 1 650 ? 15.567 -16.952 15.384 1.00 96.31 650 LEU A O 1
ATOM 5011 N N . GLN A 1 651 ? 16.816 -17.696 13.670 1.00 95.75 651 GLN A N 1
ATOM 5012 C CA . GLN A 1 651 ? 17.091 -19.011 14.247 1.00 95.75 651 GLN A CA 1
ATOM 5013 C C . GLN A 1 651 ? 17.831 -18.917 15.581 1.00 95.75 651 GLN A C 1
ATOM 5015 O O . GLN A 1 651 ? 17.485 -19.639 16.512 1.00 95.75 651 GLN A O 1
ATOM 5020 N N . ARG A 1 652 ? 18.804 -18.008 15.710 1.00 93.81 652 ARG A N 1
ATOM 5021 C CA . ARG A 1 652 ? 19.498 -17.771 16.985 1.00 93.81 652 ARG A CA 1
ATOM 5022 C C . ARG A 1 652 ? 18.560 -17.178 18.038 1.00 93.81 652 ARG A C 1
ATOM 5024 O O . ARG A 1 652 ? 18.494 -17.712 19.141 1.00 93.81 652 ARG A O 1
ATOM 5031 N N . LEU A 1 653 ? 17.787 -16.151 17.674 1.00 93.19 653 LEU A N 1
ATOM 5032 C CA . LEU A 1 653 ? 16.835 -15.488 18.579 1.00 93.19 653 LEU A CA 1
ATOM 5033 C C . LEU A 1 653 ? 15.762 -16.455 19.108 1.00 93.19 653 LEU A C 1
ATOM 5035 O O . LEU A 1 653 ? 15.492 -16.518 20.310 1.00 93.19 653 LEU A O 1
ATOM 5039 N N . LEU A 1 654 ? 15.168 -17.248 18.214 1.00 92.75 654 LEU A N 1
ATOM 5040 C CA . LEU A 1 654 ? 14.193 -18.264 18.596 1.00 92.75 654 LEU A CA 1
ATOM 5041 C C . LEU A 1 654 ? 14.862 -19.443 19.311 1.00 92.75 654 LEU A C 1
ATOM 5043 O O . LEU A 1 654 ? 14.287 -19.954 20.262 1.00 92.75 654 LEU A O 1
ATOM 5047 N N . GLY A 1 655 ? 16.070 -19.854 18.921 1.00 86.06 655 GLY A N 1
ATOM 5048 C CA . GLY A 1 655 ? 16.802 -20.971 19.526 1.00 86.06 655 GLY A CA 1
ATOM 5049 C C . GLY A 1 655 ? 17.157 -20.749 20.998 1.00 86.06 655 GLY A C 1
ATOM 5050 O O . GLY A 1 655 ? 16.973 -21.654 21.811 1.00 86.06 655 GLY A O 1
ATOM 5051 N N . GLU A 1 656 ? 17.576 -19.535 21.366 1.00 73.81 656 GLU A N 1
ATOM 5052 C CA . GLU A 1 656 ? 17.774 -19.144 22.771 1.00 73.81 656 GLU A CA 1
ATOM 5053 C C . GLU A 1 656 ? 16.475 -19.295 23.582 1.00 73.81 656 GLU A C 1
ATOM 5055 O O . GLU A 1 656 ? 16.484 -19.800 24.709 1.00 73.81 656 GLU A O 1
ATOM 5060 N N . SER A 1 657 ? 15.342 -18.952 22.963 1.00 68.69 657 SER A N 1
ATOM 5061 C CA . SER A 1 657 ? 14.005 -19.063 23.560 1.00 68.69 657 SER A CA 1
ATOM 5062 C C . SER A 1 657 ? 13.455 -20.501 23.575 1.00 68.69 657 SER A C 1
ATOM 5064 O O . SER A 1 657 ? 12.682 -20.855 24.462 1.00 68.69 657 SER A O 1
ATOM 5066 N N . CYS A 1 658 ? 13.853 -21.346 22.615 1.00 65.06 658 CYS A N 1
ATOM 5067 C CA . CYS A 1 658 ? 13.305 -22.689 22.371 1.00 65.06 658 CYS A CA 1
ATOM 5068 C C . CYS A 1 658 ? 14.083 -23.823 23.059 1.00 65.06 658 CYS A C 1
ATOM 5070 O O . CYS A 1 658 ? 13.767 -24.996 22.852 1.00 65.06 658 CYS A O 1
ATOM 5072 N N . SER A 1 659 ? 15.050 -23.511 23.929 1.00 67.81 659 SER A N 1
ATOM 5073 C CA . SER A 1 659 ? 15.827 -24.488 24.719 1.00 67.81 659 SER A CA 1
ATOM 5074 C C . SER A 1 659 ? 14.984 -25.434 25.607 1.00 67.81 659 SER A C 1
ATOM 5076 O O . SER A 1 659 ? 15.525 -26.340 26.238 1.00 67.81 659 SER A O 1
ATOM 5078 N N . GLN A 1 660 ? 13.655 -25.275 25.621 1.00 68.56 660 GLN A N 1
ATOM 5079 C CA . GLN A 1 660 ? 12.680 -26.057 26.386 1.00 68.56 660 GLN A CA 1
ATOM 5080 C C . GLN A 1 660 ? 11.870 -27.079 25.557 1.00 68.56 660 GLN A C 1
ATOM 5082 O O . GLN A 1 660 ? 10.891 -27.624 26.058 1.00 68.56 660 GLN A O 1
ATOM 5087 N N . GLY A 1 661 ? 12.258 -27.371 24.308 1.00 79.00 661 GLY A N 1
ATOM 5088 C CA . GLY A 1 661 ? 11.635 -28.444 23.511 1.00 79.00 661 GLY A CA 1
ATOM 5089 C C . GLY A 1 661 ? 10.284 -28.086 22.880 1.00 79.00 661 GLY A C 1
ATOM 5090 O O . GLY A 1 661 ? 9.489 -28.972 22.575 1.00 79.00 661 GLY A O 1
ATOM 5091 N N . TRP A 1 662 ? 10.017 -26.795 22.684 1.00 87.06 662 TRP A N 1
ATOM 5092 C CA . TRP A 1 662 ? 8.829 -26.294 21.996 1.00 87.06 662 TRP A CA 1
ATOM 5093 C C . TRP A 1 662 ? 9.149 -25.914 20.539 1.00 87.06 662 TRP A C 1
ATOM 5095 O O . TRP A 1 662 ? 10.175 -25.303 20.254 1.00 87.06 662 TRP A O 1
ATOM 5105 N N . ALA A 1 663 ? 8.249 -26.289 19.627 1.00 92.44 663 ALA A N 1
ATOM 5106 C CA . ALA A 1 663 ? 8.240 -25.924 18.213 1.00 92.44 663 ALA A CA 1
ATOM 5107 C C . ALA A 1 663 ? 7.633 -24.524 17.959 1.00 92.44 663 ALA A C 1
ATOM 5109 O O . ALA A 1 663 ? 6.421 -24.360 18.151 1.00 92.44 663 ALA A O 1
ATOM 5110 N N . PRO A 1 664 ? 8.407 -23.528 17.483 1.00 96.50 664 PRO A N 1
ATOM 5111 C CA . PRO A 1 664 ? 7.887 -22.180 17.281 1.00 96.50 664 PRO A CA 1
ATOM 5112 C C . PRO A 1 664 ? 6.841 -22.141 16.160 1.00 96.50 664 PRO A C 1
ATOM 5114 O O . PRO A 1 664 ? 6.885 -22.922 15.207 1.00 96.50 664 PRO A O 1
ATOM 5117 N N . ARG A 1 665 ? 5.904 -21.201 16.264 1.00 97.88 665 ARG A N 1
ATOM 5118 C CA . ARG A 1 665 ? 4.903 -20.905 15.245 1.00 97.88 665 ARG A CA 1
ATOM 5119 C C . ARG A 1 665 ? 5.263 -19.621 14.513 1.00 97.88 665 ARG A C 1
ATOM 5121 O O . ARG A 1 665 ? 5.313 -18.551 15.118 1.00 97.88 665 ARG A O 1
ATOM 5128 N N . ILE A 1 666 ? 5.499 -19.726 13.211 1.00 98.44 666 ILE A N 1
ATOM 5129 C CA . ILE A 1 666 ? 6.060 -18.647 12.394 1.00 98.44 666 ILE A CA 1
ATOM 5130 C C . ILE A 1 666 ? 5.092 -18.305 11.261 1.00 98.44 666 ILE A C 1
ATOM 5132 O O . ILE A 1 666 ? 4.546 -19.205 10.626 1.00 98.44 666 ILE A O 1
ATOM 5136 N N . LEU A 1 667 ? 4.880 -17.013 11.014 1.00 98.62 667 LEU A N 1
ATOM 5137 C CA . LEU A 1 667 ? 4.090 -16.509 9.889 1.00 98.62 667 LEU A CA 1
ATOM 5138 C C . LEU A 1 667 ? 5.008 -15.858 8.849 1.00 98.62 667 LEU A C 1
ATOM 5140 O O . LEU A 1 667 ? 5.767 -14.953 9.191 1.00 98.62 667 LEU A O 1
ATOM 5144 N N . SER A 1 668 ? 4.895 -16.280 7.591 1.00 98.50 668 SER A N 1
ATOM 5145 C CA . SER A 1 668 ? 5.388 -15.547 6.418 1.00 98.50 668 SER A CA 1
ATOM 5146 C C . SER A 1 668 ? 4.227 -14.754 5.828 1.00 98.50 668 SER A C 1
ATOM 5148 O O . SER A 1 668 ? 3.275 -15.334 5.301 1.00 98.50 668 SER A O 1
ATOM 5150 N N . PHE A 1 669 ? 4.265 -13.433 5.981 1.00 97.81 669 PHE A N 1
ATOM 5151 C CA . PHE A 1 669 ? 3.245 -12.527 5.468 1.00 97.81 669 PHE A CA 1
ATOM 5152 C C . PHE A 1 669 ? 3.660 -12.034 4.081 1.00 97.81 669 PHE A C 1
ATOM 5154 O O . PHE A 1 669 ? 4.716 -11.420 3.963 1.00 97.81 669 PHE A O 1
ATOM 5161 N N . GLY A 1 670 ? 2.841 -12.307 3.060 1.00 96.62 670 GLY A N 1
ATOM 5162 C CA . GLY A 1 670 ? 3.169 -12.133 1.637 1.00 96.62 670 GLY A CA 1
ATOM 5163 C C . GLY A 1 670 ? 4.077 -13.244 1.103 1.00 96.62 670 GLY A C 1
ATOM 5164 O O . GLY A 1 670 ? 5.158 -12.980 0.579 1.00 96.62 670 GLY A O 1
ATOM 5165 N N . CYS A 1 671 ? 3.663 -14.499 1.291 1.00 96.75 671 CYS A N 1
ATOM 5166 C CA . CYS A 1 671 ? 4.496 -15.677 1.043 1.00 96.75 671 CYS A CA 1
ATOM 5167 C C . CYS A 1 671 ? 4.705 -16.029 -0.445 1.00 96.75 671 CYS A C 1
ATOM 5169 O O . CYS A 1 671 ? 5.527 -16.904 -0.744 1.00 96.75 671 CYS A O 1
ATOM 5171 N N . SER A 1 672 ? 4.015 -15.355 -1.375 1.00 95.62 672 SER A N 1
ATOM 5172 C CA . SER A 1 672 ? 4.095 -15.566 -2.825 1.00 95.62 672 SER A CA 1
ATOM 5173 C C . SER A 1 672 ? 3.951 -17.055 -3.180 1.00 95.62 672 SER A C 1
ATOM 5175 O O . SER A 1 672 ? 2.996 -17.696 -2.758 1.00 95.62 672 SER A O 1
ATOM 5177 N N . ASP A 1 673 ? 4.886 -17.652 -3.921 1.00 95.56 673 ASP A N 1
ATOM 5178 C CA . ASP A 1 673 ? 4.875 -19.073 -4.306 1.00 95.56 673 ASP A CA 1
ATOM 5179 C C . ASP A 1 673 ? 5.216 -20.059 -3.161 1.00 95.56 673 ASP A C 1
ATOM 5181 O O . ASP A 1 673 ? 5.441 -21.254 -3.389 1.00 95.56 673 ASP A O 1
ATOM 5185 N N . GLY A 1 674 ? 5.333 -19.566 -1.924 1.00 97.00 674 GLY A N 1
ATOM 5186 C CA . GLY A 1 674 ? 5.649 -20.340 -0.726 1.00 97.00 674 GLY A CA 1
ATOM 5187 C C . GLY A 1 674 ? 7.127 -20.705 -0.557 1.00 97.00 674 GLY A C 1
ATOM 5188 O O . GLY A 1 674 ? 7.463 -21.466 0.355 1.00 97.00 674 GLY A O 1
ATOM 5189 N N . SER A 1 675 ? 8.035 -20.204 -1.404 1.00 96.06 675 SER A N 1
ATOM 5190 C CA . SER A 1 675 ? 9.470 -20.515 -1.293 1.00 96.06 675 SER A CA 1
ATOM 5191 C C . SER A 1 675 ? 10.058 -20.053 0.039 1.00 96.06 675 SER A C 1
ATOM 5193 O O . SER A 1 675 ? 10.846 -20.788 0.629 1.00 96.06 675 SER A O 1
ATOM 5195 N N . GLU A 1 676 ? 9.611 -18.908 0.568 1.00 97.69 676 GLU A N 1
ATOM 5196 C CA . GLU A 1 676 ? 10.006 -18.437 1.901 1.00 97.69 676 GLU A CA 1
ATOM 5197 C C . GLU A 1 676 ? 9.572 -19.419 3.003 1.00 97.69 676 GLU A C 1
ATOM 5199 O O . GLU A 1 676 ? 10.390 -19.806 3.839 1.00 97.69 676 GLU A O 1
ATOM 5204 N N . CYS A 1 677 ? 8.325 -19.906 2.972 1.00 98.25 677 CYS A N 1
ATOM 5205 C CA . CYS A 1 677 ? 7.830 -20.894 3.935 1.00 98.25 677 CYS A CA 1
ATOM 5206 C C . CYS A 1 677 ? 8.667 -22.179 3.913 1.00 98.25 677 CYS A C 1
ATOM 5208 O O . CYS A 1 677 ? 9.062 -22.690 4.963 1.00 98.25 677 CYS A O 1
ATOM 5210 N N . ARG A 1 678 ? 8.976 -22.691 2.716 1.00 97.31 678 ARG A N 1
ATOM 5211 C CA . ARG A 1 678 ? 9.786 -23.907 2.544 1.00 97.31 678 ARG A CA 1
ATOM 5212 C C . ARG A 1 678 ? 11.235 -23.702 2.982 1.00 97.31 678 ARG A C 1
ATOM 5214 O O . ARG A 1 678 ? 11.817 -24.602 3.578 1.00 97.31 678 ARG A O 1
ATOM 5221 N N . THR A 1 679 ? 11.806 -22.522 2.755 1.00 96.44 679 THR A N 1
ATOM 5222 C CA . THR A 1 679 ? 13.115 -22.160 3.309 1.00 96.44 679 THR A CA 1
ATOM 5223 C C . THR A 1 679 ? 13.085 -22.136 4.828 1.00 96.44 679 THR A C 1
ATOM 5225 O O . THR A 1 679 ? 13.952 -22.738 5.456 1.00 96.44 679 THR A O 1
ATOM 5228 N N . MET A 1 680 ? 12.080 -21.516 5.446 1.00 97.44 680 MET A N 1
ATOM 5229 C CA . MET A 1 680 ? 11.990 -21.487 6.905 1.00 97.44 680 MET A CA 1
ATOM 5230 C C . MET A 1 680 ? 11.901 -22.896 7.508 1.00 97.44 680 MET A C 1
ATOM 5232 O O . MET A 1 680 ? 12.495 -23.128 8.555 1.00 97.44 680 MET A O 1
ATOM 5236 N N . ARG A 1 681 ? 11.279 -23.877 6.838 1.00 96.50 681 ARG A N 1
ATOM 5237 C CA . ARG A 1 681 ? 11.322 -25.288 7.279 1.00 96.50 681 ARG A CA 1
ATOM 5238 C C . ARG A 1 681 ? 12.735 -25.870 7.354 1.00 96.50 681 ARG A C 1
ATOM 5240 O O . ARG A 1 681 ? 12.984 -26.727 8.196 1.00 96.50 681 ARG A O 1
ATOM 5247 N N . MET A 1 682 ? 13.672 -25.399 6.528 1.00 95.31 682 MET A N 1
ATOM 5248 C CA . MET A 1 682 ? 15.078 -25.820 6.593 1.00 95.31 682 MET A CA 1
ATOM 5249 C C . MET A 1 682 ? 15.777 -25.281 7.847 1.00 95.31 682 MET A C 1
ATOM 5251 O O . MET A 1 682 ? 16.581 -25.985 8.455 1.00 95.31 682 MET A O 1
ATOM 5255 N N . TYR A 1 683 ? 15.457 -24.048 8.249 1.00 95.88 683 TYR A N 1
ATOM 5256 C CA . TYR A 1 683 ? 16.010 -23.409 9.450 1.00 95.88 683 TYR A CA 1
ATOM 5257 C C . TYR A 1 683 ? 15.290 -23.840 10.732 1.00 95.88 683 TYR A C 1
ATOM 5259 O O . TYR A 1 683 ? 15.896 -23.887 11.803 1.00 95.88 683 TYR A O 1
ATOM 5267 N N . PHE A 1 684 ? 14.012 -24.193 10.635 1.00 95.88 684 PHE A N 1
ATOM 5268 C CA . PHE A 1 684 ? 13.168 -24.550 11.766 1.00 95.88 684 PHE A CA 1
ATOM 5269 C C . PHE A 1 684 ? 12.436 -25.876 11.513 1.00 95.88 684 PHE A C 1
ATOM 5271 O O . PHE A 1 684 ? 11.223 -25.860 11.309 1.00 95.88 684 PHE A O 1
ATOM 5278 N N . PRO A 1 685 ? 13.129 -27.033 11.562 1.00 94.75 685 PRO A N 1
ATOM 5279 C CA . PRO A 1 685 ? 12.558 -28.329 11.179 1.00 94.75 685 PRO A CA 1
ATOM 5280 C C . PRO A 1 685 ? 11.363 -28.786 12.013 1.00 94.75 685 PRO A C 1
ATOM 5282 O O . PRO A 1 685 ? 10.571 -29.594 11.544 1.00 94.75 685 PRO A O 1
ATOM 5285 N N . GLU A 1 686 ? 11.150 -28.231 13.202 1.00 94.62 686 GLU A N 1
ATOM 5286 C CA . GLU A 1 686 ? 9.989 -28.562 14.039 1.00 94.62 686 GLU A CA 1
ATOM 5287 C C . GLU A 1 686 ? 8.905 -27.474 14.017 1.00 94.62 686 GLU A C 1
ATOM 5289 O O . GLU A 1 686 ? 7.820 -27.690 14.541 1.00 94.62 686 GLU A O 1
ATOM 5294 N N . ALA A 1 687 ? 9.160 -26.306 13.413 1.00 96.38 687 ALA A N 1
ATOM 5295 C CA . ALA A 1 687 ? 8.223 -25.186 13.458 1.00 96.38 687 ALA A CA 1
ATOM 5296 C C . ALA A 1 687 ? 6.932 -25.447 12.681 1.00 96.38 687 ALA A C 1
ATOM 5298 O O . ALA A 1 687 ? 6.959 -26.004 11.580 1.00 96.38 687 ALA A O 1
ATOM 5299 N N . ALA A 1 688 ? 5.831 -24.927 13.224 1.00 97.75 688 ALA A N 1
ATOM 5300 C CA . ALA A 1 688 ? 4.580 -24.767 12.500 1.00 97.75 688 ALA A CA 1
ATOM 5301 C C . ALA A 1 688 ? 4.625 -23.450 11.718 1.00 97.75 688 ALA A C 1
ATOM 5303 O O . ALA A 1 688 ? 4.730 -22.374 12.309 1.00 97.75 688 ALA A O 1
ATOM 5304 N N . ILE A 1 689 ? 4.549 -23.534 10.395 1.00 98.44 689 ILE A N 1
ATOM 5305 C CA . ILE A 1 689 ? 4.716 -22.397 9.496 1.00 98.44 689 ILE A CA 1
ATOM 5306 C C . ILE A 1 689 ? 3.401 -22.115 8.790 1.00 98.44 689 ILE A C 1
ATOM 5308 O O . ILE A 1 689 ? 2.843 -22.982 8.124 1.00 98.44 689 ILE A O 1
ATOM 5312 N N . ASP A 1 690 ? 2.927 -20.886 8.919 1.00 98.75 690 ASP A N 1
ATOM 5313 C CA . ASP A 1 690 ? 1.787 -20.387 8.167 1.00 98.75 690 ASP A CA 1
ATOM 5314 C C . ASP A 1 690 ? 2.311 -19.387 7.119 1.00 98.75 690 ASP A C 1
ATOM 5316 O O . ASP A 1 690 ? 3.129 -18.522 7.430 1.00 98.75 690 ASP A O 1
ATOM 5320 N N . GLY A 1 691 ? 1.904 -19.538 5.862 1.00 98.44 691 GLY A N 1
ATOM 5321 C CA . GLY A 1 691 ? 2.138 -18.576 4.786 1.00 98.44 691 GLY A CA 1
ATOM 5322 C C . GLY A 1 691 ? 0.829 -17.899 4.414 1.00 98.44 691 GLY A C 1
ATOM 5323 O O . GLY A 1 691 ? -0.187 -18.576 4.285 1.00 98.44 691 GLY A O 1
ATOM 5324 N N . ILE A 1 692 ? 0.826 -16.582 4.250 1.00 98.00 692 ILE A N 1
ATOM 5325 C CA . ILE A 1 692 ? -0.348 -15.855 3.759 1.00 98.00 692 ILE A CA 1
ATOM 5326 C C . ILE A 1 692 ? 0.015 -15.021 2.542 1.00 98.00 692 ILE A C 1
ATOM 5328 O O . ILE A 1 692 ? 1.075 -14.403 2.517 1.00 98.00 692 ILE A O 1
ATOM 5332 N N . ASP A 1 693 ? -0.851 -15.003 1.538 1.00 96.69 693 ASP A N 1
ATOM 5333 C CA . ASP A 1 693 ? -0.757 -14.094 0.397 1.00 96.69 693 ASP A CA 1
ATOM 5334 C C . ASP A 1 693 ? -2.162 -13.705 -0.071 1.00 96.69 693 ASP A C 1
ATOM 5336 O O . ASP A 1 693 ? -3.130 -14.398 0.221 1.00 96.69 693 ASP A O 1
ATOM 5340 N N . ILE A 1 694 ? -2.277 -12.580 -0.764 1.00 93.94 694 ILE A N 1
ATOM 5341 C CA . ILE A 1 694 ? -3.553 -12.036 -1.238 1.00 93.94 694 ILE A CA 1
ATOM 5342 C C . ILE A 1 694 ? -4.082 -12.804 -2.462 1.00 93.94 694 ILE A C 1
ATOM 5344 O O . ILE A 1 694 ? -5.281 -12.815 -2.732 1.00 93.94 694 ILE A O 1
ATOM 5348 N N . ASP A 1 695 ? -3.178 -13.441 -3.213 1.00 92.62 695 ASP A N 1
ATOM 5349 C CA . ASP A 1 695 ? -3.490 -14.187 -4.429 1.00 92.62 695 ASP A CA 1
ATOM 5350 C C . ASP A 1 695 ? -4.016 -15.590 -4.082 1.00 92.62 695 ASP A C 1
ATOM 5352 O O . ASP A 1 695 ? -3.261 -16.543 -3.866 1.00 92.62 695 ASP A O 1
ATOM 5356 N N . ALA A 1 696 ? -5.343 -15.717 -4.022 1.00 94.19 696 ALA A N 1
ATOM 5357 C CA . ALA A 1 696 ? -6.017 -16.961 -3.661 1.00 94.19 696 ALA A CA 1
ATOM 5358 C C . ALA A 1 696 ? -5.699 -18.129 -4.617 1.00 94.19 696 ALA A C 1
ATOM 5360 O O . ALA A 1 696 ? -5.628 -19.280 -4.176 1.00 94.19 696 ALA A O 1
ATOM 5361 N N . GLU A 1 697 ? -5.476 -17.868 -5.911 1.00 94.31 697 GLU A N 1
ATOM 5362 C CA . GLU A 1 697 ? -5.121 -18.917 -6.875 1.00 94.31 697 GLU A CA 1
ATOM 5363 C C . GLU A 1 697 ? -3.706 -19.443 -6.614 1.00 94.31 697 GLU A C 1
ATOM 5365 O O . GLU A 1 697 ? -3.481 -20.661 -6.583 1.00 94.31 697 GLU A O 1
ATOM 5370 N N . LEU A 1 698 ? -2.761 -18.533 -6.361 1.00 94.06 698 LEU A N 1
ATOM 5371 C CA . LEU A 1 698 ? -1.393 -18.871 -5.978 1.00 94.06 698 LEU A CA 1
ATOM 5372 C C . LEU A 1 698 ? -1.359 -19.663 -4.666 1.00 94.06 698 LEU A C 1
ATOM 5374 O O . LEU A 1 698 ? -0.701 -20.702 -4.587 1.00 94.06 698 LEU A O 1
ATOM 5378 N N . ILE A 1 699 ? -2.120 -19.234 -3.658 1.00 97.19 699 ILE A N 1
ATOM 5379 C CA . ILE A 1 699 ? -2.237 -19.928 -2.370 1.00 97.19 699 ILE A CA 1
ATOM 5380 C C . ILE A 1 699 ? -2.862 -21.320 -2.514 1.00 97.19 699 ILE A C 1
ATOM 5382 O O . ILE A 1 699 ? -2.377 -22.282 -1.902 1.00 97.19 699 ILE A O 1
ATOM 5386 N N . ALA A 1 700 ? -3.898 -21.470 -3.343 1.00 96.69 700 ALA A N 1
ATOM 5387 C CA . ALA A 1 700 ? -4.498 -22.771 -3.625 1.00 96.69 700 ALA A CA 1
ATOM 5388 C C . ALA A 1 700 ? -3.482 -23.720 -4.278 1.00 96.69 700 ALA A C 1
ATOM 5390 O O . ALA A 1 700 ? -3.376 -24.888 -3.888 1.00 96.69 700 ALA A O 1
ATOM 5391 N N . LYS A 1 701 ? -2.679 -23.210 -5.219 1.00 96.62 701 LYS A N 1
ATOM 5392 C CA . LYS A 1 701 ? -1.591 -23.966 -5.843 1.00 96.62 701 LYS A CA 1
ATOM 5393 C C . LYS A 1 701 ? -0.519 -24.364 -4.827 1.00 96.62 701 LYS A C 1
ATOM 5395 O O . LYS A 1 701 ? -0.169 -25.542 -4.759 1.00 96.62 701 LYS A O 1
ATOM 5400 N N . ASN A 1 702 ? -0.045 -23.428 -4.003 1.00 96.94 702 ASN A N 1
ATOM 5401 C CA . ASN A 1 702 ? 0.941 -23.705 -2.955 1.00 96.94 702 ASN A CA 1
ATOM 5402 C C . ASN A 1 702 ? 0.451 -24.791 -1.997 1.00 96.94 702 ASN A C 1
ATOM 5404 O O . ASN A 1 702 ? 1.202 -25.701 -1.655 1.00 96.94 702 ASN A O 1
ATOM 5408 N N . SER A 1 703 ? -0.821 -24.724 -1.598 1.00 97.38 703 SER A N 1
ATOM 5409 C CA . SER A 1 703 ? -1.447 -25.723 -0.732 1.00 97.38 703 SER A CA 1
ATOM 5410 C C . SER A 1 703 ? -1.485 -27.106 -1.383 1.00 97.38 703 SER A C 1
ATOM 5412 O O . SER A 1 703 ? -1.189 -28.097 -0.722 1.00 97.38 703 SER A O 1
ATOM 5414 N N . ALA A 1 704 ? -1.821 -27.183 -2.674 1.00 97.38 704 ALA A N 1
ATOM 5415 C CA . ALA A 1 704 ? -1.896 -28.446 -3.406 1.00 97.38 704 ALA A CA 1
ATOM 5416 C C . ALA A 1 704 ? -0.516 -29.077 -3.665 1.00 97.38 704 ALA A C 1
ATOM 5418 O O . ALA A 1 704 ? -0.387 -30.302 -3.680 1.00 97.38 704 ALA A O 1
ATOM 5419 N N . GLU A 1 705 ? 0.510 -28.253 -3.883 1.00 94.88 705 GLU A N 1
ATOM 5420 C CA . GLU A 1 705 ? 1.869 -28.697 -4.208 1.00 94.88 705 GLU A CA 1
ATOM 5421 C C . GLU A 1 705 ? 2.749 -28.926 -2.970 1.00 94.88 705 GLU A C 1
ATOM 5423 O O . GLU A 1 705 ? 3.832 -29.496 -3.101 1.00 94.88 705 GLU A O 1
ATOM 5428 N N . ASN A 1 706 ? 2.315 -28.510 -1.776 1.00 95.62 706 ASN A N 1
ATOM 5429 C CA . ASN A 1 706 ? 3.100 -28.613 -0.550 1.00 95.62 706 ASN A CA 1
ATOM 5430 C C . ASN A 1 706 ? 2.991 -30.002 0.116 1.00 95.62 706 ASN A C 1
ATOM 5432 O O . ASN A 1 706 ? 1.938 -30.340 0.657 1.00 95.62 706 ASN A O 1
ATOM 5436 N N . PRO A 1 707 ? 4.080 -30.794 0.166 1.00 94.38 707 PRO A N 1
ATOM 5437 C CA . PRO A 1 707 ? 4.077 -32.092 0.832 1.00 94.38 707 PRO A CA 1
ATOM 5438 C C . PRO A 1 707 ? 4.381 -32.006 2.338 1.00 94.38 707 PRO A C 1
ATOM 5440 O O . PRO A 1 707 ? 4.280 -33.023 3.022 1.00 94.38 707 PRO A O 1
ATOM 5443 N N . ASP A 1 708 ? 4.811 -30.846 2.854 1.00 97.62 708 ASP A N 1
ATOM 5444 C CA . ASP A 1 708 ? 5.241 -30.695 4.248 1.00 97.62 708 ASP A CA 1
ATOM 5445 C C . ASP A 1 708 ? 4.041 -30.365 5.158 1.00 97.62 708 ASP A C 1
ATOM 5447 O O . ASP A 1 708 ? 3.489 -29.264 5.055 1.00 97.62 708 ASP A O 1
ATOM 5451 N N . PRO A 1 709 ? 3.639 -31.267 6.078 1.00 97.12 709 PRO A N 1
ATOM 5452 C CA . PRO A 1 709 ? 2.503 -31.034 6.970 1.00 97.12 709 PRO A CA 1
ATOM 5453 C C . PRO A 1 709 ? 2.752 -29.924 8.005 1.00 97.12 709 PRO A C 1
ATOM 5455 O O . PRO A 1 709 ? 1.808 -29.471 8.651 1.00 97.12 709 PRO A O 1
ATOM 5458 N N . GLY A 1 710 ? 4.003 -29.492 8.182 1.00 97.38 710 GLY A N 1
ATOM 5459 C CA . GLY A 1 710 ? 4.378 -28.362 9.024 1.00 97.38 710 GLY A CA 1
ATOM 5460 C C . GLY A 1 710 ? 4.124 -26.999 8.378 1.00 97.38 710 GLY A C 1
ATOM 5461 O O . GLY A 1 710 ? 4.266 -25.995 9.071 1.00 97.38 710 GLY A O 1
ATOM 5462 N N . ILE A 1 711 ? 3.747 -26.941 7.091 1.00 98.50 711 ILE A N 1
ATOM 5463 C CA . ILE A 1 711 ? 3.404 -25.697 6.388 1.00 98.50 711 ILE A CA 1
ATOM 5464 C C . ILE A 1 711 ? 1.913 -25.666 6.040 1.00 98.50 711 ILE A C 1
ATOM 5466 O O . ILE A 1 711 ? 1.370 -26.625 5.490 1.00 98.50 711 ILE A O 1
ATOM 5470 N N . ARG A 1 712 ? 1.256 -24.534 6.298 1.00 98.50 712 ARG A N 1
ATOM 5471 C CA . ARG A 1 712 ? -0.107 -24.239 5.833 1.00 98.50 712 ARG A CA 1
ATOM 5472 C C . ARG A 1 712 ? -0.138 -22.896 5.126 1.00 98.50 712 ARG A C 1
ATOM 5474 O O . ARG A 1 712 ? 0.657 -22.020 5.453 1.00 98.50 712 ARG A O 1
ATOM 5481 N N . TYR A 1 713 ? -1.070 -22.737 4.195 1.00 98.44 713 TYR A N 1
ATOM 5482 C CA . TYR A 1 713 ? -1.247 -21.491 3.463 1.00 98.44 713 TYR A CA 1
ATOM 5483 C C . TYR A 1 713 ? -2.660 -20.939 3.634 1.00 98.44 713 TYR A C 1
ATOM 5485 O O . TYR A 1 713 ? -3.613 -21.709 3.769 1.00 98.44 713 TYR A O 1
ATOM 5493 N N . PHE A 1 714 ? -2.768 -19.615 3.635 1.00 97.94 714 PHE A N 1
ATOM 5494 C CA . PHE A 1 714 ? -4.001 -18.860 3.829 1.00 97.94 714 PHE A CA 1
ATOM 5495 C C . PHE A 1 714 ? -4.069 -17.731 2.803 1.00 97.94 714 PHE A C 1
ATOM 5497 O O . PHE A 1 714 ? -3.040 -17.182 2.417 1.00 97.94 714 PHE A O 1
ATOM 5504 N N . ASP A 1 715 ? -5.275 -17.394 2.365 1.00 96.06 715 ASP A N 1
ATOM 5505 C CA . ASP A 1 715 ? -5.549 -16.289 1.438 1.00 96.06 715 ASP A CA 1
ATOM 5506 C C . ASP A 1 715 ? -6.245 -15.103 2.129 1.00 96.06 715 ASP A C 1
ATOM 5508 O O . ASP A 1 715 ? -6.624 -14.114 1.504 1.00 96.06 715 ASP A O 1
ATOM 5512 N N . ASP A 1 716 ? -6.467 -15.224 3.440 1.00 92.25 716 ASP A N 1
ATOM 5513 C CA . ASP A 1 716 ? -7.291 -14.310 4.211 1.00 92.25 716 ASP A CA 1
ATOM 5514 C C . ASP A 1 716 ? -6.786 -14.223 5.654 1.00 92.25 716 ASP A C 1
ATOM 5516 O O . ASP A 1 716 ? -6.666 -15.222 6.370 1.00 92.25 716 ASP A O 1
ATOM 5520 N N . VAL A 1 717 ? -6.499 -13.001 6.100 1.00 92.56 717 VAL A N 1
ATOM 5521 C CA . VAL A 1 717 ? -5.890 -12.748 7.409 1.00 92.56 717 VAL A CA 1
ATOM 5522 C C . VAL A 1 717 ? -6.817 -13.121 8.576 1.00 92.56 717 VAL A C 1
ATOM 5524 O O . VAL A 1 717 ? -6.326 -13.451 9.654 1.00 92.56 717 VAL A O 1
ATOM 5527 N N . SER A 1 718 ? -8.143 -13.183 8.375 1.00 89.88 718 SER A N 1
ATOM 5528 C CA . SER A 1 718 ? -9.087 -13.666 9.407 1.00 89.88 718 SER A CA 1
ATOM 5529 C C . SER A 1 718 ? -8.927 -15.144 9.734 1.00 89.88 718 SER A C 1
ATOM 5531 O O . SER A 1 718 ? -9.343 -15.583 10.808 1.00 89.88 718 SER A O 1
ATOM 5533 N N . GLN A 1 719 ? -8.346 -15.925 8.823 1.00 94.69 719 GLN A N 1
ATOM 5534 C CA . GLN A 1 719 ? -8.097 -17.346 9.041 1.00 94.69 719 GLN A CA 1
ATOM 5535 C C . GLN A 1 719 ? -6.900 -17.565 9.980 1.00 94.69 719 GLN A C 1
ATOM 5537 O O . GLN A 1 719 ? -6.725 -18.663 10.518 1.00 94.69 719 GLN A O 1
ATOM 5542 N N . LEU A 1 720 ? -6.082 -16.528 10.197 1.00 95.94 720 LEU A N 1
ATOM 5543 C CA . LEU A 1 720 ? -4.920 -16.595 11.065 1.00 95.94 720 LEU A CA 1
ATOM 5544 C C . LEU A 1 720 ? -5.318 -16.392 12.537 1.00 95.94 720 LEU A C 1
ATOM 5546 O O . LEU A 1 720 ? -6.048 -15.457 12.873 1.00 95.94 720 LEU A O 1
ATOM 5550 N N . PRO A 1 721 ? -4.798 -17.211 13.464 1.00 94.12 721 PRO A N 1
ATOM 5551 C CA . PRO A 1 721 ? -4.975 -16.978 14.894 1.00 94.12 721 PRO A CA 1
ATOM 5552 C C . PRO A 1 721 ? -4.358 -15.649 15.355 1.00 94.12 721 PRO A C 1
ATOM 5554 O O . PRO A 1 721 ? -3.282 -15.235 14.912 1.00 94.12 721 PRO A O 1
ATOM 5557 N N . LEU A 1 722 ? -5.034 -14.991 16.296 1.00 93.31 722 LEU A N 1
ATOM 5558 C CA . LEU A 1 722 ? -4.554 -13.772 16.944 1.00 93.31 722 LEU A CA 1
ATOM 5559 C C . LEU A 1 722 ? -3.557 -14.102 18.062 1.00 93.31 722 LEU A C 1
ATOM 5561 O O . LEU A 1 722 ? -3.729 -15.075 18.796 1.00 93.31 722 LEU A O 1
ATOM 5565 N N . GLY A 1 723 ? -2.529 -13.264 18.206 1.00 92.88 723 GLY A N 1
ATOM 5566 C CA . GLY A 1 723 ? -1.571 -13.295 19.312 1.00 92.88 723 GLY A CA 1
ATOM 5567 C C . GLY A 1 723 ? -0.825 -14.616 19.512 1.00 92.88 723 GLY A C 1
ATOM 5568 O O . GLY A 1 723 ? -0.400 -14.891 20.632 1.00 92.88 723 GLY A O 1
ATOM 5569 N N . SER A 1 724 ? -0.686 -15.447 18.476 1.00 95.19 724 SER A N 1
ATOM 5570 C CA . SER A 1 724 ? -0.148 -16.808 18.601 1.00 95.19 724 SER A CA 1
ATOM 5571 C C . SER A 1 724 ? 1.220 -17.019 17.961 1.00 95.19 724 SER A C 1
ATOM 5573 O O . SER A 1 724 ? 1.812 -18.073 18.172 1.00 95.19 724 SER A O 1
ATOM 5575 N N . TYR A 1 725 ? 1.699 -16.082 17.141 1.00 98.06 725 TYR A N 1
ATOM 5576 C CA . TYR A 1 725 ? 2.944 -16.267 16.396 1.00 98.06 725 TYR A CA 1
ATOM 5577 C C . TYR A 1 725 ? 4.154 -15.807 17.200 1.00 98.06 725 TYR A C 1
ATOM 5579 O O . TYR A 1 725 ? 4.180 -14.687 17.716 1.00 98.06 725 TYR A O 1
ATOM 5587 N N . ASP A 1 726 ? 5.159 -16.678 17.264 1.00 97.50 726 ASP A N 1
ATOM 5588 C CA . ASP A 1 726 ? 6.486 -16.422 17.822 1.00 97.50 726 ASP A CA 1
ATOM 5589 C C . ASP A 1 726 ? 7.277 -15.430 16.993 1.00 97.50 726 ASP A C 1
ATOM 5591 O O . ASP A 1 726 ? 8.021 -14.619 17.539 1.00 97.50 726 ASP A O 1
ATOM 5595 N N . ALA A 1 727 ? 7.110 -15.508 15.678 1.00 98.31 727 ALA A N 1
ATOM 5596 C CA . ALA A 1 727 ? 7.700 -14.591 14.732 1.00 98.31 727 ALA A CA 1
ATOM 5597 C C . ALA A 1 727 ? 6.745 -14.365 13.560 1.00 98.31 727 ALA A C 1
ATOM 5599 O O . ALA A 1 727 ? 6.120 -15.310 13.071 1.00 98.31 727 ALA A O 1
ATOM 5600 N N . VAL A 1 728 ? 6.658 -13.121 13.100 1.00 98.56 728 VAL A N 1
ATOM 5601 C CA . VAL A 1 728 ? 6.010 -12.766 11.837 1.00 98.56 728 VAL A CA 1
ATOM 5602 C C . VAL A 1 728 ? 7.026 -12.046 10.963 1.00 98.56 728 VAL A C 1
ATOM 5604 O O . VAL A 1 728 ? 7.614 -11.049 11.390 1.00 98.56 728 VAL A O 1
ATOM 5607 N N . LEU A 1 729 ? 7.240 -12.571 9.760 1.00 98.56 729 LEU A N 1
ATOM 5608 C CA . LEU A 1 729 ? 8.138 -12.018 8.758 1.00 98.56 729 LEU A CA 1
ATOM 5609 C C . LEU A 1 729 ? 7.314 -11.288 7.696 1.00 98.56 729 LEU A C 1
ATOM 5611 O O . LEU A 1 729 ? 6.385 -11.859 7.130 1.00 98.56 729 LEU A O 1
ATOM 5615 N N . VAL A 1 730 ? 7.665 -10.031 7.437 1.00 97.94 730 VAL A N 1
ATOM 5616 C CA . VAL A 1 730 ? 7.112 -9.186 6.373 1.00 97.94 730 VAL A CA 1
ATOM 5617 C C . VAL A 1 730 ? 8.287 -8.735 5.506 1.00 97.94 730 VAL A C 1
ATOM 5619 O O . VAL A 1 730 ? 8.964 -7.745 5.794 1.00 97.94 730 VAL A O 1
ATOM 5622 N N . MET A 1 731 ? 8.573 -9.509 4.460 1.00 96.69 731 MET A N 1
ATOM 5623 C CA . MET A 1 731 ? 9.817 -9.408 3.693 1.00 96.69 731 MET A CA 1
ATOM 5624 C C . MET A 1 731 ? 9.540 -8.909 2.274 1.00 96.69 731 MET A C 1
ATOM 5626 O O . MET A 1 731 ? 9.026 -9.641 1.441 1.00 96.69 731 MET A O 1
ATOM 5630 N N . THR A 1 732 ? 9.913 -7.664 1.965 1.00 94.94 732 THR A N 1
ATOM 5631 C CA . THR A 1 732 ? 9.688 -7.032 0.643 1.00 94.94 732 THR A CA 1
ATOM 5632 C C . THR A 1 732 ? 8.207 -6.867 0.260 1.00 94.94 732 THR A C 1
ATOM 5634 O O . THR A 1 732 ? 7.900 -6.620 -0.891 1.00 94.94 732 THR A O 1
ATOM 5637 N N . VAL A 1 733 ? 7.271 -6.935 1.211 1.00 94.94 733 VAL A N 1
ATOM 5638 C CA . VAL A 1 733 ? 5.825 -6.810 0.920 1.00 94.94 733 VAL A CA 1
ATOM 5639 C C . VAL A 1 733 ? 5.336 -5.368 0.985 1.00 94.94 733 VAL A C 1
ATOM 5641 O O . VAL A 1 733 ? 4.544 -4.927 0.156 1.00 94.94 733 VAL A O 1
ATOM 5644 N N . LEU A 1 734 ? 5.813 -4.616 1.978 1.00 95.44 734 LEU A N 1
ATOM 5645 C CA . LEU A 1 734 ? 5.376 -3.244 2.242 1.00 95.44 734 LEU A CA 1
ATOM 5646 C C . LEU A 1 734 ? 6.229 -2.226 1.480 1.00 95.44 734 LEU A C 1
ATOM 5648 O O . LEU A 1 734 ? 6.765 -1.271 2.054 1.00 95.44 734 LEU A O 1
ATOM 5652 N N . CYS A 1 735 ? 6.405 -2.469 0.183 1.00 92.94 735 CYS A N 1
ATOM 5653 C CA . CYS A 1 735 ? 7.165 -1.592 -0.689 1.00 92.94 735 CYS A CA 1
ATOM 5654 C C . CYS A 1 735 ? 6.660 -1.560 -2.127 1.00 92.94 735 CYS A C 1
ATOM 5656 O O . CYS A 1 735 ? 6.163 -2.550 -2.660 1.00 92.94 735 CYS A O 1
ATOM 5658 N N . ARG A 1 736 ? 6.936 -0.439 -2.785 1.00 90.94 736 ARG A N 1
ATOM 5659 C CA . ARG A 1 736 ? 6.932 -0.282 -4.234 1.00 90.94 736 ARG A CA 1
ATOM 5660 C C . ARG A 1 736 ? 8.300 0.209 -4.704 1.00 90.94 736 ARG A C 1
ATOM 5662 O O . ARG A 1 736 ? 9.016 0.908 -3.977 1.00 90.94 736 ARG A O 1
ATOM 5669 N N . PHE A 1 737 ? 8.681 -0.222 -5.904 1.00 78.38 737 PHE A N 1
ATOM 5670 C CA . PHE A 1 737 ? 9.958 0.123 -6.520 1.00 78.38 737 PHE A CA 1
ATOM 5671 C C . PHE A 1 737 ? 9.811 1.457 -7.247 1.00 78.38 737 PHE A C 1
ATOM 5673 O O . PHE A 1 737 ? 9.463 1.492 -8.420 1.00 78.38 737 PHE A O 1
ATOM 5680 N N . GLY A 1 738 ? 10.072 2.540 -6.522 1.00 72.50 738 GLY A N 1
ATOM 5681 C CA . GLY A 1 738 ? 10.014 3.905 -7.023 1.00 72.50 738 GLY A CA 1
ATOM 5682 C C . GLY A 1 738 ? 10.954 4.805 -6.235 1.00 72.50 738 GLY A C 1
ATOM 5683 O O . GLY A 1 738 ? 11.113 4.636 -5.023 1.00 72.50 738 GLY A O 1
ATOM 5684 N N . ASN A 1 739 ? 11.608 5.739 -6.923 1.00 72.25 739 ASN A N 1
ATOM 5685 C CA . ASN A 1 739 ? 12.376 6.802 -6.266 1.00 72.25 739 ASN A CA 1
ATOM 5686 C C . ASN A 1 739 ? 11.519 8.038 -5.975 1.00 72.25 739 ASN A C 1
ATOM 5688 O O . ASN A 1 739 ? 11.914 8.848 -5.132 1.00 72.25 739 ASN A O 1
ATOM 5692 N N . ASP A 1 740 ? 10.373 8.139 -6.647 1.00 72.94 740 ASP A N 1
ATOM 5693 C CA . ASP A 1 740 ? 9.511 9.312 -6.674 1.00 72.94 740 ASP A CA 1
ATOM 5694 C C . ASP A 1 740 ? 8.272 9.121 -5.788 1.00 72.94 740 ASP A C 1
ATOM 5696 O O . ASP A 1 740 ? 7.946 8.014 -5.353 1.00 72.94 740 ASP A O 1
ATOM 5700 N N . MET A 1 741 ? 7.601 10.232 -5.472 1.00 68.81 741 MET A N 1
ATOM 5701 C CA . MET A 1 741 ? 6.459 10.268 -4.546 1.00 68.81 741 MET A CA 1
ATOM 5702 C C . MET A 1 741 ? 5.255 9.452 -5.039 1.00 68.81 741 MET A C 1
ATOM 5704 O O . MET A 1 741 ? 4.504 8.948 -4.210 1.00 68.81 741 MET A O 1
ATOM 5708 N N . GLU A 1 742 ? 5.069 9.332 -6.354 1.00 76.06 742 GLU A N 1
ATOM 5709 C CA . GLU A 1 742 ? 3.915 8.657 -6.966 1.00 76.06 742 GLU A CA 1
ATOM 5710 C C . GLU A 1 742 ? 4.045 7.126 -6.933 1.00 76.06 742 GLU A C 1
ATOM 5712 O O . GLU A 1 742 ? 3.056 6.405 -6.810 1.00 76.06 742 GLU A O 1
ATOM 5717 N N . ASP A 1 743 ? 5.281 6.625 -6.960 1.00 81.31 743 ASP A N 1
ATOM 5718 C CA . ASP A 1 743 ? 5.584 5.199 -7.098 1.00 81.31 743 ASP A CA 1
ATOM 5719 C C . ASP A 1 743 ? 5.841 4.496 -5.757 1.00 81.31 743 ASP A C 1
ATOM 5721 O O . ASP A 1 743 ? 6.306 3.355 -5.735 1.00 81.31 743 ASP A O 1
ATOM 5725 N N . ARG A 1 744 ? 5.562 5.140 -4.617 1.00 88.00 744 ARG A N 1
ATOM 5726 C CA . ARG A 1 744 ? 5.698 4.514 -3.289 1.00 88.00 744 ARG A CA 1
ATOM 5727 C C . ARG A 1 744 ? 4.369 3.980 -2.763 1.00 88.00 744 ARG A C 1
ATOM 5729 O O . ARG A 1 744 ? 3.289 4.388 -3.181 1.00 88.00 744 ARG A O 1
ATOM 5736 N N . LEU A 1 745 ? 4.453 3.058 -1.809 1.00 91.94 745 LEU A N 1
ATOM 5737 C CA . LEU A 1 745 ? 3.301 2.694 -0.985 1.00 91.94 745 LEU A CA 1
ATOM 5738 C C . LEU A 1 745 ? 2.856 3.936 -0.184 1.00 91.94 745 LEU A C 1
ATOM 5740 O O . LEU A 1 745 ? 3.742 4.585 0.358 1.00 91.94 745 LEU A O 1
ATOM 5744 N N . PRO A 1 746 ? 1.562 4.292 -0.085 1.00 92.69 746 PRO A N 1
ATOM 5745 C CA . PRO A 1 746 ? 1.106 5.332 0.842 1.00 92.69 746 PRO A CA 1
ATOM 5746 C C . PRO A 1 746 ? 1.380 4.950 2.304 1.00 92.69 746 PRO A C 1
ATOM 5748 O O . PRO A 1 746 ? 1.324 3.767 2.662 1.00 92.69 746 PRO A O 1
ATOM 5751 N N . PHE A 1 747 ? 1.670 5.932 3.162 1.00 94.75 747 PHE A N 1
ATOM 5752 C CA . PHE A 1 747 ? 2.054 5.656 4.551 1.00 94.75 747 PHE A CA 1
ATOM 5753 C C . PHE A 1 747 ? 0.899 5.052 5.351 1.00 94.75 747 PHE A C 1
ATOM 5755 O O . PHE A 1 747 ? 1.105 4.140 6.145 1.00 94.75 747 PHE A O 1
ATOM 5762 N N . GLU A 1 748 ? -0.323 5.496 5.092 1.00 91.62 748 GLU A N 1
ATOM 5763 C CA . GLU A 1 748 ? -1.539 5.032 5.753 1.00 91.62 748 GLU A CA 1
ATOM 5764 C C . GLU A 1 748 ? -1.733 3.531 5.515 1.00 91.62 748 GLU A C 1
ATOM 5766 O O . GLU A 1 748 ? -2.018 2.781 6.446 1.00 91.62 748 GLU A O 1
ATOM 5771 N N . MET A 1 749 ? -1.477 3.063 4.289 1.00 92.06 749 MET A N 1
ATOM 5772 C CA . MET A 1 749 ? -1.547 1.637 3.955 1.00 92.06 749 MET A CA 1
ATOM 5773 C C . MET A 1 749 ? -0.443 0.836 4.647 1.00 92.06 749 MET A C 1
ATOM 5775 O O . MET A 1 749 ? -0.689 -0.275 5.124 1.00 92.06 749 MET A O 1
ATOM 5779 N N . PHE A 1 750 ? 0.772 1.392 4.719 1.00 95.94 750 PHE A N 1
ATOM 5780 C CA . PHE A 1 750 ? 1.866 0.796 5.484 1.00 95.94 750 PHE A CA 1
ATOM 5781 C C . PHE A 1 750 ? 1.471 0.634 6.958 1.00 95.94 750 PHE A C 1
ATOM 5783 O O . PHE A 1 750 ? 1.558 -0.473 7.492 1.00 95.94 750 PHE A O 1
ATOM 5790 N N . ASP A 1 751 ? 0.994 1.703 7.595 1.00 96.25 751 ASP A N 1
ATOM 5791 C CA . ASP A 1 751 ? 0.673 1.712 9.020 1.00 96.25 751 ASP A CA 1
ATOM 5792 C C . ASP A 1 751 ? -0.498 0.781 9.358 1.00 96.25 751 ASP A C 1
ATOM 5794 O O . ASP A 1 751 ? -0.402 -0.038 10.275 1.00 96.25 751 ASP A O 1
ATOM 5798 N N . GLN A 1 752 ? -1.567 0.819 8.557 1.00 90.00 752 GLN A N 1
ATOM 5799 C CA . GLN A 1 752 ? -2.716 -0.077 8.702 1.00 90.00 752 GLN A CA 1
ATOM 5800 C C . GLN A 1 752 ? -2.304 -1.548 8.596 1.00 90.00 752 GLN A C 1
ATOM 5802 O O . GLN A 1 752 ? -2.700 -2.370 9.427 1.00 90.00 752 GLN A O 1
ATOM 5807 N N . THR A 1 753 ? -1.465 -1.893 7.617 1.00 95.25 753 THR A N 1
ATOM 5808 C CA . THR A 1 753 ? -1.024 -3.282 7.424 1.00 95.25 753 THR A CA 1
ATOM 5809 C C . THR A 1 753 ? -0.146 -3.752 8.576 1.00 95.25 753 THR A C 1
ATOM 5811 O O . THR A 1 753 ? -0.325 -4.854 9.096 1.00 95.25 753 THR A O 1
ATOM 5814 N N . VAL A 1 754 ? 0.764 -2.897 9.044 1.00 96.81 754 VAL A N 1
ATOM 5815 C CA . VAL A 1 754 ? 1.586 -3.176 10.226 1.00 96.81 754 VAL A CA 1
ATOM 5816 C C . VAL A 1 754 ? 0.714 -3.343 11.480 1.00 96.81 754 VAL A C 1
ATOM 5818 O O . VAL A 1 754 ? 0.966 -4.243 12.285 1.00 96.81 754 VAL A O 1
ATOM 5821 N N . ALA A 1 755 ? -0.345 -2.546 11.638 1.00 94.25 755 ALA A N 1
ATOM 5822 C CA . ALA A 1 755 ? -1.292 -2.673 12.744 1.00 94.25 755 ALA A CA 1
ATOM 5823 C C . ALA A 1 755 ? -2.112 -3.976 12.687 1.00 94.25 755 ALA A C 1
ATOM 5825 O O . ALA A 1 755 ? -2.417 -4.548 13.737 1.00 94.25 755 ALA A O 1
ATOM 5826 N N . ILE A 1 756 ? -2.442 -4.478 11.491 1.00 93.25 756 ILE A N 1
ATOM 5827 C CA . ILE A 1 756 ? -3.052 -5.804 11.306 1.00 93.25 756 ILE A CA 1
ATOM 5828 C C . ILE A 1 756 ? -2.063 -6.891 11.737 1.00 93.25 756 ILE A C 1
ATOM 5830 O O . ILE A 1 756 ? -2.393 -7.716 12.591 1.00 93.25 756 ILE A O 1
ATOM 5834 N N . VAL A 1 757 ? -0.831 -6.849 11.221 1.00 97.00 757 VAL A N 1
ATOM 5835 C CA . VAL A 1 757 ? 0.223 -7.824 11.542 1.00 97.00 757 VAL A CA 1
ATOM 5836 C C . VAL A 1 757 ? 0.523 -7.866 13.043 1.00 97.00 757 VAL A C 1
ATOM 5838 O O . VAL A 1 757 ? 0.648 -8.954 13.613 1.00 97.00 757 VAL A O 1
ATOM 5841 N N . ASP A 1 758 ? 0.556 -6.709 13.715 1.00 97.56 758 ASP A N 1
ATOM 5842 C CA . ASP A 1 758 ? 0.759 -6.625 15.164 1.00 97.56 758 ASP A CA 1
ATOM 5843 C C . ASP A 1 758 ? -0.179 -7.564 15.933 1.00 97.56 758 ASP A C 1
ATOM 5845 O O . ASP A 1 758 ? 0.267 -8.230 16.870 1.00 97.56 758 ASP A O 1
ATOM 5849 N N . ARG A 1 759 ? -1.453 -7.668 15.540 1.00 95.50 759 ARG A N 1
ATOM 5850 C CA . ARG A 1 759 ? -2.474 -8.443 16.267 1.00 95.50 759 ARG A CA 1
ATOM 5851 C C . ARG A 1 759 ? -2.184 -9.942 16.297 1.00 95.50 759 ARG A C 1
ATOM 5853 O O . ARG A 1 759 ? -2.659 -10.633 17.195 1.00 95.50 759 ARG A O 1
ATOM 5860 N N . HIS A 1 760 ? -1.385 -10.443 15.361 1.00 97.12 760 HIS A N 1
ATOM 5861 C CA . HIS A 1 760 ? -1.026 -11.857 15.256 1.00 97.12 760 HIS A CA 1
ATOM 5862 C C . HIS A 1 760 ? 0.225 -12.213 16.073 1.00 97.12 760 HIS A C 1
ATOM 5864 O O . HIS A 1 760 ? 0.404 -13.366 16.474 1.00 97.12 760 HIS A O 1
ATOM 5870 N N . ILE A 1 761 ? 1.064 -11.226 16.394 1.00 97.81 761 ILE A N 1
ATOM 5871 C CA . ILE A 1 761 ? 2.310 -11.437 17.133 1.00 97.81 761 ILE A CA 1
ATOM 5872 C C . ILE A 1 761 ? 2.018 -11.545 18.631 1.00 97.81 761 ILE A C 1
ATOM 5874 O O . ILE A 1 761 ? 1.432 -10.636 19.241 1.00 97.81 761 ILE A O 1
ATOM 5878 N N . ARG A 1 762 ? 2.463 -12.646 19.246 1.00 96.19 762 ARG A N 1
ATOM 5879 C CA . ARG A 1 762 ? 2.348 -12.839 20.696 1.00 96.19 762 ARG A CA 1
ATOM 5880 C C . ARG A 1 762 ? 3.250 -11.871 21.464 1.00 96.19 762 ARG A C 1
ATOM 5882 O O . ARG A 1 762 ? 4.226 -11.341 20.938 1.00 96.19 762 ARG A O 1
ATOM 5889 N N . LEU A 1 763 ? 2.984 -11.681 22.753 1.00 95.12 763 LEU A N 1
ATOM 5890 C CA . LEU A 1 763 ? 3.909 -10.938 23.618 1.00 95.12 763 LEU A CA 1
ATOM 5891 C C . LEU A 1 763 ? 5.283 -11.625 23.659 1.00 95.12 763 LEU A C 1
ATOM 5893 O O . LEU A 1 763 ? 5.367 -12.851 23.759 1.00 95.12 763 LEU A O 1
ATOM 5897 N N . ASN A 1 764 ? 6.350 -10.827 23.598 1.00 95.12 764 ASN A N 1
ATOM 5898 C CA . ASN A 1 764 ? 7.744 -11.257 23.434 1.00 95.12 764 ASN A CA 1
ATOM 5899 C C . ASN A 1 764 ? 8.051 -11.970 22.104 1.00 95.12 764 ASN A C 1
ATOM 5901 O O . ASN A 1 764 ? 9.167 -12.460 21.939 1.00 95.12 764 ASN A O 1
ATOM 5905 N N . GLY A 1 765 ? 7.089 -12.034 21.177 1.00 96.75 765 GLY A N 1
ATOM 5906 C CA . GLY A 1 765 ? 7.315 -12.488 19.810 1.00 96.75 765 GLY A CA 1
ATOM 5907 C C . GLY A 1 765 ? 8.076 -11.452 18.982 1.00 96.75 765 GLY A C 1
ATOM 5908 O O . GLY A 1 765 ? 8.241 -10.298 19.392 1.00 96.75 765 GLY A O 1
ATOM 5909 N N . TYR A 1 766 ? 8.537 -11.872 17.812 1.00 97.88 766 TYR A N 1
ATOM 5910 C CA . TYR A 1 766 ? 9.378 -11.079 16.925 1.00 97.88 766 TYR A CA 1
ATOM 5911 C C . TYR A 1 766 ? 8.596 -10.602 15.701 1.00 97.88 766 TYR A C 1
ATOM 5913 O O . TYR A 1 766 ? 7.897 -11.370 15.045 1.00 97.88 766 TYR A O 1
ATOM 5921 N N . PHE A 1 767 ? 8.750 -9.327 15.378 1.00 98.38 767 PHE A N 1
ATOM 5922 C CA . PHE A 1 767 ? 8.371 -8.757 14.101 1.00 98.38 767 PHE A CA 1
ATOM 5923 C C . PHE A 1 767 ? 9.634 -8.536 13.274 1.00 98.38 767 PHE A C 1
ATOM 5925 O O . PHE A 1 767 ? 10.563 -7.864 13.728 1.00 98.38 767 PHE A O 1
ATOM 5932 N N . VAL A 1 768 ? 9.681 -9.133 12.086 1.00 98.31 768 VAL A N 1
ATOM 5933 C CA . VAL A 1 768 ? 10.809 -9.020 11.161 1.00 98.31 768 VAL A CA 1
ATOM 5934 C C . VAL A 1 768 ? 10.327 -8.265 9.931 1.00 98.31 768 VAL A C 1
ATOM 5936 O O . VAL A 1 768 ? 9.508 -8.786 9.178 1.00 98.31 768 VAL A O 1
ATOM 5939 N N . LEU A 1 769 ? 10.815 -7.040 9.740 1.00 97.69 769 LEU A N 1
ATOM 5940 C CA . LEU A 1 769 ? 10.443 -6.187 8.611 1.00 97.69 769 LEU A CA 1
ATOM 5941 C C . LEU A 1 769 ? 11.673 -5.908 7.752 1.00 97.69 769 LEU A C 1
ATOM 5943 O O . LEU A 1 769 ? 12.660 -5.351 8.232 1.00 97.69 769 LEU A O 1
ATOM 5947 N N . TYR A 1 770 ? 11.603 -6.248 6.469 1.00 96.94 770 TYR A N 1
ATOM 5948 C CA . TYR A 1 770 ? 12.708 -6.036 5.537 1.00 96.94 770 TYR A CA 1
ATOM 5949 C C . TYR A 1 770 ? 12.225 -5.425 4.225 1.00 96.94 770 TYR A C 1
ATOM 5951 O O . TYR A 1 770 ? 11.177 -5.797 3.700 1.00 96.94 770 TYR A O 1
ATOM 5959 N N . ASN A 1 771 ? 13.032 -4.517 3.672 1.00 95.00 771 ASN A N 1
ATOM 5960 C CA . ASN A 1 771 ? 12.838 -3.899 2.362 1.00 95.00 771 ASN A CA 1
ATOM 5961 C C . ASN A 1 771 ? 11.524 -3.110 2.196 1.00 95.00 771 ASN A C 1
ATOM 5963 O O . ASN A 1 771 ? 10.969 -3.088 1.108 1.00 95.00 771 ASN A O 1
ATOM 5967 N N . ALA A 1 772 ? 11.033 -2.446 3.249 1.00 95.56 772 ALA A N 1
ATOM 5968 C CA . ALA A 1 772 ? 9.830 -1.599 3.205 1.00 95.56 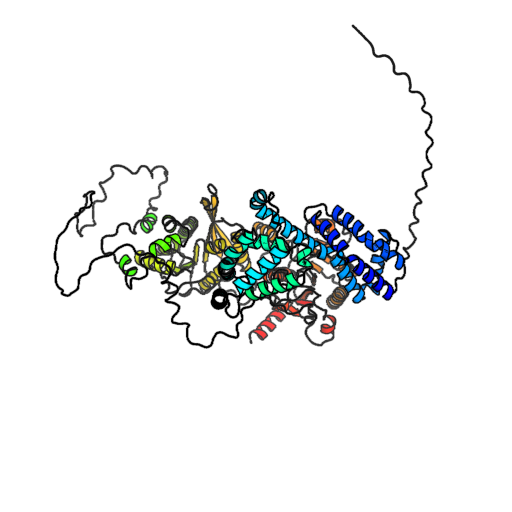772 ALA A CA 1
ATOM 5969 C C . ALA A 1 772 ? 10.123 -0.140 2.781 1.00 95.56 772 ALA A C 1
ATOM 5971 O O . ALA A 1 772 ? 11.251 0.327 2.960 1.00 95.56 772 ALA A O 1
ATOM 5972 N N . ASN A 1 773 ? 9.120 0.597 2.274 1.00 95.06 773 ASN A N 1
ATOM 5973 C CA . ASN A 1 773 ? 9.254 2.037 1.957 1.00 95.06 773 ASN A CA 1
ATOM 5974 C C . ASN A 1 773 ? 9.364 2.937 3.200 1.00 95.06 773 ASN A C 1
ATOM 5976 O O . ASN A 1 773 ? 9.879 4.046 3.093 1.00 95.06 773 ASN A O 1
ATOM 5980 N N . TYR A 1 774 ? 8.898 2.487 4.364 1.00 96.31 774 TYR A N 1
ATOM 5981 C CA . TYR A 1 774 ? 8.881 3.276 5.598 1.00 96.31 774 TYR A CA 1
ATOM 5982 C C . TYR A 1 774 ? 9.606 2.551 6.726 1.00 96.31 774 TYR A C 1
ATOM 5984 O O . TYR A 1 774 ? 9.710 1.321 6.740 1.00 96.31 774 TYR A O 1
ATOM 5992 N N . LEU A 1 775 ? 10.126 3.324 7.678 1.00 95.69 775 LEU A N 1
ATOM 5993 C CA . LEU A 1 775 ? 10.750 2.781 8.878 1.00 95.69 775 LEU A CA 1
ATOM 5994 C C . LEU A 1 775 ? 9.663 2.322 9.849 1.00 95.69 775 LEU A C 1
ATOM 5996 O O . LEU A 1 775 ? 8.729 3.066 10.134 1.00 95.69 775 LEU A O 1
ATOM 6000 N N . PHE A 1 776 ? 9.812 1.126 10.421 1.00 96.62 776 PHE A N 1
ATOM 6001 C CA . PHE A 1 776 ? 8.853 0.631 11.411 1.00 96.62 776 PHE A CA 1
ATOM 6002 C C . PHE A 1 776 ? 8.727 1.549 12.630 1.00 96.62 776 PHE A C 1
ATOM 6004 O O . PHE A 1 776 ? 7.662 1.613 13.223 1.00 96.62 776 PHE A O 1
ATOM 6011 N N . THR A 1 777 ? 9.779 2.290 12.989 1.00 95.38 777 THR A N 1
ATOM 6012 C CA . THR A 1 777 ? 9.767 3.242 14.112 1.00 95.38 777 THR A CA 1
ATOM 6013 C C . THR A 1 777 ? 8.746 4.370 13.962 1.00 95.38 777 THR A C 1
ATOM 6015 O O . THR A 1 777 ? 8.400 4.986 14.966 1.00 95.38 777 THR A O 1
ATOM 6018 N N . GLU A 1 778 ? 8.268 4.620 12.742 1.00 95.88 778 GLU A N 1
ATOM 6019 C CA . GLU A 1 778 ? 7.244 5.621 12.434 1.00 95.88 778 GLU A CA 1
ATOM 6020 C C . GLU A 1 778 ? 5.816 5.060 12.541 1.00 95.88 778 GLU A C 1
ATOM 6022 O O . GLU A 1 778 ? 4.862 5.831 12.567 1.00 95.88 778 GLU A O 1
ATOM 6027 N N . ALA A 1 779 ? 5.649 3.734 12.612 1.00 96.19 779 ALA A N 1
ATOM 6028 C CA . ALA A 1 779 ? 4.333 3.108 12.694 1.00 96.19 779 ALA A CA 1
ATOM 6029 C C . ALA A 1 779 ? 3.638 3.405 14.036 1.00 96.19 779 ALA A C 1
ATOM 6031 O O . ALA A 1 779 ? 4.266 3.426 15.100 1.00 96.19 779 ALA A O 1
ATOM 6032 N N . SER A 1 780 ? 2.313 3.518 14.022 1.00 94.75 780 SER A N 1
ATOM 6033 C CA . SER A 1 780 ? 1.463 3.782 15.187 1.00 94.75 780 SER A CA 1
ATOM 6034 C C . SER A 1 780 ? 1.565 2.712 16.277 1.00 94.75 780 SER A C 1
ATOM 6036 O O . SER A 1 780 ? 1.282 2.981 17.444 1.00 94.75 780 SER A O 1
ATOM 6038 N N . VAL A 1 781 ? 2.002 1.496 15.934 1.00 95.12 781 VAL A N 1
ATOM 6039 C CA . VAL A 1 781 ? 2.224 0.390 16.882 1.00 95.12 781 VAL A CA 1
ATOM 6040 C C . VAL A 1 781 ? 3.683 0.235 17.324 1.00 95.12 781 VAL A C 1
ATOM 6042 O O . VAL A 1 781 ? 3.965 -0.600 18.189 1.00 95.12 781 VAL A O 1
ATOM 6045 N N . ALA A 1 782 ? 4.612 1.036 16.796 1.00 96.19 782 ALA A N 1
ATOM 6046 C CA . ALA A 1 782 ? 6.052 0.882 17.016 1.00 96.19 782 ALA A CA 1
ATOM 6047 C C . ALA A 1 782 ? 6.461 0.969 18.493 1.00 96.19 782 ALA A C 1
ATOM 6049 O O . ALA A 1 782 ? 7.340 0.235 18.947 1.00 96.19 782 ALA A O 1
ATOM 6050 N N . HIS A 1 783 ? 5.783 1.804 19.292 1.00 93.62 783 HIS A N 1
ATOM 6051 C CA . HIS A 1 783 ? 6.053 1.955 20.732 1.00 93.62 783 HIS A CA 1
ATOM 6052 C C . HIS A 1 783 ? 5.851 0.663 21.532 1.00 93.62 783 HIS A C 1
ATOM 6054 O O . HIS A 1 783 ? 6.303 0.560 22.674 1.00 93.62 783 HIS A O 1
ATOM 6060 N N . ARG A 1 784 ? 5.163 -0.330 20.960 1.00 95.19 784 ARG A N 1
ATOM 6061 C CA . ARG A 1 784 ? 4.948 -1.646 21.572 1.00 95.19 784 ARG A CA 1
ATOM 6062 C C . ARG A 1 784 ? 6.142 -2.573 21.398 1.00 95.19 784 ARG A C 1
ATOM 6064 O O . ARG A 1 784 ? 6.113 -3.673 21.940 1.00 95.19 784 ARG A O 1
ATOM 6071 N N . TYR A 1 785 ? 7.175 -2.152 20.680 1.00 96.81 785 TYR A N 1
ATOM 6072 C CA . TYR A 1 785 ? 8.310 -2.986 20.324 1.00 96.81 785 TYR A CA 1
ATOM 6073 C C . TYR A 1 785 ? 9.623 -2.425 20.873 1.00 96.81 785 TYR A C 1
ATOM 6075 O O . TYR A 1 785 ? 9.750 -1.249 21.228 1.00 96.81 785 TYR A O 1
ATOM 6083 N N . ALA A 1 786 ? 10.603 -3.308 21.008 1.00 95.56 786 ALA A N 1
ATOM 6084 C CA . ALA A 1 786 ? 12.000 -2.969 21.208 1.00 95.56 786 ALA A CA 1
ATOM 6085 C C . ALA A 1 786 ? 12.758 -3.283 19.917 1.00 95.56 786 ALA A C 1
ATOM 6087 O O . ALA A 1 786 ? 12.615 -4.380 19.377 1.00 95.56 786 ALA A O 1
ATOM 6088 N N . ASN A 1 787 ? 13.543 -2.331 19.422 1.00 95.44 787 ASN A N 1
ATOM 6089 C CA . ASN A 1 787 ? 14.423 -2.553 18.285 1.00 95.44 787 ASN A CA 1
ATOM 6090 C C . ASN A 1 787 ? 15.651 -3.335 18.759 1.00 95.44 787 ASN A C 1
ATOM 6092 O O . ASN A 1 787 ? 16.410 -2.852 19.595 1.00 95.44 787 ASN A O 1
ATOM 6096 N N . LEU A 1 788 ? 15.844 -4.550 18.247 1.00 95.44 788 LEU A N 1
ATOM 6097 C CA . LEU A 1 788 ? 16.939 -5.408 18.701 1.00 95.44 788 LEU A CA 1
ATOM 6098 C C . LEU A 1 788 ? 18.293 -4.995 18.133 1.00 95.44 788 LEU A C 1
ATOM 6100 O O . LEU A 1 788 ? 19.309 -5.425 18.658 1.00 95.44 788 LEU A O 1
ATOM 6104 N N . ALA A 1 789 ? 18.322 -4.167 17.089 1.00 92.62 789 ALA A N 1
ATOM 6105 C CA . ALA A 1 789 ? 19.551 -3.630 16.513 1.00 92.62 789 ALA A CA 1
ATOM 6106 C C . ALA A 1 789 ? 20.055 -2.359 17.232 1.00 92.62 789 ALA A C 1
ATOM 6108 O O . ALA A 1 789 ? 21.133 -1.848 16.906 1.00 92.62 789 ALA A O 1
ATOM 6109 N N . GLU A 1 790 ? 19.281 -1.837 18.190 1.00 91.69 790 GLU A N 1
ATOM 6110 C CA . GLU A 1 790 ? 19.595 -0.628 18.951 1.00 91.69 790 GLU A CA 1
ATOM 6111 C C . GLU A 1 790 ? 20.619 -0.913 20.071 1.00 91.69 790 GLU A C 1
ATOM 6113 O O . GLU A 1 790 ? 20.505 -1.892 20.809 1.00 91.69 790 GLU A O 1
ATOM 6118 N N . GLY A 1 791 ? 21.635 -0.049 20.202 1.00 90.06 791 GLY A N 1
ATOM 6119 C CA . GLY A 1 791 ? 22.742 -0.191 21.163 1.00 90.06 791 GLY A CA 1
ATOM 6120 C C . GLY A 1 791 ? 23.969 -0.929 20.612 1.00 90.06 791 GLY A C 1
ATOM 6121 O O . GLY A 1 791 ? 23.918 -1.509 19.533 1.00 90.06 791 GLY A O 1
ATOM 6122 N N . ASP A 1 792 ? 25.092 -0.902 21.338 1.00 90.12 792 ASP A N 1
ATOM 6123 C CA . ASP A 1 792 ? 26.415 -1.349 20.841 1.00 90.12 792 ASP A CA 1
ATOM 6124 C C . ASP A 1 792 ? 26.852 -2.745 21.324 1.00 90.12 792 ASP A C 1
ATOM 6126 O O . ASP A 1 792 ? 28.017 -3.128 21.221 1.00 90.12 792 ASP A O 1
ATOM 6130 N N . GLY A 1 793 ? 25.919 -3.528 21.871 1.00 90.81 793 GLY A N 1
ATOM 6131 C CA . GLY A 1 793 ? 26.202 -4.870 22.379 1.00 90.81 793 GLY A CA 1
ATOM 6132 C C . GLY A 1 793 ? 26.320 -5.943 21.280 1.00 90.81 793 GLY A C 1
ATOM 6133 O O . GLY A 1 793 ? 25.791 -5.769 20.181 1.00 90.81 793 GLY A O 1
ATOM 6134 N N . PRO A 1 794 ? 26.922 -7.112 21.581 1.00 87.50 794 PRO A N 1
ATOM 6135 C CA . PRO A 1 794 ? 27.021 -8.233 20.638 1.00 87.50 794 PRO A CA 1
ATOM 6136 C C . PRO A 1 794 ? 25.664 -8.724 20.114 1.00 87.50 794 PRO A C 1
ATOM 6138 O O . PRO A 1 794 ? 25.547 -9.078 18.944 1.00 87.50 794 PRO A O 1
ATOM 6141 N N . ALA A 1 795 ? 24.629 -8.708 20.962 1.00 86.25 795 ALA A N 1
ATOM 6142 C CA . ALA A 1 795 ? 23.266 -9.072 20.571 1.00 86.25 795 ALA A CA 1
ATOM 6143 C C . ALA A 1 795 ? 22.690 -8.100 19.528 1.00 86.25 795 ALA A C 1
ATOM 6145 O O . ALA A 1 795 ? 22.096 -8.535 18.542 1.00 86.25 795 ALA A O 1
ATOM 6146 N N . ALA A 1 796 ? 22.940 -6.797 19.703 1.00 91.31 796 ALA A N 1
ATOM 6147 C CA . ALA A 1 796 ? 22.523 -5.780 18.747 1.00 91.31 796 ALA A CA 1
ATOM 6148 C C . ALA A 1 796 ? 23.289 -5.898 17.430 1.00 91.31 796 ALA A C 1
ATOM 6150 O O . ALA A 1 796 ? 22.682 -5.893 16.361 1.00 91.31 796 ALA A O 1
ATOM 6151 N N . ALA A 1 797 ? 24.605 -6.115 17.493 1.00 90.06 797 ALA A N 1
ATOM 6152 C CA . ALA A 1 797 ? 25.423 -6.371 16.311 1.00 90.06 797 ALA A CA 1
ATOM 6153 C C . ALA A 1 797 ? 24.932 -7.593 15.511 1.00 90.06 797 ALA A C 1
ATOM 6155 O O . ALA A 1 797 ? 24.915 -7.548 14.285 1.00 90.06 797 ALA A O 1
ATOM 6156 N N . ALA A 1 798 ? 24.468 -8.650 16.186 1.00 89.00 798 ALA A N 1
ATOM 6157 C CA . ALA A 1 798 ? 23.912 -9.841 15.539 1.00 89.00 798 ALA A CA 1
ATOM 6158 C C . ALA A 1 798 ? 22.542 -9.616 14.866 1.00 89.00 798 ALA A C 1
ATOM 6160 O O . ALA A 1 798 ? 22.121 -10.466 14.078 1.00 89.00 798 ALA A O 1
ATOM 6161 N N . CYS A 1 799 ? 21.867 -8.502 15.175 1.00 92.50 799 CYS A N 1
ATOM 6162 C CA . CYS A 1 799 ? 20.563 -8.112 14.632 1.00 92.50 799 CYS A CA 1
ATOM 6163 C C . CYS A 1 799 ? 20.630 -6.910 13.667 1.00 92.50 799 CYS A C 1
ATOM 6165 O O . CYS A 1 799 ? 19.596 -6.512 13.130 1.00 92.50 799 CYS A O 1
ATOM 6167 N N . ARG A 1 800 ? 21.817 -6.323 13.445 1.00 92.44 800 ARG A N 1
ATOM 6168 C CA . ARG A 1 800 ? 22.027 -5.187 12.533 1.00 92.44 800 ARG A CA 1
ATOM 6169 C C . ARG A 1 800 ? 22.157 -5.681 11.091 1.00 92.44 800 ARG A C 1
ATOM 6171 O O . ARG A 1 800 ? 23.222 -6.122 10.667 1.00 92.44 800 ARG A O 1
ATOM 6178 N N . PHE A 1 801 ? 21.079 -5.545 10.332 1.00 91.12 801 PHE A N 1
ATOM 6179 C CA . PHE A 1 801 ? 21.017 -5.850 8.900 1.00 91.12 801 PHE A CA 1
ATOM 6180 C C . PHE A 1 801 ? 20.526 -4.619 8.159 1.00 91.12 801 PHE A C 1
ATOM 6182 O O . PHE A 1 801 ? 19.598 -3.988 8.648 1.00 91.12 801 PHE A O 1
ATOM 6189 N N . SER A 1 802 ? 21.085 -4.292 6.988 1.00 89.06 802 SER A N 1
ATOM 6190 C CA . SER A 1 802 ? 20.497 -3.253 6.122 1.00 89.06 802 SER A CA 1
ATOM 6191 C C . SER A 1 802 ? 18.996 -3.513 5.958 1.00 89.06 802 SER A C 1
ATOM 6193 O O . SER A 1 802 ? 18.593 -4.656 5.754 1.00 89.06 802 SER A O 1
ATOM 6195 N N . SER A 1 803 ? 18.164 -2.472 6.021 1.00 90.50 803 SER A N 1
ATOM 6196 C CA . SER A 1 803 ? 16.710 -2.603 5.842 1.00 90.50 803 SER A CA 1
ATOM 6197 C C . SER A 1 803 ? 16.287 -2.781 4.375 1.00 90.50 803 SER A C 1
ATOM 6199 O O . SER A 1 803 ? 15.125 -2.540 4.033 1.00 90.50 803 SER A O 1
ATOM 6201 N N . GLY A 1 804 ? 17.201 -3.229 3.510 1.00 91.00 804 GLY A N 1
ATOM 6202 C CA . GLY A 1 804 ? 16.972 -3.507 2.095 1.00 91.00 804 GLY A CA 1
ATOM 6203 C C . GLY A 1 804 ? 17.085 -2.267 1.211 1.00 91.00 804 GLY A C 1
ATOM 6204 O O . GLY A 1 804 ? 17.023 -1.141 1.684 1.00 91.00 804 GLY A O 1
ATOM 6205 N N . PHE A 1 805 ? 17.215 -2.491 -0.093 1.00 90.38 805 PHE A N 1
ATOM 6206 C C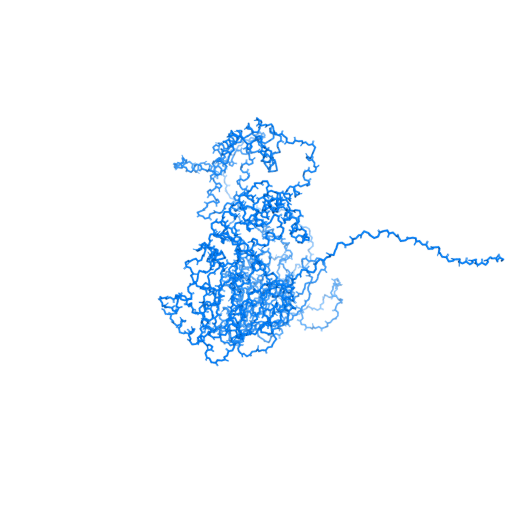A . PHE A 1 805 ? 17.558 -1.478 -1.096 1.00 90.38 805 PHE A CA 1
ATOM 6207 C C . PHE A 1 805 ? 16.415 -0.524 -1.485 1.00 90.38 805 PHE A C 1
ATOM 6209 O O . PHE A 1 805 ? 16.630 0.401 -2.264 1.00 90.38 805 PHE A O 1
ATOM 6216 N N . VAL A 1 806 ? 15.192 -0.750 -1.002 1.00 91.00 806 VAL A N 1
ATOM 6217 C CA . VAL A 1 806 ? 14.058 0.150 -1.249 1.00 91.00 806 VAL A CA 1
ATOM 6218 C C . VAL A 1 806 ? 14.282 1.492 -0.549 1.00 91.00 806 VAL A C 1
ATOM 6220 O O . VAL A 1 806 ? 14.562 1.525 0.654 1.00 91.00 806 VAL A O 1
ATOM 6223 N N . THR A 1 807 ? 14.082 2.586 -1.294 1.00 92.81 807 THR A N 1
ATOM 6224 C CA . THR A 1 807 ? 14.125 3.960 -0.773 1.00 92.81 807 THR A CA 1
ATOM 6225 C C . THR A 1 807 ? 13.163 4.133 0.403 1.00 92.81 807 THR A C 1
ATOM 6227 O O . THR A 1 807 ? 11.999 3.726 0.347 1.00 92.81 807 THR A O 1
ATOM 6230 N N . LYS A 1 808 ? 13.673 4.762 1.466 1.00 94.12 808 LYS A N 1
ATOM 6231 C CA . LYS A 1 808 ? 12.960 5.048 2.709 1.00 94.12 808 LYS A CA 1
ATOM 6232 C C . LYS A 1 808 ? 12.368 6.448 2.681 1.00 94.12 808 LYS A C 1
ATOM 6234 O O . LYS A 1 808 ? 13.066 7.405 2.339 1.00 94.12 808 LYS A O 1
ATOM 6239 N N . PHE A 1 809 ? 11.123 6.573 3.116 1.00 94.62 809 PHE A N 1
ATOM 6240 C CA . PHE A 1 809 ? 10.393 7.829 3.236 1.00 94.62 809 PHE A CA 1
ATOM 6241 C C . PHE A 1 809 ? 9.928 8.056 4.682 1.00 94.62 809 PHE A C 1
ATOM 6243 O O . PHE A 1 809 ? 9.796 7.110 5.460 1.00 94.62 809 PHE A O 1
ATOM 6250 N N . SER A 1 810 ? 9.693 9.316 5.048 1.00 95.31 810 SER A N 1
ATOM 6251 C CA . SER A 1 810 ? 8.967 9.693 6.264 1.00 95.31 810 SER A CA 1
ATOM 6252 C C . SER A 1 810 ? 7.458 9.569 6.041 1.00 95.31 810 SER A C 1
ATOM 6254 O O . SER A 1 810 ? 7.034 9.568 4.883 1.00 95.31 810 SER A O 1
ATOM 6256 N N . PRO A 1 811 ? 6.632 9.558 7.104 1.00 94.75 811 PRO A N 1
ATOM 6257 C CA . PRO A 1 811 ? 5.173 9.609 6.970 1.00 94.75 811 PRO A CA 1
ATOM 6258 C C . PRO A 1 811 ? 4.693 10.767 6.085 1.00 94.75 811 PRO A C 1
ATOM 6260 O O . PRO A 1 811 ? 3.883 10.577 5.191 1.00 94.75 811 PRO A O 1
ATOM 6263 N N . ALA A 1 812 ? 5.313 11.944 6.233 1.00 92.00 812 ALA A N 1
ATOM 6264 C CA . ALA A 1 812 ? 5.064 13.126 5.398 1.00 92.00 812 ALA A CA 1
ATOM 6265 C C . ALA A 1 812 ? 5.602 13.022 3.951 1.00 92.00 812 ALA A C 1
ATOM 6267 O O . ALA A 1 812 ? 5.647 14.013 3.227 1.00 92.00 812 ALA A O 1
ATOM 6268 N N . GLY A 1 813 ? 6.098 11.857 3.534 1.00 90.44 813 GLY A N 1
ATOM 6269 C CA . GLY A 1 813 ? 6.568 11.617 2.177 1.00 90.44 813 GLY A CA 1
ATOM 6270 C C . GLY A 1 813 ? 7.976 12.115 1.854 1.00 90.44 813 GLY A C 1
ATOM 6271 O O . GLY A 1 813 ? 8.412 12.021 0.707 1.00 90.44 813 GLY A O 1
ATOM 6272 N N . ARG A 1 814 ? 8.740 12.619 2.825 1.00 92.38 814 ARG A N 1
ATOM 6273 C CA . ARG A 1 814 ? 10.113 13.069 2.568 1.00 92.38 814 ARG A CA 1
ATOM 6274 C C . ARG A 1 814 ? 11.036 11.864 2.431 1.00 92.38 814 ARG A C 1
ATOM 6276 O O . ARG A 1 814 ? 11.070 11.022 3.323 1.00 92.38 814 ARG A O 1
ATOM 6283 N N . LYS A 1 815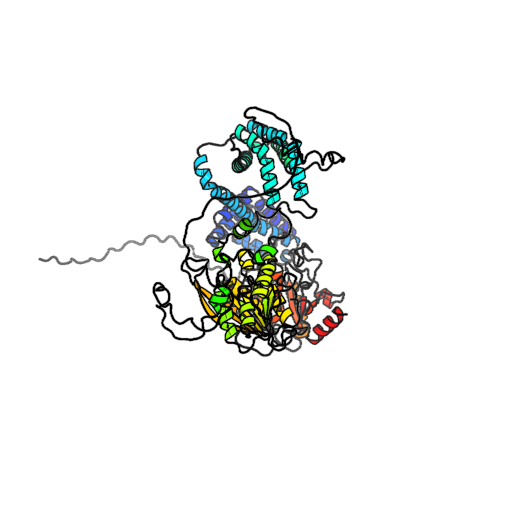 ? 11.837 11.797 1.368 1.00 93.56 815 LYS A N 1
ATOM 6284 C CA . LYS A 1 815 ? 12.897 10.785 1.228 1.00 93.56 815 LYS A CA 1
ATOM 6285 C C . LYS A 1 815 ? 13.916 10.930 2.367 1.00 93.56 815 LYS A C 1
ATOM 6287 O O . LYS A 1 815 ? 14.446 12.016 2.580 1.00 93.56 815 LYS A O 1
ATOM 6292 N N . ILE A 1 816 ? 14.162 9.849 3.106 1.00 93.12 816 ILE A N 1
ATOM 6293 C CA . ILE A 1 816 ? 15.099 9.807 4.241 1.00 93.12 816 ILE A CA 1
ATOM 6294 C C . ILE A 1 816 ? 16.393 9.095 3.845 1.00 93.12 816 ILE A C 1
ATOM 6296 O O . ILE A 1 816 ? 17.473 9.566 4.171 1.00 93.12 816 ILE A O 1
ATOM 6300 N N . SER A 1 817 ? 16.302 7.972 3.129 1.00 89.31 817 SER A N 1
ATOM 6301 C CA . SER A 1 817 ? 17.472 7.193 2.704 1.00 89.31 817 SER A CA 1
ATOM 6302 C C . SER A 1 817 ? 17.201 6.517 1.366 1.00 89.31 817 SER A C 1
ATOM 6304 O O . SER A 1 817 ? 16.076 6.107 1.094 1.00 89.31 817 SER A O 1
ATOM 6306 N N . ALA A 1 818 ? 18.217 6.411 0.510 1.00 83.38 818 ALA A N 1
ATOM 6307 C CA . ALA A 1 818 ? 18.079 5.774 -0.799 1.00 83.38 818 ALA A CA 1
ATOM 6308 C C . ALA A 1 818 ? 18.017 4.239 -0.717 1.00 83.38 818 ALA A C 1
ATOM 6310 O O . ALA A 1 818 ? 17.362 3.627 -1.554 1.00 83.38 818 ALA A O 1
ATOM 6311 N N . ASP A 1 819 ? 18.669 3.639 0.282 1.00 76.50 819 ASP A N 1
ATOM 6312 C CA . ASP A 1 819 ? 18.939 2.196 0.354 1.00 76.50 819 ASP A CA 1
ATOM 6313 C C . ASP A 1 819 ? 18.814 1.603 1.771 1.00 76.50 819 ASP A C 1
ATOM 6315 O O . ASP A 1 819 ? 19.232 0.471 2.016 1.00 76.50 819 ASP A O 1
ATOM 6319 N N . GLY A 1 820 ? 18.305 2.379 2.732 1.00 79.00 820 GLY A N 1
ATOM 6320 C CA . GLY A 1 820 ? 18.074 1.929 4.103 1.00 79.00 820 GLY A CA 1
ATOM 6321 C C . GLY A 1 820 ? 19.328 1.555 4.900 1.00 79.00 820 GLY A C 1
ATOM 6322 O O . GLY A 1 820 ? 19.183 1.025 6.004 1.00 79.00 820 GLY A O 1
ATOM 6323 N N . ALA A 1 821 ? 20.542 1.806 4.391 1.00 79.56 821 ALA A N 1
ATOM 6324 C CA . ALA A 1 821 ? 21.786 1.381 5.039 1.00 79.56 821 ALA A CA 1
ATOM 6325 C C . ALA A 1 821 ? 21.981 2.007 6.433 1.00 79.56 821 ALA A C 1
ATOM 6327 O O . ALA A 1 821 ? 22.506 1.362 7.340 1.00 79.56 821 ALA A O 1
ATOM 6328 N N . GLU A 1 822 ? 21.494 3.234 6.619 1.00 84.88 822 GLU A N 1
ATOM 6329 C CA . GLU A 1 822 ? 21.534 3.977 7.888 1.00 84.88 822 GLU A CA 1
ATOM 6330 C C . GLU A 1 822 ? 20.528 3.461 8.926 1.00 84.88 822 GLU A C 1
ATOM 6332 O O . GLU A 1 822 ? 20.619 3.789 10.108 1.00 84.88 822 GLU A O 1
ATOM 6337 N N . PHE A 1 823 ? 19.591 2.613 8.500 1.00 85.56 823 PHE A N 1
ATOM 6338 C CA . PHE A 1 823 ? 18.520 2.079 9.330 1.00 85.56 823 PHE A CA 1
ATOM 6339 C C . PHE A 1 823 ? 18.602 0.555 9.361 1.00 85.56 823 PHE A C 1
ATOM 6341 O O . PHE A 1 823 ? 17.764 -0.115 8.748 1.00 85.56 823 PHE A O 1
ATOM 6348 N N . PRO A 1 824 ? 19.606 -0.030 10.045 1.00 82.38 824 PRO A N 1
ATOM 6349 C CA . PRO A 1 824 ? 19.832 -1.467 10.034 1.00 82.38 824 PRO A CA 1
ATOM 6350 C C . PRO A 1 824 ? 18.861 -2.233 10.959 1.00 82.38 824 PRO A C 1
ATOM 6352 O O . PRO A 1 824 ? 19.253 -3.135 11.702 1.00 82.38 824 PRO A O 1
ATOM 6355 N N . TRP A 1 825 ? 17.598 -1.811 10.994 1.00 87.75 825 TRP A N 1
ATOM 6356 C CA . TRP A 1 825 ? 16.598 -2.194 11.983 1.00 87.75 825 TRP A CA 1
ATOM 6357 C C . TRP A 1 825 ? 15.597 -3.157 11.356 1.00 87.75 825 TRP A C 1
ATOM 6359 O O . TRP A 1 825 ? 14.545 -2.753 10.867 1.00 87.75 825 TRP A O 1
ATOM 6369 N N . VAL A 1 826 ? 15.960 -4.436 11.336 1.00 94.56 826 VAL A N 1
ATOM 6370 C CA . VAL A 1 826 ? 15.122 -5.494 10.749 1.00 94.56 826 VAL A CA 1
ATOM 6371 C C . VAL A 1 826 ? 14.331 -6.252 11.816 1.00 94.56 826 VAL A C 1
ATOM 6373 O O . VAL A 1 826 ? 13.214 -6.693 11.556 1.00 94.56 826 VAL A O 1
ATOM 6376 N N . PHE A 1 827 ? 14.881 -6.382 13.027 1.00 97.06 827 PHE A N 1
ATOM 6377 C CA . PHE A 1 827 ? 14.308 -7.193 14.100 1.00 97.06 827 PHE A CA 1
ATOM 6378 C C . PHE A 1 827 ? 13.715 -6.342 15.223 1.00 97.06 827 PHE A C 1
ATOM 6380 O O . PHE A 1 827 ? 14.419 -5.569 15.877 1.00 97.06 827 PHE A O 1
ATOM 6387 N N . PHE A 1 828 ? 12.437 -6.570 15.512 1.00 97.25 828 PHE A N 1
ATOM 6388 C CA . PHE A 1 828 ? 11.703 -5.895 16.575 1.00 97.25 828 PHE A CA 1
ATOM 6389 C C . PHE A 1 828 ? 11.056 -6.923 17.504 1.00 97.25 828 PHE A C 1
ATOM 6391 O O . PHE A 1 828 ? 10.355 -7.819 17.048 1.00 97.25 828 PHE A O 1
ATOM 6398 N N . GLN A 1 829 ? 11.252 -6.809 18.816 1.00 97.00 829 GLN A N 1
ATOM 6399 C CA . GLN A 1 829 ? 10.610 -7.698 19.788 1.00 97.00 829 GLN A CA 1
ATOM 6400 C C . GLN A 1 829 ? 9.417 -7.008 20.440 1.00 97.00 829 GLN A C 1
ATOM 6402 O O . GLN A 1 829 ? 9.552 -5.926 21.015 1.00 97.00 829 GLN A O 1
ATOM 6407 N N . LYS A 1 830 ? 8.245 -7.642 20.391 1.00 97.12 830 LYS A N 1
ATOM 6408 C CA . LYS A 1 830 ? 7.028 -7.116 21.006 1.00 97.12 830 LYS A CA 1
ATOM 6409 C C . LYS A 1 830 ? 7.165 -7.130 22.525 1.00 97.12 830 LYS A C 1
ATOM 6411 O O . LYS A 1 830 ? 7.343 -8.185 23.128 1.00 97.12 830 LYS A O 1
ATOM 6416 N N . ARG A 1 831 ? 7.066 -5.968 23.163 1.00 94.12 831 ARG A N 1
ATOM 6417 C CA . ARG A 1 831 ? 7.201 -5.817 24.616 1.00 94.12 831 ARG A CA 1
ATOM 6418 C C . ARG A 1 831 ? 6.059 -6.526 25.336 1.00 94.12 831 ARG A C 1
ATOM 6420 O O . ARG A 1 831 ? 4.920 -6.543 24.867 1.00 94.12 831 ARG A O 1
ATOM 6427 N N . SER A 1 832 ? 6.348 -7.043 26.527 1.00 90.81 832 SER A N 1
ATOM 6428 C CA . SER A 1 832 ? 5.307 -7.431 27.479 1.00 90.81 832 SER A CA 1
ATOM 6429 C C . SER A 1 832 ? 4.465 -6.214 27.888 1.00 90.81 832 SER A C 1
ATOM 6431 O O . SER A 1 832 ? 4.915 -5.070 27.784 1.00 90.81 832 SER A O 1
ATOM 6433 N N . ALA A 1 833 ? 3.254 -6.445 28.404 1.00 80.25 833 ALA A N 1
ATOM 6434 C CA . ALA A 1 833 ? 2.389 -5.366 28.891 1.00 80.25 833 ALA A CA 1
ATOM 6435 C C . ALA A 1 833 ? 3.097 -4.467 29.928 1.00 80.25 833 ALA A C 1
ATOM 6437 O O . ALA A 1 833 ? 3.001 -3.243 29.856 1.00 80.25 833 ALA A O 1
ATOM 6438 N N . ALA A 1 834 ? 3.884 -5.066 30.831 1.00 76.75 834 ALA A N 1
ATOM 6439 C CA . ALA A 1 834 ? 4.693 -4.341 31.811 1.00 76.75 834 ALA A CA 1
ATOM 6440 C C . ALA A 1 834 ? 5.809 -3.508 31.153 1.00 76.75 834 ALA A C 1
ATOM 6442 O O . ALA A 1 834 ? 6.009 -2.346 31.502 1.00 76.75 834 ALA A O 1
ATOM 6443 N N . GLY A 1 835 ? 6.502 -4.071 30.156 1.00 76.12 835 GLY A N 1
ATOM 6444 C CA . GLY A 1 835 ? 7.548 -3.361 29.416 1.00 76.12 835 GLY A CA 1
ATOM 6445 C C . GLY A 1 835 ? 7.014 -2.195 28.578 1.00 76.12 835 GLY A C 1
ATOM 6446 O O . GLY A 1 835 ? 7.697 -1.184 28.430 1.00 76.12 835 GLY A O 1
ATOM 6447 N N . ALA A 1 836 ? 5.793 -2.308 28.049 1.00 72.44 836 ALA A N 1
ATOM 6448 C CA . ALA A 1 836 ? 5.132 -1.228 27.320 1.00 72.44 836 ALA A CA 1
ATOM 6449 C C . ALA A 1 836 ? 4.699 -0.076 28.249 1.00 72.44 836 ALA A C 1
ATOM 6451 O O . ALA A 1 836 ? 4.829 1.090 27.876 1.00 72.44 836 ALA A O 1
ATOM 6452 N N . ALA A 1 837 ? 4.226 -0.386 29.463 1.00 71.44 837 ALA A N 1
ATOM 6453 C CA . ALA A 1 837 ? 3.833 0.620 30.452 1.00 71.44 837 ALA A CA 1
ATOM 6454 C C . ALA A 1 837 ? 5.024 1.484 30.913 1.00 71.44 837 ALA A C 1
ATOM 6456 O O . ALA A 1 837 ? 4.915 2.708 30.939 1.00 71.44 837 ALA A O 1
ATOM 6457 N N . ALA A 1 838 ? 6.180 0.866 31.179 1.00 71.31 838 ALA A N 1
ATOM 6458 C CA . ALA A 1 838 ? 7.379 1.574 31.639 1.00 71.31 838 ALA A CA 1
ATOM 6459 C C . ALA A 1 838 ? 7.921 2.597 30.617 1.00 71.31 838 ALA A C 1
ATOM 6461 O O . ALA A 1 838 ? 8.335 3.692 30.989 1.00 71.31 838 ALA A O 1
ATOM 6462 N N . VAL A 1 839 ? 7.884 2.277 29.317 1.00 71.88 839 VAL A N 1
ATOM 6463 C CA . VAL A 1 839 ? 8.331 3.210 28.261 1.00 71.88 839 VAL A CA 1
ATOM 6464 C C . VAL A 1 839 ? 7.374 4.385 28.096 1.00 71.88 839 VAL A C 1
ATOM 6466 O O . VAL A 1 839 ? 7.819 5.507 27.860 1.00 71.88 839 VAL A O 1
ATOM 6469 N N . ARG A 1 840 ? 6.062 4.153 28.235 1.00 66.00 840 ARG A N 1
ATOM 6470 C CA . ARG A 1 840 ? 5.071 5.239 28.213 1.00 66.00 840 ARG A CA 1
ATOM 6471 C C . ARG A 1 840 ? 5.299 6.218 29.358 1.00 66.00 840 ARG A C 1
ATOM 6473 O O . ARG A 1 840 ? 5.247 7.420 29.131 1.00 66.00 840 ARG A O 1
ATOM 6480 N N . GLU A 1 841 ? 5.613 5.713 30.548 1.00 69.88 841 GLU A N 1
ATOM 6481 C CA . GLU A 1 841 ? 5.941 6.559 31.696 1.00 69.88 841 GLU A CA 1
ATOM 6482 C C . GLU A 1 841 ? 7.226 7.374 31.473 1.00 69.88 841 GLU A C 1
ATOM 6484 O O . GLU A 1 841 ? 7.292 8.525 31.889 1.00 69.88 841 GLU A O 1
ATOM 6489 N N . GLN A 1 842 ? 8.224 6.824 30.770 1.00 68.19 842 GLN A N 1
ATOM 6490 C CA . GLN A 1 842 ? 9.443 7.558 30.407 1.00 68.19 842 GLN A CA 1
ATOM 6491 C C . GLN A 1 842 ? 9.244 8.607 29.309 1.00 68.19 842 GLN A C 1
ATOM 6493 O O . GLN A 1 842 ? 9.922 9.621 29.357 1.00 68.19 842 GLN A O 1
ATOM 6498 N N . ARG A 1 843 ? 8.364 8.377 28.323 1.00 65.69 843 ARG A N 1
ATOM 6499 C CA . ARG A 1 843 ? 8.086 9.350 27.245 1.00 65.69 843 ARG A CA 1
ATOM 6500 C C . ARG A 1 843 ? 7.092 10.444 27.644 1.00 65.69 843 ARG A C 1
ATOM 6502 O O . ARG A 1 843 ? 7.036 11.469 26.978 1.00 65.69 843 ARG A O 1
ATOM 6509 N N . GLY A 1 844 ? 6.267 10.195 28.662 1.00 52.34 844 GLY A N 1
ATOM 6510 C CA . GLY A 1 844 ? 5.333 11.181 29.212 1.00 52.34 844 GLY A CA 1
ATOM 6511 C C . GLY A 1 844 ? 5.943 12.107 30.272 1.00 52.34 844 GLY A C 1
ATOM 6512 O O . GLY A 1 844 ? 5.276 13.052 30.687 1.00 52.34 844 GLY A O 1
ATOM 6513 N N . ARG A 1 845 ? 7.170 11.824 30.724 1.00 44.25 845 ARG A N 1
ATOM 6514 C CA . ARG A 1 845 ? 8.011 12.715 31.535 1.00 44.25 845 ARG A CA 1
ATOM 6515 C C . ARG A 1 845 ? 8.967 13.464 30.621 1.00 44.25 845 A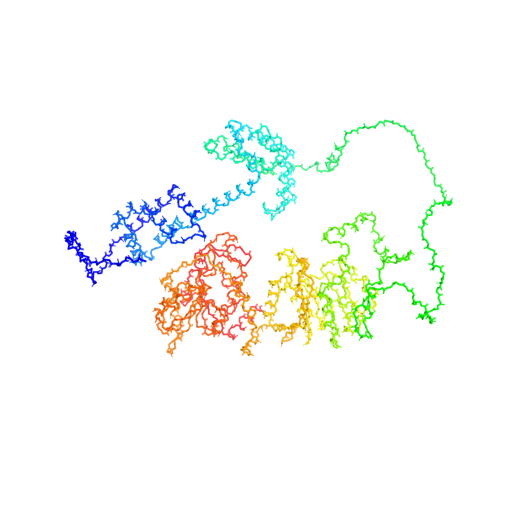RG A C 1
ATOM 6517 O O . ARG A 1 845 ? 9.289 14.618 30.973 1.00 44.25 845 ARG A O 1
#

pLDDT: mean 76.41, std 23.89, range [25.12, 98.75]

Foldseek 3Di:
DDDDDDDDDDDDDDDDDDDDDDDDPDPPPPPPDPPQDDFPLVNLLVLLVQLLVVLPPPVLLQVLLVLCLVAPPVHDVVVSVVVLVVSSLVSQLVRQVVRPFHSDPVSVVSSVVNCVDPPNVVDVSNVVSVVSSCCSSPVSSNVSNVVVVVVVVVVVVCVVVVVVVVPDPLAFDPVSLLVLLVQLLVLLPDPVLLVQLVVLCVVQPDPPDDPPDPVSVVSLVVSSLVSQLVRQVVSPFHSDPVSVVVSVVSCPDPVNVPDPSNVVSVVSSCCSSPPRPPPPPPPDDPPPPPVPPVVPPPDDDDDDDDDDDDDDDDDDDDDDDDDDDDDDDDDDPDDDDDDPDDDPDDDDDDDDPPPPPDDDDDPPPPPLVCLLVPDDDDDDPPDPVVVVVCPDDDDPPPCVVVVQPVVVDHPVVLRDQDPQLVVLQVLLVVDPAQEEEEEEQCQQVSRQLVCQLVRNYVEYEYAAQDPVSLVNNVVSCVVSVGRYHRDPDHDAQLDADPDDAGQEYEYEANCPVCVVPVNPPHDALLSNVNNLLNRHQPPQNHKYKYKDWVLDVVSVLVNVVNLVVQVKDKDFSDKDWDDRPVDHVDITIMTMIMTHHPPGSDDDPDDDDPPPDDDDDDVVNQVVVLVVPDQQEPDLDDDACPPVLQLVLVLVVVVVVCVPPDAFEEEEEQCRLVSVVVNNCVSRVRHQYEYEHLPPVSQVVSQVPDPDPSYHYDNGLVVADWQRHLEYEDEQRQFFADPDLVGTRQVVVVQVVVVSVNRRHHAQHKYFAAQHQEDLCQHPCNLQKDQQLPDDDPSNVSQQAQRAQPFHAHNVGHTDGRGSNVPSGGMITGHDPVRSVVVVVVVVD

Secondary structure (DSSP, 8-state):
---PPPPPPPPPPPPPPP-----------TT----PPP--HHHHHHHHHHHHHHHH-HHHHHHHHHHHHHT-TTS-HHHHHHHHHHHHHHHHHHHGGGGT--SSHHHHHHHHHHHTSTTTTT-HHHHHHHHHHHHHHTHHHHHHHHHHHHHHHHHHHTHHHHHHHTTS-----HHHHHHHHHHHHHHHT-HHHHHHHHHHHHHH--TT--TT-HHHHHHHHHHHHHHHHHHGGGGT--SSHHHHHHHHHHT-SHHHHT-HHHHHHHHHHHHHHH---TTSS--SS-SSSSTTHHHHTS--------------------------------------S---SS-TTS---S---SS-S-----TT-TTHHHHHHSS-SSPPTT-THHHHSS-S-SS-TTHHHHHHHTTS--TTGGGSPPHHHHHHHHHHHTSS---EEEEES-TT-HHHHHHHHTTSSSEEEEE-SSHHHHHHHHHHHHHH-SSEE--SS---TTSPPTTS--SEEEEESTTHHHHHTTTTTS--HHHHHHHHHHHHTT-TT-EEEEEEE-S-HHHHHHHHHHHHHTTEEEEEEEEEEEE-SSSTT-EEEEEEEEEEETT-SS--SS----TT--S---HHHHHHHHHT-----S-----TTS-HHHHHHHHHHHHHHTTTS---EEEEET-TTTHHHHHHHHH-TT-EEEEE-S-HHHHHHHHHH---TTEEEES-GGGSPTT-EEEEEEES-S----SSSTTSPPHHHHHHHHHHHHTTEEEEEEEEEES-SB-GGGSTTGGGEEETT-SSSHHHHTTB----SSPEE-TTS-EEESSSTT--B-EEEEPPHHHHHHHHHHH--

Organism: NCBI:txid311494

Sequence (845 aa):
QARQPAARGPPAAREPRPMAAARPKGVRRRGECLQLPLLPLQNAMRLLDELIAGYQEPGFQHSLALLYREHGEDEDPRELVKKRRALTMTIQASVLPKYGFEATDEGVHKSWLVYQKPPLNTDPEINKRNMVIGYLILEGPKAMAASMRRHAESCTRYGLVYKHLRNKPMVIGFEDGLHMLEELVAGYQDPDLQRGLALIYKWHGGAGYSEEDPDFLRARRALLMAVQADVLPRYGFEASQSGVHFSVLAFQRPEFDNSPEYHRINDMVMYFVKTYPMERSVEAGHAIELETEVCLRRHGAPLPACPERDPPLVSPRAPPQADRRCVLCRACVDLTAGQWSRDCGRARGEKCDLLAERGGRHPGMLGWECLTATTFYPPPAGSVPLQLLAAEPEEEAADVEEIAYGTGLAPEACFQIRPAARLLLEALEEQCSLGRVLELGAGTGVVGLSLASRGVASGAVLTDSDARCIQLLRANALLSSAPVEVPGATLALGETPPGGEFDTVIASEPLHHWLSLGGEGVAGPGELLSTAEAALSGSAAGRFFFSHQHADPQLTEWLLGEVAHRGAVVREVVADAAPDEKQPGGQARLSVYWLEFRGGWRLPGGFQHADRMGAQVPKLVWDAQKASLVQHQVSQWTQFDRHPEIFGALQRLLGESCSQGWAPRILSFGCSDGSECRTMRMYFPEAAIDGIDIDAELIAKNSAENPDPGIRYFDDVSQLPLGSYDAVLVMTVLCRFGNDMEDRLPFEMFDQTVAIVDRHIRLNGYFVLYNANYLFTEASVAHRYANLAEGDGPAAAACRFSSGFVTKFSPAGRKISADGAEFPWVFFQKRSAAGAAAVREQRGR

Radius of gyration: 39.53 Å; chains: 1; bounding box: 104×136×88 Å

InterPro domains:
  IPR007848 Methyltransferase small domain [PF05175] (419-514)
  IPR029063 S-adenosyl-L-methionine-dependent methyltransferase superfamily [G3DSA:3.40.50.150] (409-572)
  IPR029063 S-adenosyl-L-methionine-dependent methyltransferase superfamily [G3DSA:3.40.50.150] (650-803)
  IPR029063 S-adenosyl-L-methionine-dependent methyltransferase superfamily [SSF53335] (410-554)
  IPR029063 S-adenosyl-L-methionine-dependent methyltransferase superfamily [SSF53335] (637-778)